Protein AF-A0A445ABS0-F1 (afdb_monomer)

Sequence (871 aa):
MAFPYMEAVVGFMIFMYFFETYLDIRQHKALKLPTLPKTLEGVISQDKFLKSRAYSLDKSYFHFVHEFVTIVMDSTILYFRVLPWFWKKSEHLVTLVGLNAENEILHTLGFLAGVMIWSQITDLPFSLYSTFVIEARHGFNKQTIWLFFRDMIKGMLIAIVIGPPIVAAIIVIVQKGSPYLAIYLWGFMLVLSLVMMTIYPVLIAPLFNKFTPLPDGTLREKIEKLAASLKFPLKKLFVVDGSTRSSHSNAYMYGFFKNKRIVLYDTLIQQCKNDDEVVAVIAHELGHWKLNHTVYSFVAVQHTVIPIQHLVSFGLNLVSRSFEFQADAFAKKLGYAAELRAGLVKLQEENLSAMNTDPWYSAYHYSHPPLVERESEEQLKLTTTTHRNVMVDEEGEFAGTICSICYEDLKPVSEDLQSISICGHQWFGYCSRVKKHTCPVCKQNCRVSDACRLYFQSVGDVVESVMHRKPFDSEEDSGVLRKEVNRLELEKKGKEIEQLTKGDTSAMAFPYMEAVVGFMIFMYFFETYLDIRQYKALKLPTLPKTLEGVISQDKFLKSRAYSLDKRYFLFVQKFVKVVMDSTILYFWVLPWFWKKSEHLMTFVGLNAENEILHTLGFLAGVMLWSQQTIWLFFRDMIKGMLIAIVIGPPIVAAVIVMVQKGSPYLAIYLWGFILVLSLVMMTIYPVLIAPLFNKFTPLPEGTLREKIEKLAASLKFPLKKLFVVDGSTRSSHSNAYMYGFFKNKRIVLYDTLIQQYKNDDEVVAVIAHELGHWKLNHTVYGFVLFQHTVIPIQHLVSFGLNLVSRSFEFQADAFAKKLGYAAELRDALVKLQEENLSAMNTDPWYSAYHYSHPPLVERLAAIDKSDKKEK

Mean predicted aligned error: 19.83 Å

Nearest PDB structures (foldseek):
  2ypt-assembly4_E  TM=9.340E-01  e=4.827E-27  Homo sapiens
  2ypt-assembly2_A  TM=9.404E-01  e=1.202E-26  Homo sapiens
  5syt-assembly1_A  TM=9.204E-01  e=7.784E-26  Homo sapiens
  4il3-assembly1_A  TM=9.399E-01  e=1.010E-24  Saccharomyces mikatae
  6bh8-assembly1_A  TM=8.495E-01  e=2.866E-21  Homo sapiens

InterPro domains:
  IPR001841 Zinc finger, RING-type [PS50089] (403-443)
  IPR001915 Peptidase M48 [PF01435] (214-374)
  IPR001915 Peptidase M48 [PF01435] (699-784)
  IPR001915 Peptidase M48 [PF01435] (785-865)
  IPR027057 CAAX prenyl protease 1 [cd07343] (8-374)
  IPR027057 CAAX prenyl protease 1 [cd07343] (515-865)
  IPR032456 CAAX prenyl protease 1, N-terminal [PF16491] (27-210)
  IPR032456 CAAX prenyl protease 1, N-terminal [PF16491] (534-626)
  IPR032456 CAAX prenyl protease 1, N-terminal [PF16491] (627-695)

Structure (mmCIF, N/CA/C/O backbone):
data_AF-A0A445ABS0-F1
#
_entry.id   AF-A0A445ABS0-F1
#
loop_
_atom_site.group_PDB
_atom_site.id
_atom_site.type_symbol
_atom_site.label_atom_id
_atom_site.label_alt_id
_atom_site.label_comp_id
_atom_site.label_asym_id
_atom_site.label_entity_id
_atom_site.label_seq_id
_atom_site.pdbx_PDB_ins_code
_atom_site.Cartn_x
_atom_site.Cartn_y
_atom_site.Cartn_z
_atom_site.occupancy
_atom_site.B_iso_or_equiv
_atom_site.auth_seq_id
_atom_site.auth_comp_id
_atom_site.auth_asym_id
_atom_site.auth_atom_id
_atom_site.pdbx_PDB_model_num
ATOM 1 N N . MET A 1 1 ? 15.045 18.353 -32.345 1.00 45.00 1 MET A N 1
ATOM 2 C CA . MET A 1 1 ? 15.715 18.913 -31.150 1.00 45.00 1 MET A CA 1
ATOM 3 C C . MET A 1 1 ? 15.808 17.809 -30.112 1.00 45.00 1 MET A C 1
ATOM 5 O O . MET A 1 1 ? 14.804 17.145 -29.893 1.00 45.00 1 MET A O 1
ATOM 9 N N . ALA A 1 2 ? 16.993 17.552 -29.553 1.00 59.19 2 ALA A N 1
ATOM 10 C CA . ALA A 1 2 ? 17.137 16.597 -28.454 1.00 59.19 2 ALA A CA 1
ATOM 11 C C . ALA A 1 2 ? 16.405 17.141 -27.217 1.00 59.19 2 ALA A C 1
ATOM 13 O O . ALA A 1 2 ? 16.460 18.342 -26.957 1.00 59.19 2 ALA A O 1
ATOM 14 N N . PHE A 1 3 ? 15.689 16.280 -26.495 1.00 70.31 3 PHE A N 1
ATOM 15 C CA . PHE A 1 3 ? 15.004 16.672 -25.264 1.00 70.31 3 PHE A CA 1
ATOM 16 C C . PHE A 1 3 ? 16.042 17.162 -24.230 1.00 70.31 3 PHE A C 1
ATOM 18 O O . PHE A 1 3 ? 17.068 16.496 -24.062 1.00 70.31 3 PHE A O 1
ATOM 25 N N . PRO A 1 4 ? 15.825 18.305 -23.554 1.00 83.38 4 PRO A N 1
ATOM 26 C CA . PRO A 1 4 ? 16.774 18.862 -22.588 1.00 83.38 4 PRO A CA 1
ATOM 27 C C . PRO A 1 4 ? 16.710 18.086 -21.260 1.00 83.38 4 PRO A C 1
ATOM 29 O O . PRO A 1 4 ? 16.127 18.529 -20.272 1.00 83.38 4 PRO A O 1
ATOM 32 N N . TYR A 1 5 ? 17.251 16.861 -21.255 1.00 82.88 5 TYR A N 1
ATOM 33 C CA . TYR A 1 5 ? 17.162 15.928 -20.124 1.00 82.88 5 TYR A CA 1
ATOM 34 C C . TYR A 1 5 ? 17.773 16.493 -18.840 1.00 82.88 5 TYR A C 1
ATOM 36 O O . TYR A 1 5 ? 17.240 16.270 -17.759 1.00 82.88 5 TYR A O 1
ATOM 44 N N . MET A 1 6 ? 18.886 17.216 -18.950 1.00 82.62 6 MET A N 1
ATOM 45 C CA . MET A 1 6 ? 19.602 17.750 -17.794 1.00 82.62 6 MET A CA 1
ATOM 46 C C . MET A 1 6 ? 18.792 18.855 -17.112 1.00 82.62 6 MET A C 1
ATOM 48 O O . MET A 1 6 ? 18.605 18.830 -15.899 1.00 82.62 6 MET A O 1
ATOM 52 N N . GLU A 1 7 ? 18.255 19.780 -17.901 1.00 86.56 7 GLU A N 1
ATOM 53 C CA . GLU A 1 7 ? 17.395 20.865 -17.447 1.00 86.56 7 GLU A CA 1
ATOM 54 C C . GLU A 1 7 ? 16.084 20.323 -16.872 1.00 86.56 7 GLU A C 1
ATOM 56 O O . GLU A 1 7 ? 15.625 20.806 -15.841 1.00 86.56 7 GLU A O 1
ATOM 61 N N . ALA A 1 8 ? 15.512 19.280 -17.484 1.00 85.94 8 ALA A N 1
ATOM 62 C CA . ALA A 1 8 ? 14.316 18.616 -16.973 1.00 85.94 8 ALA A CA 1
ATOM 63 C C . ALA A 1 8 ? 14.561 17.927 -15.619 1.00 85.94 8 ALA A C 1
ATOM 65 O O . ALA A 1 8 ? 13.744 18.068 -14.711 1.00 85.94 8 ALA A O 1
ATOM 66 N N . VAL A 1 9 ? 15.687 17.219 -15.455 1.00 85.38 9 VAL A N 1
ATOM 67 C CA . VAL A 1 9 ? 16.048 16.553 -14.190 1.00 85.38 9 VAL A CA 1
ATOM 68 C C . VAL A 1 9 ? 16.322 17.576 -13.091 1.00 85.38 9 VAL A C 1
ATOM 70 O O . VAL A 1 9 ? 15.757 17.461 -12.007 1.00 85.38 9 VAL A O 1
ATOM 73 N N . VAL A 1 10 ? 17.134 18.601 -13.367 1.00 85.44 10 VAL A N 1
ATOM 74 C CA . VAL A 1 10 ? 17.428 19.665 -12.392 1.00 85.44 10 VAL A CA 1
ATOM 75 C C . VAL A 1 10 ? 16.157 20.442 -12.046 1.00 85.44 10 VAL A C 1
ATOM 77 O O . VAL A 1 10 ? 15.890 20.688 -10.873 1.00 85.44 10 VAL A O 1
ATOM 80 N N . GLY A 1 11 ? 15.327 20.768 -13.040 1.00 88.12 11 GLY A N 1
ATOM 81 C CA . GLY A 1 11 ? 14.040 21.426 -12.831 1.00 88.12 11 GLY A CA 1
ATOM 82 C C . GLY A 1 11 ? 13.092 20.604 -11.957 1.00 88.12 11 GLY A C 1
ATOM 83 O O . GLY A 1 11 ? 12.493 21.147 -11.032 1.00 88.12 11 GLY A O 1
ATOM 84 N N . PHE A 1 12 ? 12.997 19.291 -12.193 1.00 86.56 12 PHE A N 1
ATOM 85 C CA . PHE A 1 12 ? 12.197 18.389 -11.362 1.00 86.56 12 PHE A CA 1
ATOM 86 C C . PHE A 1 12 ? 12.746 18.275 -9.934 1.00 86.56 12 PHE A C 1
ATOM 88 O O . PHE A 1 12 ? 11.977 18.349 -8.981 1.00 86.56 12 PHE A O 1
ATOM 95 N N . MET A 1 13 ? 14.065 18.151 -9.772 1.00 87.56 13 MET A N 1
ATOM 96 C CA . MET A 1 13 ? 14.723 18.075 -8.464 1.00 87.56 13 MET A CA 1
ATOM 97 C C . MET A 1 13 ? 14.471 19.340 -7.629 1.00 87.56 13 MET A C 1
ATOM 99 O O . MET A 1 13 ? 14.082 19.250 -6.468 1.00 87.56 13 MET A O 1
ATOM 103 N N . ILE A 1 14 ? 14.603 20.522 -8.241 1.00 88.12 14 ILE A N 1
ATOM 104 C CA . ILE A 1 14 ? 14.309 21.811 -7.598 1.00 88.12 14 ILE A CA 1
ATOM 105 C C . ILE A 1 14 ? 12.818 21.929 -7.259 1.00 88.12 14 ILE A C 1
ATOM 107 O O . ILE A 1 14 ? 12.464 22.371 -6.167 1.00 88.12 14 ILE A O 1
ATOM 111 N N . PHE A 1 15 ? 11.932 21.521 -8.171 1.00 90.81 15 PHE A N 1
ATOM 112 C CA . PHE A 1 15 ? 10.493 21.497 -7.914 1.00 90.81 15 PHE A CA 1
ATOM 113 C C . PHE A 1 15 ? 10.148 20.617 -6.704 1.00 90.81 15 PHE A C 1
ATOM 115 O O . PHE A 1 15 ? 9.416 21.062 -5.819 1.00 90.81 15 PHE A O 1
ATOM 122 N N . MET A 1 16 ? 10.707 19.405 -6.637 1.00 87.75 16 MET A N 1
ATOM 123 C CA . MET A 1 16 ? 10.498 18.490 -5.513 1.00 87.75 16 MET A CA 1
ATOM 124 C C . MET A 1 16 ? 11.049 19.060 -4.205 1.00 87.75 16 MET A C 1
ATOM 126 O O . MET A 1 16 ? 10.349 19.010 -3.199 1.00 87.75 16 MET A O 1
ATOM 130 N N . TYR A 1 17 ? 12.226 19.693 -4.226 1.00 89.75 17 TYR A N 1
ATOM 131 C CA . TYR A 1 17 ? 12.769 20.392 -3.059 1.00 89.75 17 TYR A CA 1
ATOM 132 C C . TYR A 1 17 ? 11.804 21.462 -2.525 1.00 89.75 17 TYR A C 1
ATOM 134 O O . TYR A 1 17 ? 11.530 21.506 -1.326 1.00 89.75 17 TYR A O 1
ATOM 142 N N . PHE A 1 18 ? 11.233 22.302 -3.397 1.00 93.81 18 PHE A N 1
ATOM 143 C CA . PHE A 1 18 ? 10.255 23.310 -2.973 1.00 93.81 18 PHE A CA 1
ATOM 144 C C . PHE A 1 18 ? 8.959 22.691 -2.446 1.00 93.81 18 PHE A C 1
ATOM 146 O O . PHE A 1 18 ? 8.372 23.217 -1.498 1.00 93.81 18 PHE A O 1
ATOM 153 N N . PHE A 1 19 ? 8.507 21.590 -3.046 1.00 90.69 19 PHE A N 1
ATOM 154 C CA . PHE A 1 19 ? 7.329 20.863 -2.590 1.00 90.69 19 PHE A CA 1
ATOM 155 C C . PHE A 1 19 ? 7.529 20.263 -1.189 1.00 90.69 19 PHE A C 1
ATOM 157 O O . PHE A 1 19 ? 6.685 20.470 -0.317 1.00 90.69 19 PHE A O 1
ATOM 164 N N . GLU A 1 20 ? 8.646 19.582 -0.940 1.00 88.06 20 GLU A N 1
ATOM 165 C CA . GLU A 1 20 ? 8.944 18.995 0.374 1.00 88.06 20 GLU A CA 1
ATOM 166 C C . GLU A 1 20 ? 9.209 20.086 1.419 1.00 88.06 20 GLU A C 1
ATOM 168 O O . GLU A 1 20 ? 8.576 20.086 2.474 1.00 88.06 20 GLU A O 1
ATOM 173 N N . THR A 1 21 ? 9.967 21.130 1.061 1.00 93.44 21 THR A N 1
ATOM 174 C CA . THR A 1 21 ? 10.166 22.311 1.920 1.00 93.44 21 THR A CA 1
ATOM 175 C C . THR A 1 21 ? 8.834 22.976 2.291 1.00 93.44 21 THR A C 1
ATOM 177 O O . THR A 1 21 ? 8.662 23.459 3.413 1.00 93.44 21 THR A O 1
ATOM 180 N N . TYR A 1 22 ? 7.852 23.011 1.382 1.00 95.94 22 TYR A N 1
ATOM 181 C CA . TYR A 1 22 ? 6.510 23.505 1.695 1.00 95.94 22 TYR A CA 1
ATOM 182 C C . TYR A 1 22 ? 5.835 22.666 2.789 1.00 95.94 22 TYR A C 1
ATOM 184 O O . TYR A 1 22 ? 5.255 23.241 3.717 1.00 95.94 22 TYR A O 1
ATOM 192 N N . LEU A 1 23 ? 5.927 21.334 2.723 1.00 93.50 23 LEU A N 1
ATOM 193 C CA . LEU A 1 23 ? 5.401 20.442 3.759 1.00 93.50 23 LEU A CA 1
ATOM 194 C C . LEU A 1 23 ? 6.148 20.629 5.087 1.00 93.50 23 LEU A C 1
ATOM 196 O O . LEU A 1 23 ? 5.501 20.766 6.130 1.00 93.50 23 LEU A O 1
ATOM 200 N N . ASP A 1 24 ? 7.476 20.741 5.056 1.00 93.19 24 ASP A N 1
ATOM 201 C CA . ASP A 1 24 ? 8.294 21.005 6.242 1.00 93.19 24 ASP A CA 1
ATOM 202 C C . ASP A 1 24 ? 7.926 22.328 6.912 1.00 93.19 24 ASP A C 1
ATOM 204 O O . ASP A 1 24 ? 7.817 22.400 8.135 1.00 93.19 24 ASP A O 1
ATOM 208 N N . ILE A 1 25 ? 7.676 23.394 6.141 1.00 96.50 25 ILE A N 1
ATOM 209 C CA . ILE A 1 25 ? 7.251 24.694 6.687 1.00 96.50 25 ILE A CA 1
ATOM 210 C C . ILE A 1 25 ? 5.914 24.560 7.420 1.00 96.50 25 ILE A C 1
ATOM 212 O O . ILE A 1 25 ? 5.723 25.176 8.475 1.00 96.50 25 ILE A O 1
ATOM 216 N N . ARG A 1 26 ? 4.974 23.772 6.886 1.00 96.62 26 ARG A N 1
ATOM 217 C CA . ARG A 1 26 ? 3.689 23.514 7.552 1.00 96.62 26 ARG A CA 1
ATOM 218 C C . ARG A 1 26 ? 3.896 22.763 8.859 1.00 96.62 26 ARG A C 1
ATOM 220 O O . ARG A 1 26 ? 3.375 23.195 9.888 1.00 96.62 26 ARG A O 1
ATOM 227 N N . GLN A 1 27 ? 4.705 21.706 8.835 1.00 95.38 27 GLN A N 1
ATOM 228 C CA . GLN A 1 27 ? 5.043 20.949 10.035 1.00 95.38 27 GLN A CA 1
ATOM 229 C C . GLN A 1 27 ? 5.745 21.829 11.069 1.00 95.38 27 GLN A C 1
ATOM 231 O O . GLN A 1 27 ? 5.371 21.835 12.237 1.00 95.38 27 GLN A O 1
ATOM 236 N N . HIS A 1 28 ? 6.700 22.652 10.650 1.00 95.31 28 HIS A N 1
ATOM 237 C CA . HIS A 1 28 ? 7.411 23.575 11.523 1.00 95.31 28 HIS A CA 1
ATOM 238 C C . HIS A 1 28 ? 6.472 24.598 12.182 1.00 95.31 28 HIS A C 1
ATOM 240 O O . HIS A 1 28 ? 6.615 24.912 13.365 1.00 95.31 28 HIS A O 1
ATOM 246 N N . LYS A 1 29 ? 5.465 25.096 11.449 1.00 95.56 29 LYS A N 1
ATOM 247 C CA . LYS A 1 29 ? 4.405 25.945 12.018 1.00 95.56 29 LYS A CA 1
ATOM 248 C C . LYS A 1 29 ? 3.564 25.189 13.048 1.00 95.56 29 LYS A C 1
ATOM 250 O O . LYS A 1 29 ? 3.301 25.747 14.111 1.00 95.56 29 LYS A O 1
ATOM 255 N N . ALA A 1 30 ? 3.194 23.937 12.776 1.00 93.81 30 ALA A N 1
ATOM 256 C CA . ALA A 1 30 ? 2.461 23.099 13.727 1.00 93.81 30 ALA A CA 1
ATOM 257 C C . ALA A 1 30 ? 3.278 22.842 15.009 1.00 93.81 30 ALA A C 1
ATOM 259 O O . ALA A 1 30 ? 2.766 23.007 16.115 1.00 93.81 30 ALA A O 1
ATOM 260 N N . LEU A 1 31 ? 4.575 22.545 14.878 1.00 93.00 31 LEU A N 1
ATOM 261 C CA . LEU A 1 31 ? 5.496 22.353 16.005 1.00 93.00 31 LEU A CA 1
ATOM 262 C C . LEU A 1 31 ? 5.666 23.615 16.865 1.00 93.00 31 LEU A C 1
ATOM 264 O O . LEU A 1 31 ? 5.902 23.524 18.069 1.00 93.00 31 LEU A O 1
ATOM 268 N N . LYS A 1 32 ? 5.535 24.814 16.284 1.00 92.00 32 LYS A N 1
ATOM 269 C CA . LYS A 1 32 ? 5.627 26.075 17.037 1.00 92.00 32 LYS A CA 1
ATOM 270 C C . LYS A 1 32 ? 4.447 26.312 17.977 1.00 92.00 32 LYS A C 1
ATOM 272 O O . LYS A 1 32 ? 4.629 27.064 18.939 1.00 92.00 32 LYS A O 1
ATOM 277 N N . LEU A 1 33 ? 3.297 25.672 17.742 1.00 91.81 33 LEU A N 1
ATOM 278 C CA . LEU A 1 33 ? 2.111 25.824 18.583 1.00 91.81 33 LEU A CA 1
ATOM 279 C C . LEU A 1 33 ? 2.432 25.431 20.039 1.00 91.81 33 LEU A C 1
ATOM 281 O O . LEU A 1 33 ? 2.937 24.332 20.277 1.00 91.81 33 LEU A O 1
ATOM 285 N N . PRO A 1 34 ? 2.166 26.314 21.021 1.00 86.44 34 PRO A N 1
ATOM 286 C CA . PRO A 1 34 ? 2.506 26.074 22.424 1.00 86.44 34 PRO A CA 1
ATOM 287 C C . PRO A 1 34 ? 1.477 25.195 23.149 1.00 86.44 34 PRO A C 1
ATOM 289 O O . PRO A 1 34 ? 1.674 24.860 24.315 1.00 86.44 34 PRO A O 1
ATOM 292 N N . THR A 1 35 ? 0.379 24.851 22.480 1.00 87.69 35 THR A N 1
ATOM 293 C CA . THR A 1 35 ? -0.731 24.077 23.031 1.00 87.69 35 THR A CA 1
ATOM 294 C C . THR A 1 35 ? -0.611 22.610 22.647 1.00 87.69 35 THR A C 1
ATOM 296 O O . THR A 1 35 ? -0.297 22.286 21.496 1.00 87.69 35 THR A O 1
ATOM 299 N N . LEU A 1 36 ? -0.904 21.740 23.609 1.00 87.19 36 LEU A N 1
ATOM 300 C CA . LEU A 1 36 ? -1.067 20.310 23.388 1.00 87.19 36 LEU A CA 1
ATOM 301 C C . LEU A 1 36 ? -2.351 20.052 22.569 1.00 87.19 36 LEU A C 1
ATOM 303 O O . LEU A 1 36 ? -3.321 20.799 22.714 1.00 87.19 36 LEU A O 1
ATOM 307 N N . PRO A 1 37 ? -2.404 19.019 21.709 1.00 86.88 37 PRO A N 1
ATOM 308 C CA . PRO A 1 37 ? -3.652 18.601 21.082 1.00 86.88 37 PRO A CA 1
ATOM 309 C C . PRO A 1 37 ? -4.671 18.156 22.132 1.00 86.88 37 PRO A C 1
ATOM 311 O O . PRO A 1 37 ? -4.329 17.392 23.033 1.00 86.88 37 PRO A O 1
ATOM 314 N N . LYS A 1 38 ? -5.941 18.536 21.951 1.00 84.75 38 LYS A N 1
ATOM 315 C CA . LYS A 1 38 ? -7.041 18.205 22.879 1.00 84.75 38 LYS A CA 1
ATOM 316 C C . LYS A 1 38 ? -7.156 16.714 23.209 1.00 84.75 38 LYS A C 1
ATOM 318 O O . LYS A 1 38 ? -7.565 16.354 24.302 1.00 84.75 38 LYS A O 1
ATOM 323 N N . THR A 1 39 ? -6.811 15.834 22.270 1.00 82.12 39 THR A N 1
ATOM 324 C CA . THR A 1 39 ? -6.868 14.376 22.467 1.00 82.12 39 THR A CA 1
ATOM 325 C C . THR A 1 39 ? -5.783 13.839 23.398 1.00 82.12 39 THR A C 1
ATOM 327 O O . THR A 1 39 ? -5.934 12.737 23.914 1.00 82.12 39 THR A O 1
ATOM 330 N N . LEU A 1 40 ? -4.700 14.593 23.609 1.00 85.06 40 LEU A N 1
ATOM 331 C CA . LEU A 1 40 ? -3.582 14.218 24.475 1.00 85.06 40 LEU A CA 1
ATOM 332 C C . LEU A 1 40 ? -3.607 14.957 25.823 1.00 85.06 40 LEU A C 1
ATOM 334 O O . LEU A 1 40 ? -2.795 14.650 26.699 1.00 85.06 40 LEU A O 1
ATOM 338 N N . GLU A 1 41 ? -4.536 15.898 26.016 1.00 83.12 41 GLU A N 1
ATOM 339 C CA . GLU A 1 41 ? -4.756 16.565 27.301 1.00 83.12 41 GLU A CA 1
ATOM 340 C C . GLU A 1 41 ? -5.123 15.540 28.382 1.00 83.12 41 GLU A C 1
ATOM 342 O O . GLU A 1 41 ? -6.006 14.703 28.209 1.00 83.12 41 GLU A O 1
ATOM 347 N N . GLY A 1 42 ? -4.389 15.563 29.498 1.00 81.94 42 GLY A N 1
ATOM 348 C CA . GLY A 1 42 ? -4.530 14.581 30.579 1.00 81.94 42 GLY A CA 1
ATOM 349 C C . GLY A 1 42 ? -3.881 13.216 30.308 1.00 81.94 42 GLY A C 1
ATOM 350 O O . GLY A 1 42 ? -3.785 12.413 31.232 1.00 81.94 42 GLY A O 1
ATOM 351 N N . VAL A 1 43 ? -3.395 12.962 29.086 1.00 83.94 43 VAL A N 1
ATOM 352 C CA . VAL A 1 43 ? -2.637 11.748 28.726 1.00 83.94 43 VAL A CA 1
ATOM 353 C C . VAL A 1 43 ? -1.134 11.993 28.836 1.00 83.94 43 VAL A C 1
ATOM 355 O O . VAL A 1 43 ? -0.417 11.158 29.380 1.00 83.94 43 VAL A O 1
ATOM 358 N N . ILE A 1 44 ? -0.662 13.146 28.350 1.00 86.81 44 ILE A N 1
ATOM 359 C CA . ILE A 1 44 ? 0.753 13.538 28.371 1.00 86.81 44 ILE A CA 1
ATOM 360 C C . ILE A 1 44 ? 0.931 14.794 29.226 1.00 86.81 44 ILE A C 1
ATOM 362 O O . ILE A 1 44 ? 0.145 15.739 29.150 1.00 86.81 44 ILE A O 1
ATOM 366 N N . SER A 1 45 ? 1.992 14.822 30.038 1.00 89.56 45 SER A N 1
ATOM 367 C CA . SER A 1 45 ? 2.320 15.997 30.855 1.00 89.56 45 SER A CA 1
ATOM 368 C C . SER A 1 45 ? 2.822 17.181 30.016 1.00 89.56 45 SER A C 1
ATOM 370 O O . SER A 1 45 ? 3.539 17.016 29.025 1.00 89.56 45 SER A O 1
ATOM 372 N N . GLN A 1 46 ? 2.519 18.403 30.463 1.00 88.69 46 GLN A N 1
ATOM 373 C CA . GLN A 1 46 ? 2.952 19.621 29.772 1.00 88.69 46 GLN A CA 1
ATOM 374 C C . GLN A 1 46 ? 4.487 19.738 29.678 1.00 88.69 46 GLN A C 1
ATOM 376 O O . GLN A 1 46 ? 5.001 20.195 28.661 1.00 88.69 46 GLN A O 1
ATOM 381 N N . ASP A 1 47 ? 5.234 19.282 30.691 1.00 90.19 47 ASP A N 1
ATOM 382 C CA . ASP A 1 47 ? 6.708 19.254 30.660 1.00 90.19 47 ASP A CA 1
ATOM 383 C C . ASP A 1 47 ? 7.240 18.353 29.531 1.00 90.19 47 ASP A C 1
ATOM 385 O O . ASP A 1 47 ? 8.100 18.765 28.747 1.00 90.19 47 ASP A O 1
ATOM 389 N N . LYS A 1 48 ? 6.681 17.143 29.390 1.00 89.88 48 LYS A N 1
ATOM 390 C CA . LYS A 1 48 ? 7.056 16.204 28.322 1.00 89.88 48 LYS A CA 1
ATOM 391 C C . LYS A 1 48 ? 6.710 16.749 26.940 1.00 89.88 48 LYS A C 1
ATOM 393 O O . LYS A 1 48 ? 7.526 16.637 26.024 1.00 89.88 48 LYS A O 1
ATOM 398 N N . PHE A 1 49 ? 5.556 17.397 26.799 1.00 91.38 49 PHE A N 1
ATOM 399 C CA . PHE A 1 49 ? 5.183 18.082 25.564 1.00 91.38 49 PHE A CA 1
ATOM 400 C C . PHE A 1 49 ? 6.178 19.190 25.192 1.00 91.38 49 PHE A C 1
ATOM 402 O O . PHE A 1 49 ? 6.634 19.244 24.051 1.00 91.38 49 PHE A O 1
ATOM 409 N N . LEU A 1 50 ? 6.573 20.043 26.144 1.00 90.88 50 LEU A N 1
ATOM 410 C CA . LEU A 1 50 ? 7.536 21.119 25.886 1.00 90.88 50 LEU A CA 1
ATOM 411 C C . LEU A 1 50 ? 8.914 20.581 25.473 1.00 90.88 50 LEU A C 1
ATOM 413 O O . LEU A 1 50 ? 9.516 21.119 24.542 1.00 90.88 50 LEU A O 1
ATOM 417 N N . LYS A 1 51 ? 9.382 19.493 26.098 1.00 90.81 51 LYS A N 1
ATOM 418 C CA . LYS A 1 51 ? 10.627 18.806 25.711 1.00 90.81 51 LYS A CA 1
ATOM 419 C C . LYS A 1 51 ? 10.539 18.200 24.309 1.00 90.81 51 LYS A C 1
ATOM 421 O O . LYS A 1 51 ? 11.429 18.425 23.494 1.00 90.81 51 LYS A O 1
ATOM 426 N N . SER A 1 52 ? 9.444 17.505 23.997 1.00 91.12 52 SER A N 1
ATOM 427 C CA . SER A 1 52 ? 9.198 16.942 22.661 1.00 91.12 52 SER A CA 1
ATOM 428 C C . SER A 1 52 ? 9.128 18.011 21.575 1.00 91.12 52 SER A C 1
ATOM 430 O O . SER A 1 52 ? 9.720 17.865 20.502 1.00 91.12 52 SER A O 1
ATOM 432 N N . ARG A 1 53 ? 8.463 19.128 21.871 1.00 92.62 53 ARG A N 1
ATOM 433 C CA . ARG A 1 53 ? 8.392 20.288 20.989 1.00 92.62 53 ARG A CA 1
ATOM 434 C C . ARG A 1 53 ? 9.771 20.896 20.741 1.00 92.62 53 ARG A C 1
ATOM 436 O O . ARG A 1 53 ? 10.103 21.152 19.587 1.00 92.62 53 ARG A O 1
ATOM 443 N N . ALA A 1 54 ? 10.576 21.100 21.784 1.00 90.75 54 ALA A N 1
ATOM 444 C CA . ALA A 1 54 ? 11.936 21.621 21.645 1.00 90.75 54 ALA A CA 1
ATOM 445 C C . ALA A 1 54 ? 12.814 20.697 20.783 1.00 90.75 54 ALA A C 1
ATOM 447 O O . ALA A 1 54 ? 13.464 21.164 19.851 1.00 90.75 54 ALA A O 1
ATOM 448 N N . TYR A 1 55 ? 12.761 19.386 21.031 1.00 93.38 55 TYR A N 1
ATOM 449 C CA . TYR A 1 55 ? 13.474 18.380 20.241 1.00 93.38 55 TYR A CA 1
ATOM 450 C C . TYR A 1 55 ? 13.053 18.374 18.769 1.00 93.38 55 TYR A C 1
ATOM 452 O O . TYR A 1 55 ? 13.894 18.429 17.871 1.00 93.38 55 TYR A O 1
ATOM 460 N N . SER A 1 56 ? 11.745 18.376 18.513 1.00 93.25 56 SER A N 1
ATOM 461 C CA . SER A 1 56 ? 11.197 18.375 17.155 1.00 93.25 56 SER A CA 1
ATOM 462 C C . SER A 1 56 ? 11.541 19.660 16.391 1.00 93.25 56 SER A C 1
ATOM 464 O O . SER A 1 56 ? 11.796 19.610 15.189 1.00 93.25 56 SER A O 1
ATOM 466 N N . LEU A 1 57 ? 11.579 20.814 17.071 1.00 91.81 57 LEU A N 1
ATOM 467 C CA . LEU A 1 57 ? 11.995 22.085 16.472 1.00 91.81 57 LEU A CA 1
ATOM 468 C C . LEU A 1 57 ? 13.486 22.090 16.125 1.00 91.81 57 LEU A C 1
ATOM 470 O O . LEU A 1 57 ? 13.827 22.500 15.019 1.00 91.81 57 LEU A O 1
ATOM 474 N N . ASP A 1 58 ? 14.353 21.603 17.017 1.00 90.56 58 ASP A N 1
ATOM 475 C CA . ASP A 1 58 ? 15.791 21.479 16.743 1.00 90.56 58 ASP A CA 1
ATOM 476 C C . ASP A 1 58 ? 16.050 20.570 15.531 1.00 90.56 58 ASP A C 1
ATOM 478 O O . ASP A 1 58 ? 16.811 20.939 14.633 1.00 90.56 58 ASP A O 1
ATOM 482 N N . LYS A 1 59 ? 15.356 19.424 15.451 1.00 91.50 59 LYS A N 1
ATOM 483 C CA . LYS A 1 59 ? 15.405 18.531 14.282 1.00 91.50 59 LYS A CA 1
ATOM 484 C C . LYS A 1 59 ? 14.916 19.213 13.008 1.00 91.50 59 LYS A C 1
ATOM 486 O O . LYS A 1 59 ? 15.562 19.099 11.973 1.00 91.50 59 LYS A O 1
ATOM 491 N N . SER A 1 60 ? 13.809 19.948 13.085 1.00 93.69 60 SER A N 1
ATOM 492 C CA . SER A 1 60 ? 13.250 20.665 11.938 1.00 93.69 60 SER A CA 1
ATOM 493 C C . SER A 1 60 ? 14.187 21.767 11.428 1.00 93.69 60 SER A C 1
ATOM 495 O O . SER A 1 60 ? 14.397 21.863 10.223 1.00 93.69 60 SER A O 1
ATOM 497 N N . TYR A 1 61 ? 14.807 22.562 12.310 1.00 91.69 61 TYR A N 1
ATOM 498 C CA . TYR A 1 61 ? 15.792 23.572 11.902 1.00 91.69 61 TYR A CA 1
ATOM 499 C C . TYR A 1 61 ? 17.013 22.949 11.227 1.00 91.69 61 TYR A C 1
ATOM 501 O O . TYR A 1 61 ? 17.454 23.441 10.190 1.00 91.69 61 TYR A O 1
ATOM 509 N N . PHE A 1 62 ? 17.541 21.866 11.797 1.00 91.00 62 PHE A N 1
ATOM 510 C CA . PHE A 1 62 ? 18.648 21.133 11.196 1.00 91.00 62 PHE A CA 1
ATOM 511 C C . PHE A 1 62 ? 18.282 20.576 9.819 1.00 91.00 62 PHE A C 1
ATOM 513 O O . PHE A 1 62 ? 19.058 20.747 8.883 1.00 91.00 62 PHE A O 1
ATOM 520 N N . HIS A 1 63 ? 17.088 19.993 9.680 1.00 93.19 63 HIS A N 1
ATOM 521 C CA . HIS A 1 63 ? 16.597 19.464 8.411 1.00 93.19 63 HIS A CA 1
ATOM 522 C C . HIS A 1 63 ? 16.550 20.543 7.322 1.00 93.19 63 HIS A C 1
ATOM 524 O O . HIS A 1 63 ? 17.130 20.345 6.263 1.00 93.19 63 HIS A O 1
ATOM 530 N N . PHE A 1 64 ? 15.993 21.730 7.601 1.00 92.50 64 PHE A N 1
ATOM 531 C CA . PHE A 1 64 ? 15.978 22.828 6.621 1.00 92.50 64 PHE A CA 1
ATOM 532 C C . PHE A 1 64 ? 17.375 23.215 6.122 1.00 92.50 64 PHE A C 1
ATOM 534 O O . PHE A 1 64 ? 17.560 23.460 4.930 1.00 92.50 64 PHE A O 1
ATOM 541 N N . VAL A 1 65 ? 18.355 23.291 7.028 1.00 92.12 65 VAL A N 1
ATOM 542 C CA . VAL A 1 65 ? 19.737 23.636 6.666 1.00 92.12 65 VAL A CA 1
ATOM 543 C C . VAL A 1 65 ? 20.374 22.512 5.852 1.00 92.12 65 VAL A C 1
ATOM 545 O O . VAL A 1 65 ? 20.993 22.785 4.826 1.00 92.12 65 VAL A O 1
ATOM 548 N N . HIS A 1 66 ? 20.205 21.264 6.289 1.00 91.12 66 HIS A N 1
ATOM 549 C CA . HIS A 1 66 ? 20.726 20.085 5.607 1.00 91.12 66 HIS A CA 1
ATOM 550 C C . HIS A 1 66 ? 20.191 19.968 4.174 1.00 91.12 66 HIS A C 1
ATOM 552 O O . HIS A 1 66 ? 20.981 19.888 3.232 1.00 91.12 66 HIS A O 1
ATOM 558 N N . GLU A 1 67 ? 18.869 20.035 3.989 1.00 91.06 67 GLU A N 1
ATOM 559 C CA . GLU A 1 67 ? 18.245 19.912 2.667 1.00 91.06 67 GLU A CA 1
ATOM 560 C C . GLU A 1 67 ? 18.635 21.067 1.745 1.00 91.06 67 GLU A C 1
ATOM 562 O O . GLU A 1 67 ? 18.912 20.850 0.568 1.00 91.06 67 GLU A O 1
ATOM 567 N N . PHE A 1 68 ? 18.729 22.294 2.274 1.00 92.00 68 PHE A N 1
ATOM 568 C CA . PHE A 1 68 ? 19.188 23.442 1.492 1.00 92.00 68 PHE A CA 1
ATOM 569 C C . PHE A 1 68 ? 20.635 23.275 1.004 1.00 92.00 68 PHE A C 1
ATOM 571 O O . PHE A 1 68 ? 20.933 23.537 -0.162 1.00 92.00 68 PHE A O 1
ATOM 578 N N . VAL A 1 69 ? 21.550 22.829 1.870 1.00 91.00 69 VAL A N 1
ATOM 579 C CA . VAL A 1 69 ? 22.940 22.586 1.455 1.00 91.00 69 VAL A CA 1
ATOM 580 C C . VAL A 1 69 ? 23.008 21.442 0.442 1.00 91.00 69 VAL A C 1
ATOM 582 O O . VAL A 1 69 ? 23.720 21.560 -0.555 1.00 91.00 69 VAL A O 1
ATOM 585 N N . THR A 1 70 ? 22.229 20.380 0.653 1.00 88.69 70 THR A N 1
ATOM 586 C CA . THR A 1 70 ? 22.181 19.208 -0.230 1.00 88.69 70 THR A CA 1
ATOM 587 C C . THR A 1 70 ? 21.687 19.578 -1.626 1.00 88.69 70 THR A C 1
ATOM 589 O O . THR A 1 70 ? 22.389 19.315 -2.600 1.00 88.69 70 THR A O 1
ATOM 592 N N . ILE A 1 71 ? 20.560 20.293 -1.755 1.00 92.25 71 ILE A N 1
ATOM 593 C CA . ILE A 1 71 ? 20.033 20.677 -3.075 1.00 92.25 71 ILE A CA 1
ATOM 594 C C . ILE A 1 71 ? 20.989 21.604 -3.835 1.00 92.25 71 ILE A C 1
ATOM 596 O O . ILE A 1 71 ? 21.135 21.480 -5.054 1.00 92.25 71 ILE A O 1
ATOM 600 N N . VAL A 1 72 ? 21.675 22.516 -3.135 1.00 91.31 72 VAL A N 1
ATOM 601 C CA . VAL A 1 72 ? 22.685 23.398 -3.739 1.00 91.31 72 VAL A CA 1
ATOM 602 C C . VAL A 1 72 ? 23.887 22.584 -4.213 1.00 91.31 72 VAL A C 1
ATOM 604 O O . VAL A 1 72 ? 24.355 22.787 -5.338 1.00 91.31 72 VAL A O 1
ATOM 607 N N . MET A 1 73 ? 24.370 21.651 -3.391 1.00 90.31 73 MET A N 1
ATOM 608 C CA . MET A 1 73 ? 25.480 20.766 -3.733 1.00 90.31 73 MET A CA 1
ATOM 609 C C . MET A 1 73 ? 25.140 19.887 -4.943 1.00 90.31 73 MET A C 1
ATOM 611 O O . MET A 1 73 ? 25.891 19.893 -5.917 1.00 90.31 73 MET A O 1
ATOM 615 N N . ASP A 1 74 ? 23.995 19.207 -4.938 1.00 88.69 74 ASP A N 1
ATOM 616 C CA . ASP A 1 74 ? 23.572 18.307 -6.017 1.00 88.69 74 ASP A CA 1
ATOM 617 C C . ASP A 1 74 ? 23.326 19.061 -7.327 1.00 88.69 74 ASP A C 1
ATOM 619 O O . ASP A 1 74 ? 23.793 18.649 -8.395 1.00 88.69 74 ASP A O 1
ATOM 623 N N . SER A 1 75 ? 22.676 20.227 -7.254 1.00 89.38 75 SER A N 1
ATOM 624 C CA . SER A 1 75 ? 22.480 21.099 -8.420 1.00 89.38 75 SER A CA 1
ATOM 625 C C . SER A 1 75 ? 23.817 21.558 -9.001 1.00 89.38 75 SER A C 1
ATOM 627 O O . SER A 1 75 ? 23.989 21.565 -10.219 1.00 89.38 75 SER A O 1
ATOM 629 N N . THR A 1 76 ? 24.790 21.886 -8.145 1.00 88.69 76 THR A N 1
ATOM 630 C CA . THR A 1 76 ? 26.154 22.267 -8.543 1.00 88.69 76 THR A CA 1
ATOM 631 C C . THR A 1 76 ? 26.886 21.090 -9.194 1.00 88.69 76 THR A C 1
ATOM 633 O O . THR A 1 76 ? 27.465 21.243 -10.271 1.00 88.69 76 THR A O 1
ATOM 636 N N . ILE A 1 77 ? 26.820 19.896 -8.597 1.00 88.62 77 ILE A N 1
ATOM 637 C CA . ILE A 1 77 ? 27.427 18.663 -9.123 1.00 88.62 77 ILE A CA 1
ATOM 638 C C . ILE A 1 77 ? 26.914 18.361 -10.533 1.00 88.62 77 ILE A C 1
ATOM 640 O O . ILE A 1 77 ? 27.711 18.049 -11.427 1.00 88.62 77 ILE A O 1
ATOM 644 N N . LEU A 1 78 ? 25.601 18.482 -10.748 1.00 88.69 78 LEU A N 1
ATOM 645 C CA . LEU A 1 78 ? 24.989 18.274 -12.056 1.00 88.69 78 LEU A CA 1
ATOM 646 C C . LEU A 1 78 ? 25.367 19.394 -13.028 1.00 88.69 78 LEU A C 1
ATOM 648 O O . LEU A 1 78 ? 25.902 19.099 -14.098 1.00 88.69 78 LEU A O 1
ATOM 652 N N . TYR A 1 79 ? 25.161 20.661 -12.653 1.00 86.25 79 TYR A N 1
ATOM 653 C CA . TYR A 1 79 ? 25.408 21.829 -13.507 1.00 86.25 79 TYR A CA 1
ATOM 654 C C . TYR A 1 79 ? 26.853 21.891 -14.020 1.00 86.25 79 TYR A C 1
ATOM 656 O O . TYR A 1 79 ? 27.082 22.039 -15.221 1.00 86.25 79 TYR A O 1
ATOM 664 N N . PHE A 1 80 ? 27.835 21.682 -13.137 1.00 89.25 80 PHE A N 1
ATOM 665 C CA . PHE A 1 80 ? 29.260 21.680 -13.489 1.00 89.25 80 PHE A CA 1
ATOM 666 C C . PHE A 1 80 ? 29.768 20.335 -14.024 1.00 89.25 80 PHE A C 1
ATOM 668 O O . PHE A 1 80 ? 30.961 20.194 -14.294 1.00 89.25 80 PHE A O 1
ATOM 675 N N . ARG A 1 81 ? 28.883 19.345 -14.214 1.00 88.69 81 ARG A N 1
ATOM 676 C CA . ARG A 1 81 ? 29.218 18.016 -14.753 1.00 88.69 81 ARG A CA 1
ATOM 677 C C . ARG A 1 81 ? 30.350 17.335 -13.975 1.00 88.69 81 ARG A C 1
ATOM 679 O O . ARG A 1 81 ? 31.236 16.701 -14.556 1.00 88.69 81 ARG A O 1
ATOM 686 N N . VAL A 1 82 ? 30.286 17.433 -12.649 1.00 90.19 82 VAL A N 1
ATOM 687 C CA . VAL A 1 82 ? 31.269 16.831 -11.742 1.00 90.19 82 VAL A CA 1
ATOM 688 C C . VAL A 1 82 ? 31.261 15.307 -11.873 1.00 90.19 82 VAL A C 1
ATOM 690 O O . VAL A 1 82 ? 32.328 14.705 -11.866 1.00 90.19 82 VAL A O 1
ATOM 693 N N . LEU A 1 83 ? 30.101 14.674 -12.092 1.00 88.88 83 LEU A N 1
ATOM 694 C CA . LEU A 1 83 ? 30.004 13.215 -12.260 1.00 88.88 83 LEU A CA 1
ATOM 695 C C . LEU A 1 83 ? 30.789 12.691 -13.488 1.00 88.88 83 LEU A C 1
ATOM 697 O O . LEU A 1 83 ? 31.624 11.804 -13.304 1.00 88.88 83 LEU A O 1
ATOM 701 N N . PRO A 1 84 ? 30.632 13.241 -14.715 1.00 90.56 84 PRO A N 1
ATOM 702 C CA . PRO A 1 84 ? 31.505 12.901 -15.844 1.00 90.56 84 PRO A CA 1
ATOM 703 C C . PRO A 1 84 ? 32.995 13.161 -15.602 1.00 90.56 84 PRO A C 1
ATOM 705 O O . PRO A 1 84 ? 33.839 12.380 -16.042 1.00 90.56 84 PRO A O 1
ATOM 708 N N . TRP A 1 85 ? 33.340 14.261 -14.924 1.00 91.25 85 TRP A N 1
ATOM 709 C CA . TRP A 1 85 ? 34.730 14.538 -14.555 1.00 91.25 85 TRP A CA 1
ATOM 710 C C . TRP A 1 85 ? 35.274 13.469 -13.600 1.00 91.25 85 TRP A C 1
ATOM 712 O O . TRP A 1 85 ? 36.377 12.957 -13.799 1.00 91.25 85 TRP A O 1
ATOM 722 N N . PHE A 1 86 ? 34.471 13.076 -12.614 1.00 91.69 86 PHE A N 1
ATOM 723 C CA . PHE A 1 86 ? 34.822 12.075 -11.619 1.00 91.69 86 PHE A CA 1
ATOM 724 C C . PHE A 1 86 ? 34.964 10.678 -12.235 1.00 91.69 86 PHE A C 1
ATOM 726 O O . PHE A 1 86 ? 35.919 9.973 -11.921 1.00 91.69 86 PHE A O 1
ATOM 733 N N . TRP A 1 87 ? 34.102 10.319 -13.193 1.00 92.81 87 TRP A N 1
ATOM 734 C CA . TRP A 1 87 ? 34.239 9.101 -14.002 1.00 92.81 87 TRP A CA 1
ATOM 735 C C . TRP A 1 87 ? 35.583 9.031 -14.738 1.00 92.81 87 TRP A C 1
ATOM 737 O O . TRP A 1 87 ? 36.253 8.004 -14.732 1.00 92.81 87 TRP A O 1
ATOM 747 N N . LYS A 1 88 ? 36.046 10.135 -15.333 1.00 90.31 88 LYS A N 1
ATOM 748 C CA . LYS A 1 88 ? 37.373 10.160 -15.975 1.00 90.31 88 LYS A CA 1
ATOM 749 C C . LYS A 1 88 ? 38.508 10.015 -14.960 1.00 90.31 88 LYS A C 1
ATOM 751 O O . LYS A 1 88 ? 39.533 9.415 -15.254 1.00 90.31 88 LYS A O 1
ATOM 756 N N . LYS A 1 89 ? 38.350 10.566 -13.754 1.00 89.31 89 LYS A N 1
ATOM 757 C CA . LYS A 1 89 ? 39.366 10.462 -12.696 1.00 89.31 89 LYS A CA 1
ATOM 758 C C . LYS A 1 89 ? 39.406 9.095 -12.021 1.00 89.31 89 LYS A C 1
ATOM 760 O O . LYS A 1 89 ? 40.480 8.700 -11.571 1.00 89.31 89 LYS A O 1
ATOM 765 N N . SER A 1 90 ? 38.300 8.354 -11.983 1.00 90.56 90 SER A N 1
ATOM 766 C CA . SER A 1 90 ? 38.292 7.002 -11.419 1.00 90.56 90 SER A CA 1
ATOM 767 C C . SER A 1 90 ? 39.136 6.012 -12.225 1.00 90.56 90 SER A C 1
ATOM 769 O O . SER A 1 90 ? 39.626 5.049 -11.646 1.00 90.56 90 SER A O 1
ATOM 771 N N . GLU A 1 91 ? 39.413 6.282 -13.504 1.00 88.62 91 GLU A N 1
ATOM 772 C CA . GLU A 1 91 ? 40.354 5.497 -14.318 1.00 88.62 91 GLU A CA 1
ATOM 773 C C . GLU A 1 91 ? 41.754 5.462 -13.678 1.00 88.62 91 GLU A C 1
ATOM 775 O O . GLU A 1 91 ? 42.362 4.404 -13.525 1.00 88.62 91 GLU A O 1
ATOM 780 N N . HIS A 1 92 ? 42.229 6.617 -13.201 1.00 85.81 92 HIS A N 1
ATOM 781 C CA . HIS A 1 92 ? 43.512 6.737 -12.508 1.00 85.81 92 HIS A CA 1
ATOM 782 C C . HIS A 1 92 ? 43.518 6.002 -11.160 1.00 85.81 92 HIS A C 1
ATOM 784 O O . HIS A 1 92 ? 44.546 5.472 -10.752 1.00 85.81 92 HIS A O 1
ATOM 790 N N . LEU A 1 93 ? 42.381 5.954 -10.456 1.00 82.12 93 LEU A N 1
ATOM 791 C CA . LEU A 1 93 ? 42.261 5.191 -9.208 1.00 82.12 93 LEU A CA 1
ATOM 792 C C . LEU A 1 93 ? 42.360 3.685 -9.462 1.00 82.12 93 LEU A C 1
ATOM 794 O O . LEU A 1 93 ? 43.020 2.985 -8.705 1.00 82.12 93 LEU A O 1
ATOM 798 N N . VAL A 1 94 ? 41.732 3.189 -10.528 1.00 88.38 94 VAL A N 1
ATOM 799 C CA . VAL A 1 94 ? 41.745 1.762 -10.876 1.00 88.38 94 VAL A CA 1
ATOM 800 C C . VAL A 1 94 ? 43.142 1.323 -11.324 1.00 88.38 94 VAL A C 1
ATOM 802 O O . VAL A 1 94 ? 43.643 0.303 -10.847 1.00 88.38 94 VAL A O 1
ATOM 805 N N . THR A 1 95 ? 43.817 2.125 -12.152 1.00 88.94 95 THR A N 1
ATOM 806 C CA . THR A 1 95 ? 45.188 1.827 -12.602 1.00 88.94 95 THR A CA 1
ATOM 807 C C . THR A 1 95 ? 46.223 1.924 -11.477 1.00 88.94 95 THR A C 1
ATOM 809 O O . THR A 1 95 ? 47.144 1.111 -11.442 1.00 88.94 95 THR A O 1
ATOM 812 N N . LEU A 1 96 ? 46.045 2.828 -10.503 1.00 86.12 96 LEU A N 1
ATOM 813 C CA . LEU A 1 96 ? 46.895 2.931 -9.301 1.00 86.12 96 LEU A CA 1
ATOM 814 C C . LEU A 1 96 ? 46.947 1.637 -8.481 1.00 86.12 96 LEU A C 1
ATOM 816 O O . LEU A 1 96 ? 47.974 1.325 -7.884 1.00 86.12 96 LEU A O 1
ATOM 820 N N . VAL A 1 97 ? 45.842 0.891 -8.445 1.00 84.19 97 VAL A N 1
ATOM 821 C CA . VAL A 1 97 ? 45.727 -0.381 -7.710 1.00 84.19 97 VAL A CA 1
ATOM 822 C C . VAL A 1 97 ? 46.144 -1.573 -8.594 1.00 84.19 97 VAL A C 1
ATOM 824 O O . VAL A 1 97 ? 46.020 -2.728 -8.195 1.00 84.19 97 VAL A O 1
ATOM 827 N N . GLY A 1 98 ? 46.667 -1.314 -9.799 1.00 86.50 98 GLY A N 1
ATOM 828 C CA . GLY A 1 98 ? 47.132 -2.337 -10.739 1.00 86.50 98 GLY A CA 1
ATOM 829 C C . GLY A 1 98 ? 46.007 -3.073 -11.471 1.00 86.50 98 GLY A C 1
ATOM 830 O O . GLY A 1 98 ? 46.229 -4.165 -11.992 1.00 86.50 98 GLY A O 1
ATOM 831 N N . LEU A 1 99 ? 44.796 -2.509 -11.498 1.00 87.81 99 LEU A N 1
ATOM 832 C CA . LEU A 1 99 ? 43.634 -3.096 -12.164 1.00 87.81 99 LEU A CA 1
ATOM 833 C C . LEU A 1 99 ? 43.433 -2.489 -13.560 1.00 87.81 99 LEU A C 1
ATOM 835 O O . LEU A 1 99 ? 43.761 -1.329 -13.806 1.00 87.81 99 LEU A O 1
ATOM 839 N N . ASN A 1 100 ? 42.873 -3.278 -14.484 1.00 88.38 100 ASN A N 1
ATOM 840 C CA . ASN A 1 100 ? 42.614 -2.815 -15.846 1.00 88.38 100 ASN A CA 1
ATOM 841 C C . ASN A 1 100 ? 41.378 -1.902 -15.884 1.00 88.38 100 ASN A C 1
ATOM 843 O O . ASN A 1 100 ? 40.253 -2.377 -15.714 1.00 88.38 100 ASN A O 1
ATOM 847 N N . ALA A 1 101 ? 41.590 -0.613 -16.144 1.00 82.44 101 ALA A N 1
ATOM 848 C CA . ALA A 1 101 ? 40.519 0.369 -16.259 1.00 82.44 101 ALA A CA 1
ATOM 849 C C . ALA A 1 101 ? 39.741 0.293 -17.587 1.00 82.44 101 ALA A C 1
ATOM 851 O O . ALA A 1 101 ? 38.645 0.832 -17.667 1.00 82.44 101 ALA A O 1
ATOM 852 N N . GLU A 1 102 ? 40.236 -0.435 -18.595 1.00 86.06 102 GLU A N 1
ATOM 853 C CA . GLU A 1 102 ? 39.462 -0.730 -19.812 1.00 86.06 102 GLU A CA 1
ATOM 854 C C . GLU A 1 102 ? 38.295 -1.688 -19.536 1.00 86.06 102 GLU A C 1
ATOM 856 O O . GLU A 1 102 ? 37.330 -1.751 -20.299 1.00 86.06 102 GLU A O 1
ATOM 861 N N . ASN A 1 103 ? 38.359 -2.450 -18.438 1.00 89.56 103 ASN A N 1
ATOM 862 C CA . ASN A 1 103 ? 37.235 -3.263 -18.006 1.00 89.56 103 ASN A CA 1
ATOM 863 C C . ASN A 1 103 ? 36.176 -2.360 -17.365 1.00 89.56 103 ASN A C 1
ATOM 865 O O . ASN A 1 103 ? 36.336 -1.917 -16.226 1.00 89.56 103 ASN A O 1
ATOM 869 N N . GLU A 1 104 ? 35.071 -2.156 -18.084 1.00 88.88 104 GLU A N 1
ATOM 870 C CA . GLU A 1 104 ? 33.943 -1.319 -17.661 1.00 88.88 104 GLU A CA 1
ATOM 871 C C . GLU A 1 104 ? 33.473 -1.639 -16.234 1.00 88.88 104 GLU A C 1
ATOM 873 O O . GLU A 1 104 ? 33.226 -0.724 -15.456 1.00 88.88 104 GLU A O 1
ATOM 878 N N . ILE A 1 105 ? 33.440 -2.919 -15.836 1.00 91.38 105 ILE A N 1
ATOM 879 C CA . ILE A 1 105 ? 33.034 -3.319 -14.480 1.00 91.38 105 ILE A CA 1
ATOM 880 C C . ILE A 1 105 ? 34.014 -2.764 -13.442 1.00 91.38 105 ILE A C 1
ATOM 882 O O . ILE A 1 105 ? 33.590 -2.165 -12.456 1.00 91.38 105 ILE A O 1
ATOM 886 N N . LEU A 1 106 ? 35.322 -2.941 -13.648 1.00 90.12 106 LEU A N 1
ATOM 887 C CA . LEU A 1 106 ? 36.341 -2.459 -12.708 1.00 90.12 106 LEU A CA 1
ATOM 888 C C . LEU A 1 106 ? 36.363 -0.928 -12.652 1.00 90.12 106 LEU A C 1
ATOM 890 O O . LEU A 1 106 ? 36.491 -0.359 -11.566 1.00 90.12 106 LEU A O 1
ATOM 894 N N . HIS A 1 107 ? 36.159 -0.265 -13.792 1.00 91.88 107 HIS A N 1
ATOM 895 C CA . HIS A 1 107 ? 36.035 1.189 -13.861 1.00 91.88 107 HIS A CA 1
ATOM 896 C C . HIS A 1 107 ? 34.804 1.695 -13.097 1.00 91.88 107 HIS A C 1
ATOM 898 O O . HIS A 1 107 ? 34.933 2.599 -12.266 1.00 91.88 107 HIS A O 1
ATOM 904 N N . THR A 1 108 ? 33.636 1.065 -13.277 1.00 92.69 108 THR A N 1
ATOM 905 C CA . THR A 1 108 ? 32.422 1.390 -12.514 1.00 92.69 108 THR A CA 1
ATOM 906 C C . THR A 1 108 ? 32.613 1.166 -11.018 1.00 92.69 108 THR A C 1
ATOM 908 O O . THR A 1 108 ? 32.209 2.010 -10.221 1.00 92.69 108 THR A O 1
ATOM 911 N N . LEU A 1 109 ? 33.256 0.070 -10.607 1.00 91.62 109 LEU A N 1
ATOM 912 C CA . LEU A 1 109 ? 33.529 -0.195 -9.193 1.00 91.62 109 LEU A CA 1
ATOM 913 C C . LEU A 1 109 ? 34.462 0.857 -8.580 1.00 91.62 109 LEU A C 1
ATOM 915 O O . LEU A 1 109 ? 34.189 1.343 -7.483 1.00 91.62 109 LEU A O 1
ATOM 919 N N . GLY A 1 110 ? 35.514 1.262 -9.298 1.00 90.31 110 GLY A N 1
ATOM 920 C CA . GLY A 1 110 ? 36.399 2.350 -8.873 1.00 90.31 110 GLY A CA 1
ATOM 921 C C . GLY A 1 110 ? 35.675 3.695 -8.774 1.00 90.31 110 GLY A C 1
ATOM 922 O O . GLY A 1 110 ? 35.865 4.434 -7.806 1.00 90.31 110 GLY A O 1
ATOM 923 N N . PHE A 1 111 ? 34.791 3.991 -9.731 1.00 92.56 111 PHE A N 1
ATOM 924 C CA . PHE A 1 111 ? 33.929 5.174 -9.695 1.00 92.56 111 PHE A CA 1
ATOM 925 C C . PHE A 1 111 ? 33.017 5.173 -8.462 1.00 92.56 111 PHE A C 1
ATOM 927 O O . PHE A 1 111 ? 33.024 6.137 -7.699 1.00 92.56 111 PHE A O 1
ATOM 934 N N . LEU A 1 112 ? 32.281 4.084 -8.216 1.00 91.62 112 LEU A N 1
ATOM 935 C CA . LEU A 1 112 ? 31.363 3.983 -7.077 1.00 91.62 112 LEU A CA 1
ATOM 936 C C . LEU A 1 112 ? 32.089 4.018 -5.728 1.00 91.62 112 LEU A C 1
ATOM 938 O O . LEU A 1 112 ? 31.585 4.634 -4.793 1.00 91.62 112 LEU A O 1
ATOM 942 N N . ALA A 1 113 ? 33.279 3.421 -5.621 1.00 89.12 113 ALA A N 1
ATOM 943 C CA . ALA A 1 113 ? 34.102 3.519 -4.416 1.00 89.12 113 ALA A CA 1
ATOM 944 C C . ALA A 1 113 ? 34.513 4.973 -4.130 1.00 89.12 113 ALA A C 1
ATOM 946 O O . ALA A 1 113 ? 34.414 5.436 -2.993 1.00 89.12 113 ALA A O 1
ATOM 947 N N . GLY A 1 114 ? 34.913 5.715 -5.167 1.00 89.19 114 GLY A N 1
ATOM 948 C CA . GLY A 1 114 ? 35.215 7.137 -5.050 1.00 89.19 114 GLY A CA 1
ATOM 949 C C . GLY A 1 114 ? 33.996 7.973 -4.642 1.00 89.19 114 GLY A C 1
ATOM 950 O O . GLY A 1 114 ? 34.103 8.803 -3.740 1.00 89.19 114 GLY A O 1
ATOM 951 N N . VAL A 1 115 ? 32.830 7.722 -5.254 1.00 89.94 115 VAL A N 1
ATOM 952 C CA . VAL A 1 115 ? 31.570 8.413 -4.921 1.00 89.94 115 VAL A CA 1
ATOM 953 C C . VAL A 1 115 ? 31.154 8.107 -3.483 1.00 89.94 115 VAL A C 1
ATOM 955 O O . VAL A 1 115 ? 30.742 9.010 -2.763 1.00 89.94 115 VAL A O 1
ATOM 958 N N . MET A 1 116 ? 31.315 6.861 -3.032 1.00 89.31 116 MET A N 1
ATOM 959 C CA . MET A 1 116 ? 31.041 6.467 -1.650 1.00 89.31 116 MET A CA 1
ATOM 960 C C . MET A 1 116 ? 31.926 7.238 -0.664 1.00 89.31 116 MET A C 1
ATOM 962 O O . MET A 1 116 ? 31.412 7.762 0.317 1.00 89.31 116 MET A O 1
ATOM 966 N N . ILE A 1 117 ? 33.235 7.357 -0.918 1.00 89.44 117 ILE A N 1
ATOM 967 C CA . ILE A 1 117 ? 34.145 8.128 -0.051 1.00 89.44 117 ILE A CA 1
ATOM 968 C C . ILE A 1 117 ? 33.760 9.612 -0.040 1.00 89.44 117 ILE A C 1
ATOM 970 O O . ILE A 1 117 ? 33.675 10.214 1.028 1.00 89.44 117 ILE A O 1
ATOM 974 N N . TRP A 1 118 ? 33.489 10.191 -1.212 1.00 89.75 118 TRP A N 1
ATOM 975 C CA . TRP A 1 118 ? 33.023 11.573 -1.333 1.00 89.75 118 TRP A CA 1
ATOM 976 C C . TRP A 1 118 ? 31.737 11.816 -0.530 1.00 89.75 118 TRP A C 1
ATOM 978 O O . TRP A 1 118 ? 31.651 12.777 0.236 1.00 89.75 118 TRP A O 1
ATOM 988 N N . SER A 1 119 ? 30.755 10.920 -0.660 1.00 87.62 119 SER A N 1
ATOM 989 C CA . SER A 1 119 ? 29.488 10.982 0.074 1.00 87.62 119 SER A CA 1
ATOM 990 C C . SER A 1 119 ? 29.705 10.904 1.587 1.00 87.62 119 SER A C 1
ATOM 992 O O . SER A 1 119 ? 29.145 11.713 2.317 1.00 87.62 119 SER A O 1
ATOM 994 N N . GLN A 1 120 ? 30.589 10.022 2.066 1.00 90.12 120 GLN A N 1
ATOM 995 C CA . GLN A 1 120 ? 30.911 9.947 3.495 1.00 90.12 120 GLN A CA 1
ATOM 996 C C . GLN A 1 120 ? 31.562 11.233 4.015 1.00 90.12 120 GLN A C 1
ATOM 998 O O . GLN A 1 120 ? 31.223 11.701 5.095 1.00 90.12 120 GLN A O 1
ATOM 1003 N N . ILE A 1 121 ? 32.481 11.836 3.253 1.00 90.56 121 ILE A N 1
ATOM 1004 C CA . ILE A 1 121 ? 33.148 13.085 3.654 1.00 90.56 121 ILE A CA 1
ATOM 1005 C C . ILE A 1 121 ? 32.154 14.250 3.724 1.00 90.56 121 ILE A C 1
ATOM 1007 O O . ILE A 1 121 ? 32.240 15.071 4.635 1.00 90.56 121 ILE A O 1
ATOM 1011 N N . THR A 1 122 ? 31.233 14.329 2.764 1.00 88.69 122 THR A N 1
ATOM 1012 C CA . THR A 1 122 ? 30.246 15.416 2.679 1.00 88.69 122 THR A CA 1
ATOM 1013 C C . THR A 1 122 ? 29.134 15.290 3.723 1.00 88.69 122 THR A C 1
ATOM 1015 O O . THR A 1 122 ? 28.712 16.311 4.260 1.00 88.69 122 THR A O 1
ATOM 1018 N N . ASP A 1 123 ? 28.723 14.068 4.079 1.00 88.44 123 ASP A N 1
ATOM 1019 C CA . ASP A 1 123 ? 27.700 13.807 5.106 1.00 88.44 123 ASP A CA 1
ATOM 1020 C C . ASP A 1 123 ? 28.246 13.860 6.548 1.00 88.44 123 ASP A C 1
ATOM 1022 O O . ASP A 1 123 ? 27.534 14.219 7.489 1.00 88.44 123 ASP A O 1
ATOM 1026 N N . LEU A 1 124 ? 29.537 13.563 6.749 1.00 92.00 124 LEU A N 1
ATOM 1027 C CA . LEU A 1 124 ? 30.149 13.463 8.080 1.00 92.00 124 LEU A CA 1
ATOM 1028 C C . LEU A 1 124 ? 29.894 14.681 8.997 1.00 92.00 124 LEU A C 1
ATOM 1030 O O . LEU A 1 124 ? 29.552 14.458 10.163 1.00 92.00 124 LEU A O 1
ATOM 1034 N N . PRO A 1 125 ? 30.011 15.951 8.548 1.00 92.56 125 PRO A N 1
ATOM 1035 C CA . PRO A 1 125 ? 29.719 17.108 9.397 1.00 92.56 125 PRO A CA 1
ATOM 1036 C C . PRO A 1 125 ? 28.273 17.126 9.909 1.00 92.56 125 PRO A C 1
ATOM 1038 O O . PRO A 1 125 ? 28.035 17.426 11.081 1.00 92.56 125 PRO A O 1
ATOM 1041 N N . PHE A 1 126 ? 27.312 16.769 9.055 1.00 92.69 126 PHE A N 1
ATOM 1042 C CA . PHE A 1 126 ? 25.891 16.726 9.393 1.00 92.69 126 PHE A CA 1
ATOM 1043 C C . PHE A 1 126 ? 25.579 15.573 10.345 1.00 92.69 126 PHE A C 1
ATOM 1045 O O . PHE A 1 126 ? 24.914 15.776 11.362 1.00 92.69 126 PHE A O 1
ATOM 1052 N N . SER A 1 127 ? 26.137 14.392 10.078 1.00 91.19 127 SER A N 1
ATOM 1053 C CA . SER A 1 127 ? 25.986 13.208 10.926 1.00 91.19 127 SER A CA 1
ATOM 1054 C C . SER A 1 127 ? 26.568 13.414 12.334 1.00 91.19 127 SER A C 1
ATOM 1056 O O . SER A 1 127 ? 25.927 13.085 13.342 1.00 91.19 127 SER A O 1
ATOM 1058 N N . LEU A 1 128 ? 27.742 14.056 12.429 1.00 91.94 128 LEU A N 1
ATOM 1059 C CA . LEU A 1 128 ? 28.352 14.444 13.703 1.00 91.94 128 LEU A CA 1
ATOM 1060 C C . LEU A 1 128 ? 27.497 15.467 14.456 1.00 91.94 128 LEU A C 1
ATOM 1062 O O . LEU A 1 128 ? 27.289 15.309 15.658 1.00 91.94 128 LEU A O 1
ATOM 1066 N N . TYR A 1 129 ? 26.978 16.492 13.773 1.00 92.25 129 TYR A N 1
ATOM 1067 C CA . TYR A 1 129 ? 26.125 17.501 14.403 1.00 92.25 129 TYR A CA 1
ATOM 1068 C C . TYR A 1 129 ? 24.811 16.893 14.908 1.00 92.25 129 TYR A C 1
ATOM 1070 O O . TYR A 1 129 ? 24.430 17.094 16.063 1.00 92.25 129 TYR A O 1
ATOM 1078 N N . SER A 1 130 ? 24.144 16.086 14.082 1.00 91.81 130 SER A N 1
ATOM 1079 C CA . SER A 1 130 ? 22.918 15.389 14.471 1.00 91.81 130 SER A CA 1
ATOM 1080 C C . SER A 1 130 ? 23.149 14.527 15.719 1.00 91.81 130 SER A C 1
ATOM 1082 O O . SER A 1 130 ? 22.439 14.671 16.712 1.00 91.81 130 SER A O 1
ATOM 1084 N N . THR A 1 131 ? 24.204 13.708 15.733 1.00 88.62 131 THR A N 1
ATOM 1085 C CA . THR A 1 131 ? 24.466 12.748 16.820 1.00 88.62 131 THR A CA 1
ATOM 1086 C C . THR A 1 131 ? 25.018 13.403 18.091 1.00 88.62 131 THR A C 1
ATOM 1088 O O . THR A 1 131 ? 24.532 13.160 19.196 1.00 88.62 131 THR A O 1
ATOM 1091 N N . PHE A 1 132 ? 26.047 14.243 17.969 1.00 93.25 132 PHE A N 1
ATOM 1092 C CA . PHE A 1 132 ? 26.794 14.770 19.118 1.00 93.25 132 PHE A CA 1
ATOM 1093 C C . PHE A 1 132 ? 26.356 16.169 19.559 1.00 93.25 132 PHE A C 1
ATOM 1095 O O . PHE A 1 132 ? 26.800 16.622 20.612 1.00 93.25 132 PHE A O 1
ATOM 1102 N N . VAL A 1 133 ? 25.472 16.839 18.811 1.00 92.06 133 VAL A N 1
ATOM 1103 C CA . VAL A 1 133 ? 24.882 18.124 19.219 1.00 92.06 133 VAL A CA 1
ATOM 1104 C C . VAL A 1 133 ? 23.385 17.984 19.464 1.00 92.06 133 VAL A C 1
ATOM 1106 O O . VAL A 1 133 ? 22.948 18.256 20.579 1.00 92.06 133 VAL A O 1
ATOM 1109 N N . ILE A 1 134 ? 22.595 17.546 18.479 1.00 89.75 134 ILE A N 1
ATOM 1110 C CA . ILE A 1 134 ? 21.127 17.488 18.621 1.00 89.75 134 ILE A CA 1
ATOM 1111 C C . ILE A 1 134 ? 20.724 16.347 19.557 1.00 89.75 134 ILE A C 1
ATOM 1113 O O . ILE A 1 134 ? 20.158 16.597 20.620 1.00 89.75 134 ILE A O 1
ATOM 1117 N N . GLU A 1 135 ? 21.058 15.101 19.219 1.00 89.19 135 GLU A N 1
ATOM 1118 C CA . GLU A 1 135 ? 20.685 13.945 20.044 1.00 89.19 135 GLU A CA 1
ATOM 1119 C C . GLU A 1 135 ? 21.336 14.006 21.438 1.00 89.19 135 GLU A C 1
ATOM 1121 O O . GLU A 1 135 ? 20.725 13.611 22.431 1.00 89.19 135 GLU A O 1
ATOM 1126 N N . ALA A 1 136 ? 22.552 14.554 21.553 1.00 89.44 136 ALA A N 1
ATOM 1127 C CA . ALA A 1 136 ? 23.213 14.764 22.843 1.00 89.44 136 ALA A CA 1
ATOM 1128 C C . ALA A 1 136 ? 22.514 15.828 23.711 1.00 89.44 136 ALA A C 1
ATOM 1130 O O . ALA A 1 136 ? 22.317 15.598 24.904 1.00 89.44 136 ALA A O 1
ATOM 1131 N N . ARG A 1 137 ? 22.087 16.961 23.128 1.00 90.00 137 ARG A N 1
ATOM 1132 C CA . ARG A 1 137 ? 21.354 18.032 23.835 1.00 90.00 137 ARG A CA 1
ATOM 1133 C C . ARG A 1 137 ? 20.058 17.526 24.460 1.00 90.00 137 ARG A C 1
ATOM 1135 O O . ARG A 1 137 ? 19.702 17.956 25.552 1.00 90.00 137 ARG A O 1
ATOM 1142 N N . HIS A 1 138 ? 19.377 16.610 23.776 1.00 89.25 138 HIS A N 1
ATOM 1143 C CA . HIS A 1 138 ? 18.115 16.022 24.232 1.00 89.25 138 HIS A CA 1
ATOM 1144 C C . HIS A 1 138 ? 18.300 14.708 25.010 1.00 89.25 138 HIS A C 1
ATOM 1146 O O . HIS A 1 138 ? 17.323 14.075 25.395 1.00 89.25 138 HIS A O 1
ATOM 1152 N N . GLY A 1 139 ? 19.546 14.313 25.301 1.00 86.81 139 GLY A N 1
ATOM 1153 C CA . GLY A 1 139 ? 19.874 13.173 26.165 1.00 86.81 139 GLY A CA 1
ATOM 1154 C C . GLY A 1 139 ? 19.751 11.789 25.516 1.00 86.81 139 GLY A C 1
ATOM 1155 O O . GLY A 1 139 ? 19.924 10.782 26.215 1.00 86.81 139 GLY A O 1
ATOM 1156 N N . PHE A 1 140 ? 19.502 11.731 24.205 1.00 89.00 140 PHE A N 1
ATOM 1157 C CA . PHE A 1 140 ? 19.311 10.503 23.434 1.00 89.00 140 PHE A CA 1
ATOM 1158 C C . PHE A 1 140 ? 20.613 9.803 23.069 1.00 89.00 140 PHE A C 1
ATOM 1160 O O . PHE A 1 140 ? 20.675 8.574 23.123 1.00 89.00 140 PHE A O 1
ATOM 1167 N N . ASN A 1 141 ? 21.659 10.557 22.719 1.00 90.50 141 ASN A N 1
ATOM 1168 C CA . ASN A 1 141 ? 22.928 9.962 22.307 1.00 90.50 141 ASN A CA 1
ATOM 1169 C C . ASN A 1 141 ? 23.616 9.249 23.483 1.00 90.50 141 ASN A C 1
ATOM 1171 O O . ASN A 1 141 ? 23.866 9.853 24.529 1.00 90.50 141 ASN A O 1
ATOM 1175 N N . LYS A 1 142 ? 23.956 7.970 23.288 1.00 90.75 142 LYS A N 1
ATOM 1176 C CA . LYS A 1 142 ? 24.776 7.168 24.215 1.00 90.75 142 LYS A CA 1
ATOM 1177 C C . LYS A 1 142 ? 26.093 6.703 23.587 1.00 90.75 142 LYS A C 1
ATOM 1179 O O . LYS A 1 142 ? 26.925 6.116 24.275 1.00 90.75 142 LYS A O 1
ATOM 1184 N N . GLN A 1 143 ? 26.304 6.980 22.299 1.00 89.31 143 GLN A N 1
ATOM 1185 C CA . GLN A 1 143 ? 27.515 6.591 21.588 1.00 89.31 143 GLN A CA 1
ATOM 1186 C C . GLN A 1 143 ? 28.697 7.477 21.974 1.00 89.31 143 GLN A C 1
ATOM 1188 O O . GLN A 1 143 ? 28.581 8.697 22.097 1.00 89.31 143 GLN A O 1
ATOM 1193 N N . THR A 1 144 ? 29.877 6.866 22.077 1.00 93.38 144 THR A N 1
ATOM 1194 C CA . THR A 1 144 ? 31.144 7.603 22.094 1.00 93.38 144 THR A CA 1
ATOM 1195 C C . THR A 1 144 ? 31.589 7.923 20.670 1.00 93.38 144 THR A C 1
ATOM 1197 O O . THR A 1 144 ? 31.246 7.209 19.726 1.00 93.38 144 THR A O 1
ATOM 1200 N N . ILE A 1 145 ? 32.425 8.953 20.509 1.00 93.94 145 ILE A N 1
ATOM 1201 C CA . ILE A 1 145 ? 32.995 9.309 19.201 1.00 93.94 145 ILE A CA 1
ATOM 1202 C C . ILE A 1 145 ? 33.752 8.133 18.563 1.00 93.94 145 ILE A C 1
ATOM 1204 O O . ILE A 1 145 ? 33.659 7.899 17.362 1.00 93.94 145 ILE A O 1
ATOM 1208 N N . TRP A 1 146 ? 34.433 7.322 19.380 1.00 94.38 146 TRP A N 1
ATOM 1209 C CA . TRP A 1 146 ? 35.114 6.117 18.913 1.00 94.38 146 TRP A CA 1
ATOM 1210 C C . TRP A 1 146 ? 34.137 5.050 18.419 1.00 94.38 146 TRP A C 1
ATOM 1212 O O . TRP A 1 146 ? 34.353 4.468 17.359 1.00 94.38 146 TRP A O 1
ATOM 1222 N N . LEU A 1 147 ? 33.052 4.797 19.160 1.00 91.38 147 LEU A N 1
ATOM 1223 C CA . LEU A 1 147 ? 32.026 3.844 18.739 1.00 91.38 147 LEU A CA 1
ATOM 1224 C C . LEU A 1 147 ? 31.395 4.264 17.405 1.00 91.38 147 LEU A C 1
ATOM 1226 O O . LEU A 1 147 ? 31.249 3.416 16.527 1.00 91.38 147 LEU A O 1
ATOM 1230 N N . PHE A 1 148 ? 31.107 5.558 17.243 1.00 92.94 148 PHE A N 1
ATOM 1231 C CA . PHE A 1 148 ? 30.563 6.140 16.017 1.00 92.94 148 PHE A CA 1
ATOM 1232 C C . PHE A 1 148 ? 31.469 5.877 14.803 1.00 92.94 148 PHE A C 1
ATOM 1234 O O . PHE A 1 148 ? 31.045 5.233 13.844 1.00 92.94 148 PHE A O 1
ATOM 1241 N N . PHE A 1 149 ? 32.748 6.272 14.864 1.00 94.31 149 PHE A N 1
ATOM 1242 C CA . PHE A 1 149 ? 33.685 6.046 13.753 1.00 94.31 149 PHE A CA 1
ATOM 1243 C C . PHE A 1 149 ? 33.942 4.558 13.496 1.00 94.31 149 PHE A C 1
ATOM 1245 O O . PHE A 1 149 ? 34.055 4.132 12.347 1.00 94.31 149 PHE A O 1
ATOM 1252 N N . ARG A 1 150 ? 33.996 3.741 14.552 1.00 94.38 150 ARG A N 1
ATOM 1253 C CA . ARG A 1 150 ? 34.156 2.289 14.429 1.00 94.38 150 ARG A CA 1
ATOM 1254 C C . ARG A 1 150 ? 32.978 1.655 13.687 1.00 94.38 150 ARG A C 1
ATOM 1256 O O . ARG A 1 150 ? 33.190 0.751 12.882 1.00 94.38 150 ARG A O 1
ATOM 1263 N N . ASP A 1 151 ? 31.754 2.092 13.961 1.00 92.38 151 ASP A N 1
ATOM 1264 C CA . ASP A 1 151 ? 30.564 1.600 13.267 1.00 92.38 151 ASP A CA 1
ATOM 1265 C C . ASP A 1 151 ? 30.496 2.121 11.825 1.00 92.38 151 ASP A C 1
ATOM 1267 O O . ASP A 1 151 ? 30.198 1.336 10.926 1.00 92.38 151 ASP A O 1
ATOM 1271 N N . MET A 1 152 ? 30.884 3.377 11.578 1.00 92.06 152 MET A N 1
ATOM 1272 C CA . MET A 1 152 ? 31.013 3.935 10.226 1.00 92.06 152 MET A CA 1
ATOM 1273 C C . MET A 1 152 ? 31.989 3.113 9.366 1.00 92.06 152 MET A C 1
ATOM 1275 O O . MET A 1 152 ? 31.625 2.646 8.287 1.00 92.06 152 MET A O 1
ATOM 1279 N N . ILE A 1 153 ? 33.197 2.838 9.876 1.00 94.00 153 ILE A N 1
ATOM 1280 C CA . ILE A 1 153 ? 34.209 2.028 9.177 1.00 94.00 153 ILE A CA 1
ATOM 1281 C C . ILE A 1 153 ? 33.713 0.594 8.959 1.00 94.00 153 ILE A C 1
ATOM 1283 O O . ILE A 1 153 ? 33.842 0.063 7.856 1.00 94.00 153 ILE A O 1
ATOM 1287 N N . LYS A 1 154 ? 33.113 -0.044 9.975 1.00 94.19 154 LYS A N 1
ATOM 1288 C CA . LYS A 1 154 ? 32.522 -1.384 9.817 1.00 94.19 154 LYS A CA 1
ATOM 1289 C C . LYS A 1 154 ? 31.453 -1.408 8.723 1.00 94.19 154 LYS A C 1
ATOM 1291 O O . LYS A 1 154 ? 31.446 -2.331 7.912 1.00 94.19 154 LYS A O 1
ATOM 1296 N N . GLY A 1 155 ? 30.576 -0.403 8.681 1.00 92.00 155 GLY A N 1
ATOM 1297 C CA . GLY A 1 155 ? 29.557 -0.254 7.641 1.00 92.00 155 GLY A CA 1
ATOM 1298 C C . GLY A 1 155 ? 30.167 -0.145 6.246 1.00 92.00 155 GLY A C 1
ATOM 1299 O O . GLY A 1 155 ? 29.764 -0.882 5.346 1.00 92.00 155 GLY A O 1
ATOM 1300 N N . MET A 1 156 ? 31.197 0.692 6.086 1.00 91.06 156 MET A N 1
ATOM 1301 C CA . MET A 1 156 ? 31.929 0.826 4.823 1.00 91.06 156 MET A CA 1
ATOM 1302 C C . MET A 1 156 ? 32.584 -0.489 4.389 1.00 91.06 156 MET A C 1
ATOM 1304 O O . MET A 1 156 ? 32.471 -0.867 3.227 1.00 91.06 156 MET A O 1
ATOM 1308 N N . LEU A 1 157 ? 33.225 -1.224 5.302 1.00 93.94 157 LEU A N 1
ATOM 1309 C CA . LEU A 1 157 ? 33.838 -2.518 4.982 1.00 93.94 157 LEU A CA 1
ATOM 1310 C C . LEU A 1 157 ? 32.799 -3.537 4.501 1.00 93.94 157 LEU A C 1
ATOM 1312 O O . LEU A 1 157 ? 33.029 -4.229 3.513 1.00 93.94 157 LEU A O 1
ATOM 1316 N N . ILE A 1 158 ? 31.634 -3.600 5.151 1.00 94.25 158 ILE A N 1
ATOM 1317 C CA . ILE A 1 158 ? 30.538 -4.478 4.720 1.00 94.25 158 ILE A CA 1
ATOM 1318 C C . ILE A 1 158 ? 30.033 -4.066 3.330 1.00 94.25 158 ILE A C 1
ATOM 1320 O O . ILE A 1 158 ? 29.841 -4.931 2.475 1.00 94.25 158 ILE A O 1
ATOM 1324 N N . ALA A 1 159 ? 29.869 -2.764 3.072 1.00 89.69 159 ALA A N 1
ATOM 1325 C CA . ALA A 1 159 ? 29.462 -2.252 1.764 1.00 89.69 159 ALA A CA 1
ATOM 1326 C C . ALA A 1 159 ? 30.488 -2.580 0.662 1.00 89.69 159 ALA A C 1
ATOM 1328 O O . ALA A 1 159 ? 30.094 -2.986 -0.428 1.00 89.69 159 ALA A O 1
ATOM 1329 N N . ILE A 1 160 ? 31.790 -2.489 0.954 1.00 89.50 160 ILE A N 1
ATOM 1330 C CA . ILE A 1 160 ? 32.879 -2.849 0.029 1.00 89.50 160 ILE A CA 1
ATOM 1331 C C . ILE A 1 160 ? 32.930 -4.359 -0.233 1.00 89.50 160 ILE A C 1
ATOM 1333 O O . ILE A 1 160 ? 33.308 -4.775 -1.321 1.00 89.50 160 ILE A O 1
ATOM 1337 N N . VAL A 1 161 ? 32.552 -5.199 0.731 1.00 92.25 161 VAL A N 1
ATOM 1338 C CA . VAL A 1 161 ? 32.545 -6.658 0.541 1.00 92.25 161 VAL A CA 1
ATOM 1339 C C . VAL A 1 161 ? 31.305 -7.121 -0.231 1.00 92.25 161 VAL A C 1
ATOM 1341 O O . VAL A 1 161 ? 31.409 -7.969 -1.113 1.00 92.25 161 VAL A O 1
ATOM 1344 N N . ILE A 1 162 ? 30.127 -6.574 0.084 1.00 92.88 162 ILE A N 1
ATOM 1345 C CA . ILE A 1 162 ? 28.842 -7.030 -0.474 1.00 92.88 162 ILE A CA 1
ATOM 1346 C C . ILE A 1 162 ? 28.481 -6.294 -1.774 1.00 92.88 162 ILE A C 1
ATOM 1348 O O . ILE A 1 162 ? 27.932 -6.898 -2.694 1.00 92.88 162 ILE A O 1
ATOM 1352 N N . GLY A 1 163 ? 28.786 -5.000 -1.868 1.00 92.00 163 GLY A N 1
ATOM 1353 C CA . GLY A 1 163 ? 28.386 -4.129 -2.975 1.00 92.00 163 GLY A CA 1
ATOM 1354 C C . GLY A 1 163 ? 29.003 -4.502 -4.329 1.00 92.00 163 GLY A C 1
ATOM 1355 O O . GLY A 1 163 ? 28.247 -4.692 -5.282 1.00 92.00 163 GLY A O 1
ATOM 1356 N N . PRO A 1 164 ? 30.336 -4.652 -4.455 1.00 93.81 164 PRO A N 1
ATOM 1357 C CA . PRO A 1 164 ? 30.979 -4.921 -5.738 1.00 93.81 164 PRO A CA 1
ATOM 1358 C C . PRO A 1 164 ? 30.503 -6.193 -6.451 1.00 93.81 164 PRO A C 1
ATOM 1360 O O . PRO A 1 164 ? 30.210 -6.096 -7.643 1.00 93.81 164 PRO A O 1
ATOM 1363 N N . PRO A 1 165 ? 30.333 -7.356 -5.781 1.00 95.00 165 PRO A N 1
ATOM 1364 C CA . PRO A 1 165 ? 29.745 -8.533 -6.424 1.00 95.00 165 PRO A CA 1
ATOM 1365 C C . PRO A 1 165 ? 28.335 -8.283 -6.974 1.00 95.00 165 PRO A C 1
ATOM 1367 O O . PRO A 1 165 ? 28.011 -8.749 -8.066 1.00 95.00 165 PRO A O 1
ATOM 1370 N N . ILE A 1 166 ? 27.507 -7.524 -6.247 1.00 95.06 166 ILE A N 1
ATOM 1371 C CA . ILE A 1 166 ? 26.143 -7.179 -6.670 1.00 95.06 166 ILE A CA 1
ATOM 1372 C C . ILE A 1 166 ? 26.178 -6.261 -7.892 1.00 95.06 166 ILE A C 1
ATOM 1374 O O . ILE A 1 166 ? 25.512 -6.542 -8.885 1.00 95.06 166 ILE A O 1
ATOM 1378 N N . VAL A 1 167 ? 26.972 -5.188 -7.845 1.00 93.81 167 VAL A N 1
ATOM 1379 C CA . VAL A 1 167 ? 27.099 -4.234 -8.956 1.00 93.81 167 VAL A CA 1
ATOM 1380 C C . VAL A 1 167 ? 27.655 -4.922 -10.200 1.00 93.81 167 VAL A C 1
ATOM 1382 O O . VAL A 1 167 ? 27.102 -4.756 -11.284 1.00 93.81 167 VAL A O 1
ATOM 1385 N N . ALA A 1 168 ? 28.696 -5.744 -10.055 1.00 94.25 168 ALA A N 1
ATOM 1386 C CA . ALA A 1 168 ? 29.254 -6.509 -11.164 1.00 94.25 168 ALA A CA 1
ATOM 1387 C C . ALA A 1 168 ? 28.208 -7.448 -11.785 1.00 94.25 168 ALA A C 1
ATOM 1389 O O . ALA A 1 168 ? 28.079 -7.493 -13.007 1.00 94.25 168 ALA A O 1
ATOM 1390 N N . ALA A 1 169 ? 27.415 -8.147 -10.964 1.00 94.75 169 ALA A N 1
ATOM 1391 C CA . ALA A 1 169 ? 26.326 -8.989 -11.453 1.00 94.75 169 ALA A CA 1
ATOM 1392 C C . ALA A 1 169 ? 25.262 -8.176 -12.210 1.00 94.75 169 ALA A C 1
ATOM 1394 O O . ALA A 1 169 ? 24.844 -8.590 -13.290 1.00 94.75 169 ALA A O 1
ATOM 1395 N N . ILE A 1 170 ? 24.875 -7.001 -11.699 1.00 92.94 170 ILE A N 1
ATOM 1396 C CA . ILE A 1 170 ? 23.942 -6.090 -12.378 1.00 92.94 170 ILE A CA 1
ATOM 1397 C C . ILE A 1 170 ? 24.499 -5.661 -13.738 1.00 92.94 170 ILE A C 1
ATOM 1399 O O . ILE A 1 170 ? 23.784 -5.764 -14.730 1.00 92.94 170 ILE A O 1
ATOM 1403 N N . ILE A 1 171 ? 25.764 -5.236 -13.817 1.00 92.50 171 ILE A N 1
ATOM 1404 C CA . ILE A 1 171 ? 26.386 -4.809 -15.082 1.00 92.50 171 ILE A CA 1
ATOM 1405 C C . ILE A 1 171 ? 26.422 -5.966 -16.084 1.00 92.50 171 ILE A C 1
ATOM 1407 O O . ILE A 1 171 ? 26.040 -5.788 -17.237 1.00 92.50 171 ILE A O 1
ATOM 1411 N N . VAL A 1 172 ? 26.792 -7.175 -15.649 1.00 94.00 172 VAL A N 1
ATOM 1412 C CA . VAL A 1 172 ? 26.780 -8.366 -16.514 1.00 94.00 172 VAL A CA 1
ATOM 1413 C C . VAL A 1 172 ? 25.368 -8.670 -17.023 1.00 94.00 172 VAL A C 1
ATOM 1415 O O . VAL A 1 172 ? 25.201 -8.995 -18.200 1.00 94.00 172 VAL A O 1
ATOM 1418 N N . ILE A 1 173 ? 24.345 -8.538 -16.172 1.00 91.88 173 ILE A N 1
ATOM 1419 C CA . ILE A 1 173 ? 22.939 -8.687 -16.570 1.00 91.88 173 ILE A CA 1
ATOM 1420 C C . ILE A 1 173 ? 22.541 -7.594 -17.567 1.00 91.88 173 ILE A C 1
ATOM 1422 O O . ILE A 1 173 ? 21.860 -7.896 -18.539 1.00 91.88 173 ILE A O 1
ATOM 1426 N N . VAL A 1 174 ? 22.980 -6.349 -17.382 1.00 89.62 174 VAL A N 1
ATOM 1427 C CA . VAL A 1 174 ? 22.719 -5.246 -18.320 1.00 89.62 174 VAL A CA 1
ATOM 1428 C C . VAL A 1 174 ? 23.367 -5.505 -19.679 1.00 89.62 174 VAL A C 1
ATOM 1430 O O . VAL A 1 174 ? 22.690 -5.414 -20.701 1.00 89.62 174 VAL A O 1
ATOM 1433 N N . GLN A 1 175 ? 24.639 -5.903 -19.696 1.00 89.12 175 GLN A N 1
ATOM 1434 C CA . GLN A 1 175 ? 25.396 -6.167 -20.921 1.00 89.12 175 GLN A CA 1
ATOM 1435 C C . GLN A 1 175 ? 24.867 -7.389 -21.693 1.00 89.12 175 GLN A C 1
ATOM 1437 O O . GLN A 1 175 ? 24.851 -7.378 -22.922 1.00 89.12 175 GLN A O 1
ATOM 1442 N N . LYS A 1 176 ? 24.431 -8.450 -20.995 1.00 91.62 176 LYS A N 1
ATOM 1443 C CA . LYS A 1 176 ? 24.039 -9.736 -21.615 1.00 91.62 176 LYS A CA 1
ATOM 1444 C C . LYS A 1 176 ? 22.534 -10.005 -21.639 1.00 91.62 176 LYS A C 1
ATOM 1446 O O . LYS A 1 176 ? 22.100 -10.957 -22.276 1.00 91.62 176 LYS A O 1
ATOM 1451 N N . GLY A 1 177 ? 21.734 -9.211 -20.936 1.00 82.25 177 GLY A N 1
ATOM 1452 C CA . GLY A 1 177 ? 20.324 -9.502 -20.672 1.00 82.25 177 GLY A CA 1
ATOM 1453 C C . GLY A 1 177 ? 19.360 -9.130 -21.795 1.00 82.25 177 GLY A C 1
ATOM 1454 O O . GLY A 1 177 ? 18.163 -9.368 -21.662 1.00 82.25 177 GLY A O 1
ATOM 1455 N N . SER A 1 178 ? 19.829 -8.539 -22.895 1.00 82.56 178 SER A N 1
ATOM 1456 C CA . SER A 1 178 ? 18.971 -8.223 -24.043 1.00 82.56 178 SER A CA 1
ATOM 1457 C C . SER A 1 178 ? 18.409 -9.503 -24.689 1.00 82.56 178 SER A C 1
ATOM 1459 O O . SER A 1 178 ? 19.167 -10.457 -24.866 1.00 82.56 178 SER A O 1
ATOM 1461 N N . PRO A 1 179 ? 17.109 -9.565 -25.058 1.00 80.31 179 PRO A N 1
ATOM 1462 C CA . PRO A 1 179 ? 16.093 -8.502 -25.022 1.00 80.31 179 PRO A CA 1
ATOM 1463 C C . PRO A 1 179 ? 15.213 -8.479 -23.751 1.00 80.31 179 PRO A C 1
ATOM 1465 O O . PRO A 1 179 ? 14.273 -7.681 -23.679 1.00 80.31 179 PRO A O 1
ATOM 1468 N N . TYR A 1 180 ? 15.480 -9.345 -22.766 1.00 83.50 180 TYR A N 1
ATOM 1469 C CA . TYR A 1 180 ? 14.673 -9.540 -21.548 1.00 83.50 180 TYR A CA 1
ATOM 1470 C C . TYR A 1 180 ? 15.300 -8.928 -20.285 1.00 83.50 180 TYR A C 1
ATOM 1472 O O . TYR A 1 180 ? 15.034 -9.384 -19.173 1.00 83.50 180 TYR A O 1
ATOM 1480 N N . LEU A 1 181 ? 16.097 -7.868 -20.446 1.00 80.88 181 LEU A N 1
ATOM 1481 C CA . LEU A 1 181 ? 16.868 -7.223 -19.379 1.00 80.88 181 LEU A CA 1
ATOM 1482 C C . LEU A 1 181 ? 16.035 -6.979 -18.115 1.00 80.88 181 LEU A C 1
ATOM 1484 O O . LEU A 1 181 ? 16.453 -7.343 -17.020 1.00 80.88 181 LEU A O 1
ATOM 1488 N N . ALA A 1 182 ? 14.834 -6.423 -18.277 1.00 75.62 182 ALA A N 1
ATOM 1489 C CA . ALA A 1 182 ? 13.942 -6.122 -17.162 1.00 75.62 182 ALA A CA 1
ATOM 1490 C C . ALA A 1 182 ? 13.602 -7.365 -16.318 1.00 75.62 182 ALA A C 1
ATOM 1492 O O . ALA A 1 182 ? 13.581 -7.274 -15.097 1.00 75.62 182 ALA A O 1
ATOM 1493 N N . ILE A 1 183 ? 13.389 -8.528 -16.946 1.00 79.06 183 ILE A N 1
ATOM 1494 C CA . ILE A 1 183 ? 13.043 -9.778 -16.252 1.00 79.06 183 ILE A CA 1
ATOM 1495 C C . ILE A 1 183 ? 14.258 -10.327 -15.505 1.00 79.06 183 ILE A C 1
ATOM 1497 O O . ILE A 1 183 ? 14.132 -10.728 -14.350 1.00 79.06 183 ILE A O 1
ATOM 1501 N N . TYR A 1 184 ? 15.434 -10.331 -16.137 1.00 84.44 184 TYR A N 1
ATOM 1502 C CA . TYR A 1 184 ? 16.657 -10.818 -15.497 1.00 84.44 184 TYR A CA 1
ATOM 1503 C C . TYR A 1 184 ? 17.081 -9.931 -14.331 1.00 84.44 184 TYR A C 1
ATOM 1505 O O . TYR A 1 184 ? 17.421 -10.443 -13.267 1.00 84.44 184 TYR A O 1
ATOM 1513 N N . LEU A 1 185 ? 17.009 -8.611 -14.507 1.00 84.25 185 LEU A N 1
ATOM 1514 C CA . LEU A 1 185 ? 17.330 -7.660 -13.454 1.00 84.25 185 LEU A CA 1
ATOM 1515 C C . LEU A 1 185 ? 16.317 -7.754 -12.309 1.00 84.25 185 LEU A C 1
ATOM 1517 O O . LEU A 1 185 ? 16.721 -7.842 -11.156 1.00 84.25 185 LEU A O 1
ATOM 1521 N N . TRP A 1 186 ? 15.018 -7.825 -12.611 1.00 85.00 186 TRP A N 1
ATOM 1522 C CA . TRP A 1 186 ? 13.984 -8.029 -11.595 1.00 85.00 186 TRP A CA 1
ATOM 1523 C C . TRP A 1 186 ? 14.167 -9.349 -10.839 1.00 85.00 186 TRP A C 1
ATOM 1525 O O . TRP A 1 186 ? 14.163 -9.353 -9.612 1.00 85.00 186 TRP A O 1
ATOM 1535 N N . GLY A 1 187 ? 14.393 -10.462 -11.545 1.00 87.88 187 GLY A N 1
ATOM 1536 C CA . GLY A 1 187 ? 14.622 -11.770 -10.929 1.00 87.88 187 GLY A CA 1
ATOM 1537 C C . GLY A 1 187 ? 15.864 -11.779 -10.037 1.00 87.88 187 GLY A C 1
ATOM 1538 O O . GLY A 1 187 ? 15.821 -12.299 -8.922 1.00 87.88 187 GLY A O 1
ATOM 1539 N N . PHE A 1 188 ? 16.947 -11.139 -10.482 1.00 91.06 188 PHE A N 1
ATOM 1540 C CA . PHE A 1 188 ? 18.145 -10.946 -9.670 1.00 91.06 188 PHE A CA 1
ATOM 1541 C C . PHE A 1 188 ? 17.856 -10.107 -8.419 1.00 91.06 188 PHE A C 1
ATOM 1543 O O . PHE A 1 188 ? 18.199 -10.532 -7.318 1.00 91.06 188 PHE A O 1
ATOM 1550 N N . MET A 1 189 ? 17.173 -8.966 -8.557 1.00 87.50 189 MET A N 1
ATOM 1551 C CA . MET A 1 189 ? 16.818 -8.094 -7.430 1.00 87.50 189 MET A CA 1
ATOM 1552 C C . MET A 1 189 ? 15.852 -8.766 -6.445 1.00 87.50 189 MET A C 1
ATOM 1554 O O . MET A 1 189 ? 15.980 -8.567 -5.236 1.00 87.50 189 MET A O 1
ATOM 1558 N N . LEU A 1 190 ? 14.936 -9.611 -6.925 1.00 87.88 190 LEU A N 1
ATOM 1559 C CA . LEU A 1 190 ? 14.037 -10.418 -6.099 1.00 87.88 190 LEU A CA 1
ATOM 1560 C C . LEU A 1 190 ? 14.826 -11.422 -5.253 1.00 87.88 190 LEU A C 1
ATOM 1562 O O . LEU A 1 190 ? 14.655 -11.484 -4.034 1.00 87.88 190 LEU A O 1
ATOM 1566 N N . VAL A 1 191 ? 15.708 -12.194 -5.896 1.00 92.75 191 VAL A N 1
ATOM 1567 C CA . VAL A 1 191 ? 16.567 -13.169 -5.212 1.00 92.75 191 VAL A CA 1
ATOM 1568 C C . VAL A 1 191 ? 17.474 -12.459 -4.215 1.00 92.75 191 VAL A C 1
ATOM 1570 O O . VAL A 1 191 ? 17.534 -12.862 -3.054 1.00 92.75 191 VAL A O 1
ATOM 1573 N N . LEU A 1 192 ? 18.117 -11.366 -4.628 1.00 91.00 192 LEU A N 1
ATOM 1574 C CA . LEU A 1 192 ? 18.959 -10.550 -3.762 1.00 91.00 192 LEU A CA 1
ATOM 1575 C C . LEU A 1 192 ? 18.182 -10.038 -2.543 1.00 91.00 192 LEU A C 1
ATOM 1577 O O . LEU A 1 192 ? 18.674 -10.151 -1.425 1.00 91.00 192 LEU A O 1
ATOM 1581 N N . SER A 1 193 ? 16.956 -9.542 -2.727 1.00 88.31 193 SER A N 1
ATOM 1582 C CA . SER A 1 193 ? 16.102 -9.065 -1.631 1.00 88.31 193 SER A CA 1
ATOM 1583 C C . SER A 1 193 ? 15.787 -10.178 -0.626 1.00 88.31 193 SER A C 1
ATOM 1585 O O . SER A 1 193 ? 15.931 -9.980 0.579 1.00 88.31 193 SER A O 1
ATOM 1587 N N . LEU A 1 194 ? 15.417 -11.374 -1.102 1.00 88.19 194 LEU A N 1
ATOM 1588 C CA . LEU A 1 194 ? 15.145 -12.536 -0.242 1.00 88.19 194 LEU A CA 1
ATOM 1589 C C . LEU A 1 194 ? 16.393 -12.996 0.528 1.00 88.19 194 LEU A C 1
ATOM 1591 O O . LEU A 1 194 ? 16.321 -13.317 1.720 1.00 88.19 194 LEU A O 1
ATOM 1595 N N . VAL A 1 195 ? 17.545 -13.000 -0.146 1.00 90.62 195 VAL A N 1
ATOM 1596 C CA . VAL A 1 195 ? 18.840 -13.330 0.454 1.00 90.62 195 VAL A CA 1
ATOM 1597 C C . VAL A 1 195 ? 19.203 -12.298 1.521 1.00 90.62 195 VAL A C 1
ATOM 1599 O O . VAL A 1 195 ? 19.489 -12.676 2.658 1.00 90.62 195 VAL A O 1
ATOM 1602 N N . MET A 1 196 ? 19.107 -11.002 1.216 1.00 88.44 196 MET A N 1
ATOM 1603 C CA . MET A 1 196 ? 19.428 -9.923 2.153 1.00 88.44 196 MET A CA 1
ATOM 1604 C C . MET A 1 196 ? 18.485 -9.881 3.357 1.00 88.44 196 MET A C 1
ATOM 1606 O O . MET A 1 196 ? 18.959 -9.684 4.473 1.00 88.44 196 MET A O 1
ATOM 1610 N N . MET A 1 197 ? 17.191 -10.174 3.188 1.00 84.75 197 MET A N 1
ATOM 1611 C CA . MET A 1 197 ? 16.248 -10.330 4.308 1.00 84.75 197 MET A CA 1
ATOM 1612 C C . MET A 1 197 ? 16.652 -11.441 5.289 1.00 84.75 197 MET A C 1
ATOM 1614 O O . MET A 1 197 ? 16.286 -11.396 6.464 1.00 84.75 197 MET A O 1
ATOM 1618 N N . THR A 1 198 ? 17.408 -12.438 4.825 1.00 83.75 198 THR A N 1
ATOM 1619 C CA . THR A 1 198 ? 17.921 -13.527 5.667 1.00 83.75 198 THR A CA 1
ATOM 1620 C C . THR A 1 198 ? 19.294 -13.191 6.248 1.00 83.75 198 THR A C 1
ATOM 1622 O O . THR A 1 198 ? 19.527 -13.393 7.439 1.00 83.75 198 THR A O 1
ATOM 1625 N N . ILE A 1 199 ? 20.201 -12.665 5.420 1.00 89.31 199 ILE A N 1
ATOM 1626 C CA . ILE A 1 199 ? 21.581 -12.340 5.801 1.00 89.31 199 ILE A CA 1
ATOM 1627 C C . ILE A 1 199 ? 21.622 -11.180 6.796 1.00 89.31 199 ILE A C 1
ATOM 1629 O O . ILE A 1 199 ? 22.378 -11.245 7.765 1.00 89.31 199 ILE A O 1
ATOM 1633 N N . TYR A 1 200 ? 20.806 -10.141 6.602 1.00 90.38 200 TYR A N 1
ATOM 1634 C CA . TYR A 1 200 ? 20.870 -8.929 7.414 1.00 90.38 200 TYR A CA 1
ATOM 1635 C C . TYR A 1 200 ? 20.701 -9.200 8.918 1.00 90.38 200 TYR A C 1
ATOM 1637 O O . TYR A 1 200 ? 21.643 -8.937 9.666 1.00 90.38 200 TYR A O 1
ATOM 1645 N N . PRO A 1 201 ? 19.587 -9.781 9.403 1.00 87.50 201 PRO A N 1
ATOM 1646 C CA . PRO A 1 201 ? 19.395 -9.959 10.841 1.00 87.50 201 PRO A CA 1
ATOM 1647 C C . PRO A 1 201 ? 20.253 -11.086 11.443 1.00 87.50 201 PRO A C 1
ATOM 1649 O O . PRO A 1 201 ? 20.426 -11.137 12.658 1.00 87.50 201 PRO A O 1
ATOM 1652 N N . VAL A 1 202 ? 20.776 -12.011 10.625 1.00 85.81 202 VAL A N 1
ATOM 1653 C CA . VAL A 1 202 ? 21.545 -13.177 11.102 1.00 85.81 202 VAL A CA 1
ATOM 1654 C C . VAL A 1 202 ? 23.050 -12.918 11.130 1.00 85.81 202 VAL A C 1
ATOM 1656 O O . VAL A 1 202 ? 23.718 -13.421 12.029 1.00 85.81 202 VAL A O 1
ATOM 1659 N N . LEU A 1 203 ? 23.579 -12.168 10.162 1.00 89.81 203 LEU A N 1
ATOM 1660 C CA . LEU A 1 203 ? 25.016 -11.941 9.997 1.00 89.81 203 LEU A CA 1
ATOM 1661 C C . LEU A 1 203 ? 25.398 -10.468 10.129 1.00 89.81 203 LEU A C 1
ATOM 1663 O O . LEU A 1 203 ? 26.375 -10.179 10.804 1.00 89.81 203 LEU A O 1
ATOM 1667 N N . ILE A 1 204 ? 24.646 -9.539 9.530 1.00 92.06 204 ILE A N 1
ATOM 1668 C CA . ILE A 1 204 ? 25.037 -8.118 9.493 1.00 92.06 204 ILE A CA 1
ATOM 1669 C C . ILE A 1 204 ? 24.706 -7.423 10.815 1.00 92.06 204 ILE A C 1
ATOM 1671 O O . ILE A 1 204 ? 25.595 -6.860 11.448 1.00 92.06 204 ILE A O 1
ATOM 1675 N N . ALA A 1 205 ? 23.452 -7.479 11.267 1.00 90.56 205 ALA A N 1
ATOM 1676 C CA . ALA A 1 205 ? 23.016 -6.799 12.486 1.00 90.56 205 ALA A CA 1
ATOM 1677 C C . ALA A 1 205 ? 23.830 -7.209 13.737 1.00 90.56 205 ALA A C 1
ATOM 1679 O O . ALA A 1 205 ? 24.187 -6.313 14.509 1.00 90.56 205 ALA A O 1
ATOM 1680 N N . PRO A 1 206 ? 24.208 -8.495 13.928 1.00 92.25 206 PRO A N 1
ATOM 1681 C CA . PRO A 1 206 ? 25.063 -8.912 15.045 1.00 92.25 206 PRO A CA 1
ATOM 1682 C C . PRO A 1 206 ? 26.506 -8.374 15.037 1.00 92.25 206 PRO A C 1
ATOM 1684 O O . PRO A 1 206 ? 27.177 -8.443 16.063 1.00 92.25 206 PRO A O 1
ATOM 1687 N N . LEU A 1 207 ? 27.010 -7.830 13.920 1.00 93.38 207 LEU A N 1
ATOM 1688 C CA . LEU A 1 207 ? 28.328 -7.162 13.880 1.00 93.38 207 LEU A CA 1
ATOM 1689 C C . LEU A 1 207 ? 28.301 -5.769 14.529 1.00 93.38 207 LEU A C 1
ATOM 1691 O O . LEU A 1 207 ? 29.343 -5.221 14.913 1.00 93.38 207 LEU A O 1
ATOM 1695 N N . PHE A 1 208 ? 27.106 -5.188 14.634 1.00 91.38 208 PHE A N 1
ATOM 1696 C CA . PHE A 1 208 ? 26.879 -3.888 15.249 1.00 91.38 208 PHE A CA 1
ATOM 1697 C C . PHE A 1 208 ? 26.344 -4.051 16.667 1.00 91.38 208 PHE A C 1
ATOM 1699 O O . PHE A 1 208 ? 26.912 -3.479 17.597 1.00 91.38 208 PHE A O 1
ATOM 1706 N N . ASN A 1 209 ? 25.299 -4.854 16.850 1.00 91.56 209 ASN A N 1
ATOM 1707 C CA . ASN A 1 209 ? 24.613 -4.992 18.130 1.00 91.56 209 ASN A CA 1
ATOM 1708 C C . ASN A 1 209 ? 24.819 -6.385 18.726 1.00 91.56 209 ASN A C 1
ATOM 1710 O O . ASN A 1 209 ? 24.894 -7.384 18.010 1.00 91.56 209 ASN A O 1
ATOM 1714 N N . LYS A 1 210 ? 24.859 -6.465 20.051 1.00 92.69 210 LYS A N 1
ATOM 1715 C CA . LYS A 1 210 ? 24.872 -7.722 20.784 1.00 92.69 210 LYS A CA 1
ATOM 1716 C C . LYS A 1 210 ? 23.443 -8.240 20.920 1.00 92.69 210 LYS A C 1
ATOM 1718 O O . LYS A 1 210 ? 22.575 -7.582 21.483 1.00 92.69 210 LYS A O 1
ATOM 1723 N N . PHE A 1 211 ? 23.218 -9.461 20.443 1.00 93.38 211 PHE A N 1
ATOM 1724 C CA . PHE A 1 211 ? 21.953 -10.173 20.611 1.00 93.38 211 PHE A CA 1
ATOM 1725 C C . PHE A 1 211 ? 22.109 -11.238 21.692 1.00 93.38 211 PHE A C 1
ATOM 1727 O O . PHE A 1 211 ? 22.880 -12.187 21.531 1.00 93.38 211 PHE A O 1
ATOM 1734 N N . THR A 1 212 ? 21.363 -11.108 22.783 1.00 94.38 212 THR A N 1
ATOM 1735 C CA . THR A 1 212 ? 21.330 -12.088 23.878 1.00 94.38 212 THR A CA 1
ATOM 1736 C C . THR A 1 212 ? 19.946 -12.718 23.974 1.00 94.38 212 THR A C 1
ATOM 1738 O O . THR A 1 212 ? 18.963 -12.015 23.751 1.00 94.38 212 THR A O 1
ATOM 1741 N N . PRO A 1 213 ? 19.810 -14.025 24.267 1.00 95.25 213 PRO A N 1
ATOM 1742 C CA . PRO A 1 213 ? 18.496 -14.610 24.534 1.00 95.25 213 PRO A CA 1
ATOM 1743 C C . PRO A 1 213 ? 17.771 -13.839 25.644 1.00 95.25 213 PRO A C 1
ATOM 1745 O O . PRO A 1 213 ? 18.420 -13.410 26.599 1.00 95.25 213 PRO A O 1
ATOM 1748 N N . LEU A 1 214 ? 16.450 -13.661 25.523 1.00 94.94 214 LEU A N 1
ATOM 1749 C CA . LEU A 1 214 ? 15.665 -13.071 26.611 1.00 94.94 214 LEU A CA 1
ATOM 1750 C C . LEU A 1 214 ? 15.776 -13.984 27.850 1.00 94.94 2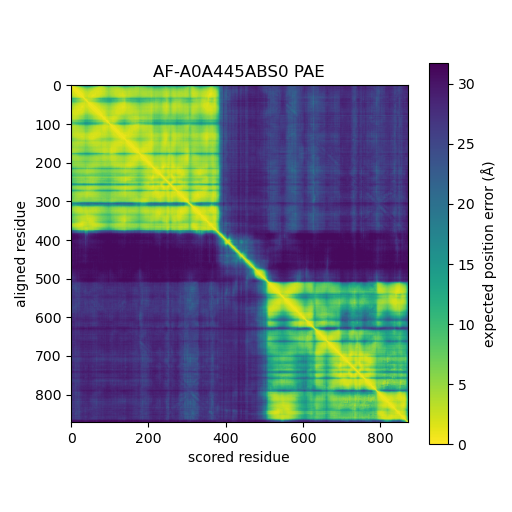14 LEU A C 1
ATOM 1752 O O . LEU A 1 214 ? 15.519 -15.188 27.707 1.00 94.94 214 LEU A O 1
ATOM 1756 N N . PRO A 1 215 ? 16.161 -13.449 29.027 1.00 91.75 215 PRO A N 1
ATOM 1757 C CA . PRO A 1 215 ? 16.253 -14.231 30.254 1.00 91.75 215 PRO A CA 1
ATOM 1758 C C . PRO A 1 215 ? 14.939 -14.941 30.585 1.00 91.75 215 PRO A C 1
ATOM 1760 O O . PRO A 1 215 ? 13.858 -14.478 30.215 1.00 91.75 215 PRO A O 1
ATOM 1763 N N . ASP A 1 216 ? 15.036 -16.069 31.281 1.00 91.56 216 ASP A N 1
ATOM 1764 C CA . ASP A 1 216 ? 13.853 -16.773 31.767 1.00 91.56 216 ASP A CA 1
ATOM 1765 C C . ASP A 1 216 ? 13.166 -15.933 32.855 1.00 91.56 216 ASP A C 1
ATOM 1767 O O . ASP A 1 216 ? 13.823 -15.357 33.724 1.00 91.56 216 ASP A O 1
ATOM 1771 N N . GLY A 1 217 ? 11.841 -15.813 32.769 1.00 92.69 217 GLY A N 1
ATOM 1772 C CA . GLY A 1 217 ? 11.047 -14.950 33.639 1.00 92.69 217 GLY A CA 1
ATOM 1773 C C . GLY A 1 217 ? 9.626 -14.738 33.119 1.00 92.69 217 GLY A C 1
ATOM 1774 O O . GLY A 1 217 ? 9.256 -15.227 32.049 1.00 92.69 217 GLY A O 1
ATOM 1775 N N . THR A 1 218 ? 8.841 -13.958 33.862 1.00 94.62 218 THR A N 1
ATOM 1776 C CA . THR A 1 218 ? 7.414 -13.700 33.597 1.00 94.62 218 THR A CA 1
ATOM 1777 C C . THR A 1 218 ? 7.160 -13.132 32.203 1.00 94.62 218 THR A C 1
ATOM 1779 O O . THR A 1 218 ? 6.269 -13.604 31.496 1.00 94.62 218 THR A O 1
ATOM 1782 N N . LEU A 1 219 ? 7.970 -12.164 31.767 1.00 93.56 219 LEU A N 1
ATOM 1783 C CA . LEU A 1 219 ? 7.858 -11.553 30.442 1.00 93.56 219 LEU A CA 1
ATOM 1784 C C . LEU A 1 219 ? 8.022 -12.585 29.321 1.00 93.56 219 LEU A C 1
ATOM 1786 O O . LEU A 1 219 ? 7.238 -12.618 28.370 1.00 93.56 219 LEU A O 1
ATOM 1790 N N . ARG A 1 220 ? 9.030 -13.455 29.444 1.00 95.31 220 ARG A N 1
ATOM 1791 C CA . ARG A 1 220 ? 9.306 -14.498 28.457 1.00 95.31 220 ARG A CA 1
ATOM 1792 C C . ARG A 1 220 ? 8.150 -15.483 28.356 1.00 95.31 220 ARG A C 1
ATOM 1794 O O . ARG A 1 220 ? 7.686 -15.752 27.250 1.00 95.31 220 ARG A O 1
ATOM 1801 N N . GLU A 1 221 ? 7.651 -15.962 29.492 1.00 95.75 221 GLU A N 1
ATOM 1802 C CA . GLU A 1 221 ? 6.512 -16.882 29.544 1.00 95.75 221 GLU A CA 1
ATOM 1803 C C . GLU A 1 221 ? 5.254 -16.272 28.914 1.00 95.75 221 GLU A C 1
ATOM 1805 O O . GLU A 1 221 ? 4.567 -16.933 28.130 1.00 95.75 221 GLU A O 1
ATOM 1810 N N . LYS A 1 222 ? 4.963 -14.994 29.199 1.00 95.31 222 LYS A N 1
ATOM 1811 C CA . LYS A 1 222 ? 3.824 -14.278 28.603 1.00 95.31 222 LYS A CA 1
ATOM 1812 C C . LYS A 1 222 ? 3.949 -14.184 27.079 1.00 95.31 222 LYS A C 1
ATOM 1814 O O . LYS A 1 222 ? 2.984 -14.487 26.375 1.00 95.31 222 LYS A O 1
ATOM 1819 N N . ILE A 1 223 ? 5.128 -13.826 26.563 1.00 95.38 223 ILE A N 1
ATOM 1820 C CA . ILE A 1 223 ? 5.383 -13.735 25.115 1.00 95.38 223 ILE A CA 1
ATOM 1821 C C . ILE A 1 223 ? 5.280 -15.112 24.448 1.00 95.38 223 ILE A C 1
ATOM 1823 O O . ILE A 1 223 ? 4.643 -15.243 23.402 1.00 95.38 223 ILE A O 1
ATOM 1827 N N . GLU A 1 224 ? 5.867 -16.152 25.042 1.00 95.38 224 GLU A N 1
ATOM 1828 C CA . GLU A 1 224 ? 5.805 -17.517 24.508 1.00 95.38 224 GLU A CA 1
ATOM 1829 C C . GLU A 1 224 ? 4.364 -18.050 24.495 1.00 95.38 224 GLU A C 1
ATOM 1831 O O . GLU A 1 224 ? 3.927 -18.627 23.495 1.00 95.38 224 GLU A O 1
ATOM 1836 N N . LYS A 1 225 ? 3.581 -17.780 25.547 1.00 95.62 225 LYS A N 1
ATOM 1837 C CA . LYS A 1 225 ? 2.155 -18.131 25.618 1.00 95.62 225 LYS A CA 1
ATOM 1838 C C . LYS A 1 225 ? 1.327 -17.396 24.562 1.00 95.62 225 LYS A C 1
ATOM 1840 O O . LYS A 1 225 ? 0.472 -18.011 23.920 1.00 95.62 225 LYS A O 1
ATOM 1845 N N . LEU A 1 226 ? 1.585 -16.105 24.353 1.00 94.25 226 LEU A N 1
ATOM 1846 C CA . LEU A 1 226 ? 0.926 -15.310 23.316 1.00 94.25 226 LEU A CA 1
ATOM 1847 C C . LEU A 1 226 ? 1.270 -15.824 21.909 1.00 94.25 226 LEU A C 1
ATOM 1849 O O . LEU A 1 226 ? 0.383 -16.033 21.084 1.00 94.25 226 LEU A O 1
ATOM 1853 N N . ALA A 1 227 ? 2.545 -16.105 21.642 1.00 94.38 227 ALA A N 1
ATOM 1854 C CA . ALA A 1 227 ? 2.977 -16.691 20.379 1.00 94.38 227 ALA A CA 1
ATOM 1855 C C . ALA A 1 227 ? 2.315 -18.061 20.134 1.00 94.38 227 ALA A C 1
ATOM 1857 O O . ALA A 1 227 ? 1.817 -18.328 19.035 1.00 94.38 227 ALA A O 1
ATOM 1858 N N . ALA A 1 228 ? 2.251 -18.911 21.162 1.00 94.06 228 ALA A N 1
ATOM 1859 C CA . ALA A 1 228 ? 1.622 -20.225 21.087 1.00 94.06 228 ALA A CA 1
ATOM 1860 C C . ALA A 1 228 ? 0.115 -20.140 20.796 1.00 94.06 228 ALA A C 1
ATOM 1862 O O . ALA A 1 228 ? -0.379 -20.881 19.941 1.00 94.06 228 ALA A O 1
ATOM 1863 N N . SER A 1 229 ? -0.611 -19.211 21.433 1.00 94.25 229 SER A N 1
ATOM 1864 C CA . SER A 1 229 ? -2.054 -19.026 21.205 1.00 94.25 229 SER A CA 1
ATOM 1865 C C . SER A 1 229 ? -2.371 -18.649 19.751 1.00 94.25 229 SER A C 1
ATOM 1867 O O . SER A 1 229 ? -3.366 -19.101 19.181 1.00 94.25 229 SER A O 1
ATOM 1869 N N . LEU A 1 230 ? -1.470 -17.904 19.104 1.00 92.62 230 LEU A N 1
ATOM 1870 C CA . LEU A 1 230 ? -1.581 -17.502 17.701 1.00 92.62 230 LEU A CA 1
ATOM 1871 C C . LEU A 1 230 ? -1.008 -18.525 16.711 1.00 92.62 230 LEU A C 1
ATOM 1873 O O . LEU A 1 230 ? -1.103 -18.313 15.495 1.00 92.62 230 LEU A O 1
ATOM 1877 N N . LYS A 1 231 ? -0.446 -19.636 17.209 1.00 92.38 231 LYS A N 1
ATOM 1878 C CA . LYS A 1 231 ? 0.320 -20.629 16.436 1.00 92.38 231 LYS A CA 1
ATOM 1879 C C . LYS A 1 231 ? 1.489 -19.994 15.672 1.00 92.38 231 LYS A C 1
ATOM 1881 O O . LYS A 1 231 ? 1.826 -20.419 14.565 1.00 92.38 231 LYS A O 1
ATOM 1886 N N . PHE A 1 232 ? 2.094 -18.959 16.250 1.00 91.38 232 PHE A N 1
ATOM 1887 C CA . PHE A 1 232 ? 3.296 -18.339 15.716 1.00 91.38 232 PHE A CA 1
ATOM 1888 C C . PHE A 1 232 ? 4.491 -19.283 15.928 1.00 91.38 232 PHE A C 1
ATOM 1890 O O . PHE A 1 232 ? 4.720 -19.721 17.057 1.00 91.38 232 PHE A O 1
ATOM 1897 N N . PRO A 1 233 ? 5.268 -19.629 14.882 1.00 89.94 233 PRO A N 1
ATOM 1898 C CA . PRO A 1 233 ? 6.366 -20.585 15.000 1.00 89.94 233 PRO A CA 1
ATOM 1899 C C . PRO A 1 233 ? 7.621 -19.911 15.585 1.00 89.94 233 PRO A C 1
ATOM 1901 O O . PRO A 1 233 ? 8.644 -19.773 14.907 1.00 89.94 233 PRO A O 1
ATOM 1904 N N . LEU A 1 234 ? 7.522 -19.463 16.841 1.00 92.50 234 LEU A N 1
ATOM 1905 C CA . LEU A 1 234 ? 8.608 -18.835 17.591 1.00 92.50 234 LEU A CA 1
ATOM 1906 C C . LEU A 1 234 ? 9.750 -19.834 17.792 1.00 92.50 234 LEU A C 1
ATOM 1908 O O . LEU A 1 234 ? 9.573 -20.874 18.422 1.00 92.50 234 LEU A O 1
ATOM 1912 N N . LYS A 1 235 ? 10.934 -19.516 17.262 1.00 90.12 235 LYS A N 1
ATOM 1913 C CA . LYS A 1 235 ? 12.136 -20.343 17.427 1.00 90.12 235 LYS A CA 1
ATOM 1914 C C . LYS A 1 235 ? 13.094 -19.786 18.472 1.00 90.12 235 LYS A C 1
ATOM 1916 O O . LYS A 1 235 ? 13.706 -20.564 19.197 1.00 90.12 235 LYS A O 1
ATOM 1921 N N . LYS A 1 236 ? 13.282 -18.464 18.490 1.00 89.38 236 LYS A N 1
ATOM 1922 C CA . LYS A 1 236 ? 14.159 -17.761 19.436 1.00 89.38 236 LYS A CA 1
ATOM 1923 C C . LYS A 1 236 ? 13.597 -16.378 19.759 1.00 89.38 236 LYS A C 1
ATOM 1925 O O . LYS A 1 236 ? 13.050 -15.721 18.873 1.00 89.38 236 LYS A O 1
ATOM 1930 N N . LEU A 1 237 ? 13.800 -15.951 20.999 1.00 93.69 237 LEU A N 1
ATOM 1931 C CA . LEU A 1 237 ? 13.435 -14.641 21.524 1.00 93.69 237 LEU A CA 1
ATOM 1932 C C . LEU A 1 237 ? 14.709 -13.962 22.035 1.00 93.69 237 LEU A C 1
ATOM 1934 O O . LEU A 1 237 ? 15.427 -14.537 22.856 1.00 93.69 237 LEU A O 1
ATOM 1938 N N . PHE A 1 238 ? 15.021 -12.787 21.495 1.00 95.06 238 PHE A N 1
ATOM 1939 C CA . PHE A 1 238 ? 16.264 -12.068 21.764 1.00 95.06 238 PHE A CA 1
ATOM 1940 C C . PHE A 1 238 ? 16.001 -10.674 22.326 1.00 95.06 238 PHE A C 1
ATOM 1942 O O . PHE A 1 238 ? 15.003 -10.037 21.995 1.00 95.06 238 PHE A O 1
ATOM 1949 N N . VAL A 1 239 ? 16.962 -10.194 23.105 1.00 95.94 239 VAL A N 1
ATOM 1950 C CA . VAL A 1 239 ? 17.130 -8.792 23.472 1.00 95.94 239 VAL A CA 1
ATOM 1951 C C . VAL A 1 239 ? 18.354 -8.250 22.743 1.00 95.94 239 VAL A C 1
ATOM 1953 O O . VAL A 1 239 ? 19.390 -8.921 22.691 1.00 95.94 239 VAL A O 1
ATOM 1956 N N . VAL A 1 240 ? 18.217 -7.065 22.155 1.00 94.62 240 VAL A N 1
ATOM 1957 C CA . VAL A 1 240 ? 19.303 -6.320 21.515 1.00 94.62 240 VAL A CA 1
ATOM 1958 C C . VAL A 1 240 ? 19.709 -5.130 22.387 1.00 94.62 240 VAL A C 1
ATOM 1960 O O . VAL A 1 240 ? 18.852 -4.459 22.960 1.00 94.62 240 VAL A O 1
ATOM 1963 N N . ASP A 1 241 ? 21.013 -4.874 22.488 1.00 92.94 241 ASP A N 1
ATOM 1964 C CA . ASP A 1 241 ? 21.622 -3.811 23.302 1.00 92.94 241 ASP A CA 1
ATOM 1965 C C . ASP A 1 241 ? 21.528 -2.414 22.654 1.00 92.94 241 ASP A C 1
ATOM 1967 O O . ASP A 1 241 ? 22.529 -1.715 22.455 1.00 92.94 241 ASP A O 1
ATOM 1971 N N . GLY A 1 242 ? 20.306 -1.986 22.325 1.00 87.00 242 GLY A N 1
ATOM 1972 C CA . GLY A 1 242 ? 20.025 -0.680 21.720 1.00 87.00 242 GLY A CA 1
ATOM 1973 C C . GLY A 1 242 ? 20.514 0.503 22.566 1.00 87.00 242 GLY A C 1
ATOM 1974 O O . GLY A 1 242 ? 20.967 1.510 22.010 1.00 87.00 242 GLY A O 1
ATOM 1975 N N . SER A 1 243 ? 20.526 0.343 23.894 1.00 90.00 243 SER A N 1
ATOM 1976 C CA . SER A 1 243 ? 21.010 1.339 24.861 1.00 90.00 243 SER A CA 1
ATOM 1977 C C . SER A 1 243 ? 22.466 1.771 24.657 1.00 90.00 243 SER A C 1
ATOM 1979 O O . SER A 1 243 ? 22.831 2.887 25.029 1.00 90.00 243 SER A O 1
ATOM 1981 N N . THR A 1 244 ? 23.300 0.942 24.015 1.00 88.00 244 THR A N 1
ATOM 1982 C CA . THR A 1 244 ? 24.691 1.301 23.676 1.00 88.00 244 THR A CA 1
ATOM 1983 C C . THR A 1 244 ? 24.779 2.447 22.670 1.00 88.00 244 THR A C 1
ATOM 1985 O O . THR A 1 244 ? 25.813 3.110 22.567 1.00 88.00 244 THR A O 1
ATOM 1988 N N . ARG A 1 245 ? 23.699 2.680 21.914 1.00 84.62 245 ARG A N 1
ATOM 1989 C CA . ARG A 1 245 ? 23.640 3.664 20.833 1.00 84.62 245 ARG A CA 1
ATOM 1990 C C . ARG A 1 245 ? 22.697 4.811 21.136 1.00 84.62 245 ARG A C 1
ATOM 1992 O O . ARG A 1 245 ? 23.057 5.970 20.949 1.00 84.62 245 ARG A O 1
ATOM 1999 N N . SER A 1 246 ? 21.503 4.499 21.611 1.00 86.56 246 SER A N 1
ATOM 2000 C CA . SER A 1 246 ? 20.487 5.509 21.873 1.00 86.56 246 SER A CA 1
ATOM 2001 C C . SER A 1 246 ? 19.532 5.047 22.955 1.00 86.56 246 SER A C 1
ATOM 2003 O O . SER A 1 246 ? 19.370 3.848 23.159 1.00 86.56 246 SER A O 1
ATOM 2005 N N . SER A 1 247 ? 18.824 5.979 23.584 1.00 84.69 247 SER A N 1
ATOM 2006 C CA . SER A 1 247 ? 17.692 5.642 24.452 1.00 84.69 247 SER A CA 1
ATOM 2007 C C . SER A 1 247 ? 16.381 5.381 23.695 1.00 84.69 247 SER A C 1
ATOM 2009 O O . SER A 1 247 ? 15.334 5.299 24.330 1.00 84.69 247 SER A O 1
ATOM 2011 N N . HIS A 1 248 ? 16.404 5.243 22.365 1.00 81.56 248 HIS A N 1
ATOM 2012 C CA . HIS A 1 248 ? 15.210 4.888 21.596 1.00 81.56 248 HIS A CA 1
ATOM 2013 C C . HIS A 1 248 ? 14.825 3.421 21.774 1.00 81.56 248 HIS A C 1
ATOM 2015 O O . HIS A 1 248 ? 15.686 2.547 21.900 1.00 81.56 248 HIS A O 1
ATOM 2021 N N . SER A 1 249 ? 13.522 3.162 21.741 1.00 84.19 249 SER A N 1
ATOM 2022 C CA . SER A 1 249 ? 12.928 1.843 21.970 1.00 84.19 249 SER A CA 1
ATOM 2023 C C . SER A 1 249 ? 12.215 1.321 20.737 1.00 84.19 249 SER A C 1
ATOM 2025 O O . SER A 1 249 ? 11.553 2.083 20.034 1.00 84.19 249 SER A O 1
ATOM 2027 N N . ASN A 1 250 ? 12.349 0.017 20.486 1.00 85.25 250 ASN A N 1
ATOM 2028 C CA . ASN A 1 250 ? 11.689 -0.666 19.380 1.00 85.25 250 ASN A CA 1
ATOM 2029 C C . ASN A 1 250 ? 11.536 -2.176 19.660 1.00 85.25 250 ASN A C 1
ATOM 2031 O O . ASN A 1 250 ? 12.212 -2.744 20.524 1.00 85.25 250 ASN A O 1
ATOM 2035 N N . ALA A 1 251 ? 10.675 -2.838 18.897 1.00 88.56 251 ALA A N 1
ATOM 2036 C CA . ALA A 1 251 ? 10.573 -4.286 18.805 1.00 88.56 251 ALA A CA 1
ATOM 2037 C C . ALA A 1 251 ? 10.357 -4.669 17.343 1.00 88.56 251 ALA A C 1
ATOM 2039 O O . ALA A 1 251 ? 9.774 -3.914 16.578 1.00 88.56 251 ALA A O 1
ATOM 2040 N N . TYR A 1 252 ? 10.851 -5.832 16.931 1.00 88.69 252 TYR A N 1
ATOM 2041 C CA . TYR A 1 252 ? 10.592 -6.317 15.580 1.00 88.69 252 TYR A CA 1
ATOM 2042 C C . TYR A 1 252 ? 10.666 -7.835 15.498 1.00 88.69 252 TYR A C 1
ATOM 2044 O O . TYR A 1 252 ? 11.231 -8.526 16.354 1.00 88.69 252 TYR A O 1
ATOM 2052 N N . MET A 1 253 ? 10.119 -8.369 14.411 1.00 89.00 253 MET A N 1
ATOM 2053 C CA . MET A 1 253 ? 10.143 -9.795 14.114 1.00 89.00 253 MET A CA 1
ATOM 2054 C C . MET A 1 253 ? 10.776 -10.063 12.759 1.00 89.00 253 MET A C 1
ATOM 2056 O O . MET A 1 253 ? 10.604 -9.305 11.808 1.00 89.00 253 MET A O 1
ATOM 2060 N N . TYR A 1 254 ? 11.474 -11.190 12.642 1.00 85.12 254 TYR A N 1
ATOM 2061 C CA . TYR A 1 254 ? 12.068 -11.602 11.375 1.00 85.12 254 TYR A CA 1
ATOM 2062 C C . TYR A 1 254 ? 12.118 -13.124 11.219 1.00 85.12 254 TYR A C 1
ATOM 2064 O O . TYR A 1 254 ? 11.905 -13.890 12.163 1.00 85.12 254 TYR A O 1
ATOM 2072 N N . GLY A 1 255 ? 12.418 -13.569 9.998 1.00 80.00 255 GLY A N 1
ATOM 2073 C CA . GLY A 1 255 ? 12.659 -14.972 9.666 1.00 80.00 255 GLY A CA 1
ATOM 2074 C C . GLY A 1 255 ? 11.596 -15.606 8.767 1.00 80.00 255 GLY A C 1
ATOM 2075 O O . GLY A 1 255 ? 10.426 -15.209 8.737 1.00 80.00 255 GLY A O 1
ATOM 2076 N N . PHE A 1 256 ? 12.012 -16.628 8.019 1.00 74.12 256 PHE A N 1
ATOM 2077 C CA . PHE A 1 256 ? 11.187 -17.310 7.022 1.00 74.12 256 PHE A CA 1
ATOM 2078 C C . PHE A 1 256 ? 10.529 -18.577 7.569 1.00 74.12 256 PHE A C 1
ATOM 2080 O O . PHE A 1 256 ? 11.071 -19.279 8.427 1.00 74.12 256 PHE A O 1
ATOM 2087 N N . PHE A 1 257 ? 9.344 -18.880 7.035 1.00 75.75 257 PHE A N 1
ATOM 2088 C CA . PHE A 1 257 ? 8.593 -20.104 7.324 1.00 75.75 257 PHE A CA 1
ATOM 2089 C C . PHE A 1 257 ? 8.484 -20.389 8.833 1.00 75.75 257 PHE A C 1
ATOM 2091 O O . PHE A 1 257 ? 7.963 -19.555 9.576 1.00 75.75 257 PHE A O 1
ATOM 2098 N N . LYS A 1 258 ? 8.986 -21.552 9.270 1.00 75.88 258 LYS A N 1
ATOM 2099 C CA . LYS A 1 258 ? 8.939 -22.059 10.648 1.00 75.88 258 LYS A CA 1
ATOM 2100 C C . LYS A 1 258 ? 10.070 -21.536 11.547 1.00 75.88 258 LYS A C 1
ATOM 2102 O O . LYS A 1 258 ? 10.162 -21.953 12.695 1.00 75.88 258 LYS A O 1
ATOM 2107 N N . ASN A 1 259 ? 10.957 -20.682 11.039 1.00 80.12 259 ASN A N 1
ATOM 2108 C CA . ASN A 1 259 ? 12.105 -20.160 11.780 1.00 80.12 259 ASN A CA 1
ATOM 2109 C C . ASN A 1 259 ? 11.920 -18.664 12.061 1.00 80.12 259 ASN A C 1
ATOM 2111 O O . ASN A 1 259 ? 12.686 -17.836 11.568 1.00 80.12 259 ASN A O 1
ATOM 2115 N N . LYS A 1 260 ? 10.862 -18.320 12.806 1.00 88.12 260 LYS A N 1
ATOM 2116 C CA . LYS A 1 260 ? 10.560 -16.936 13.184 1.00 88.12 260 LYS A CA 1
ATOM 2117 C C . LYS A 1 260 ? 11.237 -16.577 14.503 1.00 88.12 260 LYS A C 1
ATOM 2119 O O . LYS A 1 260 ? 11.364 -17.413 15.401 1.00 88.12 260 LYS A O 1
ATOM 2124 N N . ARG A 1 261 ? 11.677 -15.329 14.617 1.00 90.94 261 ARG A N 1
ATOM 2125 C CA . ARG A 1 261 ? 12.352 -14.785 15.795 1.00 90.94 261 ARG A CA 1
ATOM 2126 C C . ARG A 1 261 ? 11.750 -13.436 16.153 1.00 90.94 261 ARG A C 1
ATOM 2128 O O . ARG A 1 261 ? 11.354 -12.692 15.259 1.00 90.94 261 ARG A O 1
ATOM 2135 N N . ILE A 1 262 ? 11.718 -13.148 17.446 1.00 94.31 262 ILE A N 1
ATOM 2136 C CA . ILE A 1 262 ? 11.295 -11.859 17.999 1.00 94.31 262 ILE A CA 1
ATOM 2137 C C . ILE A 1 262 ? 12.526 -11.208 18.634 1.00 94.31 262 ILE A C 1
ATOM 2139 O O . ILE A 1 262 ? 13.303 -11.891 19.311 1.00 94.31 262 ILE A O 1
ATOM 2143 N N . VAL A 1 263 ? 12.714 -9.913 18.388 1.00 93.88 263 VAL A N 1
ATOM 2144 C CA . VAL A 1 263 ? 13.774 -9.096 18.986 1.00 93.88 263 VAL A CA 1
ATOM 2145 C C . VAL A 1 263 ? 13.148 -7.917 19.708 1.00 93.88 263 VAL A C 1
ATOM 2147 O O . VAL A 1 263 ? 12.370 -7.168 19.123 1.00 93.88 263 VAL A O 1
ATOM 2150 N N . LEU A 1 264 ? 13.536 -7.746 20.965 1.00 94.75 264 LEU A N 1
ATOM 2151 C CA . LEU A 1 264 ? 13.171 -6.619 21.813 1.00 94.75 264 LEU A CA 1
ATOM 2152 C C . LEU A 1 264 ? 14.397 -5.739 22.034 1.00 94.75 264 LEU A C 1
ATOM 2154 O O . LEU A 1 264 ? 15.485 -6.262 22.273 1.00 94.75 264 LEU A O 1
ATOM 2158 N N . TYR A 1 265 ? 14.240 -4.421 21.996 1.00 93.44 265 TYR A N 1
ATOM 2159 C CA . TYR A 1 265 ? 15.286 -3.532 22.494 1.00 93.44 265 TYR A CA 1
ATOM 2160 C C . TYR A 1 265 ? 15.309 -3.587 24.023 1.00 93.44 265 TYR A C 1
ATOM 2162 O O . TYR A 1 265 ? 14.265 -3.645 24.671 1.00 93.44 265 TYR A O 1
ATOM 2170 N N . ASP A 1 266 ? 16.499 -3.550 24.610 1.00 93.44 266 ASP A N 1
ATOM 2171 C CA . ASP A 1 266 ? 16.667 -3.444 26.060 1.00 93.44 266 ASP A CA 1
ATOM 2172 C C . ASP A 1 266 ? 16.022 -2.172 26.635 1.00 93.44 266 ASP A C 1
ATOM 2174 O O . ASP A 1 266 ? 15.394 -2.220 27.691 1.00 93.44 266 ASP A O 1
ATOM 2178 N N . THR A 1 267 ? 16.098 -1.062 25.902 1.00 90.94 267 THR A N 1
ATOM 2179 C CA . THR A 1 267 ? 15.435 0.210 26.218 1.00 90.94 267 THR A CA 1
ATOM 2180 C C . THR A 1 267 ? 13.914 0.080 26.297 1.00 90.94 267 THR A C 1
ATOM 2182 O O . THR A 1 267 ? 13.318 0.660 27.200 1.00 90.94 267 THR A O 1
ATOM 2185 N N . LEU A 1 268 ? 13.285 -0.732 25.436 1.00 91.12 268 LEU A N 1
ATOM 2186 C CA . LEU A 1 268 ? 11.836 -0.968 25.471 1.00 91.12 268 LEU A CA 1
ATOM 2187 C C . LEU A 1 268 ? 11.428 -1.630 26.792 1.00 91.12 268 LEU A C 1
ATOM 2189 O O . LEU A 1 268 ? 10.486 -1.191 27.447 1.00 91.12 268 LEU A O 1
ATOM 2193 N N . ILE A 1 269 ? 12.180 -2.652 27.204 1.00 91.50 269 ILE A N 1
ATOM 2194 C CA . ILE A 1 269 ? 11.933 -3.388 28.450 1.00 91.50 269 ILE A CA 1
ATOM 2195 C C . ILE A 1 269 ? 12.155 -2.480 29.668 1.00 91.50 269 ILE A C 1
ATOM 2197 O O . ILE A 1 269 ? 11.412 -2.566 30.638 1.00 91.50 269 ILE A O 1
ATOM 2201 N N . GLN A 1 270 ? 13.157 -1.598 29.621 1.00 88.19 270 GLN A N 1
ATOM 2202 C CA . GLN A 1 270 ? 13.461 -0.661 30.709 1.00 88.19 270 GLN A CA 1
ATOM 2203 C C . GLN A 1 270 ? 12.444 0.485 30.831 1.00 88.19 270 GLN A C 1
ATOM 2205 O O . GLN A 1 270 ? 12.271 1.032 31.919 1.00 88.19 270 GLN A O 1
ATOM 2210 N N . GLN A 1 271 ? 11.817 0.894 29.723 1.00 85.12 271 GLN A N 1
ATOM 2211 C CA . GLN A 1 271 ? 10.923 2.056 29.677 1.00 85.12 271 GLN A CA 1
ATOM 2212 C C . GLN A 1 271 ? 9.463 1.720 29.982 1.00 85.12 271 GLN A C 1
ATOM 2214 O O . GLN A 1 271 ? 8.760 2.561 30.550 1.00 85.12 271 GLN A O 1
ATOM 2219 N N . CYS A 1 272 ? 9.002 0.526 29.610 1.00 84.94 272 CYS A N 1
ATOM 2220 C CA . CYS A 1 272 ? 7.673 0.047 29.976 1.00 84.94 272 CYS A CA 1
ATOM 2221 C C . CYS A 1 272 ? 7.578 -0.191 31.489 1.00 84.94 272 CYS A C 1
ATOM 2223 O O . CYS A 1 272 ? 8.516 -0.671 32.123 1.00 84.94 272 CYS A O 1
ATOM 2225 N N . LYS A 1 273 ? 6.434 0.151 32.087 1.00 78.56 273 LYS A N 1
ATOM 2226 C CA . LYS A 1 273 ? 6.236 0.050 33.545 1.00 78.56 273 LYS A CA 1
ATOM 2227 C C . LYS A 1 273 ? 6.065 -1.390 34.012 1.00 78.56 273 LYS A C 1
ATOM 2229 O O . LYS A 1 273 ? 6.357 -1.703 35.164 1.00 78.56 273 LYS A O 1
ATOM 2234 N N . ASN A 1 274 ? 5.520 -2.238 33.146 1.00 86.75 274 ASN A N 1
ATOM 2235 C CA . ASN A 1 274 ? 5.241 -3.634 33.430 1.00 86.75 274 ASN A CA 1
ATOM 2236 C C . ASN A 1 274 ? 5.402 -4.492 32.169 1.00 86.75 274 ASN A C 1
ATOM 2238 O O . ASN A 1 274 ? 5.445 -3.993 31.043 1.00 86.75 274 ASN A O 1
ATOM 2242 N N . ASP A 1 275 ? 5.453 -5.806 32.378 1.00 90.94 275 ASP A N 1
ATOM 2243 C CA . ASP A 1 275 ? 5.567 -6.783 31.296 1.00 90.94 275 ASP A CA 1
ATOM 2244 C C . ASP A 1 275 ? 4.373 -6.741 30.331 1.00 90.94 275 ASP A C 1
ATOM 2246 O O . ASP A 1 275 ? 4.518 -7.096 29.165 1.00 90.94 275 ASP A O 1
ATOM 2250 N N . ASP A 1 276 ? 3.189 -6.331 30.796 1.00 89.69 276 ASP A N 1
ATOM 2251 C CA . ASP A 1 276 ? 1.965 -6.362 29.993 1.00 89.69 276 ASP A CA 1
ATOM 2252 C C . ASP A 1 276 ? 1.960 -5.288 28.894 1.00 89.69 276 ASP A C 1
ATOM 2254 O O . ASP A 1 276 ? 1.506 -5.564 27.786 1.00 89.69 276 ASP A O 1
ATOM 2258 N N . GLU A 1 277 ? 2.562 -4.119 29.137 1.00 88.44 277 GLU A N 1
ATOM 2259 C CA . GLU A 1 277 ? 2.817 -3.099 28.107 1.00 88.44 277 GLU A CA 1
ATOM 2260 C C . GLU A 1 277 ? 3.740 -3.643 27.000 1.00 88.44 277 GLU A C 1
ATOM 2262 O O . GLU A 1 277 ? 3.458 -3.479 25.812 1.00 88.44 277 GLU A O 1
ATOM 2267 N N . VAL A 1 278 ? 4.808 -4.365 27.365 1.00 92.12 278 VAL A N 1
ATOM 2268 C CA . VAL A 1 278 ? 5.726 -4.985 26.389 1.00 92.12 278 VAL A CA 1
ATOM 2269 C C . VAL A 1 278 ? 5.014 -6.088 25.602 1.00 92.12 278 VAL A C 1
ATOM 2271 O O . VAL A 1 278 ? 5.159 -6.187 24.382 1.00 92.12 278 VAL A O 1
ATOM 2274 N N . VAL A 1 279 ? 4.210 -6.911 26.279 1.00 93.31 279 VAL A N 1
ATOM 2275 C CA . VAL A 1 279 ? 3.406 -7.964 25.640 1.00 93.31 279 VAL A CA 1
ATOM 2276 C C . VAL A 1 279 ? 2.373 -7.363 24.687 1.00 93.31 279 VAL A C 1
ATOM 2278 O O . VAL A 1 279 ? 2.140 -7.936 23.625 1.00 93.31 279 VAL A O 1
ATOM 2281 N N . ALA A 1 280 ? 1.805 -6.199 25.004 1.00 90.00 280 ALA A N 1
ATOM 2282 C CA . ALA A 1 280 ? 0.877 -5.491 24.131 1.00 90.00 280 ALA A CA 1
ATOM 2283 C C . ALA A 1 280 ? 1.550 -4.971 22.852 1.00 90.00 280 ALA A C 1
ATOM 2285 O O . ALA A 1 280 ? 1.001 -5.144 21.762 1.00 90.00 280 ALA A O 1
ATOM 2286 N N . VAL A 1 281 ? 2.770 -4.428 22.953 1.00 90.00 281 VAL A N 1
ATOM 2287 C CA . VAL A 1 281 ? 3.586 -4.075 21.776 1.00 90.00 281 VAL A CA 1
ATOM 2288 C C . VAL A 1 281 ? 3.872 -5.323 20.935 1.00 90.00 281 VAL A C 1
ATOM 2290 O O . VAL A 1 281 ? 3.689 -5.312 19.722 1.00 90.00 281 VAL A O 1
ATOM 2293 N N . ILE A 1 282 ? 4.214 -6.452 21.563 1.00 93.94 282 ILE A N 1
ATOM 2294 C CA . ILE A 1 282 ? 4.394 -7.719 20.839 1.00 93.94 282 ILE A CA 1
ATOM 2295 C C . ILE A 1 282 ? 3.087 -8.236 20.220 1.00 93.94 282 ILE A C 1
ATOM 2297 O O . ILE A 1 282 ? 3.120 -8.831 19.143 1.00 93.94 282 ILE A O 1
ATOM 2301 N N . ALA A 1 283 ? 1.931 -8.008 20.843 1.00 91.75 283 ALA A N 1
ATOM 2302 C CA . ALA A 1 283 ? 0.635 -8.351 20.265 1.00 91.75 283 ALA A CA 1
ATOM 2303 C C . ALA A 1 283 ? 0.354 -7.543 18.988 1.00 91.75 283 ALA A C 1
ATOM 2305 O O . ALA A 1 283 ? -0.136 -8.115 18.010 1.00 91.75 283 ALA A O 1
ATOM 2306 N N . HIS A 1 284 ? 0.712 -6.255 18.980 1.00 90.12 284 HIS A N 1
ATOM 2307 C CA . HIS A 1 284 ? 0.677 -5.398 17.793 1.00 90.12 284 HIS A CA 1
ATOM 2308 C C . HIS A 1 284 ? 1.614 -5.938 16.697 1.00 90.12 284 HIS A C 1
ATOM 2310 O O . HIS A 1 284 ? 1.156 -6.234 15.592 1.00 90.12 284 HIS A O 1
ATOM 2316 N N . GLU A 1 285 ? 2.882 -6.216 17.023 1.00 90.00 285 GLU A N 1
ATOM 2317 C CA . GLU A 1 285 ? 3.847 -6.807 16.082 1.00 90.00 285 GLU A CA 1
ATOM 2318 C C . GLU A 1 285 ? 3.318 -8.122 15.478 1.00 90.00 285 GLU A C 1
ATOM 2320 O O . GLU A 1 285 ? 3.287 -8.314 14.258 1.00 90.00 285 GLU A O 1
ATOM 2325 N N . LEU A 1 286 ? 2.809 -9.029 16.320 1.00 91.56 286 LEU A N 1
ATOM 2326 C CA . LEU A 1 286 ? 2.196 -10.294 15.897 1.00 91.56 286 LEU A CA 1
ATOM 2327 C C . LEU A 1 286 ? 0.956 -10.089 15.015 1.00 91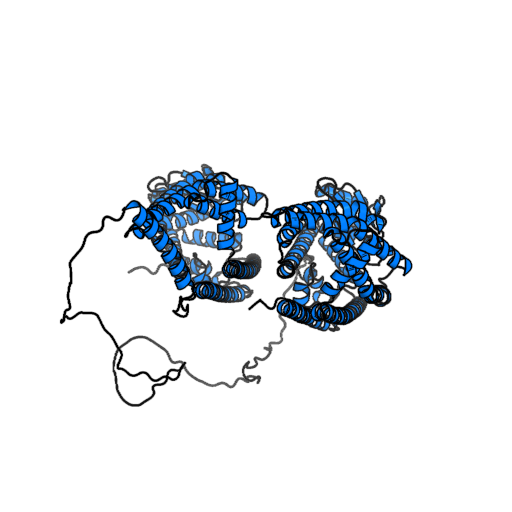.56 286 LEU A C 1
ATOM 2329 O O . LEU A 1 286 ? 0.661 -10.959 14.187 1.00 91.56 286 LEU A O 1
ATOM 2333 N N . GLY A 1 287 ? 0.277 -8.948 15.129 1.00 87.88 287 GLY A N 1
ATOM 2334 C CA . GLY A 1 287 ? -0.770 -8.503 14.212 1.00 87.88 287 GLY A CA 1
ATOM 2335 C C . GLY A 1 287 ? -0.265 -8.359 12.779 1.00 87.88 287 GLY A C 1
ATOM 2336 O O . GLY A 1 287 ? -0.857 -8.953 11.873 1.00 87.88 287 GLY A O 1
ATOM 2337 N N . HIS A 1 288 ? 0.880 -7.698 12.564 1.00 86.81 288 HIS A N 1
ATOM 2338 C CA . HIS A 1 288 ? 1.492 -7.587 11.230 1.00 86.81 288 HIS A CA 1
ATOM 2339 C C . HIS A 1 288 ? 1.803 -8.947 10.612 1.00 86.81 288 HIS A C 1
ATOM 2341 O O . HIS A 1 288 ? 1.597 -9.158 9.412 1.00 86.81 288 HIS A O 1
ATOM 2347 N N . TRP A 1 289 ? 2.256 -9.901 11.428 1.00 90.31 289 TRP A N 1
ATOM 2348 C CA . TRP A 1 289 ? 2.461 -11.266 10.960 1.00 90.31 289 TRP A CA 1
ATOM 2349 C C . TRP A 1 289 ? 1.139 -11.967 10.634 1.00 90.31 289 TRP A C 1
ATOM 2351 O O . TRP A 1 289 ? 1.006 -12.558 9.561 1.00 90.31 289 TRP A O 1
ATOM 2361 N N . LYS A 1 290 ? 0.154 -11.906 11.537 1.00 88.12 290 LYS A N 1
ATOM 2362 C CA . LYS A 1 290 ? -1.117 -12.627 11.395 1.00 88.12 290 LYS A CA 1
ATOM 2363 C C . LYS A 1 290 ? -1.921 -12.153 10.186 1.00 88.12 290 LYS A C 1
ATOM 2365 O O . LYS A 1 290 ? -2.577 -12.967 9.536 1.00 88.12 290 LYS A O 1
ATOM 2370 N N . LEU A 1 291 ? -1.846 -10.859 9.891 1.00 86.56 291 LEU A N 1
ATOM 2371 C CA . LEU A 1 291 ? -2.513 -10.203 8.770 1.00 86.56 291 LEU A CA 1
ATOM 2372 C C . LEU A 1 291 ? -1.665 -10.195 7.485 1.00 86.56 291 LEU A C 1
ATOM 2374 O O . LEU A 1 291 ? -2.113 -9.696 6.459 1.00 86.56 291 LEU A O 1
ATOM 2378 N N . ASN A 1 292 ? -0.476 -10.810 7.497 1.00 86.31 292 ASN A N 1
ATOM 2379 C CA . ASN A 1 292 ? 0.455 -10.897 6.365 1.00 86.31 292 ASN A CA 1
ATOM 2380 C C . ASN A 1 292 ? 0.954 -9.541 5.827 1.00 86.31 292 ASN A C 1
ATOM 2382 O O . ASN A 1 292 ? 1.370 -9.466 4.669 1.00 86.31 292 ASN A O 1
ATOM 2386 N N . HIS A 1 293 ? 0.989 -8.486 6.648 1.00 84.44 293 HIS A N 1
ATOM 2387 C CA . HIS A 1 293 ? 1.457 -7.153 6.242 1.00 84.44 293 HIS A CA 1
ATOM 2388 C C . HIS A 1 293 ? 2.871 -7.195 5.647 1.00 84.44 293 HIS A C 1
ATOM 2390 O O . HIS A 1 293 ? 3.105 -6.629 4.587 1.00 84.44 293 HIS A O 1
ATOM 2396 N N . THR A 1 294 ? 3.798 -7.960 6.236 1.00 81.56 294 THR A N 1
ATOM 2397 C CA . THR A 1 294 ? 5.163 -8.113 5.698 1.00 81.56 294 THR A CA 1
ATOM 2398 C C . THR A 1 294 ? 5.182 -8.710 4.286 1.00 81.56 294 THR A C 1
ATOM 2400 O O . THR A 1 294 ? 6.000 -8.311 3.461 1.00 81.56 294 THR A O 1
ATOM 2403 N N . VAL A 1 295 ? 4.281 -9.655 3.988 1.00 84.31 295 VAL A N 1
ATOM 2404 C CA . VAL A 1 295 ? 4.176 -10.261 2.650 1.00 84.31 295 VAL A CA 1
ATOM 2405 C C . VAL A 1 295 ? 3.594 -9.251 1.668 1.00 84.31 295 VAL A C 1
ATOM 2407 O O . VAL A 1 295 ? 4.115 -9.121 0.565 1.00 84.31 295 VAL A O 1
ATOM 2410 N N . TYR A 1 296 ? 2.564 -8.504 2.074 1.00 81.69 296 TYR A N 1
ATOM 2411 C CA . TYR A 1 296 ? 1.992 -7.439 1.253 1.00 81.69 296 TYR A CA 1
ATOM 2412 C C . TYR A 1 296 ? 3.008 -6.355 0.924 1.00 81.69 296 TYR A C 1
ATOM 2414 O O . TYR A 1 296 ? 3.177 -6.038 -0.250 1.00 81.69 296 TYR A O 1
ATOM 2422 N N . SER A 1 297 ? 3.732 -5.848 1.923 1.00 79.31 297 SER A N 1
ATOM 2423 C CA . SER A 1 297 ? 4.780 -4.848 1.719 1.00 79.31 297 SER A CA 1
ATOM 2424 C C . SER A 1 297 ? 5.901 -5.387 0.834 1.00 79.31 297 SER A C 1
ATOM 2426 O O . SER A 1 297 ? 6.349 -4.687 -0.068 1.00 79.31 297 SER A O 1
ATOM 2428 N N . PHE A 1 298 ? 6.320 -6.645 1.022 1.00 82.81 298 PHE A N 1
ATOM 2429 C CA . PHE A 1 298 ? 7.328 -7.261 0.160 1.00 82.81 298 PHE A CA 1
ATOM 2430 C C . PHE A 1 298 ? 6.863 -7.329 -1.295 1.00 82.81 298 PHE A C 1
ATOM 2432 O O . PHE A 1 298 ? 7.590 -6.894 -2.184 1.00 82.81 298 PHE A O 1
ATOM 2439 N N . VAL A 1 299 ? 5.648 -7.831 -1.536 1.00 81.31 299 VAL A N 1
ATOM 2440 C CA . VAL A 1 299 ? 5.065 -7.910 -2.880 1.00 81.31 299 VAL A CA 1
ATOM 2441 C C . VAL A 1 299 ? 4.945 -6.513 -3.481 1.00 81.31 299 VAL A C 1
ATOM 2443 O O . VAL A 1 299 ? 5.427 -6.319 -4.591 1.00 81.31 299 VAL A O 1
ATOM 2446 N N . ALA A 1 300 ? 4.399 -5.535 -2.755 1.00 74.44 300 ALA A N 1
ATOM 2447 C CA . ALA A 1 300 ? 4.283 -4.153 -3.219 1.00 74.44 300 ALA A CA 1
ATOM 2448 C C . ALA A 1 300 ? 5.644 -3.577 -3.642 1.00 74.44 300 ALA A C 1
ATOM 2450 O O . ALA A 1 300 ? 5.763 -3.053 -4.748 1.00 74.44 300 ALA A O 1
ATOM 2451 N N . VAL A 1 301 ? 6.693 -3.781 -2.836 1.00 72.44 301 VAL A N 1
ATOM 2452 C CA . VAL A 1 301 ? 8.061 -3.355 -3.173 1.00 72.44 301 VAL A CA 1
ATOM 2453 C C . VAL A 1 301 ? 8.562 -4.012 -4.462 1.00 72.44 301 VAL A C 1
ATOM 2455 O O . VAL A 1 301 ? 9.167 -3.337 -5.288 1.00 72.44 301 VAL A O 1
ATOM 2458 N N . GLN A 1 302 ? 8.266 -5.294 -4.711 1.00 78.00 302 GLN A N 1
ATOM 2459 C CA . GLN A 1 302 ? 8.673 -5.947 -5.968 1.00 78.00 302 GLN A CA 1
ATOM 2460 C C . GLN A 1 302 ? 8.028 -5.326 -7.217 1.00 78.00 302 GLN A C 1
ATOM 2462 O O . GLN A 1 302 ? 8.567 -5.479 -8.311 1.00 78.00 302 GLN A O 1
ATOM 2467 N N . HIS A 1 303 ? 6.896 -4.632 -7.066 1.00 66.62 303 HIS A N 1
ATOM 2468 C CA . HIS A 1 303 ? 6.205 -3.946 -8.162 1.00 66.62 303 HIS A CA 1
ATOM 2469 C C . HIS A 1 303 ? 6.752 -2.527 -8.371 1.00 66.62 303 HIS A C 1
ATOM 2471 O O . HIS A 1 303 ? 6.724 -2.018 -9.489 1.00 66.62 303 HIS A O 1
ATOM 2477 N N . THR A 1 304 ? 7.309 -1.910 -7.322 1.00 60.06 304 THR A N 1
ATOM 2478 C CA . THR A 1 304 ? 7.904 -0.563 -7.361 1.00 60.06 304 THR A CA 1
ATOM 2479 C C . THR A 1 304 ? 9.384 -0.534 -7.739 1.00 60.06 304 THR A C 1
ATOM 2481 O O . THR A 1 304 ? 9.935 0.550 -7.872 1.00 60.06 304 THR A O 1
ATOM 2484 N N . VAL A 1 305 ? 10.042 -1.687 -7.917 1.00 55.31 305 VAL A N 1
ATOM 2485 C CA . VAL A 1 305 ? 11.429 -1.782 -8.439 1.00 55.31 305 VAL A CA 1
ATOM 2486 C C . VAL A 1 305 ? 11.515 -1.398 -9.936 1.00 55.31 305 VAL A C 1
ATOM 2488 O O . VAL A 1 305 ? 12.599 -1.220 -10.485 1.00 55.31 305 VAL A O 1
ATOM 2491 N N . ILE A 1 306 ? 10.375 -1.199 -10.607 1.00 54.00 306 ILE A N 1
ATOM 2492 C CA . ILE A 1 306 ? 10.264 -0.487 -11.895 1.00 54.00 306 ILE A CA 1
ATOM 2493 C C . ILE A 1 306 ? 10.420 1.029 -11.621 1.00 54.00 306 ILE A C 1
ATOM 2495 O O . ILE A 1 306 ? 9.971 1.451 -10.565 1.00 54.00 306 ILE A O 1
ATOM 2499 N N . PRO A 1 307 ? 11.023 1.860 -12.505 1.00 48.47 307 PRO A N 1
ATOM 2500 C CA . PRO A 1 307 ? 11.455 3.256 -12.243 1.00 48.47 307 PRO A CA 1
ATOM 2501 C C . PRO A 1 307 ? 10.366 4.310 -11.891 1.00 48.47 307 PRO A C 1
ATOM 2503 O O . PRO A 1 307 ? 10.368 5.422 -12.407 1.00 48.47 307 PRO A O 1
ATOM 2506 N N . ILE A 1 308 ? 9.443 4.005 -10.977 1.00 52.44 308 ILE A N 1
ATOM 2507 C CA . ILE A 1 308 ? 8.330 4.845 -10.507 1.00 52.44 308 ILE A CA 1
ATOM 2508 C C . ILE A 1 308 ? 8.373 4.937 -8.965 1.00 52.44 308 ILE A C 1
ATOM 2510 O O . ILE A 1 308 ? 7.353 5.017 -8.290 1.00 52.44 308 ILE A O 1
ATOM 2514 N N . GLN A 1 309 ? 9.562 4.900 -8.358 1.00 49.78 309 GLN A N 1
ATOM 2515 C CA . GLN A 1 309 ? 9.681 4.838 -6.895 1.00 49.78 309 GLN A CA 1
ATOM 2516 C C . GLN A 1 309 ? 9.187 6.122 -6.195 1.00 49.78 309 GLN A C 1
ATOM 2518 O O . GLN A 1 309 ? 8.516 6.035 -5.168 1.00 49.78 309 GLN A O 1
ATOM 2523 N N . HIS A 1 310 ? 9.424 7.305 -6.776 1.00 46.69 310 HIS A N 1
ATOM 2524 C CA . HIS A 1 310 ? 9.002 8.586 -6.183 1.00 46.69 310 HIS A CA 1
ATOM 2525 C C . HIS A 1 310 ? 7.502 8.884 -6.334 1.00 46.69 310 HIS A C 1
ATOM 2527 O O . HIS A 1 310 ? 6.934 9.570 -5.495 1.00 46.69 310 HIS A O 1
ATOM 2533 N N . LEU A 1 311 ? 6.832 8.341 -7.358 1.00 53.31 311 LEU A N 1
ATOM 2534 C CA . LEU A 1 311 ? 5.384 8.532 -7.537 1.00 53.31 311 LEU A CA 1
ATOM 2535 C C . LEU A 1 311 ? 4.555 7.627 -6.608 1.00 53.31 311 LEU A C 1
ATOM 2537 O O . LEU A 1 311 ? 3.372 7.879 -6.390 1.00 53.31 311 LEU A O 1
ATOM 2541 N N . VAL A 1 312 ? 5.168 6.566 -6.072 1.00 62.62 312 VAL A N 1
ATOM 2542 C CA . VAL A 1 312 ? 4.482 5.510 -5.313 1.00 62.62 312 VAL A CA 1
ATOM 2543 C C . VAL A 1 312 ? 4.746 5.603 -3.801 1.00 62.62 312 VAL A C 1
ATOM 2545 O O . VAL A 1 312 ? 3.979 5.037 -3.023 1.00 62.62 312 VAL A O 1
ATOM 2548 N N . SER A 1 313 ? 5.754 6.364 -3.355 1.00 60.53 313 SER A N 1
ATOM 2549 C CA . SER A 1 313 ? 6.112 6.519 -1.931 1.00 60.53 313 SER A CA 1
ATOM 2550 C C . SER A 1 313 ? 4.950 7.027 -1.066 1.00 60.53 313 SER A C 1
ATOM 2552 O O . SER A 1 313 ? 4.669 6.442 -0.021 1.00 60.53 313 SER A O 1
ATOM 2554 N N . PHE A 1 314 ? 4.206 8.035 -1.537 1.00 69.56 314 PHE A N 1
ATOM 2555 C CA . PHE A 1 314 ? 3.002 8.540 -0.866 1.00 69.56 314 PHE A CA 1
ATOM 2556 C C . PHE A 1 314 ? 1.953 7.436 -0.666 1.00 69.56 314 PHE A C 1
ATOM 2558 O O . PHE A 1 314 ? 1.434 7.240 0.433 1.00 69.56 314 PHE A O 1
ATOM 2565 N N . GLY A 1 315 ? 1.680 6.661 -1.721 1.00 71.62 315 GLY A N 1
ATOM 2566 C CA . GLY A 1 315 ? 0.742 5.540 -1.665 1.00 71.62 315 GLY A CA 1
ATOM 2567 C C . GLY A 1 315 ? 1.197 4.441 -0.702 1.00 71.62 315 GLY A C 1
ATOM 2568 O O . GLY A 1 315 ? 0.382 3.919 0.058 1.00 71.62 315 GLY A O 1
ATOM 2569 N N . LEU A 1 316 ? 2.496 4.127 -0.678 1.00 74.50 316 LEU A N 1
ATOM 2570 C CA . LEU A 1 316 ? 3.064 3.143 0.248 1.00 74.50 316 LEU A CA 1
ATOM 2571 C C . LEU A 1 316 ? 2.954 3.593 1.707 1.00 74.50 316 LEU A C 1
ATOM 2573 O O . LEU A 1 316 ? 2.616 2.770 2.556 1.00 74.50 316 LEU A O 1
ATOM 2577 N N . ASN A 1 317 ? 3.167 4.879 2.002 1.00 78.19 317 ASN A N 1
ATOM 2578 C CA . ASN A 1 317 ? 3.014 5.412 3.357 1.00 78.19 317 ASN A CA 1
ATOM 2579 C C . ASN A 1 317 ? 1.557 5.341 3.836 1.00 78.19 317 ASN A C 1
ATOM 2581 O O . ASN A 1 317 ? 1.308 4.911 4.962 1.00 78.19 317 ASN A O 1
ATOM 2585 N N . LEU A 1 318 ? 0.578 5.647 2.976 1.00 78.88 318 LEU A N 1
ATOM 2586 C CA . LEU A 1 318 ? -0.842 5.478 3.314 1.00 78.88 318 LEU A CA 1
ATOM 2587 C C . LEU A 1 318 ? -1.216 4.010 3.574 1.00 78.88 318 LEU A C 1
ATOM 2589 O O . LEU A 1 318 ? -1.946 3.717 4.524 1.00 78.88 318 LEU A O 1
ATOM 2593 N N . VAL A 1 319 ? -0.696 3.079 2.768 1.00 80.81 319 VAL A N 1
ATOM 2594 C CA . VAL A 1 319 ? -0.894 1.637 2.989 1.00 80.81 319 VAL A CA 1
ATOM 2595 C C . VAL A 1 319 ? -0.245 1.202 4.304 1.00 80.81 319 VAL A C 1
ATOM 2597 O O . VAL A 1 319 ? -0.897 0.519 5.093 1.00 80.81 319 VAL A O 1
ATOM 2600 N N . SER A 1 320 ? 0.983 1.646 4.584 1.00 82.25 320 SER A N 1
ATOM 2601 C CA . SER A 1 320 ? 1.678 1.377 5.848 1.00 82.25 320 SER A CA 1
ATOM 2602 C C . SER A 1 320 ? 0.857 1.854 7.047 1.00 82.25 320 SER A C 1
ATOM 2604 O O . SER A 1 320 ? 0.594 1.070 7.954 1.00 82.25 320 SER A O 1
ATOM 2606 N N . ARG A 1 321 ? 0.327 3.084 7.011 1.00 84.81 321 ARG A N 1
ATOM 2607 C CA . ARG A 1 321 ? -0.539 3.612 8.079 1.00 84.81 321 ARG A CA 1
ATOM 2608 C C . ARG A 1 321 ? -1.789 2.761 8.294 1.00 84.81 321 ARG A C 1
ATOM 2610 O O . ARG A 1 321 ? -2.198 2.541 9.429 1.00 84.81 321 ARG A O 1
ATOM 2617 N N . SER A 1 322 ? -2.386 2.247 7.219 1.00 83.75 322 SER A N 1
ATOM 2618 C CA . SER A 1 322 ? -3.538 1.342 7.326 1.00 83.75 322 SER A CA 1
ATOM 2619 C C . SER A 1 322 ? -3.187 0.007 7.995 1.00 83.75 322 SER A C 1
ATOM 2621 O O . SER A 1 322 ? -4.021 -0.560 8.700 1.00 83.75 322 SER A O 1
ATOM 2623 N N . PHE A 1 323 ? -1.961 -0.488 7.799 1.00 86.88 323 PHE A N 1
ATOM 2624 C CA . PHE A 1 323 ? -1.469 -1.707 8.438 1.00 86.88 323 PHE A CA 1
ATOM 2625 C C . PHE A 1 323 ? -1.239 -1.508 9.936 1.00 86.88 323 PHE A C 1
ATOM 2627 O O . PHE A 1 323 ? -1.578 -2.405 10.706 1.00 86.88 323 PHE A O 1
ATOM 2634 N N . GLU A 1 324 ? -0.757 -0.335 10.350 1.00 85.75 324 GLU A N 1
ATOM 2635 C CA . GLU A 1 324 ? -0.616 0.035 11.765 1.00 85.75 324 GLU A CA 1
ATOM 2636 C C . GLU A 1 324 ? -1.964 0.006 12.499 1.00 85.75 324 GLU A C 1
ATOM 2638 O O . GLU A 1 324 ? -2.101 -0.662 13.522 1.00 85.75 324 GLU A O 1
ATOM 2643 N N . PHE A 1 325 ? -3.004 0.636 11.937 1.00 85.00 325 PHE A N 1
ATOM 2644 C CA . PHE A 1 325 ? -4.346 0.600 12.535 1.00 85.00 325 PHE A CA 1
ATOM 2645 C C . PHE A 1 325 ? -4.911 -0.825 12.617 1.00 85.00 325 PHE A C 1
ATOM 2647 O O . PHE A 1 325 ? -5.533 -1.215 13.602 1.00 85.00 325 PHE A O 1
ATOM 2654 N N . GLN A 1 326 ? -4.680 -1.652 11.596 1.00 86.12 326 GLN A N 1
ATOM 2655 C CA . GLN A 1 326 ? -5.119 -3.048 11.626 1.00 86.12 326 GLN A CA 1
ATOM 2656 C C . GLN A 1 326 ? -4.385 -3.873 12.694 1.00 86.12 326 GLN A C 1
ATOM 2658 O O . GLN A 1 326 ? -4.996 -4.743 13.322 1.00 86.12 326 GLN A O 1
ATOM 2663 N N . ALA A 1 327 ? -3.097 -3.605 12.919 1.00 83.25 327 ALA A N 1
ATOM 2664 C CA . ALA A 1 327 ? -2.319 -4.231 13.982 1.00 83.25 327 ALA A CA 1
ATOM 2665 C C . ALA A 1 327 ? -2.792 -3.785 15.379 1.00 83.25 327 ALA A C 1
ATOM 2667 O O . ALA A 1 327 ? -2.957 -4.631 16.262 1.00 83.25 327 ALA A O 1
ATOM 2668 N N . ASP A 1 328 ? -3.140 -2.507 15.556 1.00 84.62 328 ASP A N 1
ATOM 2669 C CA . ASP A 1 328 ? -3.756 -1.986 16.787 1.00 84.62 328 ASP A CA 1
ATOM 2670 C C . ASP A 1 328 ? -5.101 -2.652 17.085 1.00 84.62 328 ASP A C 1
ATOM 2672 O O . ASP A 1 328 ? -5.335 -3.163 18.186 1.00 84.62 328 ASP A O 1
ATOM 2676 N N . ALA A 1 329 ? -5.976 -2.728 16.080 1.00 83.50 329 ALA A N 1
ATOM 2677 C CA . ALA A 1 329 ? -7.260 -3.411 16.195 1.00 83.50 329 ALA A CA 1
ATOM 2678 C C . ALA A 1 329 ? -7.093 -4.902 16.539 1.00 83.50 329 ALA A C 1
ATOM 2680 O O . ALA A 1 329 ? -7.892 -5.473 17.292 1.00 83.50 329 ALA A O 1
ATOM 2681 N N . PHE A 1 330 ? -6.045 -5.543 16.017 1.00 86.06 330 PHE A N 1
ATOM 2682 C CA . PHE A 1 330 ? -5.722 -6.928 16.337 1.00 86.06 330 PHE A CA 1
ATOM 2683 C C . PHE A 1 330 ? -5.277 -7.096 17.795 1.00 86.06 330 PHE A C 1
ATOM 2685 O O . PHE A 1 330 ? -5.790 -7.980 18.485 1.00 86.06 330 PHE A O 1
ATOM 2692 N N . ALA A 1 331 ? -4.395 -6.229 18.295 1.00 84.44 331 ALA A N 1
ATOM 2693 C CA . ALA A 1 331 ? -3.981 -6.236 19.697 1.00 84.44 331 ALA A CA 1
ATOM 2694 C C . ALA A 1 331 ? -5.170 -5.989 20.645 1.00 84.44 331 ALA A C 1
ATOM 2696 O O . ALA A 1 331 ? -5.333 -6.707 21.637 1.00 84.44 331 ALA A O 1
ATOM 2697 N N . LYS A 1 332 ? -6.081 -5.071 20.290 1.00 85.44 332 LYS A N 1
ATOM 2698 C CA . LYS A 1 332 ? -7.351 -4.875 21.011 1.00 85.44 332 LYS A CA 1
ATOM 2699 C C . LYS A 1 332 ? -8.201 -6.139 21.051 1.00 85.44 332 LYS A C 1
ATOM 2701 O O . LYS A 1 332 ? -8.735 -6.480 22.103 1.00 85.44 332 LYS A O 1
ATOM 2706 N N . LYS A 1 333 ? -8.316 -6.862 19.934 1.00 86.06 333 LYS A N 1
ATOM 2707 C CA . LYS A 1 333 ? -9.077 -8.121 19.871 1.00 86.06 333 LYS A CA 1
ATOM 2708 C C . LYS A 1 333 ? -8.516 -9.198 20.808 1.00 86.06 333 LYS A C 1
ATOM 2710 O O . LYS A 1 333 ? -9.263 -10.072 21.239 1.00 86.06 333 LYS A O 1
ATOM 2715 N N . LEU A 1 334 ? -7.224 -9.132 21.124 1.00 87.06 334 LEU A N 1
ATOM 2716 C CA . LEU A 1 334 ? -6.563 -10.017 22.085 1.00 87.06 334 LEU A CA 1
ATOM 2717 C C . LEU A 1 334 ? -6.700 -9.554 23.544 1.00 87.06 334 LEU A C 1
ATOM 2719 O O . LEU A 1 334 ? -6.248 -10.264 24.437 1.00 87.06 334 LEU A O 1
ATOM 2723 N N . GLY A 1 335 ? -7.347 -8.412 23.786 1.00 87.62 335 GLY A N 1
ATOM 2724 C CA . GLY A 1 335 ? -7.582 -7.862 25.119 1.00 87.62 335 GLY A CA 1
ATOM 2725 C C . GLY A 1 335 ? -6.520 -6.873 25.601 1.00 87.62 335 GLY A C 1
ATOM 2726 O O . GLY A 1 335 ? -6.642 -6.404 26.721 1.00 87.62 335 GLY A O 1
ATOM 2727 N N . TYR A 1 336 ? -5.535 -6.512 24.771 1.00 88.06 336 TYR A N 1
ATOM 2728 C CA . TYR A 1 336 ? -4.407 -5.647 25.156 1.00 88.06 336 TYR A CA 1
ATOM 2729 C C . TYR A 1 336 ? -4.619 -4.159 24.831 1.00 88.06 336 TYR A C 1
ATOM 2731 O O . TYR A 1 336 ? -3.661 -3.426 24.606 1.00 88.06 336 TYR A O 1
ATOM 2739 N N . ALA A 1 337 ? -5.866 -3.692 24.716 1.00 84.56 337 ALA A N 1
ATOM 2740 C CA . ALA A 1 337 ? -6.139 -2.324 24.261 1.00 84.56 337 ALA A CA 1
ATOM 2741 C C . ALA A 1 337 ? -5.613 -1.256 25.239 1.00 84.56 337 ALA A C 1
ATOM 2743 O O . ALA A 1 337 ? -5.050 -0.251 24.807 1.00 84.56 337 ALA A O 1
ATOM 2744 N N . ALA A 1 338 ? -5.788 -1.470 26.547 1.00 86.31 338 ALA A N 1
ATOM 2745 C CA . ALA A 1 338 ? -5.364 -0.517 27.570 1.00 86.31 338 ALA A CA 1
ATOM 2746 C C . ALA A 1 338 ? -3.837 -0.496 27.722 1.00 86.31 338 ALA A C 1
ATOM 2748 O O . ALA A 1 338 ? -3.231 0.569 27.815 1.00 86.31 338 ALA A O 1
ATOM 2749 N N . GLU A 1 339 ? -3.221 -1.673 27.694 1.00 89.62 339 GLU A N 1
ATOM 2750 C CA . GLU A 1 339 ? -1.783 -1.885 27.807 1.00 89.62 339 GLU A CA 1
ATOM 2751 C C . GLU A 1 339 ? -1.049 -1.376 26.566 1.00 89.62 339 GLU A C 1
ATOM 2753 O O . GLU A 1 339 ? -0.008 -0.738 26.694 1.00 89.62 339 GLU A O 1
ATOM 2758 N N . LEU A 1 340 ? -1.612 -1.583 25.368 1.00 87.62 340 LEU A N 1
ATOM 2759 C CA . LEU A 1 340 ? -1.056 -1.039 24.129 1.00 87.62 340 LEU A CA 1
ATOM 2760 C C . LEU A 1 340 ? -1.107 0.484 24.147 1.00 87.62 340 LEU A C 1
ATOM 2762 O O . LEU A 1 340 ? -0.111 1.133 23.849 1.00 87.62 340 LEU A O 1
ATOM 2766 N N . ARG A 1 341 ? -2.244 1.060 24.551 1.00 87.62 341 ARG A N 1
ATOM 2767 C CA . ARG A 1 341 ? -2.386 2.507 24.727 1.00 87.62 341 ARG A CA 1
ATOM 2768 C C . ARG A 1 341 ? -1.342 3.060 25.699 1.00 87.62 341 ARG A C 1
ATOM 2770 O O . ARG A 1 341 ? -0.643 4.013 25.364 1.00 87.62 341 ARG A O 1
ATOM 2777 N N . ALA A 1 342 ? -1.196 2.445 26.872 1.00 86.50 342 ALA A N 1
ATOM 2778 C CA . ALA A 1 342 ? -0.189 2.839 27.856 1.00 86.50 342 ALA A CA 1
ATOM 2779 C C . ALA A 1 342 ? 1.239 2.730 27.292 1.00 86.50 342 ALA A C 1
ATOM 2781 O O . ALA A 1 342 ? 2.023 3.670 27.429 1.00 86.50 342 ALA A O 1
ATOM 2782 N N . GLY A 1 343 ? 1.546 1.636 26.589 1.00 86.12 343 GLY A N 1
ATOM 2783 C CA . GLY A 1 343 ? 2.828 1.419 25.924 1.00 86.12 343 GLY A CA 1
ATOM 2784 C C . GLY A 1 343 ? 3.130 2.465 24.847 1.00 86.12 343 GLY A C 1
ATOM 2785 O O . GLY A 1 343 ? 4.223 3.022 24.829 1.00 86.12 343 GLY A O 1
ATOM 2786 N N . LEU A 1 344 ? 2.163 2.802 23.988 1.00 87.25 344 LEU A N 1
ATOM 2787 C CA . LEU A 1 344 ? 2.319 3.814 22.936 1.00 87.25 344 LEU A CA 1
ATOM 2788 C C . LEU A 1 344 ? 2.523 5.219 23.508 1.00 87.25 344 LEU A C 1
ATOM 2790 O O . LEU A 1 344 ? 3.409 5.943 23.053 1.00 87.25 344 LEU A O 1
ATOM 2794 N N . VAL A 1 345 ? 1.750 5.593 24.531 1.00 87.69 345 VAL A N 1
ATOM 2795 C CA . VAL A 1 345 ? 1.937 6.864 25.247 1.00 87.69 345 VAL A CA 1
ATOM 2796 C C . VAL A 1 345 ? 3.329 6.907 25.871 1.00 87.69 345 VAL A C 1
ATOM 2798 O O . VAL A 1 345 ? 4.045 7.894 25.711 1.00 87.69 345 VAL A O 1
ATOM 2801 N N . LYS A 1 346 ? 3.756 5.819 26.519 1.00 85.62 346 LYS A N 1
ATOM 2802 C CA . LYS A 1 346 ? 5.077 5.744 27.140 1.00 85.62 346 LYS A CA 1
ATOM 2803 C C . LYS A 1 346 ? 6.200 5.861 26.110 1.00 85.62 346 LYS A C 1
ATOM 2805 O O . LYS A 1 346 ? 7.134 6.633 26.311 1.00 85.62 346 LYS A O 1
ATOM 2810 N N . LEU A 1 347 ? 6.084 5.168 24.980 1.00 84.56 347 LEU A N 1
ATOM 2811 C CA . LEU A 1 347 ? 7.031 5.275 23.871 1.00 84.56 347 LEU A CA 1
ATOM 2812 C C . LEU A 1 347 ? 7.091 6.694 23.304 1.00 84.56 347 LEU A C 1
ATOM 2814 O O . LEU A 1 347 ? 8.183 7.189 23.034 1.00 84.56 347 LEU A O 1
ATOM 2818 N N . GLN A 1 348 ? 5.955 7.379 23.174 1.00 86.62 348 GLN A N 1
ATOM 2819 C CA . GLN A 1 348 ? 5.913 8.778 22.745 1.00 86.62 348 GLN A CA 1
ATOM 2820 C C . GLN A 1 348 ? 6.637 9.701 23.739 1.00 86.62 348 GLN A C 1
ATOM 2822 O O . GLN A 1 348 ? 7.391 10.583 23.323 1.00 86.62 348 GLN A O 1
ATOM 2827 N N . GLU A 1 349 ? 6.425 9.502 25.043 1.00 85.88 349 GLU A N 1
ATOM 2828 C CA . GLU A 1 349 ? 7.045 10.298 26.108 1.00 85.88 349 GLU A CA 1
ATOM 2829 C C . GLU A 1 349 ? 8.554 10.078 26.242 1.00 85.88 349 GLU A C 1
ATOM 2831 O O . GLU A 1 349 ? 9.272 11.004 26.633 1.00 85.88 349 GLU A O 1
ATOM 2836 N N . GLU A 1 350 ? 9.031 8.861 25.978 1.00 85.81 350 GLU A N 1
ATOM 2837 C CA . GLU A 1 350 ? 10.453 8.524 26.068 1.00 85.81 350 GLU A CA 1
ATOM 2838 C C . GLU A 1 350 ? 11.200 8.832 24.769 1.00 85.81 350 GLU A C 1
ATOM 2840 O O . GLU A 1 350 ? 12.309 9.348 24.830 1.00 85.81 350 GLU A O 1
ATOM 2845 N N . ASN A 1 351 ? 10.585 8.637 23.596 1.00 85.81 351 ASN A N 1
ATOM 2846 C CA . ASN A 1 351 ? 11.180 9.011 22.305 1.00 85.81 351 ASN A CA 1
ATOM 2847 C C . ASN A 1 351 ? 11.025 10.504 21.965 1.00 85.81 351 ASN A C 1
ATOM 2849 O O . ASN A 1 351 ? 11.541 10.944 20.938 1.00 85.81 351 ASN A O 1
ATOM 2853 N N . LEU A 1 352 ? 10.285 11.276 22.774 1.00 86.69 352 LEU A N 1
ATOM 2854 C CA . LEU A 1 352 ? 9.977 12.697 22.552 1.00 86.69 352 LEU A CA 1
ATOM 2855 C C . LEU A 1 352 ? 9.422 13.002 21.144 1.00 86.69 352 LEU A C 1
ATOM 2857 O O . LEU A 1 352 ? 9.625 14.091 20.603 1.00 86.69 352 LEU A O 1
ATOM 2861 N N . SER A 1 353 ? 8.691 12.053 20.555 1.00 86.12 353 SER A N 1
ATOM 2862 C CA . SER A 1 353 ? 8.174 12.143 19.182 1.00 86.12 353 SER A CA 1
ATOM 2863 C C . SER A 1 353 ? 7.186 13.301 19.004 1.00 86.12 353 SER A C 1
ATOM 2865 O O . SER A 1 353 ? 6.475 13.662 19.942 1.00 86.12 353 SER A O 1
ATOM 2867 N N . ALA A 1 354 ? 7.124 13.883 17.803 1.00 87.19 354 ALA A N 1
ATOM 2868 C CA . ALA A 1 354 ? 6.300 15.060 17.524 1.00 87.19 354 ALA A CA 1
ATOM 2869 C C . ALA A 1 354 ? 4.811 14.817 17.838 1.00 87.19 354 ALA A C 1
ATOM 2871 O O . ALA A 1 354 ? 4.198 13.885 17.319 1.00 87.19 354 ALA A O 1
ATOM 2872 N N . MET A 1 355 ? 4.227 15.675 18.682 1.00 87.94 355 MET A N 1
ATOM 2873 C CA . MET A 1 355 ? 2.818 15.576 19.102 1.00 87.94 355 MET A CA 1
ATOM 2874 C C . MET A 1 355 ? 1.896 16.485 18.276 1.00 87.94 355 MET A C 1
ATOM 2876 O O . MET A 1 355 ? 0.772 16.104 17.964 1.00 87.94 355 MET A O 1
ATOM 2880 N N . ASN A 1 356 ? 2.390 17.658 17.862 1.00 89.25 356 ASN A N 1
ATOM 2881 C CA . ASN A 1 356 ? 1.699 18.548 16.927 1.00 89.25 356 ASN A CA 1
ATOM 2882 C C . ASN A 1 356 ? 2.163 18.232 15.503 1.00 89.25 356 ASN A C 1
ATOM 2884 O O . ASN A 1 356 ? 3.297 18.539 15.132 1.00 89.25 356 ASN A O 1
ATOM 2888 N N . THR A 1 357 ? 1.298 17.598 14.715 1.00 89.44 357 THR A N 1
ATOM 2889 C CA . THR A 1 357 ? 1.616 17.164 13.348 1.00 89.44 357 THR A CA 1
ATOM 2890 C C . THR A 1 357 ? 0.664 17.807 12.347 1.00 89.44 357 THR A C 1
ATOM 2892 O O . THR A 1 357 ? -0.542 17.879 12.579 1.00 89.44 357 THR A O 1
ATOM 2895 N N . ASP A 1 358 ? 1.210 18.326 11.247 1.00 92.69 358 ASP A N 1
ATOM 2896 C CA . ASP A 1 358 ? 0.416 18.810 10.123 1.00 92.69 358 ASP A CA 1
ATOM 2897 C C . ASP A 1 358 ? -0.118 17.610 9.320 1.00 92.69 358 ASP A C 1
ATOM 2899 O O . ASP A 1 358 ? 0.663 16.718 8.979 1.00 92.69 358 ASP A O 1
ATOM 2903 N N . PRO A 1 359 ? -1.418 17.574 8.971 1.00 88.12 359 PRO A N 1
ATOM 2904 C CA . PRO A 1 359 ? -2.010 16.430 8.279 1.00 88.12 359 PRO A CA 1
ATOM 2905 C C . PRO A 1 359 ? -1.387 16.113 6.914 1.00 88.12 359 PRO A C 1
ATOM 2907 O O . PRO A 1 359 ? -1.335 14.949 6.525 1.00 88.12 359 PRO A O 1
ATOM 2910 N N . TRP A 1 360 ? -0.920 17.123 6.170 1.00 87.94 360 TRP A N 1
ATOM 2911 C CA . TRP A 1 360 ? -0.300 16.896 4.860 1.00 87.94 360 TRP A CA 1
ATOM 2912 C C . TRP A 1 360 ? 1.128 16.393 5.003 1.00 87.94 360 TRP A C 1
ATOM 2914 O O . TRP A 1 360 ? 1.527 15.472 4.292 1.00 87.94 360 TRP A O 1
ATOM 2924 N N . TYR A 1 361 ? 1.867 16.946 5.965 1.00 88.81 361 TYR A N 1
ATOM 2925 C CA . TYR A 1 361 ? 3.191 16.445 6.308 1.00 88.81 361 TYR A CA 1
ATOM 2926 C C . TYR A 1 361 ? 3.140 14.982 6.771 1.00 88.81 361 TYR A C 1
ATOM 2928 O O . TYR A 1 361 ? 3.867 14.141 6.244 1.00 88.81 361 TYR A O 1
ATOM 2936 N N . SER A 1 362 ? 2.236 14.647 7.701 1.00 88.19 362 SER A N 1
ATOM 2937 C CA . SER A 1 362 ? 2.095 13.275 8.200 1.00 88.19 362 SER A CA 1
ATOM 2938 C C . SER A 1 362 ? 1.579 12.314 7.123 1.00 88.19 362 SER A C 1
ATOM 2940 O O . SER A 1 362 ? 1.995 11.160 7.082 1.00 88.19 362 SER A O 1
ATOM 2942 N N . ALA A 1 363 ? 0.700 12.760 6.217 1.00 82.94 363 ALA A N 1
ATOM 2943 C CA . ALA A 1 363 ? 0.263 11.964 5.066 1.00 82.94 363 ALA A CA 1
ATOM 2944 C C . ALA A 1 363 ? 1.413 11.602 4.127 1.00 82.94 363 ALA A C 1
ATOM 2946 O O . ALA A 1 363 ? 1.445 10.482 3.621 1.00 82.94 363 ALA A O 1
ATOM 2947 N N . TYR A 1 364 ? 2.349 12.525 3.911 1.00 81.94 364 TYR A N 1
ATOM 2948 C CA . TYR A 1 364 ? 3.440 12.315 2.973 1.00 81.94 364 TYR A CA 1
ATOM 2949 C C . TYR A 1 364 ? 4.634 11.574 3.576 1.00 81.94 364 TYR A C 1
ATOM 2951 O O . TYR A 1 364 ? 5.120 10.629 2.959 1.00 81.94 364 TYR A O 1
ATOM 2959 N N . HIS A 1 365 ? 5.077 11.938 4.783 1.00 83.88 365 HIS A N 1
ATOM 2960 C CA . HIS A 1 365 ? 6.321 11.415 5.360 1.00 83.88 365 HIS A CA 1
ATOM 2961 C C . HIS A 1 365 ? 6.130 10.271 6.358 1.00 83.88 365 HIS A C 1
ATOM 2963 O O . HIS A 1 365 ? 7.049 9.472 6.541 1.00 83.88 365 HIS A O 1
ATOM 2969 N N . TYR A 1 366 ? 4.989 10.182 7.049 1.00 85.31 366 TYR A N 1
ATOM 2970 C CA . TYR A 1 366 ? 4.858 9.226 8.148 1.00 85.31 366 TYR A CA 1
ATOM 2971 C C . TYR A 1 366 ? 4.296 7.890 7.667 1.00 85.31 366 TYR A C 1
ATOM 2973 O O . TYR A 1 366 ? 3.167 7.796 7.190 1.00 85.31 366 TYR A O 1
ATOM 2981 N N . SER A 1 367 ? 5.078 6.830 7.866 1.00 83.62 367 SER A N 1
ATOM 2982 C CA . SER A 1 367 ? 4.640 5.442 7.683 1.00 83.62 367 SER A CA 1
ATOM 2983 C C . SER A 1 367 ? 3.778 4.932 8.844 1.00 83.62 367 SER A C 1
ATOM 2985 O O . SER A 1 367 ? 3.023 3.978 8.661 1.00 83.62 367 SER A O 1
ATOM 2987 N N . HIS A 1 368 ? 3.868 5.586 10.009 1.00 83.19 368 HIS A N 1
ATOM 2988 C CA . HIS A 1 368 ? 3.062 5.312 11.196 1.00 83.19 368 HIS A CA 1
ATOM 2989 C C . HIS A 1 368 ? 2.129 6.493 11.480 1.00 83.19 368 HIS A C 1
ATOM 2991 O O . HIS A 1 368 ? 2.576 7.642 11.441 1.00 83.19 368 HIS A O 1
ATOM 2997 N N . PRO A 1 369 ? 0.843 6.257 11.777 1.00 85.62 369 PRO A N 1
ATOM 2998 C CA . PRO A 1 369 ? -0.059 7.343 12.119 1.00 85.62 369 PRO A CA 1
ATOM 2999 C C . PRO A 1 369 ? 0.396 8.021 13.428 1.00 85.62 369 PRO A C 1
ATOM 3001 O O . PRO A 1 369 ? 0.801 7.323 14.365 1.00 85.62 369 PRO A O 1
ATOM 3004 N N . PRO A 1 370 ? 0.341 9.366 13.521 1.00 86.12 370 PRO A N 1
ATOM 3005 C CA . PRO A 1 370 ? 0.613 10.090 14.760 1.00 86.12 370 PRO A CA 1
ATOM 3006 C C . PRO A 1 370 ? -0.194 9.539 15.941 1.00 86.12 370 PRO A C 1
ATOM 3008 O O . PRO A 1 370 ? -1.349 9.145 15.774 1.00 86.12 370 PRO A O 1
ATOM 3011 N N . LEU A 1 371 ? 0.365 9.595 17.156 1.00 84.50 371 LEU A N 1
ATOM 3012 C CA . LEU A 1 371 ? -0.333 9.130 18.363 1.00 84.50 371 LEU A CA 1
ATOM 3013 C C . LEU A 1 371 ? -1.708 9.797 18.531 1.00 84.50 371 LEU A C 1
ATOM 3015 O O . LEU A 1 371 ? -2.670 9.133 18.891 1.00 84.50 371 LEU A O 1
ATOM 3019 N N . VAL A 1 372 ? -1.813 11.089 18.200 1.00 82.62 372 VAL A N 1
ATOM 3020 C CA . VAL A 1 372 ? -3.074 11.853 18.187 1.00 82.62 372 VAL A CA 1
ATOM 3021 C C . VAL A 1 372 ? -4.162 11.141 17.383 1.00 82.62 372 VAL A C 1
ATOM 3023 O O . VAL A 1 372 ? -5.306 11.096 17.826 1.00 82.62 372 VAL A O 1
ATOM 3026 N N . GLU A 1 373 ? -3.813 10.586 16.221 1.00 82.69 373 GLU A N 1
ATOM 3027 C CA . GLU A 1 373 ? -4.753 9.874 15.356 1.00 82.69 373 GLU A CA 1
ATOM 3028 C C . GLU A 1 373 ? -5.103 8.500 15.938 1.00 82.69 373 GLU A C 1
ATOM 3030 O O . GLU A 1 373 ? -6.285 8.167 16.034 1.00 82.69 373 GLU A O 1
ATOM 3035 N N . ARG A 1 374 ? -4.097 7.749 16.410 1.00 81.44 374 ARG A N 1
ATOM 3036 C CA . ARG A 1 374 ? -4.281 6.425 17.039 1.00 81.44 374 ARG A CA 1
ATOM 3037 C C . ARG A 1 374 ? -5.174 6.494 18.282 1.00 81.44 374 ARG A C 1
ATOM 3039 O O . ARG A 1 374 ? -6.034 5.640 18.463 1.00 81.44 374 ARG A O 1
ATOM 3046 N N . GLU A 1 375 ? -5.025 7.543 19.088 1.00 71.81 375 GLU A N 1
ATOM 3047 C CA . GLU A 1 375 ? -5.849 7.823 20.272 1.00 71.81 375 GLU A CA 1
ATOM 3048 C C . GLU A 1 375 ? -7.257 8.334 19.924 1.00 71.81 375 GLU A C 1
ATOM 3050 O O . GLU A 1 375 ? -8.216 8.110 20.669 1.00 71.81 375 GLU A O 1
ATOM 3055 N N . SER A 1 376 ? -7.395 9.065 18.812 1.00 59.34 376 SER A N 1
ATOM 3056 C CA . SER A 1 376 ? -8.682 9.629 18.387 1.00 59.34 376 SER A CA 1
ATOM 3057 C C . SER A 1 376 ? -9.644 8.576 17.836 1.00 59.34 376 SER A C 1
ATOM 3059 O O . SER A 1 376 ? -10.862 8.707 18.018 1.00 59.34 376 SER A O 1
ATOM 3061 N N . GLU A 1 377 ? -9.090 7.532 17.218 1.00 55.91 377 GLU A N 1
ATOM 3062 C CA . GLU A 1 377 ? -9.819 6.399 16.669 1.00 55.91 377 GLU A CA 1
ATOM 3063 C C . GLU A 1 377 ? -10.515 5.583 17.768 1.00 55.91 377 GLU A C 1
ATOM 3065 O O . GLU A 1 377 ? -9.998 5.355 18.865 1.00 55.91 377 GLU A O 1
ATOM 3070 N N . GLU A 1 378 ? -11.711 5.079 17.459 1.00 48.81 378 GLU A N 1
ATOM 3071 C CA . GLU A 1 378 ? -12.531 4.257 18.369 1.00 48.81 378 GLU A CA 1
ATOM 3072 C C . GLU A 1 378 ? -11.826 2.938 18.766 1.00 48.81 378 GLU A C 1
ATOM 3074 O O . GLU A 1 378 ? -12.227 2.207 19.680 1.00 48.81 378 GLU A O 1
ATOM 3079 N N . GLN A 1 379 ? -10.718 2.636 18.093 1.00 51.66 379 GLN A N 1
ATOM 3080 C CA . GLN A 1 379 ? -9.902 1.456 18.293 1.00 51.66 379 GLN A CA 1
ATOM 3081 C C . GLN A 1 379 ? -9.174 1.447 19.646 1.00 51.66 379 GLN A C 1
ATOM 3083 O O . GLN A 1 379 ? -9.097 0.372 20.221 1.00 51.66 379 GLN A O 1
ATOM 3088 N N . LEU A 1 380 ? -8.761 2.576 20.238 1.00 51.78 380 LEU A N 1
ATOM 3089 C CA . LEU A 1 380 ? -8.087 2.589 21.558 1.00 51.78 380 LEU A CA 1
ATOM 3090 C C . LEU A 1 380 ? -8.940 3.151 22.713 1.00 51.78 380 LEU A C 1
ATOM 3092 O O . LEU A 1 380 ? -8.528 3.089 23.874 1.00 51.78 380 LEU A O 1
ATOM 3096 N N . LYS A 1 381 ? -10.158 3.645 22.446 1.00 51.12 381 LYS A N 1
ATOM 3097 C CA . LYS A 1 381 ? -11.068 4.124 23.501 1.00 51.12 381 LYS A CA 1
ATOM 3098 C C . LYS A 1 381 ? -11.625 2.961 24.328 1.00 51.12 381 LYS A C 1
ATOM 3100 O O . LYS A 1 381 ? -12.293 2.066 23.808 1.00 51.12 381 LYS A O 1
ATOM 3105 N N . LEU A 1 382 ? -11.367 3.004 25.637 1.00 41.59 382 LEU A N 1
ATOM 3106 C CA . LEU A 1 382 ? -12.054 2.192 26.639 1.00 41.59 382 LEU A CA 1
ATOM 3107 C C . LEU A 1 382 ? -13.529 2.606 26.649 1.00 41.59 382 LEU A C 1
ATOM 3109 O O . LEU A 1 382 ? -13.855 3.732 27.019 1.00 41.59 382 LEU A O 1
ATOM 3113 N N . THR A 1 383 ? -14.435 1.715 26.253 1.00 31.61 383 THR A N 1
ATOM 3114 C CA . THR A 1 383 ? -15.860 1.881 26.549 1.00 31.61 383 THR A CA 1
ATOM 3115 C C . THR A 1 383 ? -16.049 1.747 28.057 1.00 31.61 383 THR A C 1
ATOM 3117 O O . THR A 1 383 ? -16.208 0.643 28.574 1.00 31.61 383 THR A O 1
ATOM 3120 N N . THR A 1 384 ? -16.005 2.864 28.781 1.00 29.09 384 THR A N 1
ATOM 3121 C CA . THR A 1 384 ? -16.586 2.952 30.120 1.00 29.09 384 THR A CA 1
ATOM 3122 C C . THR A 1 384 ? -18.098 2.943 29.973 1.00 29.09 384 THR A C 1
ATOM 3124 O O . THR A 1 384 ? -18.720 3.941 29.613 1.00 29.09 384 THR A O 1
ATOM 3127 N N . THR A 1 385 ? -18.690 1.784 30.222 1.00 29.36 385 THR A N 1
ATOM 3128 C CA . THR A 1 385 ? -20.126 1.623 30.401 1.00 29.36 385 THR A CA 1
ATOM 3129 C C . THR A 1 385 ? -20.515 2.235 31.750 1.00 29.36 385 THR A C 1
ATOM 3131 O O . THR A 1 385 ? -20.459 1.559 32.772 1.00 29.36 385 THR A O 1
ATOM 3134 N N . THR A 1 386 ? -20.909 3.509 31.779 1.00 24.12 386 THR A N 1
ATOM 3135 C CA . THR A 1 386 ? -21.600 4.105 32.936 1.00 24.12 386 THR A CA 1
ATOM 3136 C C . THR A 1 386 ? -22.692 5.078 32.492 1.00 24.12 386 THR A C 1
ATOM 3138 O O . THR A 1 386 ? -22.459 6.038 31.766 1.00 24.12 386 THR A O 1
ATOM 3141 N N . HIS A 1 387 ? -23.911 4.792 32.950 1.00 26.78 387 HIS A N 1
ATOM 3142 C CA . HIS A 1 387 ? -25.121 5.604 32.839 1.00 26.78 387 HIS A CA 1
ATOM 3143 C C . HIS A 1 387 ? -24.943 7.047 33.355 1.00 26.78 387 HIS A C 1
ATOM 3145 O O . HIS A 1 387 ? -24.530 7.209 34.501 1.00 26.78 387 HIS A O 1
ATOM 3151 N N . ARG A 1 388 ? -25.392 8.060 32.590 1.00 21.88 388 ARG A N 1
ATOM 3152 C CA . ARG A 1 388 ? -26.396 9.097 32.966 1.00 21.88 388 ARG A CA 1
ATOM 3153 C C . ARG A 1 388 ? -26.326 10.355 32.076 1.00 21.88 388 ARG A C 1
ATOM 3155 O O . ARG A 1 388 ? -25.270 10.941 31.910 1.00 21.88 388 ARG A O 1
ATOM 3162 N N . ASN A 1 389 ? -27.525 10.753 31.639 1.00 22.12 389 ASN A N 1
ATOM 3163 C CA . ASN A 1 389 ? -28.096 12.100 31.492 1.00 22.12 389 ASN A CA 1
ATOM 3164 C C . ASN A 1 389 ? -27.446 13.154 30.573 1.00 22.12 389 ASN A C 1
ATOM 3166 O O . ASN A 1 389 ? -26.377 13.683 30.842 1.00 22.12 389 ASN A O 1
ATOM 3170 N N . VAL A 1 390 ? -28.227 13.507 29.538 1.00 29.41 390 VAL A N 1
ATOM 3171 C CA . VAL A 1 390 ? -28.712 14.862 29.193 1.00 29.41 390 VAL A CA 1
ATOM 3172 C C . VAL A 1 390 ? -28.025 16.008 29.941 1.00 29.41 390 VAL A C 1
ATOM 3174 O O . VAL A 1 390 ? -28.181 16.067 31.155 1.00 29.41 390 VAL A O 1
ATOM 3177 N N . MET A 1 391 ? -27.425 16.954 29.204 1.00 22.94 391 MET A N 1
ATOM 3178 C CA . MET A 1 391 ? -27.559 18.402 29.438 1.00 22.94 391 MET A CA 1
ATOM 3179 C C . MET A 1 391 ? -27.460 19.159 28.104 1.00 22.94 391 MET A C 1
ATOM 3181 O O . MET A 1 391 ? -26.512 19.005 27.336 1.00 22.94 391 MET A O 1
ATOM 3185 N N . VAL A 1 392 ? -28.529 19.905 27.835 1.00 26.44 392 VAL A N 1
ATOM 3186 C CA . VAL A 1 392 ? -28.601 21.083 26.967 1.00 26.44 392 VAL A CA 1
ATOM 3187 C C . VAL A 1 392 ? -28.094 22.250 27.815 1.00 26.44 392 VAL A C 1
ATOM 3189 O O . VAL A 1 392 ? -28.459 22.293 28.986 1.00 26.44 392 VAL A O 1
ATOM 3192 N N . ASP A 1 393 ? -27.313 23.170 27.246 1.00 24.61 393 ASP A N 1
ATOM 3193 C CA . ASP A 1 393 ? -27.008 24.449 27.903 1.00 24.61 393 ASP A CA 1
ATOM 3194 C C . ASP A 1 393 ? -27.906 25.581 27.380 1.00 24.61 393 ASP A C 1
ATOM 3196 O O . ASP A 1 393 ? -28.324 25.596 26.218 1.00 24.61 393 ASP A O 1
ATOM 3200 N N . GLU A 1 394 ? -28.215 26.486 28.310 1.00 30.34 394 GLU A N 1
ATOM 3201 C CA . GLU A 1 394 ? -29.399 27.348 28.432 1.00 30.34 394 GLU A CA 1
ATOM 3202 C C . GLU A 1 394 ? -29.245 28.794 27.919 1.00 30.34 394 GLU A C 1
ATOM 3204 O O . GLU A 1 394 ? -30.053 29.652 28.263 1.00 30.34 394 GLU A O 1
ATOM 3209 N N . GLU A 1 395 ? -28.286 29.111 27.054 1.00 26.77 395 GLU A N 1
ATOM 3210 C CA . GLU A 1 395 ? -28.136 30.485 26.545 1.00 26.77 395 GLU A CA 1
ATOM 3211 C C . GLU A 1 395 ? -28.202 30.510 25.016 1.00 26.77 395 GLU A C 1
ATOM 3213 O O . GLU A 1 395 ? -27.239 30.258 24.295 1.00 26.77 395 GLU A O 1
ATOM 3218 N N . GLY A 1 396 ? -29.413 30.765 24.516 1.00 34.44 396 GLY A N 1
ATOM 3219 C CA . GLY A 1 396 ? -29.728 30.868 23.097 1.00 34.44 396 GLY A CA 1
ATOM 3220 C C . GLY A 1 396 ? -29.106 32.090 22.419 1.00 34.44 396 GLY A C 1
ATOM 3221 O O . GLY A 1 396 ? -29.805 33.068 22.166 1.00 34.44 396 GLY A O 1
ATOM 3222 N N . GLU A 1 397 ? -27.839 31.990 22.019 1.00 23.95 397 GLU A N 1
ATOM 3223 C CA . GLU A 1 397 ? -27.202 32.921 21.082 1.00 23.95 397 GLU A CA 1
ATOM 3224 C C . GLU A 1 397 ? -26.678 32.196 19.833 1.00 23.95 397 GLU A C 1
ATOM 3226 O O . GLU A 1 397 ? -25.778 31.356 19.870 1.00 23.95 397 GLU A O 1
ATOM 3231 N N . PHE A 1 398 ? -27.256 32.543 18.680 1.00 30.00 398 PHE A N 1
ATOM 3232 C CA . PHE A 1 398 ? -26.705 32.217 17.368 1.00 30.00 398 PHE A CA 1
ATOM 3233 C C . PHE A 1 398 ? -25.430 33.042 17.145 1.00 30.00 398 PHE A C 1
ATOM 3235 O O . PHE A 1 398 ? -25.487 34.270 17.101 1.00 30.00 398 PHE A O 1
ATOM 3242 N N . ALA A 1 399 ? -24.292 32.381 16.926 1.00 30.25 399 ALA A N 1
ATOM 3243 C CA . ALA A 1 399 ? -23.097 33.042 16.407 1.00 30.25 399 ALA A CA 1
ATOM 3244 C C . ALA A 1 399 ? -23.397 33.644 15.014 1.00 30.25 399 ALA A C 1
ATOM 3246 O O . ALA A 1 399 ? -23.905 32.955 14.126 1.00 30.25 399 ALA A O 1
ATOM 3247 N N . GLY A 1 400 ? -23.122 34.943 14.861 1.00 31.89 400 GLY A N 1
ATOM 3248 C CA . GLY A 1 400 ? -23.528 35.789 13.735 1.00 31.89 400 GLY A CA 1
ATOM 3249 C C . GLY A 1 400 ? -23.119 35.283 12.347 1.00 31.89 400 GLY A C 1
ATOM 3250 O O . GLY A 1 400 ? -22.059 34.692 12.148 1.00 31.89 400 GLY A O 1
ATOM 3251 N N . THR A 1 401 ? -23.987 35.527 11.360 1.00 36.78 401 THR A N 1
ATOM 3252 C CA . THR A 1 401 ? -23.726 35.222 9.945 1.00 36.78 401 THR A CA 1
ATOM 3253 C C . THR A 1 401 ? -23.159 36.460 9.252 1.00 36.78 401 THR A C 1
ATOM 3255 O O . THR A 1 401 ? -23.821 37.494 9.195 1.00 36.78 401 THR A O 1
ATOM 3258 N N . ILE A 1 402 ? -21.955 36.338 8.693 1.00 36.38 402 ILE A N 1
ATOM 3259 C CA . ILE A 1 402 ? -21.265 37.400 7.948 1.00 36.38 402 ILE A CA 1
ATOM 3260 C C . ILE A 1 402 ? -21.455 37.152 6.443 1.00 36.38 402 ILE A C 1
ATOM 3262 O O . ILE A 1 402 ? -21.347 36.015 5.973 1.00 36.38 402 ILE A O 1
ATOM 3266 N N . CYS A 1 403 ? -21.724 38.198 5.658 1.00 36.03 403 CYS A N 1
ATOM 3267 C CA . CYS A 1 403 ? -21.821 38.079 4.201 1.00 36.03 403 CYS A CA 1
ATOM 3268 C C . CYS A 1 403 ? -20.446 37.779 3.570 1.00 36.03 403 CYS A C 1
ATOM 3270 O O . CYS A 1 403 ? -19.533 38.600 3.625 1.00 36.03 403 CYS A O 1
ATOM 3272 N N . SER A 1 404 ? -20.312 36.633 2.893 1.00 31.98 404 SER A N 1
ATOM 3273 C CA . SER A 1 404 ? -19.053 36.167 2.267 1.00 31.98 404 SER A CA 1
ATOM 3274 C C . SER A 1 404 ? -18.551 36.974 1.057 1.00 31.98 404 SER A C 1
ATOM 3276 O O . SER A 1 404 ? -17.525 36.626 0.477 1.00 31.98 404 SER A O 1
ATOM 3278 N N . ILE A 1 405 ? -19.254 38.039 0.664 1.00 33.06 405 ILE A N 1
ATOM 3279 C CA . ILE A 1 405 ? -18.849 38.909 -0.450 1.00 33.06 405 ILE A CA 1
ATOM 3280 C C . ILE A 1 405 ? -18.287 40.246 0.059 1.00 33.06 405 ILE A C 1
ATOM 3282 O O . ILE A 1 405 ? -17.383 40.787 -0.573 1.00 33.06 405 ILE A O 1
ATOM 3286 N N . CYS A 1 406 ? -18.765 40.771 1.195 1.00 36.22 406 CYS A N 1
ATOM 3287 C CA . CYS A 1 406 ? -18.373 42.101 1.687 1.00 36.22 406 CYS A CA 1
ATOM 3288 C C . CYS A 1 406 ? -17.950 42.186 3.165 1.00 36.22 406 CYS A C 1
ATOM 3290 O O . CYS A 1 406 ? -17.453 43.232 3.561 1.00 36.22 406 CYS A O 1
ATOM 3292 N N . TYR A 1 407 ? -18.069 41.116 3.958 1.00 34.97 407 TYR A N 1
ATOM 3293 C CA . TYR A 1 407 ? -17.565 41.036 5.341 1.00 34.97 407 TYR A CA 1
ATOM 3294 C C . TYR A 1 407 ? -18.152 42.035 6.368 1.00 34.97 407 TYR A C 1
ATOM 3296 O O . TYR A 1 407 ? -17.492 42.337 7.359 1.00 34.97 407 TYR A O 1
ATOM 3304 N N . GLU A 1 408 ? -19.396 42.495 6.196 1.00 34.03 408 GLU A N 1
ATOM 3305 C CA . GLU A 1 408 ? -20.150 43.190 7.259 1.00 34.03 408 GLU A CA 1
ATOM 3306 C C . GLU A 1 408 ? -21.212 42.287 7.917 1.00 34.03 408 GLU A C 1
ATOM 3308 O O . GLU A 1 408 ? -21.706 41.330 7.303 1.00 34.03 408 GLU A O 1
ATOM 3313 N N . ASP A 1 409 ? -21.560 42.610 9.169 1.00 32.56 409 ASP A N 1
ATOM 3314 C CA . ASP A 1 409 ? -22.587 41.926 9.962 1.00 32.56 409 ASP A CA 1
ATOM 3315 C C . ASP A 1 409 ? -24.000 42.248 9.455 1.00 32.56 409 ASP A C 1
ATOM 3317 O O . ASP A 1 409 ? -24.405 43.408 9.348 1.00 32.56 409 ASP A O 1
ATOM 3321 N N . LEU A 1 410 ? -24.799 41.210 9.195 1.00 38.00 410 LEU A N 1
ATOM 3322 C CA . LEU A 1 410 ? -26.204 41.365 8.820 1.00 38.00 410 LEU A CA 1
ATOM 3323 C C . LEU A 1 410 ? -27.055 41.664 10.063 1.00 38.00 410 LEU A C 1
ATOM 3325 O O . LEU A 1 410 ? -27.328 40.772 10.865 1.00 38.00 410 LEU A O 1
ATOM 3329 N N . LYS A 1 411 ? -27.527 42.910 10.201 1.00 31.52 411 LYS A N 1
ATOM 3330 C CA . LYS A 1 411 ? -28.596 43.255 11.153 1.00 31.52 411 LYS A CA 1
ATOM 3331 C C . LYS A 1 411 ? -29.970 43.083 10.492 1.00 31.52 411 LYS A C 1
ATOM 3333 O O . LYS A 1 411 ? -30.162 43.587 9.385 1.00 31.52 411 LYS A O 1
ATOM 3338 N N . PRO A 1 412 ? -30.936 42.408 11.139 1.00 32.59 412 PRO A N 1
ATOM 3339 C CA . PRO A 1 412 ? -32.253 42.208 10.559 1.00 32.59 412 PRO A CA 1
ATOM 3340 C C . PRO A 1 412 ? -33.063 43.504 10.658 1.00 32.59 412 PRO A C 1
ATOM 3342 O O . PRO A 1 412 ? -33.311 44.006 11.752 1.00 32.59 412 PRO A O 1
ATOM 3345 N N . VAL A 1 413 ? -33.505 44.024 9.514 1.00 28.05 413 VAL A N 1
ATOM 3346 C CA . VAL A 1 413 ? -34.632 44.957 9.448 1.00 28.05 413 VAL A CA 1
ATOM 3347 C C . VAL A 1 413 ? -35.701 44.302 8.585 1.00 28.05 413 VAL A C 1
ATOM 3349 O O . VAL A 1 413 ? -35.450 43.889 7.454 1.00 28.05 413 VAL A O 1
ATOM 3352 N N . SER A 1 414 ? -36.869 44.138 9.191 1.00 33.59 414 SER A N 1
ATOM 3353 C CA . SER A 1 414 ? -38.115 43.700 8.577 1.00 33.59 414 SER A CA 1
ATOM 3354 C C . SER A 1 414 ? -38.575 44.700 7.520 1.00 33.59 414 SER A C 1
ATOM 3356 O O . SER A 1 414 ? -38.664 45.880 7.841 1.00 33.59 414 SER A O 1
ATOM 3358 N N . GLU A 1 415 ? -38.898 44.228 6.314 1.00 27.06 415 GLU A N 1
ATOM 3359 C CA . GLU A 1 415 ? -40.165 44.486 5.600 1.00 27.06 415 GLU A CA 1
ATOM 3360 C C . GLU A 1 415 ? -40.090 44.006 4.136 1.00 27.06 415 GLU A C 1
ATOM 3362 O O . GLU A 1 415 ? -39.126 44.268 3.424 1.00 27.06 415 GLU A O 1
ATOM 3367 N N . ASP A 1 416 ? -41.124 43.249 3.753 1.00 26.97 416 ASP A N 1
ATOM 3368 C CA . ASP A 1 416 ? -41.705 43.028 2.424 1.00 26.97 416 ASP A CA 1
ATOM 3369 C C . ASP A 1 416 ? -40.819 42.928 1.169 1.00 26.97 416 ASP A C 1
ATOM 3371 O O . ASP A 1 416 ? -40.235 43.900 0.706 1.00 26.97 416 ASP A O 1
ATOM 3375 N N . LEU A 1 417 ? -40.925 41.786 0.469 1.00 25.86 417 LEU A N 1
ATOM 3376 C CA . LEU A 1 417 ? -41.378 41.785 -0.931 1.00 25.86 417 LEU A CA 1
ATOM 3377 C C . LEU A 1 417 ? -41.793 40.389 -1.418 1.00 25.86 417 LEU A C 1
ATOM 3379 O O . LEU A 1 417 ? -41.200 39.356 -1.115 1.00 25.86 417 LEU A O 1
ATOM 3383 N N . GLN A 1 418 ? -42.892 40.422 -2.160 1.00 25.86 418 GLN A N 1
ATOM 3384 C CA . GLN A 1 418 ? -43.829 39.355 -2.467 1.00 25.86 418 GLN A CA 1
ATOM 3385 C C . GLN A 1 418 ? -43.383 38.393 -3.578 1.00 25.86 418 GLN A C 1
ATOM 3387 O O . GLN A 1 418 ? -42.583 38.700 -4.458 1.00 25.86 418 GLN A O 1
ATOM 3392 N N . SER A 1 419 ? -44.025 37.227 -3.549 1.00 27.23 419 SER A N 1
ATOM 3393 C CA . SER A 1 419 ? -44.088 36.192 -4.578 1.00 27.23 419 SER A CA 1
ATOM 3394 C C . SER A 1 419 ? -44.471 36.695 -5.978 1.00 27.23 419 SER A C 1
ATOM 3396 O O . SER A 1 419 ? -45.454 37.419 -6.123 1.00 27.23 419 SER A O 1
ATOM 3398 N N . ILE A 1 420 ? -43.836 36.146 -7.019 1.00 24.03 420 ILE A N 1
ATOM 3399 C CA . ILE A 1 420 ? -44.445 35.995 -8.351 1.00 24.03 420 ILE A CA 1
ATOM 3400 C C . ILE A 1 420 ? -44.352 34.523 -8.754 1.00 24.03 420 ILE A C 1
ATOM 3402 O O . ILE A 1 420 ? -43.348 33.853 -8.520 1.00 24.03 420 ILE A O 1
ATOM 3406 N N . SER A 1 421 ? -45.441 34.017 -9.323 1.00 26.61 421 SER A N 1
ATOM 3407 C CA . SER A 1 421 ? -45.705 32.608 -9.584 1.00 26.61 421 SER A CA 1
ATOM 3408 C C . SER A 1 421 ? -46.107 32.373 -11.055 1.00 26.61 421 SER A C 1
ATOM 3410 O O . SER A 1 421 ? -46.692 33.257 -11.672 1.00 26.61 421 SER A O 1
ATOM 3412 N N . ILE A 1 422 ? -45.843 31.145 -11.543 1.00 25.91 422 ILE A N 1
ATOM 3413 C CA . ILE A 1 422 ? -46.658 30.330 -12.489 1.00 25.91 422 ILE A CA 1
ATOM 3414 C C . ILE A 1 422 ? -46.441 30.421 -14.038 1.00 25.91 422 ILE A C 1
ATOM 3416 O O . ILE A 1 422 ? -46.667 31.441 -14.670 1.00 25.91 422 ILE A O 1
ATOM 3420 N N . CYS A 1 423 ? -46.116 29.236 -14.611 1.00 23.80 423 CYS A N 1
ATOM 3421 C CA . CYS A 1 423 ? -46.634 28.520 -15.817 1.00 23.80 423 CYS A CA 1
ATOM 3422 C C . CYS A 1 423 ? -46.456 29.010 -17.288 1.00 23.80 423 CYS A C 1
ATOM 3424 O O . CYS A 1 423 ? -46.990 30.026 -17.699 1.00 23.80 423 CYS A O 1
ATOM 3426 N N . GLY A 1 424 ? -45.805 28.159 -18.110 1.00 23.88 424 GLY A N 1
ATOM 3427 C CA . GLY A 1 424 ? -46.369 27.399 -19.261 1.00 23.88 424 GLY A CA 1
ATOM 3428 C C . GLY A 1 424 ? -46.946 28.048 -20.551 1.00 23.88 424 GLY A C 1
ATOM 3429 O O . GLY A 1 424 ? -48.096 28.459 -20.554 1.00 23.88 424 GLY A O 1
ATOM 3430 N N . HIS A 1 425 ? -46.218 27.842 -21.673 1.00 23.34 425 HIS A N 1
ATOM 3431 C CA . HIS A 1 425 ? -46.606 27.690 -23.114 1.00 23.34 425 HIS A CA 1
ATOM 3432 C C . HIS A 1 425 ? -46.842 28.900 -24.083 1.00 23.34 425 HIS A C 1
ATOM 3434 O O . HIS A 1 425 ? -47.821 29.618 -23.966 1.00 23.34 425 HIS A O 1
ATOM 3440 N N . GLN A 1 426 ? -45.942 29.011 -25.099 1.00 25.78 426 GLN A N 1
ATOM 3441 C CA . GLN A 1 426 ? -46.086 29.091 -26.599 1.00 25.78 426 GLN A CA 1
ATOM 3442 C C . GLN A 1 426 ? -47.209 29.961 -27.272 1.00 25.78 426 GLN A C 1
ATOM 3444 O O . GLN A 1 426 ? -48.341 29.874 -26.834 1.00 25.78 426 GLN A O 1
ATOM 3449 N N . TRP A 1 427 ? -47.085 30.752 -28.376 1.00 25.62 427 TRP A N 1
ATOM 3450 C CA . TRP A 1 427 ? -46.212 30.830 -29.587 1.00 25.62 427 TRP A CA 1
ATOM 3451 C C . TRP A 1 427 ? -46.276 32.211 -30.338 1.00 25.62 427 TRP A C 1
ATOM 3453 O O . TRP A 1 427 ? -47.282 32.902 -30.268 1.00 25.62 427 TRP A O 1
ATOM 3463 N N . PHE A 1 428 ? -45.210 32.510 -31.113 1.00 26.83 428 PHE A N 1
ATOM 3464 C CA . PHE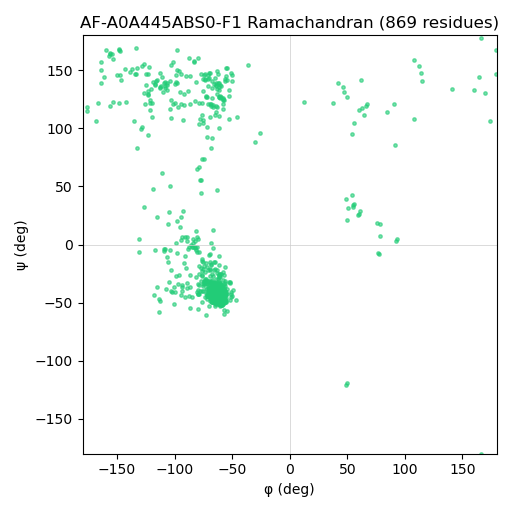 A 1 428 ? -44.960 33.439 -32.259 1.00 26.83 428 PHE A CA 1
ATOM 3465 C C . PHE A 1 428 ? -45.388 34.926 -32.314 1.00 26.83 428 PHE A C 1
ATOM 3467 O O . PHE A 1 428 ? -46.556 35.286 -32.266 1.00 26.83 428 PHE A O 1
ATOM 3474 N N . GLY A 1 429 ? -44.407 35.762 -32.696 1.00 22.16 429 GLY A N 1
ATOM 3475 C CA . GLY A 1 429 ? -44.605 37.049 -33.373 1.00 22.16 429 GLY A CA 1
ATOM 3476 C C . GLY A 1 429 ? -43.296 37.833 -33.533 1.00 22.16 429 GLY A C 1
ATOM 3477 O O . GLY A 1 429 ? -42.786 38.389 -32.565 1.00 22.16 429 GLY A O 1
ATOM 3478 N N . TYR A 1 430 ? -42.739 37.899 -34.747 1.00 28.22 430 TYR A N 1
ATOM 3479 C CA . TYR A 1 430 ? -41.685 38.867 -35.073 1.00 28.22 430 TYR A CA 1
ATOM 3480 C C . TYR A 1 430 ? -42.295 40.275 -35.014 1.00 28.22 430 TYR A C 1
ATOM 3482 O O . TYR A 1 430 ? -43.177 40.592 -35.809 1.00 28.22 430 TYR A O 1
ATOM 3490 N N . CYS A 1 431 ? -41.797 41.138 -34.128 1.00 26.41 431 CYS A N 1
ATOM 3491 C CA . CYS A 1 431 ? -41.925 42.580 -34.298 1.00 26.41 431 CYS A CA 1
ATOM 3492 C C . CYS A 1 431 ? -40.529 43.189 -34.377 1.00 26.41 431 CYS A C 1
ATOM 3494 O O . CYS A 1 431 ? -39.753 43.223 -33.422 1.00 26.41 431 CYS A O 1
ATOM 3496 N N . SER A 1 432 ? -40.210 43.643 -35.582 1.00 29.22 432 SER A N 1
ATOM 3497 C CA . SER A 1 432 ? -39.073 44.479 -35.903 1.00 29.22 432 SER A CA 1
ATOM 3498 C C . SER A 1 432 ? -39.230 45.840 -35.230 1.00 29.22 432 SER A C 1
ATOM 3500 O O . SER A 1 432 ? -40.072 46.624 -35.668 1.00 29.22 432 SER A O 1
ATOM 3502 N N . ARG A 1 433 ? -38.389 46.158 -34.239 1.00 25.75 433 ARG A N 1
ATOM 3503 C CA . ARG A 1 433 ? -37.783 47.493 -34.094 1.00 25.75 433 ARG A CA 1
ATOM 3504 C C . ARG A 1 433 ? -36.785 47.550 -32.928 1.00 25.75 433 ARG A C 1
ATOM 3506 O O . ARG A 1 433 ? -37.137 47.459 -31.765 1.00 25.75 433 ARG A O 1
ATOM 3513 N N . VAL A 1 434 ? -35.546 47.842 -33.327 1.00 31.09 434 VAL A N 1
ATOM 3514 C CA . VAL A 1 434 ? -34.460 48.499 -32.577 1.00 31.09 434 VAL A CA 1
ATOM 3515 C C . VAL A 1 434 ? -33.470 47.623 -31.784 1.00 31.09 434 VAL A C 1
ATOM 3517 O O . VAL A 1 434 ? -33.523 47.473 -30.574 1.00 31.09 434 VAL A O 1
ATOM 3520 N N . LYS A 1 435 ? -32.457 47.187 -32.550 1.00 33.84 435 LYS A N 1
ATOM 3521 C CA . LYS A 1 435 ? -31.000 47.297 -32.312 1.00 33.84 435 LYS A CA 1
ATOM 3522 C C . LYS A 1 435 ? -30.436 46.776 -30.980 1.00 33.84 435 LYS A C 1
ATOM 3524 O O . LYS A 1 435 ? -30.226 47.552 -30.055 1.00 33.84 435 LYS A O 1
ATOM 3529 N N . LYS A 1 436 ? -29.963 45.524 -31.001 1.00 32.53 436 LYS A N 1
ATOM 3530 C CA . LYS A 1 436 ? -28.660 45.099 -30.444 1.00 32.53 436 LYS A CA 1
ATOM 3531 C C . LYS A 1 436 ? -28.331 43.694 -30.960 1.00 32.53 436 LYS A C 1
ATOM 3533 O O . LYS A 1 436 ? -29.097 42.763 -30.759 1.00 32.53 436 LYS A O 1
ATOM 3538 N N . HIS A 1 437 ? -27.193 43.562 -31.631 1.00 35.22 437 HIS A N 1
ATOM 3539 C CA . HIS A 1 437 ? -26.641 42.288 -32.076 1.00 35.22 437 HIS A CA 1
ATOM 3540 C C . HIS A 1 437 ? -25.177 42.250 -31.614 1.00 35.22 437 HIS A C 1
ATOM 3542 O O . HIS A 1 437 ? -24.305 42.887 -32.196 1.00 35.22 437 HIS A O 1
ATOM 3548 N N . THR A 1 438 ? -24.925 41.566 -30.502 1.00 34.09 438 THR A N 1
ATOM 3549 C CA . THR A 1 438 ? -23.576 41.255 -30.015 1.00 34.09 438 THR A CA 1
ATOM 3550 C C . THR A 1 438 ? -23.644 39.981 -29.176 1.00 34.09 438 THR A C 1
ATOM 3552 O O . THR A 1 438 ? -24.389 39.915 -28.203 1.00 34.09 438 THR A O 1
ATOM 3555 N N . CYS A 1 439 ? -22.872 38.964 -29.568 1.00 36.28 439 CYS A N 1
ATOM 3556 C CA . CYS A 1 439 ? -22.691 37.712 -28.828 1.00 36.28 439 CYS A CA 1
ATOM 3557 C C . CYS A 1 439 ? -22.056 37.954 -27.435 1.00 36.28 439 CYS A C 1
ATOM 3559 O O . CYS A 1 439 ? -21.055 38.674 -27.370 1.00 36.28 439 CYS A O 1
ATOM 3561 N N . PRO A 1 440 ? -22.538 37.329 -26.337 1.00 36.56 440 PRO A N 1
ATOM 3562 C CA . PRO A 1 440 ? -21.928 37.471 -25.008 1.00 36.56 440 PRO A CA 1
ATOM 3563 C C . PRO A 1 440 ? -20.564 36.785 -24.851 1.00 36.56 440 PRO A C 1
ATOM 3565 O O . PRO A 1 440 ? -19.906 36.999 -23.841 1.00 36.56 440 PRO A O 1
ATOM 3568 N N . VAL A 1 441 ? -20.127 35.977 -25.822 1.00 33.53 441 VAL A N 1
ATOM 3569 C CA . VAL A 1 441 ? -18.838 35.264 -25.757 1.00 33.53 441 VAL A CA 1
ATOM 3570 C C . VAL A 1 441 ? -17.800 35.850 -26.716 1.00 33.53 441 VAL A C 1
ATOM 3572 O O . VAL A 1 441 ? -16.643 35.987 -26.346 1.00 33.53 441 VAL A O 1
ATOM 3575 N N . CYS A 1 442 ? -18.182 36.275 -27.922 1.00 37.38 442 CYS A N 1
ATOM 3576 C CA . CYS A 1 442 ? -17.215 36.766 -28.916 1.00 37.38 442 CYS A CA 1
ATOM 3577 C C . CYS A 1 442 ? -17.581 38.109 -29.557 1.00 37.38 442 CYS A C 1
ATOM 3579 O O . CYS A 1 442 ? -16.886 38.558 -30.462 1.00 37.38 442 CYS A O 1
ATOM 3581 N N . LYS A 1 443 ? -18.663 38.766 -29.115 1.00 37.47 443 LYS A N 1
ATOM 3582 C CA . LYS A 1 443 ? -19.109 40.082 -29.612 1.00 37.47 443 LYS A CA 1
ATOM 3583 C C . LYS A 1 443 ? -19.217 40.214 -31.143 1.00 37.47 443 LYS A C 1
ATOM 3585 O O . LYS A 1 443 ? -19.264 41.326 -31.662 1.00 37.47 443 LYS A O 1
ATOM 3590 N N . GLN A 1 444 ? -19.329 39.107 -31.872 1.00 34.97 444 GLN A N 1
ATOM 3591 C CA . GLN A 1 444 ? -19.615 39.124 -33.302 1.00 34.97 444 GLN A CA 1
ATOM 3592 C C . GLN A 1 444 ? -21.121 39.158 -33.578 1.00 34.97 444 GLN A C 1
ATOM 3594 O O . GLN A 1 444 ? -21.955 38.898 -32.707 1.00 34.97 444 GLN A O 1
ATOM 3599 N N . ASN A 1 445 ? -21.439 39.586 -34.795 1.00 34.62 445 ASN A N 1
ATOM 3600 C CA . ASN A 1 445 ? -22.644 40.311 -35.151 1.00 34.62 445 ASN A CA 1
ATOM 3601 C C . ASN A 1 445 ? -23.226 39.648 -36.417 1.00 34.62 445 ASN A C 1
ATOM 3603 O O . ASN A 1 445 ? -22.890 40.056 -37.524 1.00 34.62 445 ASN A O 1
ATOM 3607 N N . CYS A 1 446 ? -23.997 38.561 -36.277 1.00 33.78 446 CYS A N 1
ATOM 3608 C CA . CYS A 1 446 ? -24.506 37.783 -37.422 1.00 33.78 446 CYS A CA 1
ATOM 3609 C C . CYS A 1 446 ? -26.005 38.007 -37.660 1.00 33.78 446 CYS A C 1
ATOM 3611 O O . CYS A 1 446 ? -26.807 38.009 -36.725 1.00 33.78 446 CYS A O 1
ATOM 3613 N N . ARG A 1 447 ? -26.346 38.254 -38.932 1.00 39.09 447 ARG A N 1
ATOM 3614 C CA . ARG A 1 447 ? -27.660 38.678 -39.432 1.00 39.09 447 ARG A CA 1
ATOM 3615 C C . ARG A 1 447 ? -28.466 37.492 -39.973 1.00 39.09 447 ARG A C 1
ATOM 3617 O O . ARG A 1 447 ? -27.948 36.411 -40.203 1.00 39.09 447 ARG A O 1
ATOM 3624 N N . VAL A 1 448 ? -29.751 37.761 -40.185 1.00 35.41 448 VAL A N 1
ATOM 3625 C CA . VAL A 1 448 ? -30.873 36.853 -40.491 1.00 35.41 448 VAL A CA 1
ATOM 3626 C C . VAL A 1 448 ? -30.780 36.149 -41.871 1.00 35.41 448 VAL A C 1
ATOM 3628 O O . VAL A 1 448 ? -31.754 35.556 -42.315 1.00 35.41 448 VAL A O 1
ATOM 3631 N N . SER A 1 449 ? -29.641 36.182 -42.573 1.00 36.12 449 SER A N 1
ATOM 3632 C CA . SER A 1 449 ? -29.536 35.694 -43.960 1.00 36.12 449 SER A CA 1
ATOM 3633 C C . SER A 1 449 ? -29.147 34.225 -44.155 1.00 36.12 449 SER A C 1
ATOM 3635 O O . SER A 1 449 ? -29.307 33.754 -45.270 1.00 36.12 449 SER A O 1
ATOM 3637 N N . ASP A 1 450 ? -28.725 33.467 -43.138 1.00 35.06 450 ASP A N 1
ATOM 3638 C CA . ASP A 1 450 ? -28.128 32.136 -43.390 1.00 35.06 450 ASP A CA 1
ATOM 3639 C C . ASP A 1 450 ? -28.895 30.968 -42.751 1.00 35.06 450 ASP A C 1
ATOM 3641 O O . ASP A 1 450 ? -28.334 30.079 -42.109 1.00 35.06 450 ASP A O 1
ATOM 3645 N N . ALA A 1 451 ? -30.216 30.959 -42.946 1.00 26.89 451 ALA A N 1
ATOM 3646 C CA . ALA A 1 451 ? -31.066 29.815 -42.643 1.00 26.89 451 ALA A CA 1
ATOM 3647 C C . ALA A 1 451 ? -31.340 28.964 -43.902 1.00 26.89 451 ALA A C 1
ATOM 3649 O O . ALA A 1 451 ? -32.049 29.400 -44.800 1.00 26.89 451 ALA A O 1
ATOM 3650 N N . CYS A 1 452 ? -30.892 27.702 -43.857 1.00 25.55 452 CYS A N 1
ATOM 3651 C CA . CYS A 1 452 ? -31.526 26.508 -44.450 1.00 25.55 452 CYS A CA 1
ATOM 3652 C C . CYS A 1 452 ? -31.644 26.360 -45.994 1.00 25.55 452 CYS A C 1
ATOM 3654 O O . CYS A 1 452 ? -32.456 27.039 -46.607 1.00 25.55 452 CYS A O 1
ATOM 3656 N N . ARG A 1 453 ? -31.016 25.300 -46.561 1.00 25.55 453 ARG A N 1
ATOM 3657 C CA . ARG A 1 453 ? -31.628 24.082 -47.199 1.00 25.55 453 ARG A CA 1
ATOM 3658 C C . ARG A 1 453 ? -30.937 23.544 -48.481 1.00 25.55 453 ARG A C 1
ATOM 3660 O O . ARG A 1 453 ? -30.760 24.272 -49.440 1.00 25.55 453 ARG A O 1
ATOM 3667 N N . LEU A 1 454 ? -30.756 22.210 -48.464 1.00 22.22 454 LEU A N 1
ATOM 3668 C CA . LEU A 1 454 ? -31.001 21.162 -49.491 1.00 22.22 454 LEU A CA 1
ATOM 3669 C C . LEU A 1 454 ? -30.280 21.120 -50.864 1.00 22.22 454 LEU A C 1
ATOM 3671 O O . LEU A 1 454 ? -30.113 22.106 -51.564 1.00 22.22 454 LEU A O 1
ATOM 3675 N N . TYR A 1 455 ? -29.968 19.868 -51.241 1.00 25.73 455 TYR A N 1
ATOM 3676 C CA . TYR A 1 455 ? -29.525 19.325 -52.539 1.00 25.73 455 TYR A CA 1
ATOM 3677 C C . TYR A 1 455 ? -30.484 19.616 -53.718 1.00 25.73 455 TYR A C 1
ATOM 3679 O O . TYR A 1 455 ? -31.690 19.462 -53.545 1.00 25.73 455 TYR A O 1
ATOM 3687 N N . PHE A 1 456 ? -29.955 19.899 -54.924 1.00 22.22 456 PHE A N 1
ATOM 3688 C CA . PHE A 1 456 ? -29.936 19.025 -56.128 1.00 22.22 456 PHE A CA 1
ATOM 3689 C C . PHE A 1 456 ? -29.252 19.721 -57.340 1.00 22.22 456 PHE A C 1
ATOM 3691 O O . PHE A 1 456 ? -28.938 20.904 -57.315 1.00 22.22 456 PHE A O 1
ATOM 3698 N N . GLN A 1 457 ? -28.978 18.903 -58.356 1.00 29.05 457 GLN A N 1
ATOM 3699 C CA . GLN A 1 457 ? -28.052 18.959 -59.502 1.00 29.05 457 GLN A CA 1
ATOM 3700 C C . GLN A 1 457 ? -28.546 19.755 -60.745 1.00 29.05 457 GLN A C 1
ATOM 3702 O O . GLN A 1 457 ? -29.751 19.849 -60.951 1.00 29.05 457 GLN A O 1
ATOM 3707 N N . SER A 1 458 ? -27.632 20.229 -61.621 1.00 22.52 458 SER A N 1
ATOM 3708 C CA . SER A 1 458 ? -27.857 20.572 -63.060 1.00 22.52 458 SER A CA 1
ATOM 3709 C C . SER A 1 458 ? -26.502 20.792 -63.790 1.00 22.52 458 SER A C 1
ATOM 3711 O O . SER A 1 458 ? -25.756 21.666 -63.364 1.00 22.52 458 SER A O 1
ATOM 3713 N N . VAL A 1 459 ? -26.008 19.882 -64.656 1.00 23.80 459 VAL A N 1
ATOM 3714 C CA . VAL A 1 459 ? -26.017 19.847 -66.159 1.00 23.80 459 VAL A CA 1
ATOM 3715 C C . VAL A 1 459 ? -25.395 21.087 -66.846 1.00 23.80 459 VAL A C 1
ATOM 3717 O O . VAL A 1 459 ? -25.981 22.159 -66.765 1.00 23.80 459 VAL A O 1
ATOM 3720 N N . GLY A 1 460 ? -24.167 20.990 -67.395 1.00 23.78 460 GLY A N 1
ATOM 3721 C CA . GLY A 1 460 ? -23.814 20.958 -68.851 1.00 23.78 460 GLY A CA 1
ATOM 3722 C C . GLY A 1 460 ? -23.002 22.235 -69.201 1.00 23.78 460 GLY A C 1
ATOM 3723 O O . GLY A 1 460 ? -23.292 23.259 -68.600 1.00 23.78 460 GLY A O 1
ATOM 3724 N N . ASP A 1 461 ? -21.942 22.329 -70.020 1.00 24.89 461 ASP A N 1
ATOM 3725 C CA . ASP A 1 461 ? -21.504 21.606 -71.224 1.00 24.89 461 ASP A CA 1
ATOM 3726 C C . ASP A 1 461 ? -20.001 21.861 -71.564 1.00 24.89 461 ASP A C 1
ATOM 3728 O O . ASP A 1 461 ? -19.481 22.934 -71.269 1.00 24.89 461 ASP A O 1
ATOM 3732 N N . VAL A 1 462 ? -19.367 20.843 -72.190 1.00 26.72 462 VAL A N 1
ATOM 3733 C CA . VAL A 1 462 ? -18.498 20.801 -73.413 1.00 26.72 462 VAL A CA 1
ATOM 3734 C C . VAL A 1 462 ? -17.316 21.808 -73.519 1.00 26.72 462 VAL A C 1
ATOM 3736 O O . VAL A 1 462 ? -17.496 23.002 -73.342 1.00 26.72 462 VAL A O 1
ATOM 3739 N N . VAL A 1 463 ? -16.050 21.409 -73.762 1.00 27.19 463 VAL A N 1
ATOM 3740 C CA . VAL A 1 463 ? -15.436 21.067 -75.077 1.00 27.19 463 VAL A CA 1
ATOM 3741 C C . VAL A 1 463 ? -14.139 20.228 -74.927 1.00 27.19 463 VAL A C 1
ATOM 3743 O O . VAL A 1 463 ? -13.339 20.416 -74.016 1.00 27.19 463 VAL A O 1
ATOM 3746 N N . GLU A 1 464 ? -13.987 19.322 -75.895 1.00 27.11 464 GLU A N 1
ATOM 3747 C CA . GLU A 1 464 ? -12.939 18.370 -76.312 1.00 27.11 464 GLU A CA 1
ATOM 3748 C C . GLU A 1 464 ? -11.436 18.730 -76.186 1.00 27.11 464 GLU A C 1
ATOM 3750 O O . GLU A 1 464 ? -11.016 19.867 -76.376 1.00 27.11 464 GLU A O 1
ATOM 3755 N N . SER A 1 465 ? -10.582 17.698 -76.066 1.00 25.19 465 SER A N 1
ATOM 3756 C CA . SER A 1 465 ? -9.669 17.274 -77.162 1.00 25.19 465 SER A CA 1
ATOM 3757 C C . SER A 1 465 ? -8.882 16.001 -76.781 1.00 25.19 465 SER A C 1
ATOM 3759 O O . SER A 1 465 ? -8.297 15.908 -75.711 1.00 25.19 465 SER A O 1
ATOM 3761 N N . VAL A 1 466 ? -9.100 14.878 -77.475 1.00 28.61 466 VAL A N 1
ATOM 3762 C CA . VAL A 1 466 ? -8.401 14.346 -78.671 1.00 28.61 466 VAL A CA 1
ATOM 3763 C C . VAL A 1 466 ? -7.536 13.135 -78.290 1.00 28.61 466 VAL A C 1
ATOM 3765 O O . VAL A 1 466 ? -6.486 13.235 -77.663 1.00 28.61 466 VAL A O 1
ATOM 3768 N N . MET A 1 467 ? -8.005 11.963 -78.727 1.00 27.91 467 MET A N 1
ATOM 3769 C CA . MET A 1 467 ? -7.194 10.763 -78.907 1.00 27.91 467 MET A CA 1
ATOM 3770 C C . MET A 1 467 ? -6.141 10.997 -79.994 1.00 27.91 467 MET A C 1
ATOM 3772 O O . MET A 1 467 ? -6.482 11.421 -81.095 1.00 27.91 467 MET A O 1
ATOM 3776 N N . HIS A 1 468 ? -4.913 10.539 -79.755 1.00 26.83 468 HIS A N 1
ATOM 3777 C CA . HIS A 1 468 ? -4.041 10.069 -80.828 1.00 26.83 468 HIS A CA 1
ATOM 3778 C C . HIS A 1 468 ? -3.566 8.645 -80.525 1.00 26.83 468 HIS A C 1
ATOM 3780 O O . HIS A 1 468 ? -2.940 8.370 -79.505 1.00 26.83 468 HIS A O 1
ATOM 3786 N N . ARG A 1 469 ? -3.896 7.728 -81.440 1.00 27.97 469 ARG A N 1
ATOM 3787 C CA . ARG A 1 469 ? -3.263 6.414 -81.596 1.00 27.97 469 ARG A CA 1
ATOM 3788 C C . ARG A 1 469 ? -2.276 6.459 -82.763 1.00 27.97 469 ARG A C 1
ATOM 3790 O O . ARG A 1 469 ? -2.541 7.160 -83.740 1.00 27.97 469 ARG A O 1
ATOM 3797 N N . LYS A 1 470 ? -1.326 5.513 -82.684 1.00 25.48 470 LYS A N 1
ATOM 3798 C CA . LYS A 1 470 ? -0.488 4.857 -83.718 1.00 25.48 470 LYS A CA 1
ATOM 3799 C C . LYS A 1 470 ? 0.994 5.283 -83.698 1.00 25.48 470 LYS A C 1
ATOM 3801 O O . LYS A 1 470 ? 1.277 6.414 -83.334 1.00 25.48 470 LYS A O 1
ATOM 3806 N N . PRO A 1 471 ? 1.904 4.466 -84.260 1.00 42.00 471 PRO A N 1
ATOM 3807 C CA . PRO A 1 471 ? 2.195 3.052 -83.962 1.00 42.00 471 PRO A CA 1
ATOM 3808 C C . PRO A 1 471 ? 3.730 2.839 -83.847 1.00 42.00 471 PRO A C 1
ATOM 3810 O O . PRO A 1 471 ? 4.474 3.732 -84.224 1.00 42.00 471 PRO A O 1
ATOM 3813 N N . PHE A 1 472 ? 4.211 1.688 -83.369 1.00 28.67 472 PHE A N 1
ATOM 3814 C CA . PHE A 1 472 ? 5.280 0.876 -83.995 1.00 28.67 472 PHE A CA 1
ATOM 3815 C C . PHE A 1 472 ? 5.861 -0.156 -83.025 1.00 28.67 472 PHE A C 1
ATOM 3817 O O . PHE A 1 472 ? 5.978 0.078 -81.826 1.00 28.67 472 PHE A O 1
ATOM 3824 N N . ASP A 1 473 ? 6.186 -1.297 -83.622 1.00 37.38 473 ASP A N 1
ATOM 3825 C CA . ASP A 1 473 ? 6.715 -2.524 -83.050 1.00 37.38 473 ASP A CA 1
ATOM 3826 C C . ASP A 1 473 ? 8.085 -2.370 -82.376 1.00 37.38 473 ASP A C 1
ATOM 3828 O O . ASP A 1 473 ? 9.012 -1.795 -82.946 1.00 37.38 473 ASP A O 1
ATOM 3832 N N . SER A 1 474 ? 8.240 -3.021 -81.225 1.00 31.84 474 SER A N 1
ATOM 3833 C CA . SER A 1 474 ? 9.502 -3.643 -80.817 1.00 31.84 474 SER A CA 1
ATOM 3834 C C . SER A 1 474 ? 9.195 -4.748 -79.808 1.00 31.84 474 SER A C 1
ATOM 3836 O O . SER A 1 474 ? 8.609 -4.485 -78.758 1.00 31.84 474 SER A O 1
ATOM 3838 N N . GLU A 1 475 ? 9.550 -5.990 -80.138 1.00 46.47 475 GLU A N 1
ATOM 3839 C CA . GLU A 1 475 ? 9.511 -7.112 -79.200 1.00 46.47 475 GLU A CA 1
ATOM 3840 C C . GLU A 1 475 ? 10.456 -6.821 -78.026 1.00 46.47 475 GLU A C 1
ATOM 3842 O O . GLU A 1 475 ? 11.669 -6.987 -78.130 1.00 46.47 475 GLU A O 1
ATOM 3847 N N . GLU A 1 476 ? 9.902 -6.376 -76.899 1.00 38.81 476 GLU A N 1
ATOM 3848 C CA . GLU A 1 476 ? 10.609 -6.335 -75.622 1.00 38.81 476 GLU A CA 1
ATOM 3849 C C . GLU A 1 476 ? 10.132 -7.497 -74.749 1.00 38.81 476 GLU A C 1
ATOM 3851 O O . GLU A 1 476 ? 8.939 -7.679 -74.490 1.00 38.81 476 GLU A O 1
ATOM 3856 N N . ASP A 1 477 ? 11.094 -8.310 -74.315 1.00 47.88 477 ASP A N 1
ATOM 3857 C CA . ASP A 1 477 ? 10.899 -9.490 -73.481 1.00 47.88 477 ASP A CA 1
ATOM 3858 C C . ASP A 1 477 ? 10.082 -9.146 -72.221 1.00 47.88 477 ASP A C 1
ATOM 3860 O O . ASP A 1 477 ? 10.549 -8.499 -71.275 1.00 47.88 477 ASP A O 1
ATOM 3864 N N . SER A 1 478 ? 8.828 -9.607 -72.213 1.00 43.53 478 SER A N 1
ATOM 3865 C CA . SER A 1 478 ? 7.847 -9.358 -71.151 1.00 43.53 478 SER A CA 1
ATOM 3866 C C . SER A 1 478 ? 8.319 -9.786 -69.752 1.00 43.53 478 SER A C 1
ATOM 3868 O O . SER A 1 478 ? 7.789 -9.290 -68.753 1.00 43.53 478 SER A O 1
ATOM 3870 N N . GLY A 1 479 ? 9.325 -10.667 -69.655 1.00 51.12 479 GLY A N 1
ATOM 3871 C CA . GLY A 1 479 ? 9.939 -11.077 -68.393 1.00 51.12 479 GLY A CA 1
ATOM 3872 C C . GLY A 1 479 ? 10.876 -10.026 -67.790 1.00 51.12 479 GLY A C 1
ATOM 3873 O O . GLY A 1 479 ? 10.921 -9.876 -66.564 1.00 51.12 479 GLY A O 1
ATOM 3874 N N . VAL A 1 480 ? 11.583 -9.264 -68.628 1.00 51.09 480 VAL A N 1
ATOM 3875 C CA . VAL A 1 480 ? 12.499 -8.193 -68.200 1.00 51.09 480 VAL A CA 1
ATOM 3876 C C . VAL A 1 480 ? 11.708 -6.938 -67.836 1.00 51.09 480 VAL A C 1
ATOM 3878 O O . VAL A 1 480 ? 11.920 -6.376 -66.761 1.00 51.09 480 VAL A O 1
ATOM 3881 N N . LEU A 1 481 ? 10.699 -6.584 -68.640 1.00 44.53 481 LEU A N 1
ATOM 3882 C CA . LEU A 1 481 ? 9.766 -5.493 -68.340 1.00 44.53 481 LEU A CA 1
ATOM 3883 C C . LEU A 1 481 ? 8.975 -5.739 -67.053 1.00 44.53 481 LEU A C 1
ATOM 3885 O O . LEU A 1 481 ? 8.825 -4.820 -66.262 1.00 44.53 481 LEU A O 1
ATOM 3889 N N . ARG A 1 482 ? 8.520 -6.968 -66.762 1.00 52.44 482 ARG A N 1
ATOM 3890 C CA . ARG A 1 482 ? 7.848 -7.253 -65.475 1.00 52.44 482 ARG A CA 1
ATOM 3891 C C . ARG A 1 482 ? 8.764 -7.094 -64.272 1.00 52.44 482 ARG A C 1
ATOM 3893 O O . ARG A 1 482 ? 8.308 -6.639 -63.227 1.00 52.44 482 ARG A O 1
ATOM 3900 N N . LYS A 1 483 ? 10.033 -7.487 -64.393 1.00 53.66 483 LYS A N 1
ATOM 3901 C CA . LYS A 1 483 ? 11.010 -7.315 -63.311 1.00 53.66 483 LYS A CA 1
ATOM 3902 C C . LYS A 1 483 ? 11.338 -5.846 -63.092 1.00 53.66 483 LYS A C 1
ATOM 3904 O O . LYS A 1 483 ? 11.394 -5.425 -61.942 1.00 53.66 483 LYS A O 1
ATOM 3909 N N . GLU A 1 484 ? 11.481 -5.078 -64.165 1.00 51.66 484 GLU A N 1
ATOM 3910 C CA . GLU A 1 484 ? 11.782 -3.654 -64.066 1.00 51.66 484 GLU A CA 1
ATOM 3911 C C . GLU A 1 484 ? 10.558 -2.832 -63.644 1.00 51.66 484 GLU A C 1
ATOM 3913 O O . GLU A 1 484 ? 10.694 -1.944 -62.813 1.00 51.66 484 GLU A O 1
ATOM 3918 N N . VAL A 1 485 ? 9.346 -3.194 -64.079 1.00 55.47 485 VAL A N 1
ATOM 3919 C CA . VAL A 1 485 ? 8.085 -2.632 -63.566 1.00 55.47 485 VAL A CA 1
ATOM 3920 C C . VAL A 1 485 ? 7.919 -2.956 -62.086 1.00 55.47 485 VAL A C 1
ATOM 3922 O O . VAL A 1 485 ? 7.641 -2.046 -61.321 1.00 55.47 485 VAL A O 1
ATOM 3925 N N . ASN A 1 486 ? 8.177 -4.188 -61.635 1.00 54.75 486 ASN A N 1
ATOM 3926 C CA . ASN A 1 486 ? 8.131 -4.511 -60.204 1.00 54.75 486 ASN A CA 1
ATOM 3927 C C . ASN A 1 486 ? 9.207 -3.761 -59.404 1.00 54.75 486 ASN A C 1
ATOM 3929 O O . ASN A 1 486 ? 8.941 -3.318 -58.287 1.00 54.75 486 ASN A O 1
ATOM 3933 N N . ARG A 1 487 ? 10.416 -3.590 -59.960 1.00 66.81 487 ARG A N 1
ATOM 3934 C CA . ARG A 1 487 ? 11.488 -2.809 -59.328 1.00 66.81 487 ARG A CA 1
ATOM 3935 C C . ARG A 1 487 ? 11.101 -1.336 -59.224 1.00 66.81 487 ARG A C 1
ATOM 3937 O O . ARG A 1 487 ? 11.237 -0.764 -58.151 1.00 66.81 487 ARG A O 1
ATOM 3944 N N . LEU A 1 488 ? 10.579 -0.751 -60.302 1.00 53.41 488 LEU A N 1
ATOM 3945 C CA . LEU A 1 488 ? 10.122 0.637 -60.368 1.00 53.41 488 LEU A CA 1
ATOM 3946 C C . LEU A 1 488 ? 8.844 0.864 -59.553 1.00 53.41 488 LEU A C 1
ATOM 3948 O O . LEU A 1 488 ? 8.698 1.936 -58.987 1.00 53.41 488 LEU A O 1
ATOM 3952 N N . GLU A 1 489 ? 7.949 -0.116 -59.419 1.00 58.62 489 GLU A N 1
ATOM 3953 C CA . GLU A 1 489 ? 6.794 -0.065 -58.515 1.00 58.62 489 GLU A CA 1
ATOM 3954 C C . GLU A 1 489 ? 7.220 -0.142 -57.049 1.00 58.62 489 GLU A C 1
ATOM 3956 O O . GLU A 1 489 ? 6.635 0.544 -56.216 1.00 58.62 489 GLU A O 1
ATOM 3961 N N . LEU A 1 490 ? 8.248 -0.929 -56.716 1.00 57.44 490 LEU A N 1
ATOM 3962 C CA . LEU A 1 490 ? 8.841 -0.961 -55.376 1.00 57.44 490 LEU A CA 1
ATOM 3963 C C . LEU A 1 490 ? 9.604 0.332 -55.065 1.00 57.44 490 LEU A C 1
ATOM 3965 O O . LEU A 1 490 ? 9.487 0.850 -53.958 1.00 57.44 490 LEU A O 1
ATOM 3969 N N . GLU A 1 491 ? 10.325 0.896 -56.035 1.00 60.41 491 GLU A N 1
ATOM 3970 C CA . GLU A 1 491 ? 10.999 2.192 -55.900 1.00 60.41 491 GLU A CA 1
ATOM 3971 C C . GLU A 1 491 ? 10.001 3.352 -55.838 1.00 60.41 491 GLU A C 1
ATOM 3973 O O . GLU A 1 491 ? 10.200 4.290 -55.070 1.00 60.41 491 GLU A O 1
ATOM 3978 N N . LYS A 1 492 ? 8.908 3.286 -56.609 1.00 59.12 492 LYS A N 1
ATOM 3979 C CA . LYS A 1 492 ? 7.818 4.264 -56.591 1.00 59.12 492 LYS A CA 1
ATOM 3980 C C . LYS A 1 492 ? 7.008 4.149 -55.309 1.00 59.12 492 LYS A C 1
ATOM 3982 O O . LYS A 1 492 ? 6.745 5.182 -54.725 1.00 59.12 492 LYS A O 1
ATOM 3987 N N . LYS A 1 493 ? 6.716 2.947 -54.798 1.00 54.88 493 LYS A N 1
ATOM 3988 C CA . LYS A 1 493 ? 6.130 2.761 -53.457 1.00 54.88 493 LYS A CA 1
ATOM 3989 C C . LYS A 1 493 ? 7.076 3.242 -52.363 1.00 54.88 493 LYS A C 1
ATOM 3991 O O . LYS A 1 493 ? 6.628 3.901 -51.437 1.00 54.88 493 LYS A O 1
ATOM 3996 N N . GLY A 1 494 ? 8.376 2.975 -52.482 1.00 52.44 494 GLY A N 1
ATOM 3997 C CA . GLY A 1 494 ? 9.394 3.489 -51.565 1.00 52.44 494 GLY A CA 1
ATOM 3998 C C . GLY A 1 494 ? 9.441 5.019 -51.552 1.00 52.44 494 GLY A C 1
ATOM 3999 O O . GLY A 1 494 ? 9.393 5.616 -50.482 1.00 52.44 494 GLY A O 1
ATOM 4000 N N . LYS A 1 495 ? 9.438 5.657 -52.730 1.00 45.59 495 LYS A N 1
ATOM 4001 C CA . LYS A 1 495 ? 9.435 7.121 -52.896 1.00 45.59 495 LYS A CA 1
ATOM 4002 C C . LYS A 1 495 ? 8.079 7.767 -52.598 1.00 45.59 495 LYS A C 1
ATOM 4004 O O . LYS A 1 495 ? 8.069 8.880 -52.095 1.00 45.59 495 LYS A O 1
ATOM 4009 N N . GLU A 1 496 ? 6.954 7.094 -52.837 1.00 47.72 496 GLU A N 1
ATOM 4010 C CA . GLU A 1 496 ? 5.607 7.530 -52.436 1.00 47.72 496 GLU A CA 1
ATOM 4011 C C . GLU A 1 496 ? 5.450 7.449 -50.918 1.00 47.72 496 GLU A C 1
ATOM 4013 O O . GLU A 1 496 ? 4.896 8.369 -50.336 1.00 47.72 496 GLU A O 1
ATOM 4018 N N . ILE A 1 497 ? 5.998 6.426 -50.251 1.00 47.50 497 ILE A N 1
ATOM 4019 C CA . ILE A 1 497 ? 6.061 6.350 -48.782 1.00 47.50 497 ILE A CA 1
ATOM 4020 C C . ILE A 1 497 ? 6.993 7.442 -48.230 1.00 47.50 497 ILE A C 1
ATOM 4022 O O . ILE A 1 497 ? 6.675 8.072 -47.220 1.00 47.50 497 ILE A O 1
ATOM 4026 N N . GLU A 1 498 ? 8.107 7.734 -48.910 1.00 39.66 498 GLU A N 1
ATOM 4027 C CA . GLU A 1 498 ? 9.027 8.816 -48.531 1.00 39.66 498 GLU A CA 1
ATOM 4028 C C . GLU A 1 498 ? 8.446 10.224 -48.799 1.00 39.66 498 GLU A C 1
ATOM 4030 O O . GLU A 1 498 ? 8.709 11.157 -48.043 1.00 39.66 498 GLU A O 1
ATOM 4035 N N . GLN A 1 499 ? 7.604 10.386 -49.826 1.00 41.81 499 GLN A N 1
ATOM 4036 C CA . GLN A 1 499 ? 6.850 11.615 -50.107 1.00 41.81 499 GLN A CA 1
ATOM 4037 C C . GLN A 1 499 ? 5.616 11.764 -49.206 1.00 41.81 499 GLN A C 1
ATOM 4039 O O . GLN A 1 499 ? 5.327 12.877 -48.779 1.00 41.81 499 GLN A O 1
ATOM 4044 N N . LEU A 1 500 ? 4.934 10.676 -48.834 1.00 43.38 500 LEU A N 1
ATOM 4045 C CA . LEU A 1 500 ? 3.838 10.668 -47.851 1.00 43.38 500 LEU A CA 1
ATOM 4046 C C . LEU A 1 500 ? 4.330 10.984 -46.432 1.00 43.38 500 LEU A C 1
ATOM 4048 O O . LEU A 1 500 ? 3.563 11.489 -45.620 1.00 43.38 500 LEU A O 1
ATOM 4052 N N . THR A 1 501 ? 5.606 10.723 -46.134 1.00 41.91 501 THR A N 1
ATOM 4053 C CA . THR A 1 501 ? 6.241 11.077 -44.851 1.00 41.91 501 THR A CA 1
ATOM 4054 C C . THR A 1 501 ? 6.916 12.452 -44.851 1.00 41.91 501 THR A C 1
ATOM 4056 O O . THR A 1 501 ? 7.187 12.984 -43.776 1.00 41.91 501 THR A O 1
ATOM 4059 N N . LYS A 1 502 ? 7.161 13.056 -46.025 1.00 36.94 502 LYS A N 1
ATOM 4060 C CA . LYS A 1 502 ? 7.746 14.407 -46.177 1.00 36.94 502 LYS A CA 1
ATOM 4061 C C . LYS A 1 502 ? 6.758 15.475 -46.679 1.00 36.94 502 LYS A C 1
ATOM 4063 O O . LYS A 1 502 ? 7.131 16.643 -46.755 1.00 36.94 502 LYS A O 1
ATOM 4068 N N . GLY 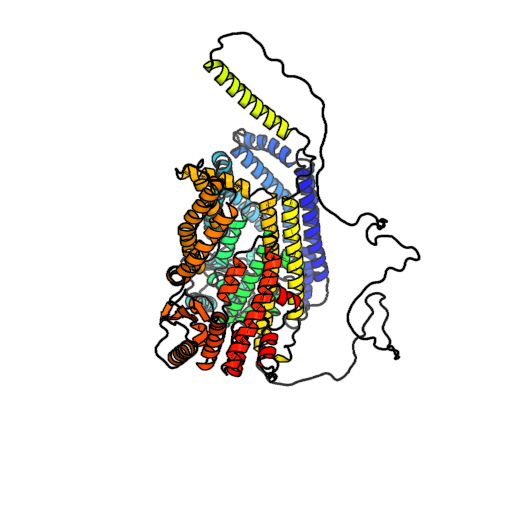A 1 503 ? 5.520 15.104 -47.008 1.00 35.28 503 GLY A N 1
ATOM 4069 C CA . GLY A 1 503 ? 4.439 16.021 -47.363 1.00 35.28 503 GLY A CA 1
ATOM 4070 C C . GLY A 1 503 ? 3.820 16.664 -46.122 1.00 35.28 503 GLY A C 1
ATOM 4071 O O . GLY A 1 503 ? 3.339 15.967 -45.238 1.00 35.28 503 GLY A O 1
ATOM 4072 N N . ASP A 1 504 ? 3.865 17.992 -46.084 1.00 39.84 504 ASP A N 1
ATOM 4073 C CA . ASP A 1 504 ? 3.295 18.920 -45.101 1.00 39.84 504 ASP A CA 1
ATOM 4074 C C . ASP A 1 504 ? 2.061 18.373 -44.336 1.00 39.84 504 ASP A C 1
ATOM 4076 O O . ASP A 1 504 ? 0.919 18.448 -44.793 1.00 39.84 504 ASP A O 1
ATOM 4080 N N . THR A 1 505 ? 2.278 17.810 -43.140 1.00 38.81 505 THR A N 1
ATOM 4081 C CA . THR A 1 505 ? 1.227 17.304 -42.234 1.00 38.81 505 THR A CA 1
ATOM 4082 C C . THR A 1 505 ? 0.522 18.443 -41.486 1.00 38.81 505 THR A C 1
ATOM 4084 O O . THR A 1 505 ? 0.310 18.376 -40.276 1.00 38.81 505 THR A O 1
ATOM 4087 N N . SER A 1 506 ? 0.182 19.518 -42.195 1.00 35.66 506 SER A N 1
ATOM 4088 C CA . SER A 1 506 ? -0.661 20.619 -41.712 1.00 35.66 506 SER A CA 1
ATOM 4089 C C . SER A 1 506 ? -2.122 20.498 -42.177 1.00 35.66 506 SER A C 1
ATOM 4091 O O . SER A 1 506 ? -2.965 21.315 -41.804 1.00 35.66 506 SER A O 1
ATOM 4093 N N . ALA A 1 507 ? -2.475 19.437 -42.914 1.00 39.03 507 ALA A N 1
ATOM 4094 C CA . ALA A 1 507 ? -3.866 19.041 -43.116 1.00 39.03 507 ALA A CA 1
ATOM 4095 C C . ALA A 1 507 ? -4.398 18.373 -41.835 1.00 39.03 507 ALA A C 1
ATOM 4097 O O . ALA A 1 507 ? -4.036 17.239 -41.539 1.00 39.03 507 ALA A O 1
ATOM 4098 N N . MET A 1 508 ? -5.219 19.109 -41.070 1.00 40.41 508 MET A N 1
ATOM 4099 C CA . MET A 1 508 ? -5.909 18.714 -39.828 1.00 40.41 508 MET A CA 1
ATOM 4100 C C . MET A 1 508 ? -6.267 17.216 -39.745 1.00 40.41 508 MET A C 1
ATOM 4102 O O . MET A 1 508 ? -7.387 16.809 -40.057 1.00 40.41 508 MET A O 1
ATOM 4106 N N . ALA A 1 509 ? -5.353 16.392 -39.237 1.00 41.84 509 ALA A N 1
ATOM 4107 C CA . ALA A 1 509 ? -5.736 15.146 -38.602 1.00 41.84 509 ALA A CA 1
ATOM 4108 C C . ALA A 1 509 ? -6.455 15.540 -37.309 1.00 41.84 509 ALA A C 1
ATOM 4110 O O . ALA A 1 509 ? -5.892 16.266 -36.486 1.00 41.84 509 ALA A O 1
ATOM 4111 N N . PHE A 1 510 ? -7.717 15.133 -37.146 1.00 45.69 510 PHE A N 1
ATOM 4112 C CA . PHE A 1 510 ? -8.416 15.338 -35.879 1.00 45.69 510 PHE A CA 1
ATOM 4113 C C . PHE A 1 510 ? -7.532 14.757 -34.760 1.00 45.69 510 PHE A C 1
ATOM 4115 O O . PHE A 1 510 ? -7.082 13.617 -34.904 1.00 45.69 510 PHE A O 1
ATOM 4122 N N . PRO A 1 511 ? -7.224 15.514 -33.692 1.00 61.81 511 PRO A N 1
ATOM 4123 C CA . PRO A 1 511 ? -6.278 15.091 -32.666 1.00 61.81 511 PRO A CA 1
ATOM 4124 C C . PRO A 1 511 ? -6.939 14.028 -31.776 1.00 61.81 511 PRO A C 1
ATOM 4126 O O . PRO A 1 511 ? -7.414 14.304 -30.678 1.00 61.81 511 PRO A O 1
ATOM 4129 N N . TYR A 1 512 ? -7.085 12.809 -32.308 1.00 59.44 512 TYR A N 1
ATOM 4130 C CA . TYR A 1 512 ? -7.869 11.727 -31.707 1.00 59.44 512 TYR A CA 1
ATOM 4131 C C . TYR A 1 512 ? -7.338 11.342 -30.328 1.00 59.44 512 TYR A C 1
ATOM 4133 O O . TYR A 1 512 ? -8.131 11.072 -29.430 1.00 59.44 512 TYR A O 1
ATOM 4141 N N . MET A 1 513 ? -6.018 11.344 -30.141 1.00 60.94 513 MET A N 1
ATOM 4142 C CA . MET A 1 513 ? -5.402 11.008 -28.858 1.00 60.94 513 MET A CA 1
ATOM 4143 C C . MET A 1 513 ? -5.697 12.084 -27.815 1.00 60.94 513 MET A C 1
ATOM 4145 O O . MET A 1 513 ? -6.151 11.771 -26.717 1.00 60.94 513 MET A O 1
ATOM 4149 N N . GLU A 1 514 ? -5.525 13.352 -28.173 1.00 74.69 514 GLU A N 1
ATOM 4150 C CA . GLU A 1 514 ? -5.813 14.500 -27.319 1.00 74.69 514 GLU A CA 1
ATOM 4151 C C . GLU A 1 514 ? -7.312 14.604 -27.016 1.00 74.69 514 GLU A C 1
ATOM 4153 O O . GLU A 1 514 ? -7.690 14.927 -25.893 1.00 74.69 514 GLU A O 1
ATOM 4158 N N . ALA A 1 515 ? -8.176 14.272 -27.978 1.00 67.50 515 ALA A N 1
ATOM 4159 C CA . ALA A 1 515 ? -9.622 14.234 -27.797 1.00 67.50 515 ALA A CA 1
ATOM 4160 C C . ALA A 1 515 ? -10.061 13.095 -26.861 1.00 67.50 515 ALA A C 1
ATOM 4162 O O . ALA A 1 515 ? -10.906 13.313 -25.994 1.00 67.50 515 ALA A O 1
ATOM 4163 N N . VAL A 1 516 ? -9.481 11.895 -26.993 1.00 67.12 516 VAL A N 1
ATOM 4164 C CA . VAL A 1 516 ? -9.777 10.746 -26.118 1.00 67.12 516 VAL A CA 1
ATOM 4165 C C . VAL A 1 516 ? -9.274 11.002 -24.700 1.00 67.12 516 VAL A C 1
ATOM 4167 O O . VAL A 1 516 ? -10.045 10.873 -23.749 1.00 67.12 516 VAL A O 1
ATOM 4170 N N . VAL A 1 517 ? -8.017 11.428 -24.546 1.00 71.75 517 VAL A N 1
ATOM 4171 C CA . VAL A 1 517 ? -7.433 11.753 -23.236 1.00 71.75 517 VAL A CA 1
ATOM 4172 C C . VAL A 1 517 ? -8.165 12.940 -22.604 1.00 71.75 517 VAL A C 1
ATOM 4174 O O . VAL A 1 517 ? -8.530 12.887 -21.431 1.00 71.75 517 VAL A O 1
ATOM 4177 N N . GLY A 1 518 ? -8.471 13.978 -23.384 1.00 77.00 518 GLY A N 1
ATOM 4178 C CA . GLY A 1 518 ? -9.260 15.124 -22.937 1.00 77.00 518 GLY A CA 1
ATOM 4179 C C . GLY A 1 518 ? -10.658 14.727 -22.456 1.00 77.00 518 GLY A C 1
ATOM 4180 O O . GLY A 1 518 ? -11.087 15.171 -21.391 1.00 77.00 518 GLY A O 1
ATOM 4181 N N . PHE A 1 519 ? -11.349 13.839 -23.179 1.00 75.19 519 PHE A N 1
ATOM 4182 C CA . PHE A 1 519 ? -12.649 13.309 -22.762 1.00 75.19 519 PHE A CA 1
ATOM 4183 C C . PHE A 1 519 ? -12.550 12.456 -21.490 1.00 75.19 519 PHE A C 1
ATOM 4185 O O . PHE A 1 519 ? -13.381 12.603 -20.596 1.00 75.19 519 PHE A O 1
ATOM 4192 N N . MET A 1 520 ? -11.521 11.613 -21.353 1.00 77.12 520 MET A N 1
ATOM 4193 C CA . MET A 1 520 ? -11.287 10.824 -20.135 1.00 77.12 520 MET A CA 1
ATOM 4194 C C . MET A 1 520 ? -11.053 11.714 -18.909 1.00 77.12 520 MET A C 1
ATOM 4196 O O . MET A 1 520 ? -11.637 11.473 -17.853 1.00 77.12 520 MET A O 1
ATOM 4200 N N . ILE A 1 521 ? -10.245 12.768 -19.055 1.00 82.88 521 ILE A N 1
ATOM 4201 C CA . ILE A 1 521 ? -9.989 13.752 -17.996 1.00 82.88 521 ILE A CA 1
ATOM 4202 C C . ILE A 1 521 ? -11.276 14.506 -17.642 1.00 82.88 521 ILE A C 1
ATOM 4204 O O . ILE A 1 521 ? -11.601 14.657 -16.464 1.00 82.88 521 ILE A O 1
ATOM 4208 N N . PHE A 1 522 ? -12.045 14.940 -18.645 1.00 86.06 522 PHE A N 1
ATOM 4209 C CA . PHE A 1 522 ? -13.343 15.577 -18.428 1.00 86.06 522 PHE A CA 1
ATOM 4210 C C . PHE A 1 522 ? -14.297 14.665 -17.644 1.00 86.06 522 PHE A C 1
ATOM 4212 O O . PHE A 1 522 ? -14.866 15.092 -16.638 1.00 86.06 522 PHE A O 1
ATOM 4219 N N . MET A 1 523 ? -14.430 13.401 -18.056 1.00 82.50 523 MET A N 1
ATOM 4220 C CA . MET A 1 523 ? -15.282 12.427 -17.374 1.00 82.50 523 MET A CA 1
ATOM 4221 C C . MET A 1 523 ? -14.807 12.154 -15.946 1.00 82.50 523 MET A C 1
ATOM 4223 O O . MET A 1 523 ? -15.634 12.063 -15.040 1.00 82.50 523 MET A O 1
ATOM 4227 N N . TYR A 1 524 ? -13.493 12.107 -15.713 1.00 86.62 524 TYR A N 1
ATOM 4228 C CA . TYR A 1 524 ? -12.935 12.020 -14.365 1.00 86.62 524 TYR A CA 1
ATOM 4229 C C . TYR A 1 524 ? -13.375 13.197 -13.484 1.00 86.62 524 TYR A C 1
ATOM 4231 O O . TYR A 1 524 ? -13.852 12.976 -12.369 1.00 86.62 524 TYR A O 1
ATOM 4239 N N . PHE A 1 525 ? -13.273 14.438 -13.971 1.00 90.00 525 PHE A N 1
ATOM 4240 C CA . PHE A 1 525 ? -13.711 15.610 -13.207 1.00 90.00 525 PHE A CA 1
ATOM 4241 C C . PHE A 1 525 ? -15.226 15.629 -12.988 1.00 90.00 525 PHE A C 1
ATOM 4243 O O . PHE A 1 525 ? -15.675 15.959 -11.889 1.00 90.00 525 PHE A O 1
ATOM 4250 N N . PHE A 1 526 ? -16.013 15.238 -13.993 1.00 86.62 526 PHE A N 1
ATOM 4251 C CA . PHE A 1 526 ? -17.468 15.138 -13.886 1.00 86.62 526 PHE A CA 1
ATOM 4252 C C . PHE A 1 526 ? -17.895 14.116 -12.823 1.00 86.62 526 PHE A C 1
ATOM 4254 O O . PHE A 1 526 ? -18.688 14.432 -11.936 1.00 86.62 526 PHE A O 1
ATOM 4261 N N . GLU A 1 527 ? -17.335 12.907 -12.850 1.00 85.50 527 GLU A N 1
ATOM 4262 C CA . GLU A 1 527 ? -17.647 11.895 -11.841 1.00 85.50 527 GLU A CA 1
ATOM 4263 C C . GLU A 1 527 ? -17.125 12.276 -10.454 1.00 85.50 527 GLU A C 1
ATOM 4265 O O . GLU A 1 527 ? -17.821 12.070 -9.461 1.00 85.50 527 GLU A O 1
ATOM 4270 N N . THR A 1 528 ? -15.941 12.889 -10.377 1.00 89.38 528 THR A N 1
ATOM 4271 C CA . THR A 1 528 ? -15.395 13.419 -9.119 1.00 89.38 528 THR A CA 1
ATOM 4272 C C . THR A 1 528 ? -16.313 14.488 -8.529 1.00 89.38 528 THR A C 1
ATOM 4274 O O . THR A 1 528 ? -16.552 14.499 -7.322 1.00 89.38 528 THR A O 1
ATOM 4277 N N . TYR A 1 529 ? -16.890 15.359 -9.360 1.00 91.69 529 TYR A N 1
ATOM 4278 C CA . TYR A 1 529 ? -17.882 16.336 -8.918 1.00 91.69 529 TYR A CA 1
ATOM 4279 C C . TYR A 1 529 ? -19.103 15.653 -8.284 1.00 91.69 529 TYR A C 1
ATOM 4281 O O . TYR A 1 529 ? -19.521 16.044 -7.190 1.00 91.69 529 TYR A O 1
ATOM 4289 N N . LEU A 1 530 ? -19.643 14.604 -8.913 1.00 89.00 530 LEU A N 1
ATOM 4290 C CA . LEU A 1 530 ? -20.755 13.829 -8.353 1.00 89.00 530 LEU A CA 1
ATOM 4291 C C . LEU A 1 530 ? -20.363 13.126 -7.042 1.00 89.00 530 LEU A C 1
ATOM 4293 O O . LEU A 1 530 ? -21.121 13.177 -6.071 1.00 89.00 530 LEU A O 1
ATOM 4297 N N . ASP A 1 531 ? -19.174 12.524 -6.975 1.00 89.19 531 ASP A N 1
ATOM 4298 C CA . ASP A 1 531 ? -18.652 11.881 -5.763 1.00 89.19 531 ASP A CA 1
ATOM 4299 C C . ASP A 1 531 ? -18.498 12.886 -4.604 1.00 89.19 531 ASP A C 1
ATOM 4301 O O . ASP A 1 531 ? -18.866 12.575 -3.470 1.00 89.19 531 ASP A O 1
ATOM 4305 N N . ILE A 1 532 ? -18.044 14.119 -4.870 1.00 89.75 532 ILE A N 1
ATOM 4306 C CA . ILE A 1 532 ? -17.960 15.194 -3.864 1.00 89.75 532 ILE A CA 1
ATOM 4307 C C . ILE A 1 532 ? -19.351 15.559 -3.332 1.00 89.75 532 ILE A C 1
ATOM 4309 O O . ILE A 1 532 ? -19.517 15.760 -2.126 1.00 89.75 532 ILE A O 1
ATOM 4313 N N . ARG A 1 533 ? -20.363 15.649 -4.203 1.00 92.62 533 ARG A N 1
ATOM 4314 C CA . ARG A 1 533 ? -21.748 15.916 -3.779 1.00 92.62 533 ARG A CA 1
ATOM 4315 C C . ARG A 1 533 ? -22.276 14.805 -2.879 1.00 92.62 533 ARG A C 1
ATOM 4317 O O . ARG A 1 533 ? -22.799 15.089 -1.802 1.00 92.62 533 ARG A O 1
ATOM 4324 N N . GLN A 1 534 ? -22.072 13.553 -3.279 1.00 92.44 534 GLN A N 1
ATOM 4325 C CA . GLN A 1 534 ? -22.458 12.395 -2.481 1.00 92.44 534 GLN A CA 1
ATOM 4326 C C . GLN A 1 534 ? -21.728 12.361 -1.137 1.00 92.44 534 GLN A C 1
ATOM 4328 O O . GLN A 1 534 ? -22.337 12.089 -0.107 1.00 92.44 534 GLN A O 1
ATOM 4333 N N . TYR A 1 535 ? -20.438 12.687 -1.116 1.00 90.88 535 TYR A N 1
ATOM 4334 C CA . TYR A 1 535 ? -19.653 12.767 0.111 1.00 90.88 535 TYR A CA 1
ATOM 4335 C C . TYR A 1 535 ? -20.185 13.847 1.068 1.00 90.88 535 TYR A C 1
ATOM 4337 O O . TYR A 1 535 ? -20.294 13.610 2.272 1.00 90.88 535 TYR A O 1
ATOM 4345 N N . LYS A 1 536 ? -20.593 15.012 0.544 1.00 90.56 536 LYS A N 1
ATOM 4346 C CA . LYS A 1 536 ? -21.269 16.052 1.339 1.00 90.56 536 LYS A CA 1
ATOM 4347 C C . LYS A 1 536 ? -22.596 15.551 1.918 1.00 90.56 536 LYS A C 1
ATOM 4349 O O . LYS A 1 536 ? -22.845 15.781 3.097 1.00 90.56 536 LYS A O 1
ATOM 4354 N N . ALA A 1 537 ? -23.399 14.828 1.134 1.00 88.25 537 ALA A N 1
ATOM 4355 C CA . ALA A 1 537 ? -24.648 14.230 1.613 1.00 88.25 537 ALA A CA 1
ATOM 4356 C C . ALA A 1 537 ? -24.409 13.186 2.723 1.00 88.25 537 ALA A C 1
ATOM 4358 O O . ALA A 1 537 ? -25.108 13.184 3.733 1.00 88.25 537 ALA A O 1
ATOM 4359 N N . LEU A 1 538 ? -23.378 12.345 2.587 1.00 90.06 538 LEU A N 1
ATOM 4360 C CA . LEU A 1 538 ? -22.999 11.339 3.590 1.00 90.06 538 LEU A CA 1
ATOM 4361 C C . LEU A 1 538 ? -22.431 11.948 4.881 1.00 90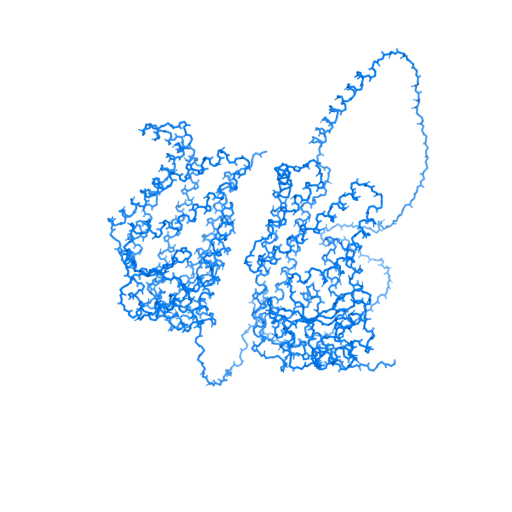.06 538 LEU A C 1
ATOM 4363 O O . LEU A 1 538 ? -22.542 11.347 5.950 1.00 90.06 538 LEU A O 1
ATOM 4367 N N . LYS A 1 539 ? -21.821 13.138 4.819 1.00 87.81 539 LYS A N 1
ATOM 4368 C CA . LYS A 1 539 ? -21.290 13.812 6.012 1.00 87.81 539 LYS A CA 1
ATOM 4369 C C . LYS A 1 539 ? -22.378 14.258 6.983 1.00 87.81 539 LYS A C 1
ATOM 4371 O O . LYS A 1 539 ? -22.086 14.313 8.180 1.00 87.81 539 LYS A O 1
ATOM 4376 N N . LEU A 1 540 ? -23.594 14.516 6.498 1.00 86.19 540 LEU A N 1
ATOM 4377 C CA . LEU A 1 540 ? -24.734 14.873 7.339 1.00 86.19 540 LEU A CA 1
ATOM 4378 C C . LEU A 1 540 ? -24.995 13.750 8.363 1.00 86.19 540 LEU A C 1
ATOM 4380 O O . LEU A 1 540 ? -25.228 12.609 7.958 1.00 86.19 540 LEU A O 1
ATOM 4384 N N . PRO A 1 541 ? -24.944 14.038 9.679 1.00 79.19 541 PRO A N 1
ATOM 4385 C CA . PRO A 1 541 ? -25.141 13.034 10.725 1.00 79.19 541 PRO A CA 1
ATOM 4386 C C . PRO A 1 541 ? -26.626 12.734 10.987 1.00 79.19 541 PRO A C 1
ATOM 4388 O O . PRO A 1 541 ? -26.952 12.019 11.930 1.00 79.19 541 PRO A O 1
ATOM 4391 N N . THR A 1 542 ? -27.526 13.298 10.183 1.00 83.88 542 THR A N 1
ATOM 4392 C CA . THR A 1 542 ? -28.972 13.159 10.337 1.00 83.88 542 THR A CA 1
ATOM 4393 C C . THR A 1 542 ? -29.495 12.029 9.463 1.00 83.88 542 THR A C 1
ATOM 4395 O O . THR A 1 542 ? -29.185 11.963 8.268 1.00 83.88 542 THR A O 1
ATOM 4398 N N . LEU A 1 543 ? -30.305 11.161 10.066 1.00 83.31 543 LEU A N 1
ATOM 4399 C CA . LEU A 1 543 ? -31.064 10.135 9.364 1.00 83.31 543 LEU A CA 1
ATOM 4400 C C . LEU A 1 543 ? -32.184 10.808 8.541 1.00 83.31 543 LEU A C 1
ATOM 4402 O O . LEU A 1 543 ? -32.752 11.802 8.999 1.00 83.31 543 LEU A O 1
ATOM 4406 N N . PRO A 1 544 ? -32.525 10.326 7.333 1.00 84.50 544 PRO A N 1
ATOM 4407 C CA . PRO A 1 544 ? -33.685 10.827 6.607 1.00 84.50 544 PRO A CA 1
ATOM 4408 C C . PRO A 1 544 ? -34.966 10.605 7.414 1.00 84.50 544 PRO A C 1
ATOM 4410 O O . PRO A 1 544 ? -35.181 9.506 7.921 1.00 84.50 544 PRO A O 1
ATOM 4413 N N . LYS A 1 545 ? -35.860 11.601 7.453 1.00 81.75 545 LYS A N 1
ATOM 4414 C CA . LYS A 1 545 ? -37.131 11.544 8.207 1.00 81.75 545 LYS A CA 1
ATOM 4415 C C . LYS A 1 545 ? -37.979 10.305 7.908 1.00 81.75 545 LYS A C 1
ATOM 4417 O O . LYS A 1 545 ? -38.657 9.785 8.778 1.00 81.75 545 LYS A O 1
ATOM 4422 N N . THR A 1 546 ? -37.929 9.812 6.674 1.00 78.75 546 THR A N 1
ATOM 4423 C CA . THR A 1 546 ? -38.641 8.602 6.231 1.00 78.75 546 THR A CA 1
ATOM 4424 C C . THR A 1 546 ? -38.103 7.305 6.845 1.00 78.75 546 THR A C 1
ATOM 4426 O O . THR A 1 546 ? -38.761 6.277 6.749 1.00 78.75 546 THR A O 1
ATOM 4429 N N . LEU A 1 547 ? -36.895 7.329 7.414 1.00 83.56 547 LEU A N 1
ATOM 4430 C CA . LEU A 1 547 ? -36.231 6.185 8.045 1.00 83.56 547 LEU A CA 1
ATOM 4431 C C . LEU A 1 547 ? -36.164 6.320 9.576 1.00 83.56 547 LEU A C 1
ATOM 4433 O O . LEU A 1 547 ? -35.751 5.373 10.249 1.00 83.56 547 LEU A O 1
ATOM 4437 N N . GLU A 1 548 ? -36.584 7.459 10.138 1.00 80.69 548 GLU A N 1
ATOM 4438 C CA . GLU A 1 548 ? -36.687 7.660 11.587 1.00 80.69 548 GLU A CA 1
ATOM 4439 C C . GLU A 1 548 ? -37.676 6.658 12.199 1.00 80.69 548 GLU A C 1
ATOM 4441 O O . GLU A 1 548 ? -38.794 6.484 11.718 1.00 80.69 548 GLU A O 1
ATOM 4446 N N . GLY A 1 549 ? -37.242 5.942 13.241 1.00 78.94 549 GLY A N 1
ATOM 4447 C CA . GLY A 1 549 ? -38.022 4.869 13.872 1.00 78.94 549 GLY A CA 1
ATOM 4448 C C . GLY A 1 549 ? -38.046 3.542 13.099 1.00 78.94 549 GLY A C 1
ATOM 4449 O O . GLY A 1 549 ? -38.528 2.549 13.636 1.00 78.94 549 GLY A O 1
ATOM 4450 N N . VAL A 1 550 ? -37.500 3.503 11.878 1.00 82.50 550 VAL A N 1
ATOM 4451 C CA . VAL A 1 550 ? -37.386 2.293 11.044 1.00 82.50 550 VAL A CA 1
ATOM 4452 C C . VAL A 1 550 ? -35.984 1.690 11.134 1.00 82.50 550 VAL A C 1
ATOM 4454 O O . VAL A 1 550 ? -35.849 0.477 11.231 1.00 82.50 550 VAL A O 1
ATOM 4457 N N . ILE A 1 551 ? -34.949 2.537 11.132 1.00 84.50 551 ILE A N 1
ATOM 4458 C CA . ILE A 1 551 ? -33.541 2.135 11.245 1.00 84.50 551 ILE A CA 1
ATOM 4459 C C . ILE A 1 551 ? -32.947 2.710 12.531 1.00 84.50 551 ILE A C 1
ATOM 4461 O O . ILE A 1 551 ? -33.170 3.873 12.873 1.00 84.50 551 ILE A O 1
ATOM 4465 N N . SER A 1 552 ? -32.160 1.901 13.246 1.00 86.12 552 SER A N 1
ATOM 4466 C CA . SER A 1 552 ? -31.478 2.359 14.463 1.00 86.12 552 SER A CA 1
ATOM 4467 C C . SER A 1 552 ? -30.340 3.343 14.156 1.00 86.12 552 SER A C 1
ATOM 4469 O O . SER A 1 552 ? -29.609 3.197 13.173 1.00 86.12 552 SER A O 1
ATOM 4471 N N . GLN A 1 553 ? -30.131 4.315 15.048 1.00 84.56 553 GLN A N 1
ATOM 4472 C CA . GLN A 1 553 ? -29.072 5.318 14.890 1.00 84.56 553 GLN A CA 1
ATOM 4473 C C . GLN A 1 553 ? -27.667 4.686 14.806 1.00 84.56 553 GLN A C 1
ATOM 4475 O O . GLN A 1 553 ? -26.828 5.154 14.041 1.00 84.56 553 GLN A O 1
ATOM 4480 N N . ASP A 1 554 ? -27.419 3.588 15.531 1.00 84.75 554 ASP A N 1
ATOM 4481 C CA . ASP A 1 554 ? -26.156 2.831 15.474 1.00 84.75 554 ASP A CA 1
ATOM 4482 C C . ASP A 1 554 ? -25.905 2.222 14.081 1.00 84.75 554 ASP A C 1
ATOM 4484 O O . ASP A 1 554 ? -24.834 2.407 13.496 1.00 84.75 554 ASP A O 1
ATOM 4488 N N . LYS A 1 555 ? -26.911 1.553 13.498 1.00 84.12 555 LYS A N 1
ATOM 4489 C CA . LYS A 1 555 ? -26.813 0.971 12.147 1.00 84.12 555 LYS A CA 1
ATOM 4490 C C . LYS A 1 555 ? -26.617 2.049 11.079 1.00 84.12 555 LYS A C 1
ATOM 4492 O O . LYS A 1 555 ? -25.814 1.859 10.163 1.00 84.12 555 LYS A O 1
ATOM 4497 N N . PHE A 1 556 ? -27.285 3.195 11.217 1.00 88.19 556 PHE A N 1
ATOM 4498 C CA . PHE A 1 556 ? -27.082 4.346 10.337 1.00 88.19 556 PHE A CA 1
ATOM 4499 C C . PHE A 1 556 ? -25.644 4.874 10.394 1.00 88.19 556 PHE A C 1
ATOM 4501 O O . PHE A 1 556 ? -25.019 5.059 9.348 1.00 88.19 556 PHE A O 1
ATOM 4508 N N . LEU A 1 557 ? -25.084 5.067 11.594 1.00 86.62 557 LEU A N 1
ATOM 4509 C CA . LEU A 1 557 ? -23.708 5.545 11.754 1.00 86.62 557 LEU A CA 1
ATOM 4510 C C . LEU A 1 557 ? -22.685 4.564 11.162 1.00 86.62 557 LEU A C 1
ATOM 4512 O O . LEU A 1 557 ? -21.753 5.004 10.486 1.00 86.62 557 LEU A O 1
ATOM 4516 N N . LYS A 1 558 ? -22.898 3.250 11.321 1.00 85.94 558 LYS A N 1
ATOM 4517 C CA . LYS A 1 558 ? -22.060 2.205 10.703 1.00 85.94 558 LYS A CA 1
ATOM 4518 C C . LYS A 1 558 ? -22.126 2.222 9.176 1.00 85.94 558 LYS A C 1
ATOM 4520 O O . LYS A 1 558 ? -21.086 2.216 8.520 1.00 85.94 558 LYS A O 1
ATOM 4525 N N . SER A 1 559 ? -23.329 2.294 8.599 1.00 85.56 559 SER A N 1
ATOM 4526 C CA . SER A 1 559 ? -23.514 2.411 7.142 1.00 85.56 559 SER A CA 1
ATOM 4527 C C . SER A 1 559 ? -22.877 3.691 6.584 1.00 85.56 559 SER A C 1
ATOM 4529 O O . SER A 1 559 ? -22.222 3.675 5.535 1.00 85.56 559 SER A O 1
ATOM 4531 N N . ARG A 1 560 ? -23.006 4.803 7.314 1.00 90.25 560 ARG A N 1
ATOM 4532 C CA . ARG A 1 560 ? -22.393 6.089 6.973 1.00 90.25 560 ARG A CA 1
ATOM 4533 C C . ARG A 1 560 ? -20.867 6.010 6.969 1.00 90.25 560 ARG A C 1
ATOM 4535 O O . ARG A 1 560 ? -20.269 6.452 5.991 1.00 90.25 560 ARG A O 1
ATOM 4542 N N . ALA A 1 561 ? -20.253 5.435 8.003 1.00 86.12 561 ALA A N 1
ATOM 4543 C CA . ALA A 1 561 ? -18.804 5.239 8.067 1.00 86.12 561 ALA A CA 1
ATOM 4544 C C . ALA A 1 561 ? -18.306 4.377 6.894 1.00 86.12 561 ALA A C 1
ATOM 4546 O O . ALA A 1 561 ? -17.485 4.834 6.102 1.00 86.12 561 ALA A O 1
ATOM 4547 N N . TYR A 1 562 ? -18.919 3.206 6.681 1.00 84.88 562 TYR A N 1
ATOM 4548 C CA . TYR A 1 562 ? -18.593 2.319 5.557 1.00 84.88 562 TYR A CA 1
ATOM 4549 C C . TYR A 1 562 ? -18.717 3.020 4.191 1.00 84.88 562 TYR A C 1
ATOM 4551 O O . TYR A 1 562 ? -17.865 2.877 3.311 1.00 84.88 562 TYR A O 1
ATOM 4559 N N . SER A 1 563 ? -19.771 3.817 4.004 1.00 86.12 563 SER A N 1
ATOM 4560 C CA . SER A 1 563 ? -20.002 4.560 2.764 1.00 86.12 563 SER A CA 1
ATOM 4561 C C . SER A 1 563 ? -18.982 5.683 2.545 1.00 86.12 563 SER A C 1
ATOM 4563 O O . SER A 1 563 ? -18.585 5.913 1.400 1.00 86.12 563 SER A O 1
ATOM 4565 N N . LEU A 1 564 ? -18.546 6.371 3.608 1.00 87.62 564 LEU A N 1
ATOM 4566 C CA . LEU A 1 564 ? -17.502 7.401 3.551 1.00 87.62 564 LEU A CA 1
ATOM 4567 C C . LEU A 1 564 ? -16.141 6.794 3.186 1.00 87.62 564 LEU A C 1
ATOM 4569 O O . LEU A 1 564 ? -15.491 7.302 2.269 1.00 87.62 564 LEU A O 1
ATOM 4573 N N . ASP A 1 565 ? -15.768 5.674 3.805 1.00 84.75 565 ASP A N 1
ATOM 4574 C CA . ASP A 1 565 ? -14.523 4.957 3.500 1.00 84.75 565 ASP A CA 1
ATOM 4575 C C . ASP A 1 565 ? -14.509 4.469 2.049 1.00 84.75 565 ASP A C 1
ATOM 4577 O O . ASP A 1 565 ? -13.552 4.691 1.302 1.00 84.75 565 ASP A O 1
ATOM 4581 N N . LYS A 1 566 ? -15.626 3.886 1.594 1.00 81.69 566 LYS A N 1
ATOM 4582 C CA . LYS A 1 566 ? -15.795 3.453 0.202 1.00 81.69 566 LYS A CA 1
ATOM 4583 C C . LYS A 1 566 ? -15.662 4.617 -0.783 1.00 81.69 566 LYS A C 1
ATOM 4585 O O . LYS A 1 566 ? -15.086 4.434 -1.855 1.00 81.69 566 LYS A O 1
ATOM 4590 N N . ARG A 1 567 ? -16.185 5.808 -0.456 1.00 87.00 567 ARG A N 1
ATOM 4591 C CA . ARG A 1 567 ? -16.032 7.009 -1.302 1.00 87.00 567 ARG A CA 1
ATOM 4592 C C . ARG A 1 567 ? -14.584 7.478 -1.363 1.00 87.00 567 ARG A C 1
ATOM 4594 O O . ARG A 1 567 ? -14.112 7.785 -2.454 1.00 87.00 567 ARG A O 1
ATOM 4601 N N . TYR A 1 568 ? -13.889 7.498 -0.228 1.00 81.38 568 TYR A N 1
ATOM 4602 C CA . TYR A 1 568 ? -12.479 7.876 -0.182 1.00 81.38 568 TYR A CA 1
ATOM 4603 C C . TYR A 1 568 ? -11.620 6.933 -1.035 1.00 81.38 568 TYR A C 1
ATOM 4605 O O . TYR A 1 568 ? -10.864 7.385 -1.893 1.00 81.38 568 TYR A O 1
ATOM 4613 N N . PHE A 1 569 ? -11.816 5.620 -0.887 1.00 79.94 569 PHE A N 1
ATOM 4614 C CA . PHE A 1 569 ? -11.126 4.623 -1.704 1.00 79.94 569 PHE A CA 1
ATOM 4615 C C . PHE A 1 569 ? -11.401 4.802 -3.205 1.00 79.94 569 PHE A C 1
ATOM 4617 O O . PHE A 1 569 ? -10.471 4.806 -4.009 1.00 79.94 569 PHE A O 1
ATOM 4624 N N . LEU A 1 570 ? -12.667 4.989 -3.596 1.00 75.69 570 LEU A N 1
ATOM 4625 C CA . LEU A 1 570 ? -13.039 5.140 -5.006 1.00 75.69 570 LEU A CA 1
ATOM 4626 C C . LEU A 1 570 ? -12.489 6.422 -5.634 1.00 75.69 570 LEU A C 1
ATOM 4628 O O . LEU A 1 570 ? -12.138 6.401 -6.811 1.00 75.69 570 LEU A O 1
ATOM 4632 N N . PHE A 1 571 ? -12.369 7.506 -4.866 1.00 82.62 571 PHE A N 1
ATOM 4633 C CA . PHE A 1 571 ? -11.702 8.725 -5.321 1.00 82.62 571 PHE A CA 1
ATOM 4634 C C . PHE A 1 571 ? -10.238 8.447 -5.697 1.00 82.62 571 PHE A C 1
ATOM 4636 O O . PHE A 1 571 ? -9.818 8.748 -6.816 1.00 82.62 571 PHE A O 1
ATOM 4643 N N . VAL A 1 572 ? -9.490 7.784 -4.808 1.00 80.06 572 VAL A N 1
ATOM 4644 C CA . VAL A 1 572 ? -8.090 7.404 -5.062 1.00 80.06 572 VAL A CA 1
ATOM 4645 C C . VAL A 1 572 ? -7.991 6.433 -6.242 1.00 80.06 572 VAL A C 1
ATOM 4647 O O . VAL A 1 572 ? -7.178 6.637 -7.142 1.00 80.06 572 VAL A O 1
ATOM 4650 N N . GLN A 1 573 ? -8.851 5.411 -6.291 1.00 80.69 573 GLN A N 1
ATOM 4651 C CA . GLN A 1 573 ? -8.865 4.425 -7.373 1.00 80.69 573 GLN A CA 1
ATOM 4652 C C . GLN A 1 573 ? -9.105 5.077 -8.743 1.00 80.69 573 GLN A C 1
ATOM 4654 O O . GLN A 1 573 ? -8.409 4.748 -9.704 1.00 80.69 573 GLN A O 1
ATOM 4659 N N . LYS A 1 574 ? -10.073 5.998 -8.851 1.00 78.81 574 LYS A N 1
ATOM 4660 C CA . LYS A 1 574 ? -10.375 6.711 -10.103 1.00 78.81 574 LYS A CA 1
ATOM 4661 C C . LYS A 1 574 ? -9.218 7.606 -10.541 1.00 78.81 574 LYS A C 1
ATOM 4663 O O . LYS A 1 574 ? -8.898 7.613 -11.727 1.00 78.81 574 LYS A O 1
ATOM 4668 N N . PHE A 1 575 ? -8.576 8.305 -9.602 1.00 83.88 575 PHE A N 1
ATOM 4669 C CA . PHE A 1 575 ? -7.402 9.128 -9.892 1.00 83.88 575 PHE A CA 1
ATOM 4670 C C . PHE A 1 575 ? -6.234 8.285 -10.423 1.00 83.88 575 PHE A C 1
ATOM 4672 O O . PHE A 1 575 ? -5.704 8.562 -11.497 1.00 83.88 575 PHE A O 1
ATOM 4679 N N . VAL A 1 576 ? -5.880 7.203 -9.724 1.00 78.75 576 VAL A N 1
ATOM 4680 C CA . VAL A 1 576 ? -4.817 6.287 -10.169 1.00 78.75 576 VAL A CA 1
ATOM 4681 C C . VAL A 1 576 ? -5.144 5.710 -11.546 1.00 78.75 576 VAL A C 1
ATOM 4683 O O . VAL A 1 576 ? -4.280 5.678 -12.419 1.00 78.75 576 VAL A O 1
ATOM 4686 N N . LYS A 1 577 ? -6.402 5.309 -11.770 1.00 72.19 577 LYS A N 1
ATOM 4687 C CA . LYS A 1 577 ? -6.846 4.754 -13.049 1.00 72.19 577 LYS A CA 1
ATOM 4688 C C . LYS A 1 577 ? -6.718 5.754 -14.199 1.00 72.19 577 LYS A C 1
ATOM 4690 O O . LYS A 1 577 ? -6.137 5.400 -15.218 1.00 72.19 577 LYS A O 1
ATOM 4695 N N . VAL A 1 578 ? -7.204 6.992 -14.051 1.00 81.44 578 VAL A N 1
ATOM 4696 C CA . VAL A 1 578 ? -7.118 7.983 -15.140 1.00 81.44 578 VAL A CA 1
ATOM 4697 C C . VAL A 1 578 ? -5.666 8.346 -15.458 1.00 81.44 578 VAL A C 1
ATOM 4699 O O . VAL A 1 578 ? -5.321 8.480 -16.631 1.00 81.44 578 VAL A O 1
ATOM 4702 N N . VAL A 1 579 ? -4.795 8.434 -14.446 1.00 81.06 579 VAL A N 1
ATOM 4703 C CA . VAL A 1 579 ? -3.356 8.674 -14.638 1.00 81.06 579 VAL A CA 1
ATOM 4704 C C . VAL A 1 579 ? -2.705 7.500 -15.366 1.00 81.06 579 VAL A C 1
ATOM 4706 O O . VAL A 1 579 ? -1.985 7.713 -16.343 1.00 81.06 579 VAL A O 1
ATOM 4709 N N . MET A 1 580 ? -2.978 6.268 -14.934 1.00 75.31 580 MET A N 1
ATOM 4710 C CA . MET A 1 580 ? -2.445 5.057 -15.554 1.00 75.31 580 MET A CA 1
ATOM 4711 C C . MET A 1 580 ? -2.897 4.927 -17.012 1.00 75.31 580 MET A C 1
ATOM 4713 O O . MET A 1 580 ? -2.053 4.777 -17.892 1.00 75.31 580 MET A O 1
ATOM 4717 N N . ASP A 1 581 ? -4.198 5.045 -17.283 1.00 71.31 581 ASP A N 1
ATOM 4718 C CA . ASP A 1 581 ? -4.749 4.908 -18.634 1.00 71.31 581 ASP A CA 1
ATOM 4719 C C . ASP A 1 581 ? -4.215 6.023 -19.560 1.00 71.31 581 ASP A C 1
ATOM 4721 O O . ASP A 1 581 ? -3.830 5.755 -20.700 1.00 71.31 581 ASP A O 1
ATOM 4725 N N . SER A 1 582 ? -4.087 7.258 -19.054 1.00 74.00 582 SER A N 1
ATOM 4726 C CA . SER A 1 582 ? -3.488 8.375 -19.807 1.00 74.00 582 SER A CA 1
ATOM 4727 C C . SER A 1 582 ? -2.005 8.138 -20.096 1.00 74.00 582 SER A C 1
ATOM 4729 O O . SER A 1 582 ? -1.537 8.428 -21.193 1.00 74.00 582 SER A O 1
ATOM 4731 N N . THR A 1 583 ? -1.266 7.561 -19.145 1.00 76.94 583 THR A N 1
ATOM 4732 C CA . THR A 1 583 ? 0.153 7.204 -19.306 1.00 76.94 583 THR A CA 1
ATOM 4733 C C . THR A 1 583 ? 0.316 6.093 -20.349 1.00 76.94 583 THR A C 1
ATOM 4735 O O . THR A 1 583 ? 1.150 6.206 -21.244 1.00 76.94 583 THR A O 1
ATOM 4738 N N . ILE A 1 584 ? -0.514 5.045 -20.301 1.00 70.19 584 ILE A N 1
ATOM 4739 C CA . ILE A 1 584 ? -0.509 3.948 -21.283 1.00 70.19 584 ILE A CA 1
ATOM 4740 C C . ILE A 1 584 ? -0.687 4.485 -22.710 1.00 70.19 584 ILE A C 1
ATOM 4742 O O . ILE A 1 584 ? 0.019 4.052 -23.626 1.00 70.19 584 ILE A O 1
ATOM 4746 N N . LEU A 1 585 ? -1.605 5.439 -22.884 1.00 65.50 585 LEU A N 1
ATOM 4747 C CA . LEU A 1 585 ? -1.885 6.073 -24.170 1.00 65.50 585 LEU A CA 1
ATOM 4748 C C . LEU A 1 585 ? -0.763 7.026 -24.608 1.00 65.50 585 LEU A C 1
ATOM 4750 O O . LEU A 1 585 ? -0.308 6.942 -25.746 1.00 65.50 585 LEU A O 1
ATOM 4754 N N . TYR A 1 586 ? -0.280 7.895 -23.717 1.00 72.31 586 TYR A N 1
ATOM 4755 C CA . TYR A 1 586 ? 0.705 8.929 -24.054 1.00 72.31 586 TYR A CA 1
ATOM 4756 C C . TYR A 1 586 ? 2.106 8.361 -24.321 1.00 72.31 586 TYR A C 1
ATOM 4758 O O . TYR A 1 586 ? 2.828 8.854 -25.186 1.00 72.31 586 TYR A O 1
ATOM 4766 N N . PHE A 1 587 ? 2.485 7.287 -23.621 1.00 75.69 587 PHE A N 1
ATOM 4767 C CA . PHE A 1 587 ? 3.791 6.633 -23.765 1.00 75.69 587 PHE A CA 1
ATOM 4768 C C . PHE A 1 587 ? 3.783 5.441 -24.732 1.00 75.69 587 PHE A C 1
ATOM 4770 O O . PHE A 1 587 ? 4.733 4.660 -24.744 1.00 75.69 587 PHE A O 1
ATOM 4777 N N . TRP A 1 588 ? 2.738 5.295 -25.557 1.00 65.06 588 TRP A N 1
ATOM 4778 C CA . TRP A 1 588 ? 2.668 4.271 -26.611 1.00 65.06 588 TRP A CA 1
ATOM 4779 C C . TRP A 1 588 ? 2.873 2.838 -26.085 1.00 65.06 588 TRP A C 1
ATOM 4781 O O . TRP A 1 588 ? 3.431 1.968 -26.761 1.00 65.06 588 TRP A O 1
ATOM 4791 N N . VAL A 1 589 ? 2.380 2.571 -24.872 1.00 66.81 589 VAL A N 1
ATOM 4792 C CA . VAL A 1 589 ? 2.577 1.286 -24.186 1.00 66.81 589 VAL A CA 1
ATOM 4793 C C . VAL A 1 589 ? 1.833 0.155 -24.901 1.00 66.81 589 VAL A C 1
ATOM 4795 O O . VAL A 1 589 ? 2.350 -0.956 -24.986 1.00 66.81 589 VAL A O 1
ATOM 4798 N N . LEU A 1 590 ? 0.655 0.425 -25.479 1.00 61.22 590 LEU A N 1
ATOM 4799 C CA . LEU A 1 590 ? -0.110 -0.569 -26.246 1.00 61.22 590 LEU A CA 1
ATOM 4800 C C . LEU A 1 590 ? 0.637 -1.033 -27.519 1.00 61.22 590 LEU A C 1
ATOM 4802 O O . LEU A 1 590 ? 0.820 -2.240 -27.677 1.00 61.22 590 LEU A O 1
ATOM 4806 N N . PRO A 1 591 ? 1.152 -0.133 -28.383 1.00 65.31 591 PRO A N 1
ATOM 4807 C CA . PRO A 1 591 ? 2.048 -0.494 -29.488 1.00 65.31 591 PRO A CA 1
ATOM 4808 C C . PRO A 1 591 ? 3.307 -1.252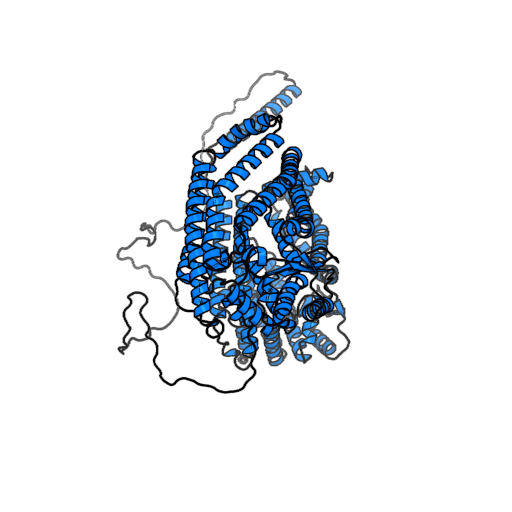 -29.058 1.00 65.31 591 PRO A C 1
ATOM 4810 O O . PRO A 1 591 ? 3.712 -2.216 -29.710 1.00 65.31 591 PRO A O 1
ATOM 4813 N N . TRP A 1 592 ? 3.920 -0.855 -27.940 1.00 71.75 592 TRP A N 1
ATOM 4814 C CA . TRP A 1 592 ? 5.061 -1.581 -27.386 1.00 71.75 592 TRP A CA 1
ATOM 4815 C C . TRP A 1 592 ? 4.685 -3.021 -27.005 1.00 71.75 592 TRP A C 1
ATOM 4817 O O . TRP A 1 592 ? 5.404 -3.966 -27.340 1.00 71.75 592 TRP A O 1
ATOM 4827 N N . PHE A 1 593 ? 3.532 -3.201 -26.359 1.00 65.19 593 PHE A N 1
ATOM 4828 C CA . PHE A 1 593 ? 3.030 -4.505 -25.939 1.00 65.19 593 PHE A CA 1
ATOM 4829 C C . PHE A 1 593 ? 2.642 -5.388 -27.137 1.00 65.19 593 PHE A C 1
ATOM 4831 O O . PHE A 1 593 ? 2.947 -6.579 -27.145 1.00 65.19 593 PHE A O 1
ATOM 4838 N N . TRP A 1 594 ? 2.070 -4.793 -28.190 1.00 67.94 594 TRP A N 1
ATOM 4839 C CA . TRP A 1 594 ? 1.807 -5.445 -29.478 1.00 67.94 594 TRP A CA 1
ATOM 4840 C C . TRP A 1 594 ? 3.084 -5.996 -30.118 1.00 67.94 594 TRP A C 1
ATOM 4842 O O . TRP A 1 594 ? 3.147 -7.156 -30.512 1.00 67.94 594 TRP A O 1
ATOM 4852 N N . LYS A 1 595 ? 4.163 -5.212 -30.150 1.00 68.19 595 LYS A N 1
ATOM 4853 C CA . LYS A 1 595 ? 5.450 -5.692 -30.675 1.00 68.19 595 LYS A CA 1
ATOM 4854 C C . LYS A 1 595 ? 6.059 -6.802 -29.808 1.00 68.19 595 LYS A C 1
ATOM 4856 O O . LYS A 1 595 ? 6.733 -7.701 -30.302 1.00 68.19 595 LYS A O 1
ATOM 4861 N N . LYS A 1 596 ? 5.838 -6.768 -28.491 1.00 74.25 596 LYS A N 1
ATOM 4862 C CA . LYS A 1 596 ? 6.334 -7.811 -27.581 1.00 74.25 596 LYS A CA 1
ATOM 4863 C C . LYS A 1 596 ? 5.564 -9.125 -27.684 1.00 74.25 596 LYS A C 1
ATOM 4865 O O . LYS A 1 596 ? 6.192 -10.174 -27.538 1.00 74.25 596 LYS A O 1
ATOM 4870 N N . SER A 1 597 ? 4.262 -9.101 -27.966 1.00 68.12 597 SER A N 1
ATOM 4871 C CA . SER A 1 597 ? 3.507 -10.338 -28.189 1.00 68.12 597 SER A CA 1
ATOM 4872 C C . SER A 1 597 ? 3.992 -11.093 -29.430 1.00 68.12 597 SER A C 1
ATOM 4874 O O . SER A 1 597 ? 3.999 -12.317 -29.409 1.00 68.12 597 SER A O 1
ATOM 4876 N N . GLU A 1 598 ? 4.504 -10.401 -30.450 1.00 71.06 598 GLU A N 1
ATOM 4877 C CA . GLU A 1 598 ? 5.108 -11.006 -31.651 1.00 71.06 598 GLU A CA 1
ATOM 4878 C C . GLU A 1 598 ? 6.310 -11.901 -31.298 1.00 71.06 598 GLU A C 1
ATOM 4880 O O . GLU A 1 598 ? 6.404 -13.068 -31.690 1.00 71.06 598 GLU A O 1
ATOM 4885 N N . HIS A 1 599 ? 7.207 -11.372 -30.461 1.00 75.88 599 HIS A N 1
ATOM 4886 C CA . HIS A 1 599 ? 8.368 -12.100 -29.951 1.00 75.88 599 HIS A CA 1
ATOM 4887 C C . HIS A 1 599 ? 7.978 -13.287 -29.065 1.00 75.88 599 HIS A C 1
ATOM 4889 O O . HIS A 1 599 ? 8.648 -14.316 -29.070 1.00 75.88 599 HIS A O 1
ATOM 4895 N N . LEU A 1 600 ? 6.898 -13.157 -28.293 1.00 72.81 600 LEU A N 1
ATOM 4896 C CA . LEU A 1 600 ? 6.394 -14.256 -27.477 1.00 72.81 600 LEU A CA 1
ATOM 4897 C C . LEU A 1 600 ? 5.811 -15.373 -28.352 1.00 72.81 600 LEU A C 1
ATOM 4899 O O . LEU A 1 600 ? 6.077 -16.544 -28.095 1.00 72.81 600 LEU A O 1
ATOM 4903 N N . MET A 1 601 ? 5.056 -15.026 -29.399 1.00 74.31 601 MET A N 1
ATOM 4904 C CA . MET A 1 601 ? 4.465 -16.027 -30.286 1.00 74.31 601 MET A CA 1
ATOM 4905 C C . MET A 1 601 ? 5.526 -16.815 -31.051 1.00 74.31 601 MET A C 1
ATOM 4907 O O . MET A 1 601 ? 5.467 -18.044 -31.084 1.00 74.31 601 MET A O 1
ATOM 4911 N N . THR A 1 602 ? 6.533 -16.117 -31.577 1.00 77.88 602 THR A N 1
ATOM 4912 C CA . THR A 1 602 ? 7.674 -16.750 -32.254 1.00 77.88 602 THR A CA 1
ATOM 4913 C C . THR A 1 602 ? 8.480 -17.646 -31.312 1.00 77.88 602 THR A C 1
ATOM 4915 O O . THR A 1 602 ? 8.849 -18.752 -31.700 1.00 77.88 602 THR A O 1
ATOM 4918 N N . PHE A 1 603 ? 8.683 -17.241 -30.052 1.00 76.06 603 PHE A N 1
ATOM 4919 C CA . PHE A 1 603 ? 9.350 -18.066 -29.035 1.00 76.06 603 PHE A CA 1
ATOM 4920 C C . PHE A 1 603 ? 8.601 -19.374 -28.724 1.00 76.06 603 PHE A C 1
ATOM 4922 O O . PHE A 1 603 ? 9.228 -20.407 -28.505 1.00 76.06 603 PHE A O 1
ATOM 4929 N N . VAL A 1 604 ? 7.264 -19.355 -28.739 1.00 74.81 604 VAL A N 1
ATOM 4930 C CA . VAL A 1 604 ? 6.414 -20.542 -28.505 1.00 74.81 604 VAL A CA 1
ATOM 4931 C C . VAL A 1 604 ? 6.254 -21.397 -29.781 1.00 74.81 604 VAL A C 1
ATOM 4933 O O . VAL A 1 604 ? 5.566 -22.415 -29.772 1.00 74.81 604 VAL A O 1
ATOM 4936 N N . GLY A 1 605 ? 6.916 -21.028 -30.884 1.00 76.44 605 GLY A N 1
ATOM 4937 C CA . GLY A 1 605 ? 6.875 -21.761 -32.154 1.00 76.44 605 GLY A CA 1
ATOM 4938 C C . GLY A 1 605 ? 5.602 -21.521 -32.970 1.00 76.44 605 GLY A C 1
ATOM 4939 O O . GLY A 1 605 ? 5.277 -22.312 -33.854 1.00 76.44 605 GLY A O 1
ATOM 4940 N N . LEU A 1 606 ? 4.862 -20.450 -32.674 1.00 76.12 606 LEU A N 1
ATOM 4941 C CA . LEU A 1 606 ? 3.656 -20.057 -33.398 1.00 76.12 606 LEU A CA 1
ATOM 4942 C C . LEU A 1 606 ? 3.993 -18.960 -34.414 1.00 76.12 606 LEU A C 1
ATOM 4944 O O . LEU A 1 606 ? 4.774 -18.052 -34.130 1.00 76.12 606 LEU A O 1
ATOM 4948 N N . ASN A 1 607 ? 3.403 -19.046 -35.610 1.00 76.62 607 ASN A N 1
ATOM 4949 C CA . ASN A 1 607 ? 3.663 -18.073 -36.668 1.00 76.62 607 ASN A CA 1
ATOM 4950 C C . ASN A 1 607 ? 3.059 -16.708 -36.293 1.00 76.62 607 ASN A C 1
ATOM 4952 O O . ASN A 1 607 ? 1.837 -16.554 -36.284 1.00 76.62 607 ASN A O 1
ATOM 4956 N N . ALA A 1 608 ? 3.918 -15.733 -35.996 1.00 60.47 608 ALA A N 1
ATOM 4957 C CA . ALA A 1 608 ? 3.513 -14.376 -35.650 1.00 60.47 608 ALA A CA 1
ATOM 4958 C C . ALA A 1 608 ? 3.080 -13.535 -36.863 1.00 60.47 608 ALA A C 1
ATOM 4960 O O . ALA A 1 608 ? 2.397 -12.536 -36.676 1.00 60.47 608 ALA A O 1
ATOM 4961 N N . GLU A 1 609 ? 3.379 -13.969 -38.095 1.00 67.06 609 GLU A N 1
ATOM 4962 C CA . GLU A 1 609 ? 2.829 -13.359 -39.317 1.00 67.06 609 GLU A CA 1
ATOM 4963 C C . GLU A 1 609 ? 1.320 -13.620 -39.456 1.00 67.06 609 GLU A C 1
ATOM 4965 O O . GLU A 1 609 ? 0.621 -12.943 -40.208 1.00 67.06 609 GLU A O 1
ATOM 4970 N N . ASN A 1 610 ? 0.788 -14.604 -38.722 1.00 74.06 610 ASN A N 1
ATOM 4971 C CA . ASN A 1 610 ? -0.646 -14.811 -38.624 1.00 74.06 610 ASN A CA 1
ATOM 4972 C C . ASN A 1 610 ? -1.249 -13.796 -37.639 1.00 74.06 610 ASN A C 1
ATOM 4974 O O . ASN A 1 610 ? -1.182 -13.974 -36.419 1.00 74.06 610 ASN A O 1
ATOM 4978 N N . GLU A 1 611 ? -1.901 -12.767 -38.183 1.00 64.81 611 GLU A N 1
ATOM 4979 C CA . GLU A 1 611 ? -2.535 -11.681 -37.422 1.00 64.81 611 GLU A CA 1
ATOM 4980 C C . GLU A 1 611 ? -3.501 -12.172 -36.332 1.00 64.81 611 GLU A C 1
ATOM 4982 O O . GLU A 1 611 ? -3.604 -11.554 -35.269 1.00 64.81 611 GLU A O 1
ATOM 4987 N N . ILE A 1 612 ? -4.189 -13.302 -36.545 1.00 67.75 612 ILE A N 1
ATOM 4988 C CA . ILE A 1 612 ? -5.094 -13.881 -35.545 1.00 67.75 612 ILE A CA 1
ATOM 4989 C C . ILE A 1 612 ? -4.284 -14.383 -34.348 1.00 67.75 612 ILE A C 1
ATOM 4991 O O . ILE A 1 612 ? -4.592 -14.038 -33.209 1.00 67.75 612 ILE A O 1
ATOM 4995 N N . LEU A 1 613 ? -3.226 -15.163 -34.588 1.00 68.19 613 LEU A N 1
ATOM 4996 C CA . LEU A 1 613 ? -2.367 -15.689 -33.520 1.00 68.19 613 LEU A CA 1
ATOM 4997 C C . LEU A 1 613 ? -1.655 -14.563 -32.763 1.00 68.19 613 LEU A C 1
ATOM 4999 O O . LEU A 1 613 ? -1.573 -14.605 -31.534 1.00 68.19 613 LEU A O 1
ATOM 5003 N N . HIS A 1 614 ? -1.203 -13.531 -33.473 1.00 69.38 614 HIS A N 1
ATOM 5004 C CA . HIS A 1 614 ? -0.556 -12.369 -32.869 1.00 69.38 614 HIS A CA 1
ATOM 5005 C C . HIS A 1 614 ? -1.522 -11.552 -31.997 1.00 69.38 614 HIS A C 1
ATOM 5007 O O . HIS A 1 614 ? -1.193 -11.230 -30.850 1.00 69.38 614 HIS A O 1
ATOM 5013 N N . THR A 1 615 ? -2.748 -11.312 -32.476 1.00 67.38 615 THR A N 1
ATOM 5014 C CA . THR A 1 615 ? -3.800 -10.624 -31.706 1.00 67.38 615 THR A CA 1
ATOM 5015 C C . THR A 1 615 ? -4.176 -11.398 -30.443 1.00 67.38 615 THR A C 1
ATOM 5017 O O . THR A 1 615 ? -4.344 -10.815 -29.371 1.00 67.38 615 THR A O 1
ATOM 5020 N N . LEU A 1 616 ? -4.270 -12.727 -30.533 1.00 69.00 616 LEU A N 1
ATOM 5021 C CA . LEU A 1 616 ? -4.550 -13.583 -29.380 1.00 69.00 616 LEU A CA 1
ATOM 5022 C C . LEU A 1 616 ? -3.413 -13.555 -28.352 1.00 69.00 616 LEU A C 1
ATOM 5024 O O . LEU A 1 616 ? -3.682 -13.448 -27.155 1.00 69.00 616 LEU A O 1
ATOM 5028 N N . GLY A 1 617 ? -2.157 -13.578 -28.806 1.00 69.75 617 GLY A N 1
ATOM 5029 C CA . GLY A 1 617 ? -0.983 -13.415 -27.946 1.00 69.75 617 GLY A CA 1
ATOM 5030 C C . GLY A 1 617 ? -0.945 -12.058 -27.241 1.00 69.75 617 GLY A C 1
ATOM 5031 O O . GLY A 1 617 ? -0.653 -11.982 -26.046 1.00 69.75 617 GLY A O 1
ATOM 5032 N N . PHE A 1 618 ? -1.304 -10.987 -27.955 1.00 70.19 618 PHE A N 1
ATOM 5033 C CA . PHE A 1 618 ? -1.435 -9.641 -27.396 1.00 70.19 618 PHE A CA 1
ATOM 5034 C C . PHE A 1 618 ? -2.500 -9.584 -26.293 1.00 70.19 618 PHE A C 1
ATOM 5036 O O . PHE A 1 618 ? -2.209 -9.161 -25.174 1.00 70.19 618 PHE A O 1
ATOM 5043 N N . LEU A 1 619 ? -3.715 -10.068 -26.567 1.00 65.75 619 LEU A N 1
ATOM 5044 C CA . LEU A 1 619 ? -4.814 -10.055 -25.596 1.00 65.75 619 LEU A CA 1
ATOM 5045 C C . LEU A 1 619 ? -4.516 -10.918 -24.363 1.00 65.75 619 LEU A C 1
ATOM 5047 O O . LEU A 1 619 ? -4.803 -10.494 -23.243 1.00 65.75 619 LEU A O 1
ATOM 5051 N N . ALA A 1 620 ? -3.900 -12.090 -24.546 1.00 66.75 620 ALA A N 1
ATOM 5052 C CA . ALA A 1 620 ? -3.483 -12.948 -23.439 1.00 66.75 620 ALA A CA 1
ATOM 5053 C C . ALA A 1 620 ? -2.464 -12.246 -22.527 1.00 66.75 620 ALA A C 1
ATOM 5055 O O . ALA A 1 620 ? -2.590 -12.294 -21.301 1.00 66.75 620 ALA A O 1
ATOM 5056 N N . GLY A 1 621 ? -1.493 -11.538 -23.111 1.00 65.50 621 GLY A N 1
ATOM 5057 C CA . GLY A 1 621 ? -0.521 -10.758 -22.351 1.00 65.50 621 GLY A CA 1
ATOM 5058 C C . GLY A 1 621 ? -1.154 -9.589 -21.585 1.00 65.50 621 GLY A C 1
ATOM 5059 O O . GLY A 1 621 ? -0.830 -9.389 -20.415 1.00 65.50 621 GLY A O 1
ATOM 5060 N N . VAL A 1 622 ? -2.086 -8.849 -22.199 1.00 63.47 622 VAL A N 1
ATOM 5061 C CA . VAL A 1 622 ? -2.787 -7.732 -21.536 1.00 63.47 622 VAL A CA 1
ATOM 5062 C C . VAL A 1 622 ? -3.636 -8.244 -20.368 1.00 63.47 622 VAL A C 1
ATOM 5064 O O . VAL A 1 622 ? -3.632 -7.652 -19.288 1.00 63.47 622 VAL A O 1
ATOM 5067 N N . MET A 1 623 ? -4.318 -9.382 -20.543 1.00 60.56 623 MET A N 1
ATOM 5068 C CA . MET A 1 623 ? -5.097 -10.011 -19.473 1.00 60.56 623 MET A CA 1
ATOM 5069 C C . MET A 1 623 ? -4.215 -10.424 -18.287 1.00 60.56 623 MET A C 1
ATOM 5071 O O . MET A 1 623 ? -4.566 -10.119 -17.147 1.00 60.56 623 MET A O 1
ATOM 5075 N N . LEU A 1 624 ? -3.061 -11.052 -18.546 1.00 61.91 624 LEU A N 1
ATOM 5076 C CA . LEU A 1 624 ? -2.089 -11.452 -17.517 1.00 61.91 624 LEU A CA 1
ATOM 5077 C C . LEU A 1 624 ? -1.508 -10.260 -16.749 1.00 61.91 624 LEU A C 1
ATOM 5079 O O . LEU A 1 624 ? -1.289 -10.354 -15.544 1.00 61.91 624 LEU A O 1
ATOM 5083 N N . TRP A 1 625 ? -1.279 -9.139 -17.434 1.00 53.81 625 TRP A N 1
ATOM 5084 C CA . TRP A 1 625 ? -0.744 -7.925 -16.821 1.00 53.81 625 TRP A CA 1
ATOM 5085 C C . TRP A 1 625 ? -1.745 -7.255 -15.863 1.00 53.81 625 TRP A C 1
ATOM 5087 O O . TRP A 1 625 ? -1.350 -6.701 -14.842 1.00 53.81 625 TRP A O 1
ATOM 5097 N N . SER A 1 626 ? -3.045 -7.346 -16.152 1.00 48.47 626 SER A N 1
ATOM 5098 C CA . SER A 1 626 ? -4.095 -6.617 -15.424 1.00 48.47 626 SER A CA 1
ATOM 5099 C C . SER A 1 626 ? -4.518 -7.202 -14.063 1.00 48.47 626 SER A C 1
ATOM 5101 O O . SER A 1 626 ? -5.324 -6.580 -13.372 1.00 48.47 626 SER A O 1
ATOM 5103 N N . GLN A 1 627 ? -4.036 -8.387 -13.664 1.00 48.06 627 GLN A N 1
ATOM 5104 C CA . GLN A 1 627 ? -4.580 -9.123 -12.513 1.00 48.06 627 GLN A CA 1
ATOM 5105 C C . GLN A 1 627 ? -3.492 -9.544 -11.518 1.00 48.06 627 GLN A C 1
ATOM 5107 O O . GLN A 1 627 ? -2.807 -10.549 -11.700 1.00 48.06 627 GLN A O 1
ATOM 5112 N N . GLN A 1 628 ? -3.363 -8.799 -10.419 1.00 43.34 628 GLN A N 1
ATOM 5113 C CA . GLN A 1 628 ? -2.501 -9.155 -9.291 1.00 43.34 628 GLN A CA 1
ATOM 5114 C C . GLN A 1 628 ? -3.258 -8.934 -7.976 1.00 43.34 628 GLN A C 1
ATOM 5116 O O . GLN A 1 628 ? -3.453 -7.784 -7.599 1.00 43.34 628 GLN A O 1
ATOM 5121 N N . THR A 1 629 ? -3.704 -10.001 -7.283 1.00 42.03 629 THR A N 1
ATOM 5122 C CA . THR A 1 629 ? -3.818 -10.081 -5.796 1.00 42.03 629 THR A CA 1
ATOM 5123 C C . THR A 1 629 ? -4.386 -11.418 -5.243 1.00 42.03 629 THR A C 1
ATOM 5125 O O . THR A 1 629 ? -5.220 -12.060 -5.851 1.00 42.03 629 THR A O 1
ATOM 5128 N N . ILE A 1 630 ? -3.890 -11.803 -4.051 1.00 45.88 630 ILE A N 1
ATOM 5129 C CA . ILE A 1 630 ? -4.384 -12.648 -2.917 1.00 45.88 630 ILE A CA 1
ATOM 5130 C C . ILE A 1 630 ? -5.046 -14.034 -3.136 1.00 45.88 630 ILE A C 1
ATOM 5132 O O . ILE A 1 630 ? -5.913 -14.264 -3.952 1.00 45.88 630 ILE A O 1
ATOM 5136 N N . TRP A 1 631 ? -4.653 -15.018 -2.321 1.00 41.00 631 TRP A N 1
ATOM 5137 C CA . TRP A 1 631 ? -4.763 -16.475 -2.549 1.00 41.00 631 TRP A CA 1
ATOM 5138 C C . TRP A 1 631 ? -6.175 -17.098 -2.714 1.00 41.00 631 TRP A C 1
ATOM 5140 O O . TRP A 1 631 ? -6.331 -18.049 -3.479 1.00 41.00 631 TRP A O 1
ATOM 5150 N N . LEU A 1 632 ? -7.226 -16.564 -2.078 1.00 42.69 632 LEU A N 1
ATOM 5151 C CA . LEU A 1 632 ? -8.624 -16.976 -2.346 1.00 42.69 632 LEU A CA 1
ATOM 5152 C C . LEU A 1 632 ? -9.160 -16.372 -3.652 1.00 42.69 632 LEU A C 1
ATOM 5154 O O . LEU A 1 632 ? -9.927 -17.016 -4.366 1.00 42.69 632 LEU A O 1
ATOM 5158 N N . PHE A 1 633 ? -8.670 -15.179 -3.986 1.00 52.94 633 PHE A N 1
ATOM 5159 C CA . PHE A 1 633 ? -8.852 -14.546 -5.281 1.00 52.94 633 PHE A CA 1
ATOM 5160 C C . PHE A 1 633 ? -8.058 -15.300 -6.356 1.00 52.94 633 PHE A C 1
ATOM 5162 O O . PHE A 1 633 ? -8.629 -15.547 -7.401 1.00 52.94 633 PHE A O 1
ATOM 5169 N N . PHE A 1 634 ? -6.851 -15.833 -6.100 1.00 60.41 634 PHE A N 1
ATOM 5170 C CA . PHE A 1 634 ? -6.104 -16.635 -7.090 1.00 60.41 634 PHE A CA 1
ATOM 5171 C C . PHE A 1 634 ? -6.878 -17.849 -7.602 1.00 60.41 634 PHE A C 1
ATOM 5173 O O . PHE A 1 634 ? -6.859 -18.092 -8.799 1.00 60.41 634 PHE A O 1
ATOM 5180 N N . ARG A 1 635 ? -7.572 -18.620 -6.752 1.00 63.56 635 ARG A N 1
ATOM 5181 C CA . ARG A 1 635 ? -8.314 -19.796 -7.243 1.00 63.56 635 ARG A CA 1
ATOM 5182 C C . ARG A 1 635 ? -9.400 -19.395 -8.242 1.00 63.56 635 ARG A C 1
ATOM 5184 O O . ARG A 1 635 ? -9.535 -20.038 -9.279 1.00 63.56 635 ARG A O 1
ATOM 5191 N N . ASP A 1 636 ? -10.172 -18.360 -7.934 1.00 67.75 636 ASP A N 1
ATOM 5192 C CA . ASP A 1 636 ? -11.253 -17.913 -8.815 1.00 67.75 636 ASP A CA 1
ATOM 5193 C C . ASP A 1 636 ? -10.740 -17.071 -9.979 1.00 67.75 636 ASP A C 1
ATOM 5195 O O . ASP A 1 636 ? -11.245 -17.195 -11.083 1.00 67.75 636 ASP A O 1
ATOM 5199 N N . MET A 1 637 ? -9.693 -16.283 -9.771 1.00 64.50 637 MET A N 1
ATOM 5200 C CA . MET A 1 637 ? -8.981 -15.546 -10.808 1.00 64.50 637 MET A CA 1
ATOM 5201 C C . MET A 1 637 ? -8.377 -16.518 -11.820 1.00 64.50 637 MET A C 1
ATOM 5203 O O . MET A 1 637 ? -8.611 -16.358 -13.007 1.00 64.50 637 MET A O 1
ATOM 5207 N N . ILE A 1 638 ? -7.706 -17.586 -11.377 1.00 71.75 638 ILE A N 1
ATOM 5208 C CA . ILE A 1 638 ? -7.180 -18.645 -12.251 1.00 71.75 638 ILE A CA 1
ATOM 5209 C C . ILE A 1 638 ? -8.326 -19.347 -12.981 1.00 71.75 638 ILE A C 1
ATOM 5211 O O . ILE A 1 638 ? -8.240 -19.527 -14.190 1.00 71.75 638 ILE A O 1
ATOM 5215 N N . LYS A 1 639 ? -9.421 -19.712 -12.298 1.00 76.50 639 LYS A N 1
ATOM 5216 C CA . LYS A 1 639 ? -10.603 -20.288 -12.967 1.00 76.50 639 LYS A CA 1
ATOM 5217 C C . LYS A 1 639 ? -11.175 -19.336 -14.020 1.00 76.50 639 LYS A C 1
ATOM 5219 O O . LYS A 1 639 ? -11.424 -19.759 -15.142 1.00 76.50 639 LYS A O 1
ATOM 5224 N N . GLY A 1 640 ? -11.347 -18.061 -13.682 1.00 71.50 640 GLY A N 1
ATOM 5225 C CA . GLY A 1 640 ? -11.823 -17.016 -14.584 1.00 71.50 640 GLY A CA 1
ATOM 5226 C C . GLY A 1 640 ? -10.895 -16.814 -15.778 1.00 71.50 640 GLY A C 1
ATOM 5227 O O . GLY A 1 640 ? -11.371 -16.743 -16.905 1.00 71.50 640 GLY A O 1
ATOM 5228 N N . MET A 1 641 ? -9.579 -16.822 -15.555 1.00 67.69 641 MET A N 1
ATOM 5229 C CA . MET A 1 641 ? -8.561 -16.748 -16.602 1.00 67.69 641 MET A CA 1
ATOM 5230 C C . MET A 1 641 ? -8.594 -17.970 -17.510 1.00 67.69 641 MET A C 1
ATOM 5232 O O . MET A 1 641 ? -8.600 -17.810 -18.721 1.00 67.69 641 MET A O 1
ATOM 5236 N N . LEU A 1 642 ? -8.660 -19.183 -16.959 1.00 77.31 642 LEU A N 1
ATOM 5237 C CA . LEU A 1 642 ? -8.763 -20.406 -17.755 1.00 77.31 642 LEU A CA 1
ATOM 5238 C C . LEU A 1 642 ? -10.029 -20.390 -18.616 1.00 77.31 642 LEU A C 1
ATOM 5240 O O . LEU A 1 642 ? -9.970 -20.705 -19.798 1.00 77.31 642 LEU A O 1
ATOM 5244 N N . ILE A 1 643 ? -11.160 -19.952 -18.060 1.00 81.00 643 ILE A N 1
ATOM 5245 C CA . ILE A 1 643 ? -12.416 -19.807 -18.806 1.00 81.00 643 ILE A CA 1
ATOM 5246 C C . ILE A 1 643 ? -12.278 -18.744 -19.906 1.00 81.00 643 ILE A C 1
ATOM 5248 O O . ILE A 1 643 ? -12.688 -18.988 -21.039 1.00 81.00 643 ILE A O 1
ATOM 5252 N N . ALA A 1 644 ? -11.659 -17.597 -19.613 1.00 70.25 644 ALA A N 1
ATOM 5253 C CA . ALA A 1 644 ? -11.408 -16.541 -20.593 1.00 70.25 644 ALA A CA 1
ATOM 5254 C C . ALA A 1 644 ? -10.443 -16.987 -21.707 1.00 70.25 644 ALA A C 1
ATOM 5256 O O . ALA A 1 644 ? -10.679 -16.673 -22.869 1.00 70.25 644 ALA A O 1
ATOM 5257 N N . ILE A 1 645 ? -9.407 -17.765 -21.383 1.00 73.25 645 ILE A N 1
ATOM 5258 C CA . ILE A 1 645 ? -8.441 -18.336 -22.335 1.00 73.25 645 ILE A CA 1
ATOM 5259 C C . ILE A 1 645 ? -9.077 -19.444 -23.182 1.00 73.25 645 ILE A C 1
ATOM 5261 O O . ILE A 1 645 ? -8.698 -19.625 -24.332 1.00 73.25 645 ILE A O 1
ATOM 5265 N N . VAL A 1 646 ? -10.048 -20.189 -22.653 1.00 81.44 646 VAL A N 1
ATOM 5266 C CA . VAL A 1 646 ? -10.736 -21.243 -23.415 1.00 81.44 646 VAL A CA 1
ATOM 5267 C C . VAL A 1 646 ? -11.810 -20.657 -24.335 1.00 81.44 646 VAL A C 1
ATOM 5269 O O . VAL A 1 646 ? -11.928 -21.077 -25.483 1.00 81.44 646 VAL A O 1
ATOM 5272 N N . ILE A 1 647 ? -12.596 -19.689 -23.854 1.00 82.62 647 ILE A N 1
ATOM 5273 C CA . ILE A 1 647 ? -13.759 -19.169 -24.590 1.00 82.62 647 ILE A CA 1
ATOM 5274 C C . ILE A 1 647 ? -13.416 -17.929 -25.432 1.00 82.62 647 ILE A C 1
ATOM 5276 O O . ILE A 1 647 ? -13.957 -17.755 -26.523 1.00 82.62 647 ILE A O 1
ATOM 5280 N N . GLY A 1 648 ? -12.515 -17.071 -24.954 1.00 76.00 648 GLY A N 1
ATOM 5281 C CA . GLY A 1 648 ? -12.160 -15.802 -25.593 1.00 76.00 648 GLY A CA 1
ATOM 5282 C C . GLY A 1 648 ? -11.483 -15.957 -26.959 1.00 76.00 648 GLY A C 1
ATOM 5283 O O . GLY A 1 648 ? -11.958 -15.348 -27.919 1.00 76.00 648 GLY A O 1
ATOM 5284 N N . PRO A 1 649 ? -10.422 -16.775 -27.106 1.00 82.94 649 PRO A N 1
ATOM 5285 C CA . PRO A 1 649 ? -9.697 -16.892 -28.364 1.00 82.94 649 PRO A CA 1
ATOM 5286 C C . PRO A 1 649 ? -10.532 -17.351 -29.565 1.00 82.94 649 PRO A C 1
ATOM 5288 O O . PRO A 1 649 ? -10.423 -16.709 -30.610 1.00 82.94 649 PRO A O 1
ATOM 5291 N N . PRO A 1 650 ? -11.419 -18.362 -29.456 1.00 84.69 650 PRO A N 1
ATOM 5292 C CA . PRO A 1 650 ? -12.324 -18.717 -30.550 1.00 84.69 650 PRO A CA 1
ATOM 5293 C C . PRO A 1 650 ? -13.248 -17.568 -30.981 1.00 84.69 650 PRO A C 1
ATOM 5295 O O . PRO A 1 650 ? -13.484 -17.381 -32.174 1.00 84.69 650 PRO A O 1
ATOM 5298 N N . ILE A 1 651 ? -13.750 -16.777 -30.023 1.00 84.38 651 ILE A N 1
ATOM 5299 C CA . ILE A 1 651 ? -14.622 -15.625 -30.297 1.00 84.38 651 ILE A CA 1
ATOM 5300 C C . ILE A 1 651 ? -13.844 -14.535 -31.033 1.00 8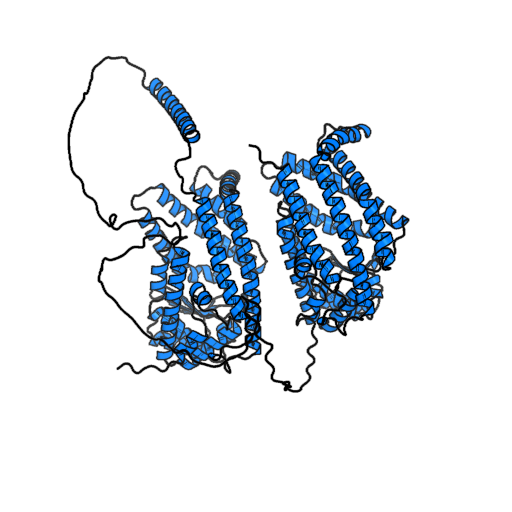4.38 651 ILE A C 1
ATOM 5302 O O . ILE A 1 651 ? -14.299 -14.041 -32.062 1.00 84.38 651 ILE A O 1
ATOM 5306 N N . VAL A 1 652 ? -12.662 -14.179 -30.526 1.00 77.94 652 VAL A N 1
ATOM 5307 C CA . VAL A 1 652 ? -11.808 -13.148 -31.127 1.00 77.94 652 VAL A CA 1
ATOM 5308 C C . VAL A 1 652 ? -11.364 -13.567 -32.528 1.00 77.94 652 VAL A C 1
ATOM 5310 O O . VAL A 1 652 ? -11.463 -12.770 -33.457 1.00 77.94 652 VAL A O 1
ATOM 5313 N N . ALA A 1 653 ? -10.959 -14.825 -32.715 1.00 81.25 653 ALA A N 1
ATOM 5314 C CA . ALA A 1 653 ? -10.597 -15.354 -34.026 1.00 81.25 653 ALA A CA 1
ATOM 5315 C C . ALA A 1 653 ? -11.767 -15.276 -35.021 1.00 81.25 653 ALA A C 1
ATOM 5317 O O . ALA A 1 653 ? -11.573 -14.844 -36.156 1.00 81.25 653 ALA A O 1
ATOM 5318 N N . ALA A 1 654 ? -12.990 -15.622 -34.600 1.00 84.81 654 ALA A N 1
ATOM 5319 C CA . ALA A 1 654 ? -14.176 -15.510 -35.447 1.00 84.81 654 ALA A CA 1
ATOM 5320 C C . ALA A 1 654 ? -14.451 -14.057 -35.875 1.00 84.81 654 ALA A C 1
ATOM 5322 O O . ALA A 1 654 ? -14.733 -13.814 -37.048 1.00 84.81 654 ALA A O 1
ATOM 5323 N N . VAL A 1 655 ? -14.313 -13.092 -34.958 1.00 80.50 655 VAL A N 1
ATOM 5324 C CA . VAL A 1 655 ? -14.460 -11.659 -35.266 1.00 80.50 655 VAL A CA 1
ATOM 5325 C C . VAL A 1 655 ? -13.398 -11.200 -36.264 1.00 80.50 655 VAL A C 1
ATOM 5327 O O . VAL A 1 655 ? -13.747 -10.567 -37.258 1.00 80.50 655 VAL A O 1
ATOM 5330 N N . ILE A 1 656 ? -12.126 -11.556 -36.054 1.00 78.19 656 ILE A N 1
ATOM 5331 C CA . ILE A 1 656 ? -11.035 -11.179 -36.966 1.00 78.19 656 ILE A CA 1
ATOM 5332 C C . ILE A 1 656 ? -11.282 -11.751 -38.365 1.00 78.19 656 ILE A C 1
ATOM 5334 O O . ILE A 1 656 ? -11.184 -11.017 -39.342 1.00 78.19 656 ILE A O 1
ATOM 5338 N N . VAL A 1 657 ? -11.697 -13.017 -38.476 1.00 84.31 657 VAL A N 1
ATOM 5339 C CA . VAL A 1 657 ? -12.035 -13.636 -39.770 1.00 84.31 657 VAL A CA 1
ATOM 5340 C C . VAL A 1 657 ? -13.189 -12.906 -40.464 1.00 84.31 657 VAL A C 1
ATOM 5342 O O . VAL A 1 657 ? -13.156 -12.732 -41.682 1.00 84.31 657 VAL A O 1
ATOM 5345 N N . MET A 1 658 ? -14.214 -12.464 -39.726 1.00 81.94 658 MET A N 1
ATOM 5346 C CA . MET A 1 658 ? -15.314 -11.678 -40.302 1.00 81.94 658 MET A CA 1
ATOM 5347 C C . MET A 1 658 ? -14.832 -10.326 -40.830 1.00 81.94 658 MET A C 1
ATOM 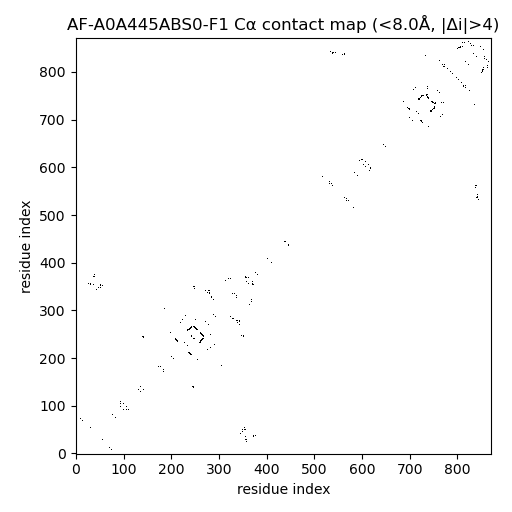5349 O O . MET A 1 658 ? -15.234 -9.930 -41.923 1.00 81.94 658 MET A O 1
ATOM 5353 N N . VAL A 1 659 ? -13.957 -9.647 -40.082 1.00 76.88 659 VAL A N 1
ATOM 5354 C CA . VAL A 1 659 ? -13.362 -8.364 -40.480 1.00 76.88 659 VAL A CA 1
ATOM 5355 C C . VAL A 1 659 ? -12.466 -8.536 -41.710 1.00 76.88 659 VAL A C 1
ATOM 5357 O O . VAL A 1 659 ? -12.652 -7.824 -42.694 1.00 76.88 659 VAL A O 1
ATOM 5360 N N . GLN A 1 660 ? -11.561 -9.520 -41.700 1.00 77.75 660 GLN A N 1
ATOM 5361 C CA . GLN A 1 660 ? -10.626 -9.804 -42.796 1.00 77.75 660 GLN A CA 1
ATOM 5362 C C . GLN A 1 660 ? -11.331 -10.234 -44.087 1.00 77.75 660 GLN A C 1
ATOM 5364 O O . GLN A 1 660 ? -10.867 -9.899 -45.174 1.00 77.75 660 GLN A O 1
ATOM 5369 N N . LYS A 1 661 ? -12.466 -10.946 -43.999 1.00 81.88 661 LYS A N 1
ATOM 5370 C CA . LYS A 1 661 ? -13.246 -11.322 -45.190 1.00 81.88 661 LYS A CA 1
ATOM 5371 C C . LYS A 1 661 ? -13.798 -10.120 -45.952 1.00 81.88 661 LYS A C 1
ATOM 5373 O O . LYS A 1 661 ? -14.039 -10.275 -47.142 1.00 81.88 661 LYS A O 1
ATOM 5378 N N . GLY A 1 662 ? -13.979 -8.972 -45.288 1.00 67.31 662 GLY A N 1
ATOM 5379 C CA . GLY A 1 662 ? -14.450 -7.723 -45.887 1.00 67.31 662 GLY A CA 1
ATOM 5380 C C . GLY A 1 662 ? -15.869 -7.826 -46.463 1.00 67.31 662 GLY A C 1
ATOM 5381 O O . GLY A 1 662 ? -16.139 -8.573 -47.396 1.00 67.31 662 GLY A O 1
ATOM 5382 N N . SER A 1 663 ? -16.823 -7.062 -45.931 1.00 77.19 663 SER A N 1
ATOM 5383 C CA . SER A 1 663 ? -18.193 -7.031 -46.462 1.00 77.19 663 SER A CA 1
ATOM 5384 C C . SER A 1 663 ? -18.805 -5.642 -46.302 1.00 77.19 663 SER A C 1
ATOM 5386 O O . SER A 1 663 ? -18.643 -5.046 -45.235 1.00 77.19 663 SER A O 1
ATOM 5388 N N . PRO A 1 664 ? -19.593 -5.149 -47.279 1.00 74.81 664 PRO A N 1
ATOM 5389 C CA . PRO A 1 664 ? -20.386 -3.930 -47.100 1.00 74.81 664 PRO A CA 1
ATOM 5390 C C . PRO A 1 664 ? -21.422 -4.062 -45.967 1.00 74.81 664 PRO A C 1
ATOM 5392 O O . PRO A 1 664 ? -21.889 -3.060 -45.436 1.00 74.81 664 PRO A O 1
ATOM 5395 N N . TYR A 1 665 ? -21.740 -5.293 -45.548 1.00 78.62 665 TYR A N 1
ATOM 5396 C CA . TYR A 1 665 ? -22.648 -5.609 -44.441 1.00 78.62 665 TYR A CA 1
ATOM 5397 C C . TYR A 1 665 ? -21.923 -6.093 -43.174 1.00 78.62 665 TYR A C 1
ATOM 5399 O O . TYR A 1 665 ? -22.549 -6.699 -42.305 1.00 78.62 665 TYR A O 1
ATOM 5407 N N . LEU A 1 666 ? -20.612 -5.850 -43.040 1.00 73.50 666 LEU A N 1
ATOM 5408 C CA . LEU A 1 666 ? -19.807 -6.309 -41.897 1.00 73.50 666 LEU A CA 1
ATOM 5409 C C . LEU A 1 666 ? -20.431 -5.941 -40.541 1.00 73.50 666 LEU A C 1
ATOM 5411 O O . LEU A 1 666 ? -20.471 -6.775 -39.641 1.00 73.50 666 LEU A O 1
ATOM 5415 N N . ALA A 1 667 ? -20.984 -4.733 -40.413 1.00 65.94 667 ALA A N 1
ATOM 5416 C CA . ALA A 1 667 ? -21.660 -4.292 -39.194 1.00 65.94 667 ALA A CA 1
ATOM 5417 C C . ALA A 1 667 ? -22.860 -5.186 -38.820 1.00 65.94 667 ALA A C 1
ATOM 5419 O O . ALA A 1 667 ? -23.038 -5.517 -37.651 1.00 65.94 667 ALA A O 1
ATOM 5420 N N . ILE A 1 668 ? -23.646 -5.632 -39.808 1.00 70.31 668 ILE A N 1
ATOM 5421 C CA . ILE A 1 668 ? -24.804 -6.518 -39.601 1.00 70.31 668 ILE A CA 1
ATOM 5422 C C . ILE A 1 668 ? -24.336 -7.918 -39.199 1.00 70.31 668 ILE A C 1
ATOM 5424 O O . ILE A 1 668 ? -24.922 -8.534 -38.310 1.00 70.31 668 ILE A O 1
ATOM 5428 N N . TYR A 1 669 ? -23.260 -8.416 -39.811 1.00 77.12 669 TYR A N 1
ATOM 5429 C CA . TYR A 1 669 ? -22.687 -9.718 -39.469 1.00 77.12 669 TYR A CA 1
ATOM 5430 C C . TYR A 1 669 ? -22.079 -9.734 -38.065 1.00 77.12 669 TYR A C 1
ATOM 5432 O O . TYR A 1 669 ? -22.336 -10.668 -37.309 1.00 77.12 669 TYR A O 1
ATOM 5440 N N . LEU A 1 670 ? -21.344 -8.684 -37.684 1.00 76.12 670 LEU A N 1
ATOM 5441 C CA . LEU A 1 670 ? -20.800 -8.533 -36.333 1.00 76.12 670 LEU A CA 1
ATOM 5442 C C . LEU A 1 670 ? -21.913 -8.387 -35.294 1.00 76.12 670 LEU A C 1
ATOM 5444 O O . LEU A 1 670 ? -21.859 -9.041 -34.256 1.00 76.12 670 LEU A O 1
ATOM 5448 N N . TRP A 1 671 ? -22.948 -7.597 -35.587 1.00 76.50 671 TRP A N 1
ATOM 5449 C CA . TRP A 1 671 ? -24.116 -7.473 -34.717 1.00 76.50 671 TRP A CA 1
ATOM 5450 C C . TRP A 1 671 ? -24.838 -8.814 -34.540 1.00 76.50 671 TRP A C 1
ATOM 5452 O O . TRP A 1 671 ? -25.074 -9.240 -33.412 1.00 76.50 671 TRP A O 1
ATOM 5462 N N . GLY A 1 672 ? -25.117 -9.532 -35.634 1.00 75.88 672 GLY A N 1
ATOM 5463 C CA . GLY A 1 672 ? -25.739 -10.856 -35.586 1.00 75.88 672 GLY A CA 1
ATOM 5464 C C . GLY A 1 672 ? -24.890 -11.881 -34.827 1.00 75.88 672 GLY A C 1
ATOM 5465 O O . GLY A 1 672 ? -25.418 -12.659 -34.033 1.00 75.88 672 GLY A O 1
ATOM 5466 N N . PHE A 1 673 ? -23.567 -11.850 -35.007 1.00 82.50 673 PHE A N 1
ATOM 5467 C CA . PHE A 1 673 ? -22.636 -12.701 -34.270 1.00 82.50 673 PHE A CA 1
ATOM 5468 C C . PHE A 1 673 ? -22.634 -12.391 -32.768 1.00 82.50 673 PHE A C 1
ATOM 5470 O O . PHE A 1 673 ? -22.770 -13.310 -31.960 1.00 82.50 673 PHE A O 1
ATOM 5477 N N . ILE A 1 674 ? -22.545 -11.113 -32.382 1.00 76.94 674 ILE A N 1
ATOM 5478 C CA . ILE A 1 674 ? -22.593 -10.677 -30.978 1.00 76.94 674 ILE A CA 1
ATOM 5479 C C . ILE A 1 674 ? -23.945 -11.025 -30.346 1.00 76.94 674 ILE A C 1
ATOM 5481 O O . ILE A 1 674 ? -23.979 -11.481 -29.201 1.00 76.94 674 ILE A O 1
ATOM 5485 N N . LEU A 1 675 ? -25.049 -10.885 -31.082 1.00 75.62 675 LEU A N 1
ATOM 5486 C CA . LEU A 1 675 ? -26.388 -11.262 -30.633 1.00 75.62 675 LEU A CA 1
ATOM 5487 C C . LEU A 1 675 ? -26.464 -12.761 -30.312 1.00 75.62 675 LEU A C 1
ATOM 5489 O O . LEU A 1 675 ? -26.855 -13.139 -29.205 1.00 75.62 675 LEU A O 1
ATOM 5493 N N . VAL A 1 676 ? -26.049 -13.616 -31.253 1.00 83.25 676 VAL A N 1
ATOM 5494 C CA . VAL A 1 676 ? -26.025 -15.076 -31.067 1.00 83.25 676 VAL A CA 1
ATOM 5495 C C . VAL A 1 676 ? -25.101 -15.457 -29.913 1.00 83.25 676 VAL A C 1
ATOM 5497 O O . VAL A 1 676 ? -25.503 -16.217 -29.032 1.00 83.25 676 VAL A O 1
ATOM 5500 N N . LEU A 1 677 ? -23.895 -14.889 -29.865 1.00 83.62 677 LEU A N 1
ATOM 5501 C CA . LEU A 1 677 ? -22.937 -15.120 -28.788 1.00 83.62 677 LEU A CA 1
ATOM 5502 C C . LEU A 1 677 ? -23.519 -14.739 -27.422 1.00 83.62 677 LEU A C 1
ATOM 5504 O O . LEU A 1 677 ? -23.382 -15.498 -26.465 1.00 83.62 677 LEU A O 1
ATOM 5508 N N . SER A 1 678 ? -24.202 -13.598 -27.328 1.00 74.12 678 SER A N 1
ATOM 5509 C CA . SER A 1 678 ? -24.809 -13.129 -26.081 1.00 74.12 678 SER A CA 1
ATOM 5510 C C . SER A 1 678 ? -25.929 -14.067 -25.613 1.00 74.12 678 SER A C 1
ATOM 5512 O O . SER A 1 678 ? -25.985 -14.411 -24.433 1.00 74.12 678 SER A O 1
ATOM 5514 N N . LEU A 1 679 ? -26.781 -14.550 -26.528 1.00 77.19 679 LEU A N 1
ATOM 5515 C CA . LEU A 1 679 ? -27.832 -15.534 -26.222 1.00 77.19 679 LEU A CA 1
ATOM 5516 C C . LEU A 1 679 ? -27.249 -16.875 -25.746 1.00 77.19 679 LEU A C 1
ATOM 5518 O O . LEU A 1 679 ? -27.737 -17.474 -24.779 1.00 77.19 679 LEU A O 1
ATOM 5522 N N . VAL A 1 680 ? -26.179 -17.332 -26.401 1.00 83.44 680 VAL A N 1
ATOM 5523 C CA . VAL A 1 680 ? -25.447 -18.546 -26.021 1.00 83.44 680 VAL A CA 1
ATOM 5524 C C . VAL A 1 680 ? -24.826 -18.379 -24.635 1.00 83.44 680 VAL A C 1
ATOM 5526 O O . VAL A 1 680 ? -25.043 -19.222 -23.764 1.00 83.44 680 VAL A O 1
ATOM 5529 N N . MET A 1 681 ? -24.130 -17.269 -24.381 1.00 79.56 681 MET A N 1
ATOM 5530 C CA . MET A 1 681 ? -23.492 -16.990 -23.092 1.00 79.56 681 MET A CA 1
ATOM 5531 C C . MET A 1 681 ? -24.498 -16.860 -21.950 1.00 79.56 681 MET A C 1
ATOM 5533 O O . MET A 1 681 ? -24.275 -17.438 -20.889 1.00 79.56 681 MET A O 1
ATOM 5537 N N . MET A 1 682 ? -25.642 -16.205 -22.161 1.00 70.44 682 MET A N 1
ATOM 5538 C CA . MET A 1 682 ? -26.719 -16.143 -21.161 1.00 70.44 682 MET A CA 1
ATOM 5539 C C . MET A 1 682 ? -27.279 -17.525 -20.790 1.00 70.44 682 MET A C 1
ATOM 5541 O O . MET A 1 682 ? -27.796 -17.712 -19.689 1.00 70.44 682 MET A O 1
ATOM 5545 N N . THR A 1 683 ? -27.168 -18.505 -21.690 1.00 75.38 683 THR A N 1
ATOM 5546 C CA . THR A 1 683 ? -27.601 -19.886 -21.443 1.00 75.38 683 THR A CA 1
ATOM 5547 C C . THR A 1 683 ? -26.501 -20.718 -20.781 1.00 75.38 683 THR A C 1
ATOM 5549 O O . THR A 1 683 ? -26.763 -21.446 -19.822 1.00 75.38 683 THR A O 1
ATOM 5552 N N . ILE A 1 684 ? -25.266 -20.604 -21.274 1.00 82.56 684 ILE A N 1
ATOM 5553 C CA . ILE A 1 684 ? -24.103 -21.366 -20.805 1.00 82.56 684 ILE A CA 1
ATOM 5554 C C . ILE A 1 684 ? -23.653 -20.901 -19.421 1.00 82.56 684 ILE A C 1
ATOM 5556 O O . ILE A 1 684 ? -23.357 -21.738 -18.567 1.00 82.56 684 ILE A O 1
ATOM 5560 N N . TYR A 1 685 ? -23.622 -19.590 -19.175 1.00 80.38 685 TYR A N 1
ATOM 5561 C CA . TYR A 1 685 ? -23.036 -19.017 -17.969 1.00 80.38 685 TYR A CA 1
ATOM 5562 C C . TYR A 1 685 ? -23.613 -19.609 -16.675 1.00 80.38 685 TYR A C 1
ATOM 5564 O O . TYR A 1 685 ? -22.857 -20.197 -15.904 1.00 80.38 685 TYR A O 1
ATOM 5572 N N . PRO A 1 686 ? -24.931 -19.564 -16.422 1.00 75.62 686 PRO A N 1
ATOM 5573 C CA . PRO A 1 686 ? -25.455 -20.044 -15.150 1.00 75.62 686 PRO A CA 1
ATOM 5574 C C . PRO A 1 686 ? -25.498 -21.580 -15.043 1.00 75.62 686 PRO A C 1
ATOM 5576 O O . PRO A 1 686 ? -25.665 -22.113 -13.949 1.00 75.62 686 PRO A O 1
ATOM 5579 N N . VAL A 1 687 ? -25.358 -22.311 -16.158 1.00 77.69 687 VAL A N 1
ATOM 5580 C CA . VAL A 1 687 ? -25.422 -23.783 -16.184 1.00 77.69 687 VAL A CA 1
ATOM 5581 C C . VAL A 1 687 ? -24.041 -24.428 -16.075 1.00 77.69 687 VAL A C 1
ATOM 5583 O O . VAL A 1 687 ? -23.917 -25.444 -15.397 1.00 77.69 687 VAL A O 1
ATOM 5586 N N . LEU A 1 688 ? -23.029 -23.864 -16.736 1.00 82.38 688 LEU A N 1
ATOM 5587 C CA . LEU A 1 688 ? -21.689 -24.446 -16.841 1.00 82.38 688 LEU A CA 1
ATOM 5588 C C . LEU A 1 688 ? -20.616 -23.600 -16.152 1.00 82.38 688 LEU A C 1
ATOM 5590 O O . LEU A 1 688 ? -19.707 -24.166 -15.559 1.00 82.38 688 LEU A O 1
ATOM 5594 N N . ILE A 1 689 ? -20.716 -22.267 -16.202 1.00 83.75 689 ILE A N 1
ATOM 5595 C CA . ILE A 1 689 ? -19.672 -21.370 -15.681 1.00 83.75 689 ILE A CA 1
ATOM 5596 C C . ILE A 1 689 ? -19.879 -21.102 -14.188 1.00 83.75 689 ILE A C 1
ATOM 5598 O O . ILE A 1 689 ? -18.982 -21.361 -13.392 1.00 83.75 689 ILE A O 1
ATOM 5602 N N . ALA A 1 690 ? -21.060 -20.634 -13.777 1.00 81.69 690 ALA A N 1
ATOM 5603 C CA . ALA A 1 690 ? -21.340 -20.263 -12.388 1.00 81.69 690 ALA A CA 1
ATOM 5604 C C . ALA A 1 690 ? -21.085 -21.402 -11.370 1.00 81.69 690 ALA A C 1
ATOM 5606 O O . ALA A 1 690 ? -20.492 -21.119 -10.323 1.00 81.69 690 ALA A O 1
ATOM 5607 N N . PRO A 1 691 ? -21.421 -22.681 -11.653 1.00 87.06 691 PRO A N 1
ATOM 5608 C CA . PRO A 1 691 ? -21.118 -23.797 -10.748 1.00 87.06 691 PRO A CA 1
ATOM 5609 C C . PRO A 1 691 ? -19.624 -24.087 -10.538 1.00 87.06 691 PRO A C 1
ATOM 5611 O O . PRO A 1 691 ? -19.266 -24.787 -9.595 1.00 87.06 691 PRO A O 1
ATOM 5614 N N . LEU A 1 692 ? -18.731 -23.558 -11.384 1.00 85.19 692 LEU A N 1
ATOM 5615 C CA . LEU A 1 692 ? -17.283 -23.665 -11.164 1.00 85.19 692 LEU A CA 1
ATOM 5616 C C . LEU A 1 692 ? -16.810 -22.752 -10.026 1.00 85.19 692 LEU A C 1
ATOM 5618 O O . LEU A 1 692 ? -15.759 -23.010 -9.430 1.00 85.19 692 LEU A O 1
ATOM 5622 N N . PHE A 1 693 ? -17.568 -21.694 -9.728 1.00 81.00 693 PHE A N 1
ATOM 5623 C CA . PHE A 1 693 ? -17.226 -20.683 -8.728 1.00 81.00 693 PHE A CA 1
ATOM 5624 C C . PHE A 1 693 ? -17.954 -20.879 -7.405 1.00 81.00 693 PHE A C 1
ATOM 5626 O O . PHE A 1 693 ? -17.349 -20.640 -6.362 1.00 81.00 693 PHE A O 1
ATOM 5633 N N . ASN A 1 694 ? -19.212 -21.316 -7.445 1.00 83.81 694 ASN A N 1
ATOM 5634 C CA . ASN A 1 694 ? -20.061 -21.453 -6.264 1.00 83.81 694 ASN A CA 1
ATOM 5635 C C . ASN A 1 694 ? -20.764 -22.812 -6.253 1.00 83.81 694 ASN A C 1
ATOM 5637 O O . ASN A 1 694 ? -21.035 -23.399 -7.305 1.00 83.81 694 ASN A O 1
ATOM 5641 N N . LYS A 1 695 ? -21.083 -23.307 -5.060 1.00 86.75 695 LYS A N 1
ATOM 5642 C CA . LYS A 1 695 ? -21.821 -24.550 -4.870 1.00 86.75 695 LYS A CA 1
ATOM 5643 C C . LYS A 1 695 ? -23.318 -24.263 -4.923 1.00 86.75 695 LYS A C 1
ATOM 5645 O O . LYS A 1 695 ? -23.857 -23.519 -4.113 1.00 86.75 695 LYS A O 1
ATOM 5650 N N . PHE A 1 696 ? -24.000 -24.913 -5.860 1.00 90.25 696 PHE A N 1
ATOM 5651 C CA . PHE A 1 696 ? -25.455 -24.858 -5.983 1.00 90.25 696 PHE A CA 1
ATOM 5652 C C . PHE A 1 696 ? -26.058 -26.129 -5.398 1.00 90.25 696 PHE A C 1
ATOM 5654 O O . PHE A 1 696 ? -25.762 -27.234 -5.855 1.00 90.25 696 PHE A O 1
ATOM 5661 N N . THR A 1 697 ? -26.916 -25.974 -4.398 1.00 91.50 697 THR A N 1
ATOM 5662 C CA . THR A 1 697 ? -27.632 -27.081 -3.749 1.00 91.50 697 THR A CA 1
ATOM 5663 C C . THR A 1 697 ? -29.137 -26.895 -3.923 1.00 91.50 697 THR A C 1
ATOM 5665 O O . THR A 1 697 ? -29.588 -25.753 -3.912 1.00 91.50 697 THR A O 1
ATOM 5668 N N . PRO A 1 698 ? -29.934 -27.947 -4.178 1.00 92.31 698 PRO A N 1
ATOM 5669 C CA . PRO A 1 698 ? -31.389 -27.805 -4.237 1.00 92.31 698 PRO A CA 1
ATOM 5670 C C . PRO A 1 698 ? -31.929 -27.210 -2.934 1.00 92.31 698 PRO A C 1
ATOM 5672 O O . PRO A 1 698 ? -31.438 -27.568 -1.863 1.00 92.31 698 PRO A O 1
ATOM 5675 N N . LEU A 1 699 ? -32.925 -26.321 -3.018 1.00 91.38 699 LEU A N 1
ATOM 5676 C CA . LEU A 1 699 ? -33.581 -25.813 -1.812 1.00 91.38 699 LEU A CA 1
ATOM 5677 C C . LEU A 1 699 ? -34.235 -26.995 -1.067 1.00 91.38 699 LEU A C 1
ATOM 5679 O O . LEU A 1 699 ? -34.988 -27.746 -1.704 1.00 91.38 699 LEU A O 1
ATOM 5683 N N . PRO A 1 700 ? -33.951 -27.186 0.238 1.00 88.06 700 PRO A N 1
ATOM 5684 C CA . PRO A 1 700 ? -34.554 -28.257 1.025 1.00 88.06 700 PRO A CA 1
ATOM 5685 C C . PRO A 1 700 ? -36.085 -28.224 0.972 1.00 88.06 700 PRO A C 1
ATOM 5687 O O . PRO A 1 700 ? -36.684 -27.164 0.787 1.00 88.06 700 PRO A O 1
ATOM 5690 N N . GLU A 1 701 ? -36.716 -29.389 1.129 1.00 88.50 701 GLU A N 1
ATOM 5691 C CA . GLU A 1 701 ? -38.173 -29.467 1.285 1.00 88.50 701 GLU A CA 1
ATOM 5692 C C . GLU A 1 701 ? -38.595 -28.737 2.569 1.00 88.50 701 GLU A C 1
ATOM 5694 O O . GLU A 1 701 ? -37.964 -28.898 3.617 1.00 88.50 701 GLU A O 1
ATOM 5699 N N . GLY A 1 702 ? -39.638 -27.911 2.481 1.00 88.94 702 GLY A N 1
ATOM 5700 C CA . GLY A 1 702 ? -40.113 -27.089 3.592 1.00 88.94 702 GLY A CA 1
ATOM 5701 C C . GLY A 1 702 ? -41.088 -25.994 3.159 1.00 88.94 702 GLY A C 1
ATOM 5702 O O . GLY A 1 702 ? -41.350 -25.799 1.970 1.00 88.94 702 GLY A O 1
ATOM 5703 N N . THR A 1 703 ? -41.586 -25.238 4.138 1.00 89.81 703 THR A N 1
ATOM 5704 C CA . THR A 1 703 ? -42.606 -24.187 3.967 1.00 89.81 703 THR A CA 1
ATOM 5705 C C . THR A 1 703 ? -42.201 -23.115 2.955 1.00 89.81 703 THR A C 1
ATOM 5707 O O . THR A 1 703 ? -43.000 -22.743 2.096 1.00 89.81 703 THR A O 1
ATOM 5710 N N . LEU A 1 704 ? -40.945 -22.662 2.993 1.00 89.56 704 LEU A N 1
ATOM 5711 C CA . LEU A 1 704 ? -40.409 -21.677 2.051 1.00 89.56 704 LEU A CA 1
ATOM 5712 C C . LEU A 1 704 ? -40.476 -22.169 0.598 1.00 89.56 704 LEU A C 1
ATOM 5714 O O . LEU A 1 704 ? -40.860 -21.423 -0.305 1.00 89.56 704 LEU A O 1
ATOM 5718 N N . ARG A 1 705 ? -40.122 -23.438 0.366 1.00 92.25 705 ARG A N 1
ATOM 5719 C CA . ARG A 1 705 ? -40.131 -24.042 -0.968 1.00 92.25 705 ARG A CA 1
ATOM 5720 C C . ARG A 1 705 ? -41.547 -24.145 -1.519 1.00 92.25 705 ARG A C 1
ATOM 5722 O O . ARG A 1 705 ? -41.784 -23.708 -2.644 1.00 92.25 705 ARG A O 1
ATOM 5729 N N . GLU A 1 706 ? -42.485 -24.637 -0.714 1.00 92.44 706 GLU A N 1
ATOM 5730 C CA . GLU A 1 706 ? -43.897 -24.740 -1.093 1.00 92.44 706 GLU A CA 1
ATOM 5731 C C . GLU A 1 706 ? -44.498 -23.372 -1.441 1.00 92.44 706 GLU A C 1
ATOM 5733 O O . GLU A 1 706 ? -45.194 -23.232 -2.451 1.00 92.44 706 GLU A O 1
ATOM 5738 N N . LYS A 1 707 ? -44.193 -22.335 -0.646 1.00 91.62 707 LYS A N 1
ATOM 5739 C CA . LYS A 1 707 ? -44.652 -20.962 -0.907 1.00 91.62 707 LYS A CA 1
ATOM 5740 C C . L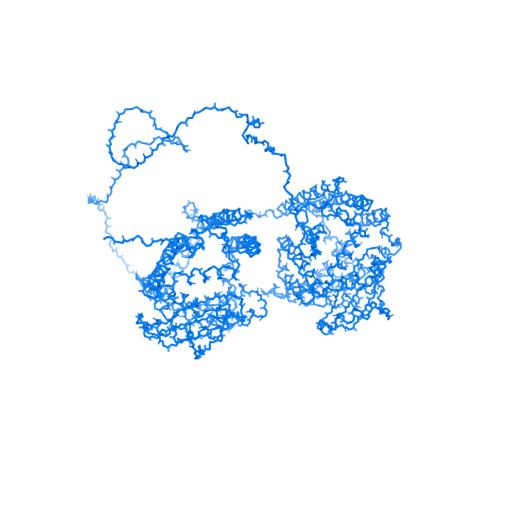YS A 1 707 ? -44.115 -20.424 -2.239 1.00 91.62 707 LYS A C 1
ATOM 5742 O O . LYS A 1 707 ? -44.892 -19.881 -3.027 1.00 91.62 707 LYS A O 1
ATOM 5747 N N . ILE A 1 708 ? -42.824 -20.615 -2.525 1.00 92.44 708 ILE A N 1
ATOM 5748 C CA . ILE A 1 708 ? -42.201 -20.180 -3.787 1.00 92.44 708 ILE A CA 1
ATOM 5749 C C . ILE A 1 708 ? -42.782 -20.943 -4.985 1.00 92.44 708 ILE A C 1
ATOM 5751 O O . ILE A 1 708 ? -43.101 -20.333 -6.006 1.00 92.44 708 ILE A O 1
ATOM 5755 N N . GLU A 1 709 ? -42.953 -22.262 -4.876 1.00 92.62 709 GLU A N 1
ATOM 5756 C CA . GLU A 1 709 ? -43.522 -23.088 -5.947 1.00 92.62 709 GLU A CA 1
ATOM 5757 C C . GLU A 1 709 ? -44.984 -22.710 -6.234 1.00 92.62 709 GLU A C 1
ATOM 5759 O O . GLU A 1 709 ? -45.366 -22.558 -7.398 1.00 92.62 709 GLU A O 1
ATOM 5764 N N . LYS A 1 710 ? -45.786 -22.456 -5.192 1.00 91.81 710 LYS A N 1
ATOM 5765 C CA . LYS A 1 710 ? -47.172 -21.986 -5.324 1.00 91.81 710 LYS A CA 1
ATOM 5766 C C . LYS A 1 710 ? -47.253 -20.604 -5.978 1.00 91.81 710 LYS A C 1
ATOM 5768 O O . LYS A 1 710 ? -48.104 -20.394 -6.845 1.00 91.81 710 LYS A O 1
ATOM 5773 N N . LEU A 1 711 ? -46.368 -19.677 -5.603 1.00 89.94 711 LEU A N 1
ATOM 5774 C CA . LEU A 1 711 ? -46.283 -18.346 -6.211 1.00 89.94 711 LEU A CA 1
ATOM 5775 C C . LEU A 1 711 ? -45.847 -18.419 -7.683 1.00 89.94 711 LEU A C 1
ATOM 5777 O O . LEU A 1 711 ? -46.431 -17.768 -8.547 1.00 89.94 711 LEU A O 1
ATOM 5781 N N . ALA A 1 712 ? -44.859 -19.254 -8.006 1.00 89.56 712 ALA A N 1
ATOM 5782 C CA . ALA A 1 712 ? -44.455 -19.486 -9.388 1.00 89.56 712 ALA A CA 1
ATOM 5783 C C . ALA A 1 712 ? -45.607 -20.083 -10.219 1.00 89.56 712 ALA A C 1
ATOM 5785 O O . ALA A 1 712 ? -45.862 -19.632 -11.340 1.00 89.56 712 ALA A O 1
ATOM 5786 N N . ALA A 1 713 ? -46.342 -21.050 -9.662 1.00 90.12 713 ALA A N 1
ATOM 5787 C CA . ALA A 1 713 ? -47.488 -21.676 -10.316 1.00 90.12 713 ALA A CA 1
ATOM 5788 C C . ALA A 1 713 ? -48.635 -20.683 -10.569 1.00 90.12 713 ALA A C 1
ATOM 5790 O O . ALA A 1 713 ? -49.182 -20.661 -11.675 1.00 90.12 713 ALA A O 1
ATOM 5791 N N . SER A 1 714 ? -48.962 -19.818 -9.599 1.00 88.50 714 SER A N 1
ATOM 5792 C CA . SER A 1 714 ? -50.022 -18.807 -9.753 1.00 88.50 714 SER A CA 1
ATOM 5793 C C . SER A 1 714 ? -49.715 -17.813 -10.879 1.00 88.50 714 SER A C 1
ATOM 5795 O O . SER A 1 714 ? -50.611 -17.405 -11.621 1.00 88.50 714 SER A O 1
ATOM 5797 N N . LEU A 1 715 ? -48.434 -17.495 -11.084 1.00 85.25 715 LEU A N 1
ATOM 5798 C CA . LEU A 1 715 ? -47.962 -16.611 -12.151 1.00 85.25 715 LEU A CA 1
ATOM 5799 C C . LEU A 1 715 ? -47.714 -17.325 -13.489 1.00 85.25 715 LEU A C 1
ATOM 5801 O O . LEU A 1 715 ? -47.346 -16.668 -14.472 1.00 85.25 715 LEU A O 1
ATOM 5805 N N . LYS A 1 716 ? -47.945 -18.646 -13.552 1.00 85.38 716 LYS A N 1
ATOM 5806 C CA . LYS A 1 716 ? -47.611 -19.523 -14.689 1.00 85.38 716 LYS A CA 1
ATOM 5807 C C . LYS A 1 716 ? -46.127 -19.443 -15.076 1.00 85.38 716 LYS A C 1
ATOM 5809 O O . LYS A 1 716 ? -45.775 -19.557 -16.252 1.00 85.38 716 LYS A O 1
ATOM 5814 N N . PHE A 1 717 ? -45.252 -19.220 -14.098 1.00 82.31 717 PHE A N 1
ATOM 5815 C CA . PHE A 1 717 ? -43.809 -19.227 -14.295 1.00 82.31 717 PHE A CA 1
ATOM 5816 C C . PHE A 1 717 ? -43.323 -20.675 -14.492 1.00 82.31 717 PHE A C 1
ATOM 5818 O O . PHE A 1 717 ? -43.618 -21.530 -13.656 1.00 82.31 717 PHE A O 1
ATOM 5825 N N . PRO A 1 718 ? -42.577 -20.991 -15.570 1.00 83.44 718 PRO A N 1
ATOM 5826 C CA . PRO A 1 718 ? -42.119 -22.351 -15.855 1.00 83.44 718 PRO A CA 1
ATOM 5827 C C . PRO A 1 718 ? -40.903 -22.728 -14.986 1.00 83.44 718 PRO A C 1
ATOM 5829 O O . PRO A 1 718 ? -39.786 -22.883 -15.492 1.00 83.44 718 PRO A O 1
ATOM 5832 N N . LEU A 1 719 ? -41.114 -22.833 -13.669 1.00 88.44 719 LEU A N 1
ATOM 5833 C CA . LEU A 1 719 ? -40.096 -23.216 -12.692 1.00 88.44 719 LEU A CA 1
ATOM 5834 C C . LEU A 1 719 ? -39.672 -24.670 -12.914 1.00 88.44 719 LEU A C 1
ATOM 5836 O O . LEU A 1 719 ? -40.483 -25.584 -12.813 1.00 88.44 719 LEU A O 1
ATOM 5840 N N . LYS A 1 720 ? -38.385 -24.888 -13.194 1.00 86.06 720 LYS A N 1
ATOM 5841 C CA . LYS A 1 720 ? -37.811 -26.228 -13.372 1.00 86.06 720 LYS A CA 1
ATOM 5842 C C . LYS A 1 720 ? -37.009 -26.699 -12.165 1.00 86.06 720 LYS A C 1
ATOM 5844 O O . LYS A 1 720 ? -37.016 -27.887 -11.865 1.00 86.06 720 LYS A O 1
ATOM 5849 N N . LYS A 1 721 ? -36.240 -25.801 -11.539 1.00 87.19 721 LYS A N 1
ATOM 5850 C CA . LYS A 1 721 ? -35.406 -26.096 -10.362 1.00 87.19 721 LYS A CA 1
ATOM 5851 C C . LYS A 1 721 ? -35.259 -24.860 -9.476 1.00 87.19 721 LYS A C 1
ATOM 5853 O O . LYS A 1 721 ? -35.147 -23.750 -9.999 1.00 87.19 721 LYS A O 1
ATOM 5858 N N . LEU A 1 722 ? -35.183 -25.088 -8.169 1.00 91.00 722 LEU A N 1
ATOM 5859 C CA . LEU A 1 722 ? -34.981 -24.079 -7.132 1.00 91.00 722 LEU A CA 1
ATOM 5860 C C . LEU A 1 722 ? -33.705 -24.419 -6.349 1.00 91.00 722 LEU A C 1
ATOM 5862 O O . LEU A 1 722 ? -33.559 -25.543 -5.866 1.00 91.00 722 LEU A O 1
ATOM 5866 N N . PHE A 1 723 ? -32.762 -23.479 -6.281 1.00 93.00 723 PHE A N 1
ATOM 5867 C CA . PHE A 1 723 ? -31.438 -23.698 -5.692 1.00 93.00 723 PHE A CA 1
ATOM 5868 C C . PHE A 1 723 ? -31.097 -22.671 -4.612 1.00 93.00 723 PHE A C 1
ATOM 5870 O O . PHE A 1 723 ? -31.549 -21.530 -4.656 1.00 93.00 723 PHE A O 1
ATOM 5877 N N . VAL A 1 724 ? -30.206 -23.078 -3.711 1.00 91.38 724 VAL A N 1
ATOM 5878 C CA . VAL A 1 724 ? -29.457 -22.228 -2.790 1.00 91.38 724 VAL A CA 1
ATOM 5879 C C . VAL A 1 724 ? -27.990 -22.217 -3.208 1.00 91.38 724 VAL A C 1
ATOM 5881 O O . VAL A 1 724 ? -27.405 -23.280 -3.454 1.00 91.38 724 VAL A O 1
ATOM 5884 N N . VAL A 1 725 ? -27.413 -21.021 -3.305 1.00 91.06 725 VAL A N 1
ATOM 5885 C CA . VAL A 1 725 ? -25.986 -20.800 -3.562 1.00 91.06 725 VAL A CA 1
ATOM 5886 C C . VAL A 1 725 ? -25.268 -20.394 -2.274 1.00 91.06 725 VAL A C 1
ATOM 5888 O O . VAL A 1 725 ? -25.807 -19.625 -1.480 1.00 91.06 725 VAL A O 1
ATOM 5891 N N . ASP A 1 726 ? -24.052 -20.900 -2.074 1.00 83.81 726 ASP A N 1
ATOM 5892 C CA . ASP A 1 726 ? -23.190 -20.648 -0.908 1.00 83.81 726 ASP A CA 1
ATOM 5893 C C . ASP A 1 726 ? -22.500 -19.268 -0.947 1.00 83.81 726 ASP A C 1
ATOM 5895 O O . ASP A 1 726 ? -21.274 -19.146 -0.856 1.00 83.81 726 ASP A O 1
ATOM 5899 N N . GLY A 1 727 ? -23.302 -18.208 -1.079 1.00 77.12 727 GLY A N 1
ATOM 5900 C CA . GLY A 1 727 ? -22.847 -16.816 -1.104 1.00 77.12 727 GLY A CA 1
ATOM 5901 C C . GLY A 1 727 ? -22.026 -16.417 0.126 1.00 77.12 727 GLY A C 1
ATOM 5902 O O . GLY A 1 727 ? -21.066 -15.654 -0.011 1.00 77.12 727 GLY A O 1
ATOM 5903 N N . SER A 1 728 ? -22.315 -17.011 1.289 1.00 80.12 728 SER A N 1
ATOM 5904 C CA . SER A 1 728 ? -21.586 -16.802 2.550 1.00 80.12 728 SER A CA 1
ATOM 5905 C C . SER A 1 728 ? -20.084 -17.099 2.469 1.00 80.12 728 SER A C 1
ATOM 5907 O O . SER A 1 728 ? -19.290 -16.503 3.197 1.00 80.12 728 SER A O 1
ATOM 5909 N N . THR A 1 729 ? -19.658 -17.973 1.550 1.00 76.62 729 THR A N 1
ATOM 5910 C CA . THR A 1 729 ? -18.231 -18.269 1.317 1.00 76.62 729 THR A CA 1
ATOM 5911 C C . THR A 1 729 ? -17.477 -17.095 0.687 1.00 76.62 729 THR A C 1
ATOM 5913 O O . THR A 1 729 ? -16.243 -17.093 0.657 1.00 76.62 729 THR A O 1
ATOM 5916 N N . ARG A 1 730 ? -18.212 -16.108 0.157 1.00 69.00 730 ARG A N 1
ATOM 5917 C CA . ARG A 1 730 ? -17.694 -14.951 -0.580 1.00 69.00 730 ARG A CA 1
ATOM 5918 C C . ARG A 1 730 ? -17.898 -13.653 0.183 1.00 69.00 730 ARG A C 1
ATOM 5920 O O . ARG A 1 730 ? -16.968 -12.857 0.277 1.00 69.00 730 ARG A O 1
ATOM 5927 N N . SER A 1 731 ? -19.104 -13.424 0.688 1.00 72.56 731 SER A N 1
ATOM 5928 C CA . SER A 1 731 ? -19.449 -12.225 1.449 1.00 72.56 731 SER A CA 1
ATOM 5929 C C . SER A 1 731 ? -20.699 -12.454 2.294 1.00 72.56 731 SER A C 1
ATOM 5931 O O . SER A 1 731 ? -21.433 -13.418 2.101 1.00 72.56 731 SER A O 1
ATOM 5933 N N . SER A 1 732 ? -20.968 -11.537 3.221 1.00 70.81 732 SER A N 1
ATOM 5934 C CA . SER A 1 732 ? -22.214 -11.502 3.992 1.00 70.81 732 SER A CA 1
ATOM 5935 C C . SER A 1 732 ? -23.391 -10.877 3.225 1.00 70.81 732 SER A C 1
ATOM 5937 O O . SER A 1 732 ? -24.455 -10.690 3.811 1.00 70.81 732 SER A O 1
ATOM 5939 N N . HIS A 1 733 ? -23.219 -10.531 1.941 1.00 71.50 733 HIS A N 1
ATOM 5940 C CA . HIS A 1 733 ? -24.278 -9.924 1.134 1.00 71.50 733 HIS A CA 1
ATOM 5941 C C . HIS A 1 733 ? -25.377 -10.933 0.800 1.00 71.50 733 HIS A C 1
ATOM 5943 O O . HIS A 1 733 ? -25.100 -12.092 0.485 1.00 71.50 733 HIS A O 1
ATOM 5949 N N . SER A 1 734 ? -26.620 -10.459 0.807 1.00 79.31 734 SER A N 1
ATOM 5950 C CA . SER A 1 734 ? -27.816 -11.247 0.494 1.00 79.31 734 SER A CA 1
ATOM 5951 C C . SER A 1 734 ? -28.407 -10.843 -0.848 1.00 79.31 734 SER A C 1
ATOM 5953 O O . SER A 1 734 ? -28.485 -9.655 -1.156 1.00 79.31 734 SER A O 1
ATOM 5955 N N . ASN A 1 735 ? -28.805 -11.833 -1.653 1.00 83.88 735 ASN A N 1
ATOM 5956 C CA . ASN A 1 735 ? -29.396 -11.615 -2.971 1.00 83.88 735 ASN A CA 1
ATOM 5957 C C . ASN A 1 735 ? -30.264 -12.811 -3.420 1.00 83.88 735 ASN A C 1
ATOM 5959 O O . ASN A 1 735 ? -30.118 -13.928 -2.914 1.00 83.88 735 ASN A O 1
ATOM 5963 N N . ALA A 1 736 ? -31.134 -12.589 -4.403 1.00 85.25 736 ALA A N 1
ATOM 5964 C CA . ALA A 1 736 ? -31.867 -13.616 -5.135 1.00 85.25 736 ALA A CA 1
ATOM 5965 C C . ALA A 1 736 ? -31.857 -13.274 -6.625 1.00 85.25 736 ALA A C 1
ATOM 5967 O O . ALA A 1 736 ? -31.747 -12.115 -6.999 1.00 85.25 736 ALA A O 1
ATOM 5968 N N . TYR A 1 737 ? -31.928 -14.283 -7.488 1.00 83.19 737 TYR A N 1
ATOM 5969 C CA . TYR A 1 737 ? -32.013 -14.046 -8.926 1.00 83.19 737 TYR A CA 1
ATOM 5970 C C . TYR A 1 737 ? -32.650 -15.221 -9.658 1.00 83.19 737 TYR A C 1
ATOM 5972 O O . TYR A 1 737 ? -32.740 -16.349 -9.160 1.00 83.19 737 TYR A O 1
ATOM 5980 N N . MET A 1 738 ? -33.055 -14.964 -10.899 1.00 80.94 738 MET A N 1
ATOM 5981 C CA . MET A 1 738 ? -33.626 -15.967 -11.788 1.00 80.94 738 MET A CA 1
ATOM 5982 C C . MET A 1 738 ? -32.855 -16.040 -13.097 1.00 80.94 738 MET A C 1
ATOM 5984 O O . MET A 1 738 ? -32.391 -15.033 -13.626 1.00 80.94 738 MET A O 1
ATOM 5988 N N . TYR A 1 739 ? -32.764 -17.238 -13.669 1.00 75.88 739 TYR A N 1
ATOM 5989 C CA . TYR A 1 739 ? -32.142 -17.421 -14.977 1.00 75.88 739 TYR A CA 1
ATOM 5990 C C . TYR A 1 739 ? -32.770 -18.566 -15.772 1.00 75.88 739 TYR A C 1
ATOM 5992 O O . TYR A 1 739 ? -33.517 -19.395 -15.249 1.00 75.88 739 TYR A O 1
ATOM 6000 N N . GLY A 1 740 ? -32.440 -18.621 -17.063 1.00 66.81 740 GLY A N 1
ATOM 6001 C CA . GLY A 1 740 ? -32.853 -19.683 -17.977 1.00 66.81 740 GLY A CA 1
ATOM 6002 C C . GLY A 1 740 ? -33.793 -19.210 -19.086 1.00 66.81 740 GLY A C 1
ATOM 6003 O O . GLY A 1 740 ? -34.617 -18.304 -18.913 1.00 66.81 740 GLY A O 1
ATOM 6004 N N . PHE A 1 741 ? -33.665 -19.852 -20.247 1.00 64.94 741 PHE A N 1
ATOM 6005 C CA . PHE A 1 741 ? -34.427 -19.544 -21.455 1.00 64.94 741 PHE A CA 1
ATOM 6006 C C . PHE A 1 741 ? -35.673 -20.425 -21.600 1.00 64.94 741 PHE A C 1
ATOM 6008 O O . PHE A 1 741 ? -35.685 -21.600 -21.219 1.00 64.94 741 PHE A O 1
ATOM 6015 N N . PHE A 1 742 ? -36.723 -19.843 -22.186 1.00 68.50 742 PHE A N 1
ATOM 6016 C CA . PHE A 1 742 ? -37.993 -20.509 -22.484 1.00 68.50 742 PHE A CA 1
ATOM 6017 C C . PHE A 1 742 ? -38.568 -21.271 -21.274 1.00 68.50 742 PHE A C 1
ATOM 6019 O O . PHE A 1 742 ? -38.853 -20.662 -20.245 1.00 68.50 742 PHE A O 1
ATOM 6026 N N . LYS A 1 743 ? -38.734 -22.596 -21.395 1.00 71.88 743 LYS A N 1
ATOM 6027 C CA . LYS A 1 743 ? -39.332 -23.481 -20.382 1.00 71.88 743 LYS A CA 1
ATOM 6028 C C . LYS A 1 743 ? -38.348 -23.951 -19.299 1.00 71.88 743 LYS A C 1
ATOM 6030 O O . LYS A 1 743 ? -38.740 -24.685 -18.402 1.00 71.88 743 LYS A O 1
ATOM 6035 N N . ASN A 1 744 ? -37.068 -23.582 -19.379 1.00 72.19 744 ASN A N 1
ATOM 6036 C CA . ASN A 1 744 ? -36.021 -24.066 -18.474 1.00 72.19 744 ASN A CA 1
ATOM 6037 C C . ASN A 1 744 ? -35.622 -23.003 -17.439 1.00 72.19 744 ASN A C 1
ATOM 6039 O O . ASN A 1 744 ? -34.432 -22.714 -17.296 1.00 72.19 744 ASN A O 1
ATOM 6043 N N . LYS A 1 745 ? -36.591 -22.406 -16.734 1.00 81.06 745 LYS A N 1
ATOM 6044 C CA . LYS A 1 745 ? -36.300 -21.346 -15.758 1.00 81.06 745 LYS A CA 1
ATOM 6045 C C . LYS A 1 745 ? -35.975 -21.900 -14.380 1.00 81.06 745 LYS A C 1
ATOM 6047 O O . LYS A 1 745 ? -36.499 -22.932 -13.959 1.00 81.06 745 LYS A O 1
ATOM 6052 N N . ARG A 1 746 ? -35.059 -21.227 -13.697 1.00 87.56 746 ARG A N 1
ATOM 6053 C CA . ARG A 1 746 ? -34.568 -21.591 -12.371 1.00 87.56 746 ARG A CA 1
ATOM 6054 C C . ARG A 1 746 ? -34.527 -20.353 -11.490 1.00 87.56 746 ARG A C 1
ATOM 6056 O O . ARG A 1 746 ? -34.254 -19.262 -11.987 1.00 87.56 746 ARG A O 1
ATOM 6063 N N . ILE A 1 747 ? -34.771 -20.558 -10.205 1.00 90.19 747 ILE A N 1
ATOM 6064 C CA . ILE A 1 747 ? -34.657 -19.535 -9.164 1.00 90.19 747 ILE A CA 1
ATOM 6065 C C . ILE A 1 747 ? -33.474 -19.918 -8.273 1.00 90.19 747 ILE A C 1
ATOM 6067 O O . ILE A 1 747 ? -33.305 -21.098 -7.943 1.00 90.19 747 ILE A O 1
ATOM 6071 N N . VAL A 1 748 ? -32.647 -18.937 -7.916 1.00 89.81 748 VAL A N 1
ATOM 6072 C CA . VAL A 1 748 ? -31.519 -19.109 -6.999 1.00 89.81 748 VAL A CA 1
ATOM 6073 C C . VAL A 1 748 ? -31.602 -18.102 -5.867 1.00 89.81 748 VAL A C 1
ATOM 6075 O O . VAL A 1 748 ? -31.726 -16.902 -6.095 1.00 89.81 748 VAL A O 1
ATOM 6078 N N . LEU A 1 749 ? -31.476 -18.619 -4.651 1.00 91.25 749 LEU A N 1
ATOM 6079 C CA . LEU A 1 749 ? -31.424 -17.867 -3.406 1.00 91.25 749 LEU A CA 1
ATOM 6080 C C . LEU A 1 749 ? -30.001 -17.920 -2.850 1.00 91.25 749 LEU A C 1
ATOM 6082 O O . LEU A 1 749 ? -29.365 -18.974 -2.896 1.00 91.25 749 LEU A O 1
ATOM 6086 N N . TYR A 1 750 ? -29.493 -16.819 -2.308 1.00 89.62 750 TYR A N 1
ATOM 6087 C CA . TYR A 1 750 ? -28.268 -16.870 -1.510 1.00 89.62 750 TYR A CA 1
ATOM 6088 C C . TYR A 1 750 ? -28.575 -17.504 -0.150 1.00 89.62 750 TYR A C 1
ATOM 6090 O O . TYR A 1 750 ? -29.628 -17.261 0.436 1.00 89.62 750 TYR A O 1
ATOM 6098 N N . ASP A 1 751 ? -27.652 -18.299 0.376 1.00 89.31 751 ASP A N 1
ATOM 6099 C CA . ASP A 1 751 ? -27.758 -18.853 1.726 1.00 89.31 751 ASP A CA 1
ATOM 6100 C C . ASP A 1 751 ? -27.833 -17.760 2.805 1.00 89.31 751 ASP A C 1
ATOM 6102 O O . ASP A 1 751 ? -28.621 -17.879 3.740 1.00 89.31 751 ASP A O 1
ATOM 6106 N N . THR A 1 752 ? -27.098 -16.661 2.630 1.00 85.81 752 THR A N 1
ATOM 6107 C CA . THR A 1 752 ? -27.165 -15.453 3.468 1.00 85.81 752 THR A CA 1
ATOM 6108 C C . THR A 1 752 ? -28.561 -14.829 3.487 1.00 85.81 752 THR A C 1
ATOM 6110 O O . THR A 1 752 ? -29.025 -14.435 4.556 1.00 85.81 752 THR A O 1
ATOM 6113 N N . LEU A 1 753 ? -29.274 -14.821 2.350 1.00 87.06 753 LEU A N 1
ATOM 6114 C CA . LEU A 1 753 ? -30.653 -14.326 2.265 1.00 87.06 753 LEU A CA 1
ATOM 6115 C C . LEU A 1 753 ? -31.603 -15.197 3.093 1.00 87.06 753 LEU A C 1
ATOM 6117 O O . LEU A 1 753 ? -32.515 -14.686 3.720 1.00 87.06 753 LEU A O 1
ATOM 6121 N N . ILE A 1 754 ? -31.390 -16.509 3.142 1.00 87.81 754 ILE A N 1
ATOM 6122 C CA . ILE A 1 754 ? -32.236 -17.401 3.947 1.00 87.81 754 ILE A CA 1
ATOM 6123 C C . ILE A 1 754 ? -31.877 -17.283 5.435 1.00 87.81 754 ILE A C 1
ATOM 6125 O O . ILE A 1 754 ? -32.756 -17.263 6.285 1.00 87.81 754 ILE A O 1
ATOM 6129 N N . GLN A 1 755 ? -30.587 -17.176 5.761 1.00 84.12 755 GLN A N 1
ATOM 6130 C CA . GLN A 1 755 ? -30.099 -17.120 7.145 1.00 84.12 755 GLN A CA 1
ATOM 6131 C C . GLN A 1 755 ? -30.437 -15.803 7.854 1.00 84.12 755 GLN A C 1
ATOM 6133 O O . GLN A 1 755 ? -30.680 -15.795 9.059 1.00 84.12 755 GLN A O 1
ATOM 6138 N N . GLN A 1 756 ? -30.413 -14.682 7.130 1.00 78.19 756 GLN A N 1
ATOM 6139 C CA . GLN A 1 756 ? -30.657 -13.359 7.712 1.00 78.19 756 GLN A CA 1
ATOM 6140 C C . GLN A 1 756 ? -32.149 -13.096 7.937 1.00 78.19 756 GLN A C 1
ATOM 6142 O O . GLN A 1 756 ? -32.525 -12.306 8.808 1.00 78.19 756 GLN A O 1
ATOM 6147 N N . TYR A 1 757 ? -33.016 -13.758 7.177 1.00 77.19 757 TYR A N 1
ATOM 6148 C CA . TYR A 1 757 ? -34.454 -13.545 7.203 1.00 77.19 757 TYR A CA 1
ATOM 6149 C C . TYR A 1 757 ? -35.126 -14.489 8.193 1.00 77.19 757 TYR A C 1
ATOM 6151 O O . TYR A 1 757 ? -34.852 -15.681 8.216 1.00 77.19 757 TYR A O 1
ATOM 6159 N N . LYS A 1 758 ? -35.967 -13.933 9.075 1.00 66.44 758 LYS A N 1
ATOM 6160 C CA . LYS A 1 758 ? -36.594 -14.716 10.156 1.00 66.44 758 LYS A CA 1
ATOM 6161 C C . LYS A 1 758 ? -37.930 -15.314 9.721 1.00 66.44 758 LYS A C 1
ATOM 6163 O O . LYS A 1 758 ? -38.395 -16.253 10.357 1.00 66.44 758 LYS A O 1
ATOM 6168 N N . ASN A 1 759 ? -38.538 -14.755 8.675 1.00 80.38 759 ASN A N 1
ATOM 6169 C CA . ASN A 1 759 ? -39.823 -15.176 8.145 1.00 80.38 759 ASN A CA 1
ATOM 6170 C C . ASN A 1 759 ? -39.691 -15.535 6.659 1.00 80.38 759 ASN A C 1
ATOM 6172 O O . ASN A 1 759 ? -39.157 -14.758 5.867 1.00 80.38 759 ASN A O 1
ATOM 6176 N N . ASP A 1 760 ? -40.238 -16.690 6.283 1.00 86.81 760 ASP A N 1
ATOM 6177 C CA . ASP A 1 760 ? -40.331 -17.140 4.896 1.00 86.81 760 ASP A CA 1
ATOM 6178 C C . ASP A 1 760 ? -41.065 -16.125 4.007 1.00 86.81 760 ASP A C 1
ATOM 6180 O O . ASP A 1 760 ? -40.721 -15.985 2.836 1.00 86.81 760 ASP A O 1
ATOM 6184 N N . ASP A 1 761 ? -42.053 -15.397 4.540 1.00 84.75 761 ASP A N 1
ATOM 6185 C CA . ASP A 1 761 ? -42.841 -14.435 3.755 1.00 84.75 761 ASP A CA 1
ATOM 6186 C C . ASP A 1 761 ? -42.020 -13.220 3.297 1.00 84.75 761 ASP A C 1
ATOM 6188 O O . ASP A 1 761 ? -42.240 -12.714 2.198 1.00 84.75 761 ASP A O 1
ATOM 6192 N N . GLU A 1 762 ? -41.007 -12.813 4.070 1.00 83.00 762 GLU A N 1
ATOM 6193 C CA . GLU A 1 762 ? -40.063 -11.763 3.663 1.00 83.00 762 GLU A CA 1
ATOM 6194 C C . GLU A 1 762 ? -39.229 -12.226 2.451 1.00 83.00 762 GLU A C 1
ATOM 6196 O O . GLU A 1 762 ? -39.035 -11.483 1.488 1.00 83.00 762 GLU A O 1
ATOM 6201 N N . VAL A 1 763 ? -38.778 -13.487 2.454 1.00 88.06 763 VAL A N 1
ATOM 6202 C CA . VAL A 1 763 ? -38.030 -14.080 1.330 1.00 88.06 763 VAL A CA 1
ATOM 6203 C C . VAL A 1 763 ? -38.938 -14.256 0.109 1.00 88.06 763 VAL A C 1
ATOM 6205 O O . VAL A 1 763 ? -38.526 -13.994 -1.022 1.00 88.06 763 VAL A O 1
ATOM 6208 N N . VAL A 1 764 ? -40.195 -14.657 0.319 1.00 89.62 764 VAL A N 1
ATOM 6209 C CA . VAL A 1 764 ? -41.199 -14.778 -0.749 1.00 89.62 764 VAL A CA 1
ATOM 6210 C C . VAL A 1 764 ? -41.513 -13.415 -1.370 1.00 89.62 764 VAL A C 1
ATOM 6212 O O . VAL A 1 764 ? -41.669 -13.349 -2.587 1.00 89.62 764 VAL A O 1
ATOM 6215 N N . ALA A 1 765 ? -41.530 -12.328 -0.593 1.00 79.88 765 ALA A N 1
ATOM 6216 C CA . ALA A 1 765 ? -41.702 -10.971 -1.115 1.00 79.88 765 ALA A CA 1
ATOM 6217 C C . ALA A 1 765 ? -40.546 -10.554 -2.045 1.00 79.88 765 ALA A C 1
ATOM 6219 O O . ALA A 1 765 ? -40.791 -10.009 -3.124 1.00 79.88 765 ALA A O 1
ATOM 6220 N N . VAL A 1 766 ? -39.298 -10.893 -1.693 1.00 84.31 766 VAL A N 1
ATOM 6221 C CA . VAL A 1 766 ? -38.133 -10.701 -2.580 1.00 84.31 766 VAL A CA 1
ATOM 6222 C C . VAL A 1 766 ? -38.298 -11.512 -3.870 1.00 84.31 766 VAL A C 1
ATOM 6224 O O . VAL A 1 766 ? -38.090 -10.994 -4.964 1.00 84.31 766 VAL A O 1
ATOM 6227 N N . ILE A 1 767 ? -38.756 -12.764 -3.781 1.00 89.50 767 ILE A N 1
ATOM 6228 C CA . ILE A 1 767 ? -39.025 -13.588 -4.969 1.00 89.50 767 ILE A CA 1
ATOM 6229 C C . ILE A 1 767 ? -40.191 -13.050 -5.809 1.00 89.50 767 ILE A C 1
ATOM 6231 O O . ILE A 1 767 ? -40.147 -13.137 -7.036 1.00 89.50 767 ILE A O 1
ATOM 6235 N N . ALA A 1 768 ? -41.220 -12.469 -5.192 1.00 78.56 768 ALA A N 1
ATOM 6236 C CA . ALA A 1 768 ? -42.319 -11.823 -5.903 1.00 78.56 768 ALA A CA 1
ATOM 6237 C C . ALA A 1 768 ? -41.829 -10.610 -6.712 1.00 78.56 768 ALA A C 1
ATOM 6239 O O . ALA A 1 768 ? -42.234 -10.449 -7.866 1.00 78.56 768 ALA A O 1
ATOM 6240 N N . HIS A 1 769 ? -40.923 -9.809 -6.140 1.00 74.88 769 HIS A N 1
ATOM 6241 C CA . HIS A 1 769 ? -40.234 -8.718 -6.834 1.00 74.88 769 HIS A CA 1
ATOM 6242 C C . HIS A 1 769 ? -39.426 -9.247 -8.034 1.00 74.88 769 HIS A C 1
ATOM 6244 O O . HIS A 1 769 ? -39.654 -8.811 -9.165 1.00 74.88 769 HIS A O 1
ATOM 6250 N N . GLU A 1 770 ? -38.586 -10.270 -7.831 1.00 77.62 770 GLU A N 1
ATOM 6251 C CA . GLU A 1 770 ? -37.824 -10.912 -8.912 1.00 77.62 770 GLU A CA 1
ATOM 6252 C C . GLU A 1 770 ? -38.751 -11.412 -10.036 1.00 77.62 770 GLU A C 1
ATOM 6254 O O . GLU A 1 770 ? -38.562 -11.085 -11.212 1.00 77.62 770 GLU A O 1
ATOM 6259 N N . LEU A 1 771 ? -39.821 -12.145 -9.698 1.00 79.06 771 LEU A N 1
ATOM 6260 C CA . LEU A 1 771 ? -40.824 -12.641 -10.652 1.00 79.06 771 LEU A CA 1
ATOM 6261 C C . LEU A 1 771 ? -41.538 -11.513 -11.412 1.00 79.06 771 LEU A C 1
ATOM 6263 O O . LEU A 1 771 ? -41.926 -11.714 -12.568 1.00 79.06 771 LEU A O 1
ATOM 6267 N N . GLY A 1 772 ? -41.652 -10.325 -10.814 1.00 65.00 772 GLY A N 1
ATOM 6268 C CA . GLY A 1 772 ? -42.108 -9.103 -11.472 1.00 65.00 772 GLY A CA 1
ATOM 6269 C C . GLY A 1 772 ? -41.244 -8.735 -12.681 1.00 65.00 772 GLY A C 1
ATOM 6270 O O . GLY A 1 772 ? -41.786 -8.507 -13.766 1.00 65.00 772 GLY A O 1
ATOM 6271 N N . HIS A 1 773 ? -39.911 -8.793 -12.560 1.00 68.44 773 HIS A N 1
ATOM 6272 C CA . HIS A 1 773 ? -39.002 -8.535 -13.688 1.00 68.44 773 HIS A CA 1
ATOM 6273 C C . HIS A 1 773 ? -39.206 -9.506 -14.849 1.00 68.44 773 HIS A C 1
ATOM 6275 O O . HIS A 1 773 ? -39.129 -9.113 -16.017 1.00 68.44 773 HIS A O 1
ATOM 6281 N N . TRP A 1 774 ? -39.501 -10.772 -14.547 1.00 75.75 774 TRP A N 1
ATOM 6282 C CA . TRP A 1 774 ? -39.841 -11.742 -15.581 1.00 75.75 774 TRP A CA 1
ATOM 6283 C C . TRP A 1 774 ? -41.199 -11.438 -16.221 1.00 75.75 774 TRP A C 1
ATOM 6285 O O . TRP A 1 774 ? -41.303 -11.415 -17.448 1.00 75.75 774 TRP A O 1
ATOM 6295 N N . LYS A 1 775 ? -42.233 -11.198 -15.407 1.00 72.38 775 LYS A N 1
ATOM 6296 C CA . LYS A 1 775 ? -43.608 -11.003 -15.883 1.00 72.38 775 LYS A CA 1
ATOM 6297 C C . LYS A 1 775 ? -43.745 -9.767 -16.773 1.00 72.38 775 LYS A C 1
ATOM 6299 O O . LYS A 1 775 ? -44.519 -9.792 -17.728 1.00 72.38 775 LYS A O 1
ATOM 6304 N N . LEU A 1 776 ? -42.978 -8.723 -16.467 1.00 64.69 776 LEU A N 1
ATOM 6305 C CA . LEU A 1 776 ? -42.942 -7.455 -17.194 1.00 64.69 776 LEU A CA 1
ATOM 6306 C C . LEU A 1 776 ? -41.891 -7.427 -18.320 1.00 64.69 776 LEU A C 1
ATOM 6308 O O . LEU A 1 776 ? -41.699 -6.397 -18.960 1.00 64.69 776 LEU A O 1
ATOM 6312 N N . ASN A 1 777 ? -41.230 -8.556 -18.608 1.00 62.50 777 ASN A N 1
ATOM 6313 C CA . ASN A 1 777 ? -40.213 -8.695 -19.658 1.00 62.50 777 ASN A CA 1
ATOM 6314 C C . ASN A 1 777 ? -38.991 -7.763 -19.507 1.00 62.50 777 ASN A C 1
ATOM 6316 O O . ASN A 1 777 ? -38.299 -7.495 -20.492 1.00 62.50 777 ASN A O 1
ATOM 6320 N N . HIS A 1 778 ? -38.660 -7.315 -18.291 1.00 60.34 778 HIS A N 1
ATOM 6321 C CA . HIS A 1 778 ? -37.540 -6.395 -18.042 1.00 60.34 778 HIS A CA 1
ATOM 6322 C C . HIS A 1 778 ? -36.201 -6.947 -18.551 1.00 60.34 778 HIS A C 1
ATOM 6324 O O . HIS A 1 778 ? -35.416 -6.214 -19.147 1.00 60.34 778 HIS A O 1
ATOM 6330 N N . THR A 1 779 ? -35.956 -8.255 -18.412 1.00 61.44 779 THR A N 1
ATOM 6331 C CA . THR A 1 779 ? -34.738 -8.904 -18.933 1.00 61.44 779 THR A CA 1
ATOM 6332 C C . THR A 1 779 ? -34.641 -8.822 -20.462 1.00 61.44 779 THR A C 1
ATOM 6334 O O . THR A 1 779 ? -33.551 -8.650 -20.999 1.00 61.44 779 THR A O 1
ATOM 6337 N N . VAL A 1 780 ? -35.770 -8.930 -21.174 1.00 61.78 780 VAL A N 1
ATOM 6338 C CA . VAL A 1 780 ? -35.806 -8.860 -22.646 1.00 61.78 780 VAL A CA 1
ATOM 6339 C C . VAL A 1 780 ? -35.555 -7.427 -23.107 1.00 61.78 780 VAL A C 1
ATOM 6341 O O . VAL A 1 780 ? -34.735 -7.214 -23.996 1.00 61.78 780 VAL A O 1
ATOM 6344 N N . TYR A 1 781 ? -36.185 -6.441 -22.463 1.00 52.62 781 TYR A N 1
ATOM 6345 C CA . TYR A 1 781 ? -35.929 -5.029 -22.757 1.00 52.62 781 TYR A CA 1
ATOM 6346 C C . TYR A 1 781 ? -34.484 -4.629 -22.449 1.00 52.62 781 TYR A C 1
ATOM 6348 O O . TYR A 1 781 ? -33.833 -4.016 -23.291 1.00 52.62 781 TYR A O 1
ATOM 6356 N N . GLY A 1 782 ? -33.950 -5.038 -21.293 1.00 53.47 782 GLY A N 1
ATOM 6357 C CA . GLY A 1 782 ? -32.551 -4.807 -20.930 1.00 53.47 782 GLY A CA 1
ATOM 6358 C C . GLY A 1 782 ? -31.575 -5.431 -21.929 1.00 53.47 782 GLY A C 1
ATOM 6359 O O . GLY A 1 782 ? -30.603 -4.790 -22.320 1.00 53.47 782 GLY A O 1
ATOM 6360 N N . PHE A 1 783 ? -31.867 -6.642 -22.416 1.00 55.72 783 PHE A N 1
ATOM 6361 C CA . PHE A 1 783 ? -31.068 -7.294 -23.454 1.00 55.72 783 PHE A CA 1
ATOM 6362 C C . PHE A 1 783 ? -31.090 -6.532 -24.784 1.00 55.72 783 PHE A C 1
ATOM 6364 O O . PHE A 1 783 ? -30.034 -6.306 -25.366 1.00 55.72 783 PHE A O 1
ATOM 6371 N N . VAL A 1 784 ? -32.264 -6.096 -25.254 1.00 54.72 784 VAL A N 1
ATOM 6372 C CA . VAL A 1 784 ? -32.391 -5.315 -26.499 1.00 54.72 784 VAL A CA 1
ATOM 6373 C C . VAL A 1 784 ? -31.633 -3.991 -26.392 1.00 54.72 784 VAL A C 1
ATOM 6375 O O . VAL A 1 784 ? -30.877 -3.641 -27.296 1.00 54.72 784 VAL A O 1
ATOM 6378 N N . LEU A 1 785 ? -31.776 -3.287 -25.269 1.00 53.56 785 LEU A N 1
ATOM 6379 C CA . LEU A 1 785 ? -31.091 -2.021 -25.014 1.00 53.56 785 LEU A CA 1
ATOM 6380 C C . LEU A 1 785 ? -29.561 -2.178 -24.953 1.00 53.56 785 LEU A C 1
ATOM 6382 O O . LEU A 1 785 ? -28.832 -1.345 -25.490 1.00 53.56 785 LEU A O 1
ATOM 6386 N N . PHE A 1 786 ? -29.070 -3.270 -24.359 1.00 55.44 786 PHE A N 1
ATOM 6387 C CA . PHE A 1 786 ? -27.640 -3.579 -24.279 1.00 55.44 786 PHE A CA 1
ATOM 6388 C C . PHE A 1 786 ? -26.981 -3.734 -25.664 1.00 55.44 786 PHE A C 1
ATOM 6390 O O . PHE A 1 786 ? -25.851 -3.285 -25.854 1.00 55.44 786 PHE A O 1
ATOM 6397 N N . GLN A 1 787 ? -27.695 -4.286 -26.656 1.00 50.94 787 GLN A N 1
ATOM 6398 C CA . GLN A 1 787 ? -27.173 -4.534 -28.014 1.00 50.94 787 GLN A CA 1
ATOM 6399 C C . GLN A 1 787 ? -26.855 -3.260 -28.835 1.00 50.94 787 GLN A C 1
ATOM 6401 O O . GLN A 1 787 ? -26.365 -3.381 -29.954 1.00 50.94 787 GLN A O 1
ATOM 6406 N N . HIS A 1 788 ? -27.119 -2.050 -28.321 1.00 52.09 788 HIS A N 1
ATOM 6407 C CA . HIS A 1 788 ? -27.050 -0.788 -29.080 1.00 52.09 788 HIS A CA 1
ATOM 6408 C C . HIS A 1 788 ? -25.947 0.200 -28.599 1.00 52.09 788 HIS A C 1
ATOM 6410 O O . HIS A 1 788 ? -26.078 1.404 -28.814 1.00 52.09 788 HIS A O 1
ATOM 6416 N N . THR A 1 789 ? -24.863 -0.244 -27.936 1.00 45.06 789 THR A N 1
ATOM 6417 C CA . THR A 1 789 ? -23.892 0.649 -27.236 1.00 45.06 789 THR A CA 1
ATOM 6418 C C . THR A 1 789 ? -22.479 0.765 -27.862 1.00 45.06 789 THR A C 1
ATOM 6420 O O . THR A 1 789 ? -21.936 -0.218 -28.354 1.00 45.06 789 THR A O 1
ATOM 6423 N N . VAL A 1 790 ? -21.858 1.968 -27.799 1.00 44.56 790 VAL A N 1
ATOM 6424 C CA . VAL A 1 790 ? -20.447 2.292 -28.180 1.00 44.56 790 VAL A CA 1
ATOM 6425 C C . VAL A 1 790 ? -19.846 3.349 -27.215 1.00 44.56 790 VAL A C 1
ATOM 6427 O O . VAL A 1 790 ? -20.581 4.175 -26.691 1.00 44.56 790 VAL A O 1
ATOM 6430 N N . ILE A 1 791 ? -18.524 3.358 -26.978 1.00 41.69 791 ILE A N 1
ATOM 6431 C CA . ILE A 1 791 ? -17.810 3.961 -25.816 1.00 41.69 791 ILE A CA 1
ATOM 6432 C C . ILE A 1 791 ? -18.113 5.450 -25.465 1.00 41.69 791 ILE A C 1
ATOM 6434 O O . ILE A 1 791 ? -18.393 5.716 -24.300 1.00 41.69 791 ILE A O 1
ATOM 6438 N N . PRO A 1 792 ? -18.136 6.450 -26.370 1.00 46.38 792 PRO A N 1
ATOM 6439 C CA . PRO A 1 792 ? -18.505 7.831 -25.989 1.00 46.38 792 PRO A CA 1
ATOM 6440 C C . PRO A 1 792 ? -20.013 7.985 -25.732 1.00 46.38 792 PRO A C 1
ATOM 6442 O O . PRO A 1 792 ? -20.455 8.732 -24.862 1.00 46.38 792 PRO A O 1
ATOM 6445 N N . ILE A 1 793 ? -20.808 7.207 -26.469 1.00 57.78 793 ILE A N 1
ATOM 6446 C CA . ILE A 1 793 ? -22.256 7.064 -26.298 1.00 57.78 793 ILE A CA 1
ATOM 6447 C C . ILE A 1 793 ? -22.561 6.290 -25.002 1.00 57.78 793 ILE A C 1
ATOM 6449 O O . ILE A 1 793 ? -23.629 6.458 -24.424 1.00 57.78 793 ILE A O 1
ATOM 6453 N N . GLN A 1 794 ? -21.616 5.498 -24.488 1.00 60.72 794 GLN A N 1
ATOM 6454 C CA . GLN A 1 794 ? -21.803 4.621 -23.337 1.00 60.72 794 GLN A CA 1
ATOM 6455 C C . GLN A 1 794 ? -22.116 5.389 -22.056 1.00 60.72 794 GLN A C 1
ATOM 6457 O O . GLN A 1 794 ? -22.950 4.919 -21.300 1.00 60.72 794 GLN A O 1
ATOM 6462 N N . HIS A 1 795 ? -21.523 6.559 -21.800 1.00 66.56 795 HIS A N 1
ATOM 6463 C CA . HIS A 1 795 ? -21.849 7.333 -20.593 1.00 66.56 795 HIS A CA 1
ATOM 6464 C C . HIS A 1 795 ? -23.273 7.907 -20.640 1.00 66.56 795 HIS A C 1
ATOM 6466 O O . HIS A 1 795 ? -24.009 7.818 -19.658 1.00 66.56 795 HIS A O 1
ATOM 6472 N N . LEU A 1 796 ? -23.693 8.418 -21.802 1.00 66.00 796 LEU A N 1
ATOM 6473 C CA . LEU A 1 796 ? -25.053 8.924 -22.020 1.00 66.00 796 LEU A CA 1
ATOM 6474 C C . LEU A 1 796 ? -26.090 7.797 -22.004 1.00 66.00 796 LEU A C 1
ATOM 6476 O O . LEU A 1 796 ? -27.133 7.917 -21.363 1.00 66.00 796 LEU A O 1
ATOM 6480 N N . VAL A 1 797 ? -25.792 6.681 -22.671 1.00 64.50 797 VAL A N 1
ATOM 6481 C CA . VAL A 1 797 ? -26.669 5.510 -22.689 1.00 64.50 797 VAL A CA 1
ATOM 6482 C C . VAL A 1 797 ? -26.705 4.847 -21.321 1.00 64.50 797 VAL A C 1
ATOM 6484 O O . VAL A 1 797 ? -27.789 4.522 -20.873 1.00 64.50 797 VAL A O 1
ATOM 6487 N N . SER A 1 798 ? -25.587 4.718 -20.606 1.00 64.75 798 SER A N 1
ATOM 6488 C CA . SER A 1 798 ? -25.551 4.184 -19.236 1.00 64.75 798 SER A CA 1
ATOM 6489 C C . SER A 1 798 ? -26.421 5.012 -18.292 1.00 64.75 798 SER A C 1
ATOM 6491 O O . SER A 1 798 ? -27.232 4.452 -17.560 1.00 64.75 798 SER A O 1
ATOM 6493 N N . PHE A 1 799 ? -26.346 6.345 -18.375 1.00 74.44 799 PHE A N 1
ATOM 6494 C CA . PHE A 1 799 ? -27.253 7.216 -17.631 1.00 74.44 799 PHE A CA 1
ATOM 6495 C C . PHE A 1 799 ? -28.724 6.949 -17.986 1.00 74.44 799 PHE A C 1
ATOM 6497 O O . PHE A 1 799 ? -29.541 6.717 -17.096 1.00 74.44 799 PHE A O 1
ATOM 6504 N N . GLY A 1 800 ? -29.059 6.895 -19.281 1.00 70.50 800 GLY A N 1
ATOM 6505 C CA . GLY A 1 800 ? -30.410 6.555 -19.739 1.00 70.50 800 GLY A CA 1
ATOM 6506 C C . GLY A 1 800 ? -30.880 5.169 -19.276 1.00 70.50 800 GLY A C 1
ATOM 6507 O O . GLY A 1 800 ? -32.017 5.018 -18.834 1.00 70.50 800 GLY A O 1
ATOM 6508 N N . LEU A 1 801 ? -30.001 4.166 -19.308 1.00 66.50 801 LEU A N 1
ATOM 6509 C CA . LEU A 1 801 ? -30.277 2.803 -18.853 1.00 66.50 801 LEU A CA 1
ATOM 6510 C C . LEU A 1 801 ? -30.495 2.740 -17.346 1.00 66.50 801 LEU A C 1
ATOM 6512 O O . LEU A 1 801 ? -31.401 2.035 -16.914 1.00 66.50 801 LEU A O 1
ATOM 6516 N N . ASN A 1 802 ? -29.737 3.500 -16.555 1.00 72.81 802 ASN A N 1
ATOM 6517 C CA . ASN A 1 802 ? -29.954 3.597 -15.114 1.00 72.81 802 ASN A CA 1
ATOM 6518 C C . ASN A 1 802 ? -31.329 4.202 -14.805 1.00 72.81 802 ASN A C 1
ATOM 6520 O O . ASN A 1 802 ? -32.043 3.681 -13.952 1.00 72.81 802 ASN A O 1
ATOM 6524 N N . LEU A 1 803 ? -31.765 5.228 -15.545 1.00 74.69 803 LEU A N 1
ATOM 6525 C CA . LEU A 1 803 ? -33.113 5.794 -15.392 1.00 74.69 803 LEU A CA 1
ATOM 6526 C C . LEU A 1 803 ? -34.220 4.791 -15.761 1.00 74.69 803 LEU A C 1
ATOM 6528 O O . LEU A 1 803 ? -35.218 4.681 -15.046 1.00 74.69 803 LEU A O 1
ATOM 6532 N N . VAL A 1 804 ? -34.041 4.032 -16.847 1.00 71.31 804 VAL A N 1
ATOM 6533 C CA . VAL A 1 804 ? -34.983 2.973 -17.248 1.00 71.31 804 VAL A CA 1
ATOM 6534 C C . VAL A 1 804 ? -35.013 1.847 -16.211 1.00 71.31 804 VAL A C 1
ATOM 6536 O O . VAL A 1 804 ? -36.092 1.434 -15.793 1.00 71.31 804 VAL A O 1
ATOM 6539 N N . SER A 1 805 ? -33.847 1.402 -15.736 1.00 71.38 805 SER A N 1
ATOM 6540 C CA . SER A 1 805 ? -33.717 0.394 -14.680 1.00 71.38 805 SER A CA 1
ATOM 6541 C C . SER A 1 805 ? -34.439 0.831 -13.407 1.00 71.38 805 SER A C 1
ATOM 6543 O O . SER A 1 805 ? -35.236 0.075 -12.863 1.00 71.38 805 SER A O 1
ATOM 6545 N N . ARG A 1 806 ? -34.276 2.091 -12.987 1.00 78.31 806 ARG A N 1
ATOM 6546 C CA . ARG A 1 806 ? -34.998 2.648 -11.833 1.00 78.31 806 ARG A CA 1
ATOM 6547 C C . ARG A 1 806 ? -36.517 2.589 -12.002 1.00 78.31 806 ARG A C 1
ATOM 6549 O O . ARG A 1 806 ? -37.222 2.284 -11.046 1.00 78.31 806 ARG A O 1
ATOM 6556 N N . SER A 1 807 ? -37.028 2.843 -13.208 1.00 73.38 807 SER A N 1
ATOM 6557 C CA . SER A 1 807 ? -38.458 2.685 -13.514 1.00 73.38 807 SER A CA 1
ATOM 6558 C C . SER A 1 807 ? -38.914 1.226 -13.405 1.00 73.38 807 SER A C 1
ATOM 6560 O O . SER A 1 807 ? -39.982 0.957 -12.855 1.00 73.38 807 SER A O 1
ATOM 6562 N N . PHE A 1 808 ? -38.098 0.277 -13.872 1.00 74.31 808 PHE A N 1
ATOM 6563 C CA . PHE A 1 808 ? -38.384 -1.155 -13.752 1.00 74.31 808 PHE A CA 1
ATOM 6564 C C . PHE A 1 808 ? -38.466 -1.619 -12.295 1.00 74.31 808 PHE A C 1
ATOM 6566 O O . PHE A 1 808 ? -39.370 -2.384 -11.965 1.00 74.31 808 PHE A O 1
ATOM 6573 N N . GLU A 1 809 ? -37.598 -1.112 -11.421 1.00 81.69 809 GLU A N 1
ATOM 6574 C CA . GLU A 1 809 ? -37.647 -1.393 -9.979 1.00 81.69 809 GLU A CA 1
ATOM 6575 C C . GLU A 1 809 ? -38.960 -0.917 -9.347 1.00 81.69 809 GLU A C 1
ATOM 6577 O O . GLU A 1 809 ? -39.624 -1.683 -8.653 1.00 81.69 809 GLU A O 1
ATOM 6582 N N . PHE A 1 810 ? -39.408 0.307 -9.655 1.00 81.12 810 PHE A N 1
ATOM 6583 C CA . PHE A 1 810 ? -40.698 0.804 -9.159 1.00 81.12 810 PHE A CA 1
ATOM 6584 C C . PHE A 1 810 ? -41.887 -0.017 -9.674 1.00 81.12 810 PHE A C 1
ATOM 6586 O O . PHE A 1 810 ? -42.859 -0.226 -8.948 1.00 81.12 810 PHE A O 1
ATOM 6593 N N . GLN A 1 811 ? -41.829 -0.497 -10.919 1.00 76.88 811 GLN A N 1
ATOM 6594 C CA . GLN A 1 811 ? -42.868 -1.366 -11.478 1.00 76.88 811 GLN A CA 1
ATOM 6595 C C . GLN A 1 811 ? -42.885 -2.745 -10.803 1.00 76.88 811 GLN A C 1
ATOM 6597 O O . GLN A 1 811 ? -43.966 -3.279 -10.548 1.00 76.88 811 GLN A O 1
ATOM 6602 N N . ALA A 1 812 ? -41.714 -3.305 -10.485 1.00 66.69 812 ALA A N 1
ATOM 6603 C CA . ALA A 1 812 ? -41.590 -4.565 -9.755 1.00 66.69 812 ALA A CA 1
ATOM 6604 C C . ALA A 1 812 ? -42.101 -4.436 -8.308 1.00 66.69 812 ALA A C 1
ATOM 6606 O O . ALA A 1 812 ? -42.883 -5.276 -7.860 1.00 66.69 812 ALA A O 1
ATOM 6607 N N . ASP A 1 813 ? -41.766 -3.343 -7.618 1.00 83.81 813 ASP A N 1
ATOM 6608 C CA . ASP A 1 813 ? -42.273 -3.043 -6.272 1.00 83.81 813 ASP A CA 1
ATOM 6609 C C . ASP A 1 813 ? -43.802 -2.888 -6.266 1.00 83.81 813 ASP A C 1
ATOM 6611 O O . ASP A 1 813 ? -44.499 -3.478 -5.437 1.00 83.81 813 ASP A O 1
ATOM 6615 N N . ALA A 1 814 ? -44.357 -2.164 -7.246 1.00 81.38 814 ALA A N 1
ATOM 6616 C CA . ALA A 1 814 ? -45.803 -2.022 -7.408 1.00 81.38 814 ALA A CA 1
ATOM 6617 C C . ALA A 1 814 ? -46.495 -3.360 -7.722 1.00 81.38 814 ALA A C 1
ATOM 6619 O O . ALA A 1 814 ? -47.631 -3.590 -7.303 1.00 81.38 814 ALA A O 1
ATOM 6620 N N . PHE A 1 815 ? -45.831 -4.260 -8.450 1.00 77.81 815 PHE A N 1
ATOM 6621 C CA . PHE A 1 815 ? -46.350 -5.598 -8.722 1.00 77.81 815 PHE A CA 1
ATOM 6622 C C . PHE A 1 815 ? -46.390 -6.465 -7.457 1.00 77.81 815 PHE A C 1
ATOM 6624 O O . PHE A 1 815 ? -47.425 -7.067 -7.171 1.00 77.81 815 PHE A O 1
ATOM 6631 N N . ALA A 1 816 ? -45.318 -6.476 -6.661 1.00 73.88 816 ALA A N 1
ATOM 6632 C CA . ALA A 1 816 ? -45.287 -7.173 -5.374 1.00 73.88 816 ALA A CA 1
ATOM 6633 C C . ALA A 1 816 ? -46.357 -6.633 -4.406 1.00 73.88 816 ALA A C 1
ATOM 6635 O O . ALA A 1 816 ? -47.070 -7.409 -3.767 1.00 73.88 816 ALA A O 1
ATOM 6636 N N . LYS A 1 817 ? -46.562 -5.309 -4.388 1.00 85.19 817 LYS A N 1
ATOM 6637 C CA . LYS A 1 817 ? -47.658 -4.662 -3.655 1.00 85.19 817 LYS A CA 1
ATOM 6638 C C . LYS A 1 817 ? -49.038 -5.153 -4.108 1.00 85.19 817 LYS A C 1
ATOM 6640 O O . LYS A 1 817 ? -49.863 -5.487 -3.264 1.00 85.19 817 LYS A O 1
ATOM 6645 N N . LYS A 1 818 ? -49.288 -5.260 -5.421 1.00 82.81 818 LYS A N 1
ATOM 6646 C CA . LYS A 1 818 ? -50.553 -5.798 -5.973 1.00 82.81 818 LYS A CA 1
ATOM 6647 C C . LYS A 1 818 ? -50.816 -7.253 -5.577 1.00 82.81 818 LYS A C 1
ATOM 6649 O O . LYS A 1 818 ? -51.971 -7.661 -5.522 1.00 82.81 818 LYS A O 1
ATOM 6654 N N . LEU A 1 819 ? -49.764 -8.026 -5.308 1.00 80.38 819 LEU A N 1
ATOM 6655 C CA . LEU A 1 819 ? -49.867 -9.396 -4.797 1.00 80.38 819 LEU A CA 1
ATOM 6656 C C . LEU A 1 819 ? -50.112 -9.465 -3.279 1.00 80.38 819 LEU A C 1
ATOM 6658 O O . LEU A 1 819 ? -50.275 -10.561 -2.752 1.00 80.38 819 LEU A O 1
ATOM 6662 N N . GLY A 1 820 ? -50.166 -8.321 -2.590 1.00 85.44 820 GLY A N 1
ATOM 6663 C CA . GLY A 1 820 ? -50.420 -8.229 -1.153 1.00 85.44 820 GLY A CA 1
ATOM 6664 C C . GLY A 1 820 ? -49.165 -8.209 -0.275 1.00 85.44 820 GLY A C 1
ATOM 6665 O O . GLY A 1 820 ? -49.311 -8.127 0.934 1.00 85.44 820 GLY A O 1
ATOM 6666 N N . TYR A 1 821 ? -47.956 -8.220 -0.851 1.00 85.44 821 TYR A N 1
ATOM 6667 C CA . TYR A 1 821 ? -46.683 -8.309 -0.110 1.00 85.44 821 TYR A CA 1
ATOM 6668 C C . TYR A 1 821 ? -46.061 -6.945 0.229 1.00 85.44 821 TYR A C 1
ATOM 6670 O O . TYR A 1 821 ? -44.841 -6.791 0.256 1.00 85.44 821 TYR A O 1
ATOM 6678 N N . ALA A 1 822 ? -46.880 -5.906 0.398 1.00 85.19 822 ALA A N 1
ATOM 6679 C CA . ALA A 1 822 ? -46.387 -4.538 0.559 1.00 85.19 822 ALA A CA 1
ATOM 6680 C C . ALA A 1 822 ? -45.597 -4.345 1.866 1.00 85.19 822 ALA A C 1
ATOM 6682 O O . ALA A 1 822 ? -44.526 -3.739 1.856 1.00 85.19 822 ALA A O 1
ATOM 6683 N N . ALA A 1 823 ? -46.122 -4.876 2.975 1.00 85.56 823 ALA A N 1
ATOM 6684 C CA . ALA A 1 823 ? -45.504 -4.764 4.293 1.00 85.56 823 ALA A CA 1
ATOM 6685 C C . ALA A 1 823 ? -44.221 -5.605 4.372 1.00 85.56 823 ALA A C 1
ATOM 6687 O O . ALA A 1 823 ? -43.176 -5.116 4.794 1.00 85.56 823 ALA A O 1
ATOM 6688 N N . GLU A 1 824 ? -44.274 -6.835 3.865 1.00 87.69 824 GLU A N 1
ATOM 6689 C CA . GLU A 1 824 ? -43.154 -7.773 3.851 1.00 87.69 824 GLU A CA 1
ATOM 6690 C C . GLU A 1 824 ? -42.019 -7.288 2.941 1.00 87.69 824 GLU A C 1
ATOM 6692 O O . GLU A 1 824 ? -40.850 -7.394 3.308 1.00 87.69 824 GLU A O 1
ATOM 6697 N N . LEU A 1 825 ? -42.337 -6.707 1.774 1.00 85.38 825 LEU A N 1
ATOM 6698 C CA . LEU A 1 825 ? -41.332 -6.115 0.886 1.00 85.38 825 LEU A CA 1
ATOM 6699 C C . LEU A 1 825 ? -40.654 -4.909 1.542 1.00 85.38 825 LEU A C 1
ATOM 6701 O O . LEU A 1 825 ? -39.436 -4.764 1.446 1.00 85.38 825 LEU A O 1
ATOM 6705 N N . ARG A 1 826 ? -41.422 -4.051 2.219 1.00 90.12 826 ARG A N 1
ATOM 6706 C CA . ARG A 1 826 ? -40.882 -2.905 2.958 1.00 90.12 826 ARG A CA 1
ATOM 6707 C C . ARG A 1 826 ? -39.868 -3.358 4.009 1.00 90.12 826 ARG A C 1
ATOM 6709 O O . ARG A 1 826 ? -38.746 -2.848 4.021 1.00 90.12 826 ARG A O 1
ATOM 6716 N N . ASP A 1 827 ? -40.239 -4.322 4.844 1.00 85.81 827 ASP A N 1
ATOM 6717 C CA . ASP A 1 827 ? -39.370 -4.817 5.914 1.00 85.81 827 ASP A CA 1
ATOM 6718 C C . ASP A 1 827 ? -38.136 -5.533 5.344 1.00 85.81 827 ASP A C 1
ATOM 6720 O O . ASP A 1 827 ? -37.017 -5.321 5.819 1.00 85.81 827 ASP A O 1
ATOM 6724 N N . ALA A 1 828 ? -38.300 -6.282 4.247 1.00 82.38 828 ALA A N 1
ATOM 6725 C CA . ALA A 1 828 ? -37.187 -6.906 3.543 1.00 82.38 828 ALA A CA 1
ATOM 6726 C C . ALA A 1 828 ? -36.187 -5.880 2.985 1.00 82.38 828 ALA A C 1
ATOM 6728 O O . ALA A 1 828 ? -34.979 -6.021 3.178 1.00 82.38 828 ALA A O 1
ATOM 6729 N N . LEU A 1 829 ? -36.655 -4.809 2.339 1.00 87.06 829 LEU A N 1
ATOM 6730 C CA . LEU A 1 829 ? -35.776 -3.778 1.778 1.00 87.06 829 LEU A CA 1
ATOM 6731 C C . LEU A 1 829 ? -34.992 -3.023 2.857 1.00 87.06 829 LEU A C 1
ATOM 6733 O O . LEU A 1 829 ? -33.798 -2.769 2.681 1.00 87.06 829 LEU A O 1
ATOM 6737 N N . VAL A 1 830 ? -35.635 -2.704 3.984 1.00 87.88 830 VAL A N 1
ATOM 6738 C CA . VAL A 1 830 ? -34.968 -2.095 5.146 1.00 87.88 830 VAL A CA 1
ATOM 6739 C C . VAL A 1 830 ? -33.869 -3.020 5.660 1.00 87.88 830 VAL A C 1
ATOM 6741 O O . VAL A 1 830 ? -32.724 -2.599 5.829 1.00 87.88 830 VAL A O 1
ATOM 6744 N N . LYS A 1 831 ? -34.187 -4.302 5.829 1.00 83.19 831 LYS A N 1
ATOM 6745 C CA . LYS A 1 831 ? -33.252 -5.301 6.340 1.00 83.19 831 LYS A CA 1
ATOM 6746 C C . LYS A 1 831 ? -32.071 -5.549 5.399 1.00 83.19 831 LYS A C 1
ATOM 6748 O O . LYS A 1 831 ? -30.935 -5.607 5.865 1.00 83.19 831 LYS A O 1
ATOM 6753 N N . LEU A 1 832 ? -32.291 -5.607 4.077 1.00 79.69 832 LEU A N 1
ATOM 6754 C CA . LEU A 1 832 ? -31.193 -5.648 3.096 1.00 79.69 832 LEU A CA 1
ATOM 6755 C C . LEU A 1 832 ? -30.286 -4.428 3.221 1.00 79.69 832 LEU A C 1
ATOM 6757 O O . LEU A 1 832 ? -29.067 -4.567 3.147 1.00 79.69 832 LEU A O 1
ATOM 6761 N N . GLN A 1 833 ? -30.860 -3.236 3.386 1.00 84.75 833 GLN A N 1
ATOM 6762 C CA . GLN A 1 833 ? -30.088 -2.001 3.486 1.00 84.75 833 GLN A CA 1
ATOM 6763 C C . GLN A 1 833 ? -29.198 -1.989 4.736 1.00 84.75 833 GLN A C 1
ATOM 6765 O O . GLN A 1 833 ? -28.038 -1.572 4.652 1.00 84.75 833 GLN A O 1
ATOM 6770 N N . GLU A 1 834 ? -29.725 -2.457 5.872 1.00 81.38 834 GLU A N 1
ATOM 6771 C CA . GLU A 1 834 ? -28.994 -2.558 7.138 1.00 81.38 834 GLU A CA 1
ATOM 6772 C C . GLU A 1 834 ? -27.857 -3.580 7.073 1.00 81.38 834 GLU A C 1
ATOM 6774 O O . GLU A 1 834 ? -26.736 -3.273 7.483 1.00 81.38 834 GLU A O 1
ATOM 6779 N N . GLU A 1 835 ? -28.118 -4.776 6.542 1.00 77.56 835 GLU A N 1
ATOM 6780 C CA . GLU A 1 835 ? -27.122 -5.852 6.476 1.00 77.56 835 GLU A CA 1
ATOM 6781 C C . GLU A 1 835 ? -26.053 -5.592 5.404 1.00 77.56 835 GLU A C 1
ATOM 6783 O O . GLU A 1 835 ? -24.879 -5.905 5.600 1.00 77.56 835 GLU A O 1
ATOM 6788 N N . ASN A 1 836 ? -26.414 -4.931 4.298 1.00 78.38 836 ASN A N 1
ATOM 6789 C CA . ASN A 1 836 ? -25.461 -4.532 3.260 1.00 78.38 836 ASN A CA 1
ATOM 6790 C C . ASN A 1 836 ? -24.711 -3.228 3.582 1.00 78.38 836 ASN A C 1
ATOM 6792 O O . ASN A 1 836 ? -23.889 -2.807 2.765 1.00 78.38 836 ASN A O 1
ATOM 6796 N N . LEU A 1 837 ? -25.014 -2.561 4.707 1.00 83.38 837 LEU A N 1
ATOM 6797 C CA . LEU A 1 837 ? -24.466 -1.249 5.087 1.00 83.38 837 LEU A CA 1
ATOM 6798 C C . LEU A 1 837 ? -24.545 -0.221 3.940 1.00 83.38 837 LEU A C 1
ATOM 6800 O O . LEU A 1 837 ? -23.620 0.553 3.694 1.00 83.38 837 LEU A O 1
ATOM 6804 N N . SER A 1 838 ? -25.650 -0.244 3.191 1.00 82.38 838 SER A N 1
ATOM 6805 C CA . SER A 1 838 ? -25.821 0.585 1.993 1.00 82.38 838 SER A CA 1
ATOM 6806 C C . SER A 1 838 ? -26.147 2.039 2.349 1.00 82.38 838 SER A C 1
ATOM 6808 O O . SER A 1 838 ? -26.827 2.308 3.343 1.00 82.38 838 SER A O 1
ATOM 6810 N N . ALA A 1 839 ? -25.677 2.985 1.528 1.00 85.56 839 ALA A N 1
ATOM 6811 C CA . ALA A 1 839 ? -25.795 4.423 1.781 1.00 85.56 839 ALA A CA 1
ATOM 6812 C C . ALA A 1 839 ? -27.257 4.869 1.960 1.00 85.56 839 ALA A C 1
ATOM 6814 O O . ALA A 1 839 ? -28.088 4.655 1.081 1.00 85.56 839 ALA A O 1
ATOM 6815 N N . MET A 1 840 ? -27.554 5.513 3.093 1.00 86.31 840 MET A N 1
ATOM 6816 C CA . MET A 1 840 ? -28.908 5.978 3.441 1.00 86.31 840 MET A CA 1
ATOM 6817 C C . MET A 1 840 ? -29.142 7.458 3.090 1.00 86.31 840 MET A C 1
ATOM 6819 O O . MET A 1 840 ? -30.270 7.844 2.802 1.00 86.31 840 MET A O 1
ATOM 6823 N N . ASN A 1 841 ? -28.073 8.264 3.040 1.00 86.81 841 ASN A N 1
ATOM 6824 C CA . ASN A 1 841 ? -28.100 9.653 2.573 1.00 86.81 841 ASN A CA 1
ATOM 6825 C C . ASN A 1 841 ? -27.526 9.723 1.154 1.00 86.81 841 ASN A C 1
ATOM 6827 O O . ASN A 1 841 ? -26.323 9.534 0.954 1.00 86.81 841 ASN A O 1
ATOM 6831 N N . THR A 1 842 ? -28.378 9.974 0.160 1.00 88.06 842 THR A N 1
ATOM 6832 C CA . THR A 1 842 ? -28.001 9.940 -1.261 1.00 88.06 842 THR A CA 1
ATOM 6833 C C . THR A 1 842 ? -28.290 11.266 -1.949 1.00 88.06 842 THR A C 1
ATOM 6835 O O . THR A 1 842 ? -29.407 11.773 -1.871 1.00 88.06 842 THR A O 1
ATOM 6838 N N . ASP A 1 843 ? -27.300 11.817 -2.652 1.00 91.81 843 ASP A N 1
ATOM 6839 C CA . ASP A 1 843 ? -27.480 12.999 -3.492 1.00 91.81 843 ASP A CA 1
ATOM 6840 C C . ASP A 1 843 ? -28.311 12.640 -4.748 1.00 91.81 843 ASP A C 1
ATOM 6842 O O . ASP A 1 843 ? -28.069 11.601 -5.378 1.00 91.81 843 ASP A O 1
ATOM 6846 N N . PRO A 1 844 ? -29.287 13.475 -5.151 1.00 86.31 844 PRO A N 1
ATOM 6847 C CA . PRO A 1 844 ? -30.151 13.182 -6.296 1.00 86.31 844 PRO A CA 1
ATOM 6848 C C . PRO A 1 844 ? -29.405 13.043 -7.629 1.00 86.31 844 PRO A C 1
ATOM 6850 O O . PRO A 1 844 ? -29.738 12.174 -8.430 1.00 86.31 844 PRO A O 1
ATOM 6853 N N . TRP A 1 845 ? -28.371 13.857 -7.870 1.00 85.81 845 TRP A N 1
ATOM 6854 C CA . TRP A 1 845 ? -27.597 13.794 -9.115 1.00 85.81 845 TRP A CA 1
ATOM 6855 C C . TRP A 1 845 ? -26.665 12.593 -9.131 1.00 85.81 845 TRP A C 1
ATOM 6857 O O . TRP A 1 845 ? -26.546 11.905 -10.144 1.00 85.81 845 TRP A O 1
ATOM 6867 N N . TYR A 1 846 ? -26.051 12.309 -7.984 1.00 88.94 846 TYR A N 1
ATOM 6868 C CA . TYR A 1 846 ? -25.230 11.121 -7.821 1.00 88.94 846 TYR A CA 1
ATOM 6869 C C . TYR A 1 846 ? -26.029 9.833 -8.056 1.00 88.94 846 TYR A C 1
ATOM 6871 O O . TYR A 1 846 ? -25.632 8.994 -8.864 1.00 88.94 846 TYR A O 1
ATOM 6879 N N . SER A 1 847 ? -27.176 9.689 -7.385 1.00 87.31 847 SER A N 1
ATOM 6880 C CA . SER A 1 847 ? -28.038 8.509 -7.523 1.00 87.31 847 SER A CA 1
ATOM 6881 C C . SER A 1 847 ? -28.647 8.389 -8.923 1.00 87.31 847 SER A C 1
ATOM 6883 O O . SER A 1 847 ? -28.762 7.282 -9.437 1.00 87.31 847 SER A O 1
ATOM 6885 N N . ALA A 1 848 ? -28.983 9.502 -9.586 1.00 81.31 848 ALA A N 1
ATOM 6886 C CA . ALA A 1 848 ? -29.431 9.491 -10.980 1.00 81.31 848 ALA A CA 1
ATOM 6887 C C . ALA A 1 848 ? -28.371 8.943 -11.937 1.00 81.31 848 ALA A C 1
ATOM 6889 O O . ALA A 1 848 ? -28.705 8.172 -12.833 1.00 81.31 848 ALA A O 1
ATOM 6890 N N . TYR A 1 849 ? -27.106 9.311 -11.740 1.00 82.00 849 TYR A N 1
ATOM 6891 C CA . TYR A 1 849 ? -26.035 8.882 -12.629 1.00 82.00 849 TYR A CA 1
ATOM 6892 C C . TYR A 1 849 ? -25.529 7.464 -12.336 1.00 82.00 849 TYR A C 1
ATOM 6894 O O . TYR A 1 849 ? -25.298 6.697 -13.269 1.00 82.00 849 TYR A O 1
ATOM 6902 N N . HIS A 1 850 ? -25.385 7.089 -11.061 1.00 82.12 850 HIS A N 1
ATOM 6903 C CA . HIS A 1 850 ? -24.699 5.853 -10.671 1.00 82.12 850 HIS A CA 1
ATOM 6904 C C . HIS A 1 850 ? -25.602 4.692 -10.250 1.00 82.12 850 HIS A C 1
ATOM 6906 O O . HIS A 1 850 ? -25.126 3.556 -10.255 1.00 82.12 850 HIS A O 1
ATOM 6912 N N . TYR A 1 851 ? -26.845 4.931 -9.826 1.00 82.12 851 TYR A N 1
ATOM 6913 C CA . TYR A 1 851 ? -27.672 3.860 -9.270 1.00 82.12 851 TYR A CA 1
ATOM 6914 C C . TYR A 1 851 ? -28.656 3.308 -10.300 1.00 82.12 851 TYR A C 1
ATOM 6916 O O . TYR A 1 851 ? -29.518 4.023 -10.806 1.00 82.12 851 TYR A O 1
ATOM 6924 N N . SER A 1 852 ? -28.559 2.001 -10.552 1.00 75.69 852 SER A N 1
ATOM 6925 C CA . SER A 1 852 ? -29.554 1.240 -11.316 1.00 75.69 852 SER A CA 1
ATOM 6926 C C . SER A 1 852 ? -30.820 0.940 -10.502 1.00 75.69 852 SER A C 1
ATOM 6928 O O . SER A 1 852 ? -31.880 0.738 -11.092 1.00 75.69 852 SER A O 1
ATOM 6930 N N . HIS A 1 853 ? -30.721 0.953 -9.164 1.00 79.00 853 HIS A N 1
ATOM 6931 C CA . HIS A 1 853 ? -31.846 0.833 -8.233 1.00 79.00 853 HIS A CA 1
ATOM 6932 C C . HIS A 1 853 ? -32.142 2.184 -7.567 1.00 79.00 853 HIS A C 1
ATOM 6934 O O . HIS A 1 853 ? -31.203 2.870 -7.153 1.00 79.00 853 HIS A O 1
ATOM 6940 N N . PRO A 1 854 ? -33.413 2.594 -7.415 1.00 85.62 854 PRO A N 1
ATOM 6941 C CA . PRO A 1 854 ? -33.736 3.813 -6.686 1.00 85.62 854 PRO A CA 1
ATOM 6942 C C . PRO A 1 854 ? -33.289 3.712 -5.214 1.00 85.62 854 PRO A C 1
ATOM 6944 O O . PRO A 1 854 ? -33.349 2.621 -4.637 1.00 85.62 854 PRO A O 1
ATOM 6947 N N . PRO A 1 855 ? -32.863 4.823 -4.580 1.00 89.31 855 PRO A N 1
ATOM 6948 C CA . PRO A 1 855 ? -32.588 4.866 -3.145 1.00 89.31 855 PRO A CA 1
ATOM 6949 C C . PRO A 1 855 ? -33.740 4.297 -2.306 1.00 89.31 855 PRO A C 1
ATOM 6951 O O . PRO A 1 855 ? -34.909 4.497 -2.641 1.00 89.31 855 PRO A O 1
ATOM 6954 N N . LEU A 1 856 ? -33.419 3.652 -1.176 1.00 89.19 856 LEU A N 1
ATOM 6955 C CA . LEU A 1 856 ? -34.412 3.020 -0.293 1.00 89.19 856 LEU A CA 1
ATOM 6956 C C . LEU A 1 856 ? -35.566 3.971 0.057 1.00 89.19 856 LEU A C 1
ATOM 6958 O O . LEU A 1 856 ? -36.725 3.585 -0.029 1.00 89.19 856 LEU A O 1
ATOM 6962 N N . VAL A 1 857 ? -35.250 5.225 0.390 1.00 88.00 857 VAL A N 1
ATOM 6963 C CA . VAL A 1 857 ? -36.239 6.261 0.731 1.00 88.00 857 VAL A CA 1
ATOM 6964 C C . VAL A 1 857 ? -37.278 6.457 -0.378 1.00 88.00 857 VAL A C 1
ATOM 6966 O O . VAL A 1 857 ? -38.465 6.586 -0.090 1.00 88.00 857 VAL A O 1
ATOM 6969 N N . GLU A 1 858 ? -36.853 6.441 -1.644 1.00 88.25 858 GLU A N 1
ATOM 6970 C CA . GLU A 1 858 ? -37.760 6.585 -2.785 1.00 88.25 858 GLU A CA 1
ATOM 6971 C C . GLU A 1 858 ? -38.643 5.342 -2.963 1.00 88.25 858 GLU A C 1
ATOM 6973 O O . GLU A 1 858 ? -39.833 5.470 -3.250 1.00 88.25 858 GLU A O 1
ATOM 6978 N N . ARG A 1 859 ? -38.078 4.142 -2.764 1.00 89.50 859 ARG A N 1
ATOM 6979 C CA . ARG A 1 859 ? -38.813 2.870 -2.874 1.00 89.50 859 ARG A CA 1
ATOM 6980 C C . ARG A 1 859 ? -39.865 2.727 -1.779 1.00 89.50 859 ARG A C 1
ATOM 6982 O O . ARG A 1 859 ? -41.015 2.428 -2.088 1.00 89.50 859 ARG A O 1
ATOM 6989 N N . LEU A 1 860 ? -39.510 3.021 -0.526 1.00 89.56 860 LEU A N 1
ATOM 6990 C CA . LEU A 1 860 ? -40.454 2.997 0.596 1.00 89.56 860 LEU A CA 1
ATOM 6991 C C . LEU A 1 860 ? -41.602 3.986 0.378 1.00 89.56 860 LEU A C 1
ATOM 6993 O O . LEU A 1 860 ? -42.764 3.608 0.481 1.00 89.56 860 LEU A O 1
ATOM 6997 N N . ALA A 1 861 ? -41.294 5.213 -0.052 1.00 87.38 861 ALA A N 1
ATOM 6998 C CA . ALA A 1 861 ? -42.317 6.206 -0.369 1.00 87.38 861 ALA A CA 1
ATOM 6999 C C . ALA A 1 861 ? -43.264 5.757 -1.501 1.00 87.38 861 ALA A C 1
ATOM 7001 O O . ALA A 1 861 ? -44.445 6.106 -1.490 1.00 87.38 861 ALA A O 1
ATOM 7002 N N . ALA A 1 862 ? -42.772 4.992 -2.483 1.00 86.00 862 ALA A N 1
ATOM 7003 C CA . ALA A 1 862 ? -43.597 4.437 -3.555 1.00 86.00 862 ALA A CA 1
ATOM 7004 C C . ALA A 1 862 ? -44.496 3.282 -3.073 1.00 86.00 862 ALA A C 1
ATOM 7006 O O . ALA A 1 862 ? -45.655 3.205 -3.490 1.00 86.00 862 ALA A O 1
ATOM 7007 N N . ILE A 1 863 ? -43.990 2.423 -2.183 1.00 86.50 863 ILE A N 1
ATOM 7008 C CA . ILE A 1 863 ? -44.742 1.312 -1.578 1.00 86.50 863 ILE A CA 1
ATOM 7009 C C . ILE A 1 863 ? -45.854 1.851 -0.662 1.00 86.50 863 ILE A C 1
ATOM 7011 O O . ILE A 1 863 ? -47.007 1.429 -0.790 1.00 86.50 863 ILE A O 1
ATOM 7015 N N . ASP A 1 864 ? -45.529 2.835 0.181 1.00 83.56 864 ASP A N 1
ATOM 7016 C CA . ASP A 1 864 ? -46.426 3.423 1.188 1.00 83.56 864 ASP A CA 1
ATOM 7017 C C . ASP A 1 864 ? -47.521 4.320 0.582 1.00 83.56 864 ASP A C 1
ATOM 7019 O O . ASP A 1 864 ? -48.522 4.643 1.230 1.00 83.56 864 ASP A O 1
ATOM 7023 N N . LYS A 1 865 ? -47.367 4.736 -0.680 1.00 81.56 865 LYS A N 1
ATOM 7024 C CA . LYS A 1 865 ? -48.354 5.569 -1.372 1.00 81.56 865 LYS A CA 1
ATOM 7025 C C . LYS A 1 865 ? -49.665 4.796 -1.521 1.00 81.56 865 LYS A C 1
ATOM 7027 O O . LYS A 1 865 ? -49.692 3.759 -2.175 1.00 81.56 865 LYS A O 1
ATOM 7032 N N . SER A 1 866 ? -50.767 5.292 -0.958 1.00 63.84 866 SER A N 1
ATOM 7033 C CA . SER A 1 866 ? -52.079 4.656 -1.126 1.00 63.84 866 SER A CA 1
ATOM 7034 C C . SER A 1 866 ? -52.464 4.598 -2.606 1.00 63.84 866 SER A C 1
ATOM 7036 O O . SER A 1 866 ? -52.260 5.562 -3.352 1.00 63.84 866 SER A O 1
ATOM 7038 N N . ASP A 1 867 ? -52.994 3.455 -3.049 1.00 63.75 867 ASP A N 1
ATOM 7039 C CA . ASP A 1 867 ? -53.460 3.316 -4.425 1.00 63.75 867 ASP A CA 1
ATOM 7040 C C . ASP A 1 867 ? -54.591 4.330 -4.629 1.00 63.75 867 ASP A C 1
ATOM 7042 O O . ASP A 1 867 ? -55.670 4.222 -4.038 1.00 63.75 867 ASP A O 1
ATOM 7046 N N . LYS A 1 868 ? -54.344 5.366 -5.441 1.00 49.41 868 LYS A N 1
ATOM 7047 C CA . LYS A 1 868 ? -55.439 6.193 -5.945 1.00 49.41 868 LYS A CA 1
ATOM 7048 C C . LYS A 1 868 ? -56.357 5.234 -6.692 1.00 49.41 868 LYS A C 1
ATOM 7050 O O . LYS A 1 868 ? -55.916 4.646 -7.673 1.00 49.41 868 LYS A O 1
ATOM 7055 N N . LYS A 1 869 ? -57.598 5.075 -6.216 1.00 40.44 869 LYS A N 1
ATOM 7056 C CA . LYS A 1 869 ? -58.660 4.371 -6.946 1.00 40.44 869 LYS A CA 1
ATOM 7057 C C . LYS A 1 869 ? -58.642 4.869 -8.394 1.00 40.44 869 LYS A C 1
ATOM 7059 O O . LYS A 1 869 ? -58.969 6.033 -8.631 1.00 40.44 869 LYS A O 1
ATOM 7064 N N . GLU A 1 870 ? -58.212 4.019 -9.323 1.00 38.88 870 GLU A N 1
ATOM 7065 C CA . GLU A 1 870 ? -58.446 4.237 -10.748 1.00 38.88 870 GLU A CA 1
ATOM 7066 C C . GLU A 1 870 ? -59.968 4.334 -10.932 1.00 38.88 870 GLU A C 1
ATOM 7068 O O . GLU A 1 870 ? -60.716 3.496 -10.421 1.00 38.88 870 GLU A O 1
ATOM 7073 N N . LYS A 1 871 ? -60.414 5.436 -11.542 1.00 33.00 871 LYS A N 1
ATOM 7074 C CA . LYS A 1 871 ? -61.796 5.647 -11.979 1.00 33.00 871 LYS A CA 1
ATOM 7075 C C . LYS A 1 871 ? -61.967 5.083 -13.376 1.00 33.00 871 LYS A C 1
ATOM 7077 O O . LYS A 1 871 ? -61.030 5.296 -14.178 1.00 33.00 871 LYS A O 1
#

pLDDT: mean 75.09, std 20.26, range [21.88, 96.62]

Solvent-accessible surface area (backbone atoms only — not comparable to full-atom values): 49990 Å² total; per-residue (Å²): 133,82,78,64,60,67,61,51,52,53,51,49,52,52,50,49,51,56,54,52,50,53,35,49,52,48,28,53,55,36,42,64,52,92,69,79,56,79,84,42,62,90,75,57,57,71,68,54,50,52,52,11,37,52,52,44,48,55,51,50,56,51,48,56,54,51,53,53,53,46,54,54,49,52,50,46,39,58,74,71,42,43,62,66,53,46,51,63,52,17,38,59,56,24,44,72,74,74,42,66,42,86,42,63,60,52,26,50,49,33,30,51,54,51,51,50,53,52,49,51,64,69,44,44,66,57,54,48,42,47,46,70,45,52,31,38,74,74,64,35,45,51,57,49,75,65,55,51,53,52,49,53,52,52,52,50,52,51,46,63,66,56,43,53,65,52,52,44,51,50,50,52,41,64,77,65,26,72,95,51,33,70,59,55,51,48,52,49,52,51,51,50,50,58,49,45,67,53,44,37,75,70,57,53,47,56,75,78,36,58,74,42,70,56,66,90,51,72,56,47,54,51,46,52,51,52,33,53,77,71,67,47,49,74,67,51,53,30,32,31,54,41,50,62,50,24,64,59,61,55,70,52,72,51,67,62,89,71,51,22,33,43,40,34,24,49,33,36,66,71,65,40,94,47,57,58,24,52,45,17,50,49,36,24,55,50,24,36,61,76,72,38,45,67,58,50,54,52,53,53,50,68,65,43,75,49,103,49,52,82,81,41,46,44,59,50,17,51,52,38,26,53,50,51,54,52,9,48,47,43,17,33,75,74,69,30,30,68,34,30,50,52,35,52,52,49,50,38,65,66,59,32,52,71,76,52,72,29,72,68,36,44,49,53,71,33,46,60,69,54,65,62,55,55,60,67,37,79,68,50,56,79,83,77,88,71,94,81,81,91,81,83,84,93,73,97,70,81,82,82,68,62,44,94,87,77,74,52,78,73,76,91,73,92,76,90,85,81,91,85,82,88,84,90,84,91,85,90,80,93,76,93,81,84,90,86,73,59,41,96,86,74,59,54,70,85,73,95,80,84,76,88,84,84,91,86,89,83,87,87,81,90,86,90,87,83,89,84,87,88,87,83,91,74,97,66,63,66,70,58,53,52,51,49,49,52,50,49,50,51,50,46,50,53,48,49,54,53,44,66,72,68,50,80,85,76,69,83,69,76,60,58,67,62,51,52,50,48,48,52,53,50,50,50,52,54,51,49,53,35,50,52,49,28,50,55,39,46,65,52,90,69,78,55,78,91,41,62,93,75,56,57,72,67,59,51,52,52,12,40,51,53,42,51,53,52,49,55,52,49,52,53,52,51,52,54,47,53,52,50,56,47,47,39,63,75,67,45,43,60,64,52,46,49,59,48,18,36,57,51,32,47,73,74,73,40,66,42,88,40,62,61,58,27,51,47,40,29,53,53,50,54,57,62,72,74,64,86,71,61,75,78,48,40,60,54,49,50,51,51,47,52,50,44,64,66,54,43,50,64,54,52,44,52,53,50,52,54,59,73,67,60,55,99,55,42,69,58,53,52,49,51,48,51,52,53,50,50,56,49,45,64,54,43,37,75,72,64,50,47,59,76,78,41,57,74,42,73,57,65,91,50,73,57,48,53,53,50,53,52,53,33,53,76,70,68,47,50,73,69,50,55,32,31,30,56,38,58,86,78,39,83,58,60,54,73,52,72,52,58,64,86,72,55,21,34,42,39,35,23,45,35,40,58,70,73,46,94,48,58,61,35,55,45,24,52,50,40,28,55,51,28,38,61,77,70,40,46,66,59,53,52,52,60,60,62,77,74,73,52,80,84,54,35,61,61,47,47,30,52,48,16,53,51,38,28,51,51,51,55,53,13,53,52,46,23,37,75,75,68,31,46,67,37,34,49,53,39,53,52,49,51,36,62,71,59,35,46,73,80,51,74,30,71,68,36,45,48,56,73,31,49,59,66,57,67,71,59,51,49,55,60,66,70,48,76,81,73,79,83,128

Organism: Arachis hypogaea (NCBI:txid3818)

Foldseek 3Di:
DPDPVLCVVLVVLVVVLVVLVVQLVLFLVLLPDLDFPPLCVVVDDSVLLVLLSVLVNVVSVLVVVVSVVVSVVVSCCSVVVVLVVLLVVLLVVQVVVVHHCVPVLSSVLSSVLVVVVVVCVVCVVSVCCCQVPSCVVSPWFQEDPVLVVVVVVLVSVVCNVPVSVLSSVLVVLVVPVPPPSVVSNLVSVLVVVVVCLVCCVPPPVCVNKPKDFDDDDDLVVLLVVLCVVLVNLEDTEIEIACVNGTLAWDKAWGDDDNHIYIYGYPSLVVQQPDSLLVSLNVQLRVQCVSVVVVVVLSVVVSVCVPPCVVVCQLVQLVSLQVSSLSSLLRSVVVVSLQSPLSSVSSSCSRVSHNRRGDPVSCSRPHSHDHNSVVSVDPSNDDPPPDDDDDDDDDDDDDDFDADPPPGDTDDDDDDDDDDDDDDDDDDDDDDDDDDDAQDPPHGDGDDDPDDDDDDDDDDDDDDDDDDDDDDDDDDDDPVVVVVVVVVVVVVVVVVVVVCVVVPPPPPDPPPVLCVVLVVLVVVLVVLVVLLVLFLVLLVPLDFPPLCVVVDDSVLQVLLSVVVNVVSVVVNVVSVVVSVVVNCCSVVVVLVVLLVVLLVVCVVVVHHSVPVLSSVLSSVLVVLVVPDDDDDVCVQVSVLVSVVCNVPVSVLSSVLVVLVVVDDPCSVVVVLVSVLVVVVVCLACCVPPPVCSPWPKDFDDDDDLVVLLVVLCVVLVNLEDTEIEIACVVPDLAWDKAWGDDDNHIYIYGYPSNVVLDPDSLLVVLRVQLRVLCVSVVVVVVLSVLVSDDDDVCCQVSLLVQLVVLQVSSLSSLVRSVVVVSLVSPLSSLSSNCSSVSHNSRGDPVSCSRPHSHDHSSVSNVSSPDPPDPDD

Radius of gyration: 36.81 Å; Cα contacts (8 Å, |Δi|>4): 743; chains: 1; bounding box: 109×78×118 Å

Secondary structure (DSSP, 8-state):
----HHHHHHHHHHHHHHHHHHHHHHHHHHHH--SPPTTTTTTS-HHHHHHHHHHHHHHHHHHHHHHHHHHHHHHHHHHTTHHHHHHHHHHHHHHHTT--TTSHHHHHHHHHHHHHHHHHHHHHHHHHHIIIIIIHHTT-B---HHHHHHHHHHHHHHHHHHHHHHHHHHHHHHHH-TTSHHHHHHHHHHHHHHHHHHHIIIIIHHHHS-EEEPPSSHHHHHHHHHHHHTT--EEEEEEE-GGGTBS---EEEE-STT-EEEEEEHHHHHHSSSHHHHHHHHHHHHHHHHTTHHHHHHHHHHHHTSS-HHHHHHHHHHHHHHHHHHHHHHHHHTT-HHHHHHHHHHHHHHHT--SS--HHHHHHH-SS--HHHHHHSTTT-----------------PPPPBPTTT--B------------------------------TTT-----TT----------------------------HHHHHHHHHHHHHHHHHHHHHHHHHS-TTS----HHHHHHHHHHHHHHHHHHHHHHHHHHHH--PPPGGGTTTS-HHHHHHHHHHHHHHHHHHHHHHHHHHHHHHHHHHTTHHHHHHHHHHHHHHHTT--TTSHHHHHHHHHHHHHHHT----HHHHHHHHHHHHHHHHHHHHHHHHHHHHHHH--TTHHHHHHHHHHHHHHHHHHHIIIIIHHHHS-EEEPPSSHHHHHHHHHHHHTT--EEEEEEE-GGGT-S---EEEE-STT-EEEEEEHHHHHH-S-HHHHHHHHHHHHHHHHTTHHHHHHHHHTT--HHHHHHHHHHHHHHHHHHHHHHHHHHHHTT-HHHHHHHHHHHHHHTT--SS--HHHHHHH-SS--HHHHHHHHHS------